Protein 2IFA (pdb70)

Nearest PDB structures (foldseek):
  2ifa-assembly3_E  TM=1.001E+00  e=4.182E-34  Streptococcus mutans UA159
  4bn9-assembly1_A-2  TM=9.477E-01  e=2.680E-21  Lactococcus lactis subsp. lactis Il1403
  4bn6-assembly1_A  TM=9.488E-01  e=6.474E-21  Lactococcus lactis subsp. lactis Il1403
  8cqv-assembly1_B  TM=9.634E-01  e=2.300E-20  Bacteroides thetaiotaomicron
  1ywq-assembly1_A-2  TM=9.432E-01  e=6.281E-19  Bacillus cereus ATCC 14579

Radius of gyration: 38.23 Å; Cα contacts (8 Å, |Δi|>4): 2071; chains: 6; bounding box: 69×68×123 Å

Foldseek 3Di:
DDPVVLVVLQDAFLQFAAPAPDDPVRLVCLLVVLLQPQDAVVSLSQKDKDKFFDPRFLCCLQPLLLVLCVVPDDPVCSVVSNVSSVSLSNFGIKMDIWGQQVSLVVCCVVCVVCNVCSVVRSVVSSVSSVVSSSSSQSVSQKHHKDDSPPSSVVVVCVVVVNDPSTHGIMGRMHHRPDDDDDDDDPVVVVDDDDDDD/DDPVVLVVLQDAFLQFAADAPDDPVRLVCLLVVLLCPQDADVNLSQKDKDKFFDPRFLCCLQPLLLVLCVVPPDPVGSVVSNVSSVSLSNFGIKMDIFGQQVSLVVCLVVCVPCNVVSVVRRVVSSVRSVVSSSSSQSVSQKHHKDDSPPSSVVVVCVVVVDDPRTGGTMGRMHHRPDGDDDDDDPVVVVDDDDDDDD/DDPVVLVVLQDAFLQFAADAPADPVRLVCLLVVLLQPQDAVVSLSQKDKDKFFDPRFLCVLQPLLLVLVVVVDDPVCNVVSNVSSNSLSNFGIKMDMWGQQVSLVVVCVVCVVCNVVSVVRSVVSRVSSVVSSSSSCSVSQKHHKDDSPPSSVVVVCVVVVNDPRTGGIMHRIHHRPDDDDDDDDPVVVPDDDDDDDD/DDPVVLVVLQDAFLQFAADADADPVGLVCLLVVLLQVQDAVVSLSQKDKDKFFDPRQLCVLQPLLLVLVVVVADPVGCVVSNVSSVSLSNFGIKMDMWGQQVSLVVCLVVPVVCNVPSVVRSVVSSVRSVVSSSSSCSVSQKHHKDDSPPRSVVVVCVVVVNDNRTHGIMGRMHHHPDDDDDDDDPCVVVDDDDDDD/DDDVVLVVLQDAFLQFAADAPDDPVRVVCLLVVLLQPQAAVVSLSQKDKDKFFDPRQLCVQQPLLLVLCVVPAPPVRNVVSNVSSVSQSRFGIKMDIWGQQVSLVVVCVVCVVCNVVSVVRSVVSSVSSVVSSSSSCSVSQKHHKDDSPPRSVVVVCVVVVNDPRTHGIMGRMHHRPDDDDDDDDPVVVVDDDDDDDD/DDPVVLVVLFDAFLQFAQDADADPVRLVCLLVVLLQPQDAVVRLSQKDKDKFFDPRFLCCLQPLLLVLVVVVDDCVCNVVSNVSSNSLSNFGIKMDMWGQQVSLVVCCVVDPPCNVPRVVRRVVSSVSSVVSNSSSCSVRQKHHKDDSPPSSVVVVCVVVVNDPRTHGTMGRIHHRPDDDDDDDDPVVVVDDDDDD

Secondary structure (DSSP, 8-state):
--HHHHHHH------EES--SS-HHHHHHHHHHHHHTS--GGG---EEEEEEEHHHHHHIIIIIIHHHHHTTS-HHHHHHHHHHHHHHHTSSEEEEEEEBHHHHHHHHHH-TTTGGGHHHHHHHHHHHHHHHHHHHHHHTTB---B--TTTTHHHHHHHTT--TTB--EEEEE-EESS---PPP--GGGTEEEE---/--HHHHHHH-----SEES---S-HHHHHHHHHHHHHHS--GGG---EEEEEEEHHHHHHIIIIIIHHHHHTTS-GGGHHHHHHHHHHHHTSSEEEEEEEBHHHHHHHHHH-TTTHHHHHHHHHHHHHHHHHHHHHHHHTTTB---B--TTTTHHHHHHHHT--TTB--EEEEE-EE-S--------HHHHEEEE----/--HHHHHHH------EES-----HHHHHHHHHHHHHTS--GGG---EEEEEEEHHHHHHIIIIIIHHHHTTSS-HHHHHHHHHHHHHHHTSSEEEEEEEBHHHHHHHHHH-TTSHHHHHHHHHHHHHHHHHHHHHHHHHTTB---B--TTTTHHHHHHHHT--TTB--EEEEE-EESS--------GGGTEEEES---/--HHHHHHH-----SEES--SS-HHHHHHHHHHHHHTS--GGG---EEEEEEEHHHHHHIIIIIIHHHHHTTS-TTTHHHHHHHHHHHHTSSEEEEEEEBHHHHHHHHHH-GGGTTTHHHHHHHHHHHHHHHHHHHHHHTTB---B--TTTSHHHHHHHTT--TTB--EEEEE-EESS--------GGGTEEEE---/--HHHHHHH-----SEES--SS-HHHHHHHHHHHHHHS--GGG---EEEEEEEHHHHHHIIIIIIHHHHHTTS-HHHHHHHHHHHHHHTTSSEEEEEEEBHHHHHHHHHH-TTTGGGHHHHHHHHHHHHHHHHHHHHHHTT----B--TTTSHHHHHHHTT--TTB--EEEEE-EESS--------GGGTEEEE----/--HHHHHHH------EES--SS-HHHHHHHHHHHHHTS--GGG---EEEEEEETHHHHHIIIIIIHHHHTTSS-GGGHHHHHHHHHHHHTSSEEEEEEEBSHHHHHSGGG-TT-HHHHHHHHHHHHHHHHHHHHHHHHHTTB---B--TTTTHHHHHHHTT--TTB--EEEEE-EESS--------GGGTEEEE--

Solvent-accessible surface area: 49094 Å² total

Sequence (1184 aa):
SNFLDLQKQRRSIYALGKTVDLSKAELVALIQNAIKQAPSAFNSQTSRALVLFGQDSQDFWNKIAYSELEKVTPAEAFAGTKAKLESFAAGVGTILLFEDQAVVRNLEENFPLYAENFQPWSEQAHGIALYAIWLALAEQNIGSVQHYNPLVDAQVAEKYDLPTNWKRAQIPFGSIEAPAGEKEFADQERFKVFGDLSNFLDLQKQRRSIYALGKTVDLSKAELVALIQNAIKQAPSAFNSQTSRALVLFGQDSQDFWNKIAYSELEKVTPAEAFAGTKAKLESFAAGVGTILLFEDQAVVRNLEENFPLYAENFQPWSEQAHGIALYAIWLALAEQNIGSVQHYNPLVDAQVAEKYDLPTNWKRAQIPFGSIEAPAGEKEFADQERFKVFGDLESNFLDLQKQRRSIYALGKTVDLSKAELVALIQNAIKQAPSAFNSQTSRALVLFGQDSQDFWNKIAYSELEKVTPAEAFAGTKAKLESFAAGVGTILLFEDQAVVRNLEENFPLYAENFQPWSEQAHGIALYAIWLALAEQNIGSVQHYNPLVDAQVAEKYDLPTNWKRAQIPFGSIEAPAGEKEFADQERFKVFGDLESNFLDLQKQRRSIYALGKTVDLSKAELVALIQNAIKQAPSAFNSQTSRALVLFGQDSQDFWNKIAYSELEKVTPAEAFAGTKAKLESFAAGVGTILLFEDQAVVRNLEENFPLYAENFQPWSEQAHGIALYAIWLALAEQNIGSVQHYNPLVDAQVAEKYDLPTNWKRAQIPFGSIEAPAGEKEFADQERFKVFGDLSNFLDLQKQRRSIYALGKTVDLSKAELVALIQNAIKQAPSAFNSQTSRALVLFGQDSQDFWNKIAYSELEKVTPAEAFAGTKAKLESFAAGVGTILLFEDQAVVRNLEENFPLYAENFQPWSEQAHGIALYAIWLALAEQNIGSVQHYNPLVDAQVAEKYDLPTNWKRAQIPFGSIEAPAGEKEFADQERFKVFGDLESNFLDLQKQRRSIYALGKTVDLSKAELVALIQNAIKQAPSAFNSQTSRALVLFGQDSQDFWNKIAYSELEKVTPAEAFAGTKAKLESFAAGVGTILLFEDQAVVRNLEENFPLYAENFQPWSEQAHGIALYAIWLALAEQNIGSVQHYNPLVDAQVAEKYDLPTNWKRAQIPFGSIEAPAGEKEFADQERFKVFGD

Organism: Streptococcus mutans serotype c (strain ATCC 700610 / UA159) (NCBI:txid210007)

CATH classification: 3.40.109.10

Structure (mmCIF, N/CA/C/O backbone):
data_2IFA
#
_entry.id   2IFA
#
_cell.length_a   109.435
_cell.length_b   60.871
_cell.length_c   109.155
_cell.angle_alpha   90.00
_cell.angle_beta   117.83
_cell.angle_gamma   90.00
#
_symmetry.space_group_name_H-M   'P 1 21 1'
#
loop_
_entity.id
_entity.type
_entity.pdbx_description
1 polymer 'Hypothetical protein SMU.260'
2 non-polymer 'FLAVIN MONONUCLEOTIDE'
3 water water
#
loop_
_atom_site.group_PDB
_atom_site.id
_atom_site.type_symbol
_atom_site.label_atom_id
_atom_site.label_alt_id
_atom_site.label_comp_id
_atom_site.label_asym_id
_atom_site.label_entity_id
_atom_site.label_seq_id
_atom_site.pdbx_PDB_ins_code
_atom_site.Cartn_x
_atom_site.Cartn_y
_atom_site.Cartn_z
_atom_site.occupancy
_atom_site.B_iso_or_equiv
_atom_site.auth_seq_id
_atom_site.auth_comp_id
_atom_site.auth_asym_id
_atom_site.auth_atom_id
_atom_site.pdbx_PDB_model_num
ATOM 1 N N . SER A 1 2 ? 19.754 12.795 55.704 1.00 27.56 2 SER A N 1
ATOM 2 C CA . SER A 1 2 ? 18.647 13.789 55.579 1.00 28.19 2 SER A CA 1
ATOM 3 C C . SER A 1 2 ? 18.562 14.339 54.151 1.00 27.56 2 SER A C 1
ATOM 4 O O . SER A 1 2 ? 19.518 14.237 53.388 1.00 28.47 2 SER A O 1
ATOM 7 N N . ASN A 1 3 ? 17.421 14.915 53.785 1.00 27.24 3 ASN A N 1
ATOM 8 C CA . ASN A 1 3 ? 17.268 15.464 52.435 1.00 25.74 3 ASN A CA 1
ATOM 9 C C . ASN A 1 3 ? 16.798 16.922 52.466 1.00 24.61 3 ASN A C 1
ATOM 10 O O . ASN A 1 3 ? 16.718 17.522 53.528 1.00 25.60 3 ASN A O 1
ATOM 15 N N . PHE A 1 4 ? 16.487 17.475 51.295 1.00 21.47 4 PHE A N 1
ATOM 16 C CA . PHE A 1 4 ? 16.048 18.862 51.173 1.00 18.64 4 PHE A CA 1
ATOM 17 C C . PHE A 1 4 ? 14.761 19.156 51.947 1.00 16.35 4 PHE A C 1
ATOM 18 O O . PHE A 1 4 ? 14.583 20.249 52.495 1.00 13.70 4 PHE A O 1
ATOM 26 N N . LEU A 1 5 ? 13.866 18.179 51.996 1.00 15.73 5 LEU A N 1
ATOM 27 C CA . LEU A 1 5 ? 12.607 18.361 52.703 1.00 16.75 5 LEU A CA 1
ATOM 28 C C . LEU A 1 5 ? 12.896 18.699 54.178 1.00 16.48 5 LEU A C 1
ATOM 29 O O . LEU A 1 5 ? 12.278 19.598 54.744 1.00 15.57 5 LEU A O 1
ATOM 34 N N . ASP A 1 6 ? 13.859 18.003 54.784 1.00 15.80 6 ASP A N 1
ATOM 35 C CA . ASP A 1 6 ? 14.225 18.243 56.189 1.00 13.77 6 ASP A CA 1
ATOM 36 C C . ASP A 1 6 ? 14.680 19.679 56.403 1.00 13.03 6 ASP A C 1
ATOM 37 O O . ASP A 1 6 ? 14.297 20.337 57.369 1.00 12.29 6 ASP A O 1
ATOM 42 N N . LEU A 1 7 ? 15.500 20.166 55.487 1.00 12.11 7 LEU A N 1
ATOM 43 C CA . LEU A 1 7 ? 15.983 21.529 55.576 1.00 14.68 7 LEU A CA 1
ATOM 44 C C . LEU A 1 7 ? 14.801 22.494 55.400 1.00 15.48 7 LEU A C 1
ATOM 45 O O . LEU A 1 7 ? 14.713 23.514 56.079 1.00 17.52 7 LEU A O 1
ATOM 50 N N . GLN A 1 8 ? 13.882 22.164 54.499 1.00 16.08 8 GLN A N 1
ATOM 51 C CA . GLN A 1 8 ? 12.726 23.027 54.282 1.00 16.04 8 GLN A CA 1
ATOM 52 C C . GLN A 1 8 ? 11.892 23.157 55.541 1.00 16.48 8 GLN A C 1
ATOM 53 O O . GLN A 1 8 ? 11.409 24.238 55.871 1.00 18.21 8 GLN A O 1
ATOM 59 N N . LYS A 1 9 ? 11.716 22.042 56.237 1.00 17.62 9 LYS A N 1
ATOM 60 C CA . LYS A 1 9 ? 10.944 22.020 57.473 1.00 18.93 9 LYS A CA 1
ATOM 61 C C . LYS A 1 9 ? 11.684 22.760 58.577 1.00 18.56 9 LYS A C 1
ATOM 62 O O . LYS A 1 9 ? 11.073 23.420 59.414 1.00 20.52 9 LYS A O 1
ATOM 68 N N . GLN A 1 10 ? 13.007 22.660 58.571 1.00 19.19 10 GLN A N 1
ATOM 69 C CA . GLN A 1 10 ? 13.811 23.329 59.585 1.00 19.64 10 GLN A CA 1
ATOM 70 C C . GLN A 1 10 ? 13.683 24.851 59.502 1.00 19.04 10 GLN A C 1
ATOM 71 O O . GLN A 1 10 ? 13.577 25.525 60.534 1.00 18.23 10 GLN A O 1
ATOM 77 N N . ARG A 1 11 ? 13.685 25.369 58.270 1.00 20.12 11 ARG A N 1
ATOM 78 C CA . ARG A 1 11 ? 13.580 26.810 57.995 1.00 19.62 11 ARG A CA 1
ATOM 79 C C . ARG A 1 11 ? 12.236 27.388 58.405 1.00 20.62 11 ARG A C 1
ATOM 80 O O . ARG A 1 11 ? 11.186 26.953 57.914 1.00 21.31 11 ARG A O 1
ATOM 88 N N . ARG A 1 12 ? 12.279 28.380 59.288 1.00 18.49 12 ARG A N 1
ATOM 89 C CA . ARG A 1 12 ? 11.073 29.030 59.773 1.00 18.57 12 ARG A CA 1
ATOM 90 C C . ARG A 1 12 ? 11.366 30.520 59.959 1.00 17.75 12 ARG A C 1
ATOM 91 O O . ARG A 1 12 ? 12.514 30.945 59.860 1.00 18.23 12 ARG A O 1
ATOM 99 N N . SER A 1 13 ? 10.334 31.318 60.207 1.00 15.89 13 SER A N 1
ATOM 100 C CA . SER A 1 13 ? 10.548 32.739 60.453 1.00 15.17 13 SER A CA 1
ATOM 101 C C . SER A 1 13 ? 10.882 32.888 61.938 1.00 14.80 13 SER A C 1
ATOM 102 O O . SER A 1 13 ? 10.089 32.475 62.785 1.00 15.50 13 SER A O 1
ATOM 105 N N . ILE A 1 14 ? 12.055 33.464 62.221 1.00 13.58 14 ILE A N 1
ATOM 106 C CA . ILE A 1 14 ? 12.540 33.676 63.595 1.00 14.83 14 ILE A CA 1
ATOM 107 C C . ILE A 1 14 ? 12.569 35.158 63.993 1.00 14.72 14 ILE A C 1
ATOM 108 O O . ILE A 1 14 ? 13.340 35.962 63.432 1.00 14.55 14 ILE A O 1
ATOM 113 N N . TYR A 1 15 ? 11.746 35.515 64.974 1.00 14.36 15 TYR A N 1
ATOM 114 C CA . TYR A 1 15 ? 11.664 36.893 65.437 1.00 14.95 15 TYR A CA 1
ATOM 115 C C . TYR A 1 15 ? 12.476 37.159 66.710 1.00 15.00 15 TYR A C 1
ATOM 116 O O . TYR A 1 15 ? 12.605 38.302 67.142 1.00 16.62 15 TYR A O 1
ATOM 125 N N . ALA A 1 16 ? 13.010 36.097 67.306 1.00 13.80 16 ALA A N 1
ATOM 126 C CA . ALA A 1 16 ? 13.816 36.218 68.516 1.00 13.27 16 ALA A CA 1
ATOM 127 C C . ALA A 1 16 ? 15.237 35.866 68.126 1.00 10.77 16 ALA A C 1
ATOM 128 O O . ALA A 1 16 ? 15.618 34.703 68.144 1.00 8.65 16 ALA A O 1
ATOM 130 N N . LEU A 1 17 ? 16.005 36.884 67.758 1.00 10.47 17 LEU A N 1
ATOM 131 C CA . LEU A 1 17 ? 17.375 36.684 67.317 1.00 14.04 17 LEU A CA 1
ATOM 132 C C . LEU A 1 17 ? 18.381 37.166 68.333 1.00 15.21 17 LEU A C 1
ATOM 133 O O . LEU A 1 17 ? 18.064 37.983 69.189 1.00 16.96 17 LEU A O 1
ATOM 138 N N . GLY A 1 18 ? 19.599 36.655 68.203 1.00 16.09 18 GLY A N 1
ATOM 139 C CA . GLY A 1 18 ? 20.673 37.017 69.103 1.00 18.25 18 GLY A CA 1
ATOM 140 C C . GLY A 1 18 ? 21.970 37.241 68.352 1.00 19.35 18 GLY A C 1
ATOM 141 O O . GLY A 1 18 ? 21.997 37.319 67.122 1.00 18.62 18 GLY A O 1
ATOM 142 N N . LYS A 1 19 ? 23.069 37.327 69.079 1.00 20.47 19 LYS A N 1
ATOM 143 C CA . LYS A 1 19 ? 24.336 37.578 68.426 1.00 22.37 19 LYS A CA 1
ATOM 144 C C . LYS A 1 19 ? 25.327 36.425 68.532 1.00 22.86 19 LYS A C 1
ATOM 145 O O . LYS A 1 19 ? 26.440 36.506 68.027 1.00 23.59 19 LYS A O 1
ATOM 151 N N . THR A 1 20 ? 24.907 35.334 69.152 1.00 26.80 20 THR A N 1
ATOM 152 C CA . THR A 1 20 ? 25.789 34.193 69.337 1.00 31.20 20 THR A CA 1
ATOM 153 C C . THR A 1 20 ? 25.900 33.250 68.135 1.00 32.86 20 THR A C 1
ATOM 154 O O . THR A 1 20 ? 25.426 32.114 68.175 1.00 33.54 20 THR A O 1
ATOM 158 N N . VAL A 1 21 ? 26.543 33.720 67.068 1.00 35.00 21 VAL A N 1
ATOM 159 C CA . VAL A 1 21 ? 26.732 32.900 65.873 1.00 36.48 21 VAL A CA 1
ATOM 160 C C . VAL A 1 21 ? 28.167 32.374 65.901 1.00 37.44 21 VAL A C 1
ATOM 161 O O . VAL A 1 21 ? 29.042 33.013 66.483 1.00 39.65 21 VAL A O 1
ATOM 165 N N . ASP A 1 22 ? 28.413 31.217 65.290 1.00 36.94 22 ASP A N 1
ATOM 166 C CA . ASP A 1 22 ? 29.761 30.647 65.285 1.00 38.34 22 ASP A CA 1
ATOM 167 C C . ASP A 1 22 ? 30.519 30.846 63.968 1.00 35.90 22 ASP A C 1
ATOM 168 O O . ASP A 1 22 ? 31.513 30.172 63.710 1.00 36.39 22 ASP A O 1
ATOM 173 N N . LEU A 1 23 ? 30.052 31.768 63.135 1.00 33.37 23 LEU A N 1
ATOM 174 C CA . LEU A 1 23 ? 30.726 32.042 61.867 1.00 29.57 23 LEU A CA 1
ATOM 175 C C . LEU A 1 23 ? 31.301 33.456 61.856 1.00 27.68 23 LEU A C 1
ATOM 176 O O . LEU A 1 23 ? 30.753 34.354 62.489 1.00 27.44 23 LEU A O 1
ATOM 181 N N . SER A 1 24 ? 32.406 33.653 61.143 1.00 25.76 24 SER A N 1
ATOM 182 C CA . SER A 1 24 ? 33.022 34.978 61.062 1.00 25.44 24 SER A CA 1
ATOM 183 C C . SER A 1 24 ? 32.343 35.821 59.980 1.00 25.45 24 SER A C 1
ATOM 184 O O . SER A 1 24 ? 31.419 35.352 59.301 1.00 24.64 24 SER A O 1
ATOM 187 N N . LYS A 1 25 ? 32.813 37.056 59.817 1.00 23.98 25 LYS A N 1
ATOM 188 C CA . LYS A 1 25 ? 32.264 37.966 58.813 1.00 25.20 25 LYS A CA 1
ATOM 189 C C . LYS A 1 25 ? 32.540 37.436 57.414 1.00 26.06 25 LYS A C 1
ATOM 190 O O . LYS A 1 25 ? 31.663 37.447 56.546 1.00 27.39 25 LYS A O 1
ATOM 196 N N . ALA A 1 26 ? 33.766 36.980 57.196 1.00 24.08 26 ALA A N 1
ATOM 197 C CA . ALA A 1 26 ? 34.144 36.447 55.900 1.00 25.02 26 ALA A CA 1
ATOM 198 C C . ALA A 1 26 ? 33.267 35.242 55.512 1.00 25.45 26 ALA A C 1
ATOM 199 O O . ALA A 1 26 ? 32.866 35.103 54.359 1.00 26.19 26 ALA A O 1
ATOM 201 N N . GLU A 1 27 ? 32.963 34.378 56.475 1.00 25.72 27 GLU A N 1
ATOM 202 C CA . GLU A 1 27 ? 32.145 33.190 56.210 1.00 24.53 27 GLU A CA 1
ATOM 203 C C . GLU A 1 27 ? 30.669 33.541 56.028 1.00 24.38 27 GLU A C 1
ATOM 204 O O . GLU A 1 27 ? 29.953 32.885 55.270 1.00 24.27 27 GLU A O 1
ATOM 210 N N . LEU A 1 28 ? 30.216 34.568 56.737 1.00 22.33 28 LEU A N 1
ATOM 211 C CA . LEU A 1 28 ? 28.835 35.012 56.630 1.00 21.56 28 LEU A CA 1
ATOM 212 C C . LEU A 1 28 ? 28.653 35.688 55.270 1.00 20.98 28 LEU A C 1
ATOM 213 O O . LEU A 1 28 ? 27.675 35.420 54.559 1.00 22.15 28 LEU A O 1
ATOM 218 N N . VAL A 1 29 ? 29.599 36.547 54.898 1.00 17.50 29 VAL A N 1
ATOM 219 C CA . VAL A 1 29 ? 29.530 37.229 53.613 1.00 17.81 29 VAL A CA 1
ATOM 220 C C . VAL A 1 29 ? 29.553 36.236 52.442 1.00 18.97 29 VAL A C 1
ATOM 221 O O . VAL A 1 29 ? 28.734 36.312 51.528 1.00 18.79 29 VAL A O 1
ATOM 225 N N . ALA A 1 30 ? 30.491 35.302 52.466 1.00 18.48 30 ALA A N 1
ATOM 226 C CA . ALA A 1 30 ? 30.570 34.340 51.376 1.00 19.24 30 ALA A CA 1
ATOM 227 C C . ALA A 1 30 ? 29.317 33.457 51.305 1.00 19.17 30 ALA A C 1
ATOM 228 O O . ALA A 1 30 ? 28.878 33.093 50.225 1.00 20.68 30 ALA A O 1
ATOM 230 N N . LEU A 1 31 ? 28.745 33.122 52.460 1.00 19.40 31 LEU A N 1
ATOM 231 C CA . LEU A 1 31 ? 27.552 32.268 52.519 1.00 17.79 31 LEU A CA 1
ATOM 232 C C . LEU A 1 31 ? 26.370 32.960 51.841 1.00 15.76 31 LEU A C 1
ATOM 233 O O . LEU A 1 31 ? 25.639 32.354 51.066 1.00 13.95 31 LEU A O 1
ATOM 238 N N . ILE A 1 32 ? 26.184 34.229 52.181 1.00 14.01 32 ILE A N 1
ATOM 239 C CA . ILE A 1 32 ? 25.102 35.035 51.647 1.00 14.38 32 ILE A CA 1
ATOM 240 C C . ILE A 1 32 ? 25.275 35.275 50.154 1.00 14.74 32 ILE A C 1
ATOM 241 O O . ILE A 1 32 ? 24.390 34.939 49.367 1.00 14.35 32 ILE A O 1
ATOM 246 N N . GLN A 1 33 ? 26.413 35.840 49.764 1.00 13.74 33 GLN A N 1
ATOM 247 C CA . GLN A 1 33 ? 26.662 36.112 48.351 1.00 13.89 33 GLN A CA 1
ATOM 248 C C . GLN A 1 33 ? 26.587 34.878 47.454 1.00 15.75 33 GLN A C 1
ATOM 249 O O . GLN A 1 33 ? 26.022 34.935 46.358 1.00 16.22 33 GLN A O 1
ATOM 255 N N . ASN A 1 34 ? 27.143 33.762 47.908 1.00 14.50 34 ASN A N 1
ATOM 256 C CA . ASN A 1 34 ? 27.115 32.553 47.096 1.00 16.11 34 ASN A CA 1
ATOM 257 C C . ASN A 1 34 ? 25.689 32.035 46.953 1.00 16.03 34 ASN A C 1
ATOM 258 O O . ASN A 1 34 ? 25.289 31.565 45.885 1.00 15.84 34 ASN A O 1
ATOM 263 N N . ALA A 1 35 ? 24.921 32.138 48.033 1.00 14.54 35 ALA A N 1
ATOM 264 C CA . ALA A 1 35 ? 23.536 31.699 48.027 1.00 13.34 35 ALA A CA 1
ATOM 265 C C . ALA A 1 35 ? 22.765 32.506 46.986 1.00 12.20 35 ALA A C 1
ATOM 266 O O . ALA A 1 35 ? 21.902 31.977 46.303 1.00 14.72 35 ALA A O 1
ATOM 268 N N . ILE A 1 36 ? 23.088 33.787 46.868 1.00 11.07 36 ILE A N 1
ATOM 269 C CA . ILE A 1 36 ? 22.399 34.654 45.921 1.00 12.05 36 ILE A CA 1
ATOM 270 C C . ILE A 1 36 ? 22.919 34.447 44.509 1.00 13.36 36 ILE A C 1
ATOM 271 O O . ILE A 1 36 ? 22.164 34.493 43.541 1.00 13.27 36 ILE A O 1
ATOM 276 N N . LYS A 1 37 ? 24.216 34.207 44.390 1.00 14.23 37 LYS A N 1
ATOM 277 C CA . LYS A 1 37 ? 24.800 34.012 43.081 1.00 15.33 37 LYS A CA 1
ATOM 278 C C . LYS A 1 37 ? 24.254 32.787 42.386 1.00 16.21 37 LYS A C 1
ATOM 279 O O . LYS A 1 37 ? 24.144 32.768 41.162 1.00 15.94 37 LYS A O 1
ATOM 285 N N . GLN A 1 38 ? 23.923 31.768 43.172 1.00 17.24 38 GLN A N 1
ATOM 286 C CA . GLN A 1 38 ? 23.456 30.501 42.634 1.00 15.11 38 GLN A CA 1
ATOM 287 C C . GLN A 1 38 ? 21.954 30.466 42.415 1.00 15.02 38 GLN A C 1
ATOM 288 O O . GLN A 1 38 ? 21.412 29.526 41.832 1.00 15.62 38 GLN A O 1
ATOM 294 N N . ALA A 1 39 ? 21.273 31.484 42.910 1.00 13.98 39 ALA A N 1
ATOM 295 C CA . ALA A 1 39 ? 19.837 31.565 42.744 1.00 13.70 39 ALA A CA 1
ATOM 296 C C . ALA A 1 39 ? 19.603 32.012 41.283 1.00 14.06 39 ALA A C 1
ATOM 297 O O . ALA A 1 39 ? 20.095 33.061 40.868 1.00 14.05 39 ALA A O 1
ATOM 299 N N . PRO A 1 40 ? 18.872 31.202 40.486 1.00 13.82 40 PRO A N 1
ATOM 300 C CA . PRO A 1 40 ? 18.558 31.456 39.072 1.00 13.94 40 PRO A CA 1
ATOM 301 C C . PRO A 1 40 ? 17.758 32.732 38.825 1.00 13.12 40 PRO A C 1
ATOM 302 O O . PRO A 1 40 ? 17.067 33.217 39.716 1.00 11.32 40 PRO A O 1
ATOM 306 N N . SER A 1 41 ? 17.867 33.259 37.606 1.00 13.75 41 SER A N 1
ATOM 307 C CA . SER A 1 41 ? 17.158 34.471 37.189 1.00 13.87 41 SER A CA 1
ATOM 308 C C . SER A 1 41 ? 16.843 34.352 35.691 1.00 13.84 41 SER A C 1
ATOM 309 O O . SER A 1 41 ? 17.621 33.763 34.939 1.00 15.98 41 SER A O 1
ATOM 312 N N . ALA A 1 42 ? 15.701 34.901 35.272 1.00 13.65 42 ALA A N 1
ATOM 313 C CA . ALA A 1 42 ? 15.283 34.874 33.870 1.00 12.53 42 ALA A CA 1
ATOM 314 C C . ALA A 1 42 ? 16.427 35.312 32.963 1.00 12.21 42 ALA A C 1
ATOM 315 O O . ALA A 1 42 ? 17.046 36.346 33.193 1.00 13.25 42 ALA A O 1
ATOM 317 N N . PHE A 1 43 ? 16.703 34.517 31.936 1.00 12.19 43 PHE A N 1
ATOM 318 C CA . PHE A 1 43 ? 17.770 34.791 30.980 1.00 13.06 43 PHE A CA 1
ATOM 319 C C . PHE A 1 43 ? 19.117 35.017 31.651 1.00 13.80 43 PHE A C 1
ATOM 320 O O . PHE A 1 43 ? 20.022 35.585 31.039 1.00 13.25 43 PHE A O 1
ATOM 328 N N . ASN A 1 44 ? 19.255 34.578 32.899 1.00 12.60 44 ASN A N 1
ATOM 329 C CA . ASN A 1 44 ? 20.494 34.782 33.633 1.00 11.03 44 ASN A CA 1
ATOM 330 C C . ASN A 1 44 ? 20.797 36.270 33.679 1.00 10.58 44 ASN A C 1
ATOM 331 O O . ASN A 1 44 ? 21.956 36.677 33.565 1.00 9.84 44 ASN A O 1
ATOM 336 N N . SER A 1 45 ? 19.741 37.067 33.842 1.00 11.75 45 SER A N 1
ATOM 337 C CA . SER A 1 45 ? 19.851 38.524 33.902 1.00 11.39 45 SER A CA 1
ATOM 338 C C . SER A 1 45 ? 20.524 38.977 35.198 1.00 12.86 45 SER A C 1
ATOM 339 O O . SER A 1 45 ? 21.099 40.050 35.262 1.00 15.20 45 SER A O 1
ATOM 342 N N . GLN A 1 46 ? 20.435 38.157 36.236 1.00 12.97 46 GLN A N 1
ATOM 343 C CA . GLN A 1 46 ? 21.094 38.465 37.500 1.00 13.06 46 GLN A CA 1
ATOM 344 C C . GLN A 1 46 ? 20.774 39.874 37.996 1.00 13.53 46 GLN A C 1
ATOM 345 O O . GLN A 1 46 ? 21.673 40.668 38.253 1.00 11.86 46 GLN A O 1
ATOM 351 N N . THR A 1 47 ? 19.491 40.171 38.152 1.00 14.19 47 THR A N 1
ATOM 352 C CA . THR A 1 47 ? 19.064 41.500 38.577 1.00 14.76 47 THR A CA 1
ATOM 353 C C . THR A 1 47 ? 19.117 41.678 40.090 1.00 15.26 47 THR A C 1
ATOM 354 O O . THR A 1 47 ? 18.789 42.733 40.619 1.00 14.86 47 THR A O 1
ATOM 358 N N . SER A 1 48 ? 19.537 40.620 40.760 1.00 13.25 48 SER A N 1
ATOM 359 C CA . SER A 1 48 ? 19.651 40.569 42.203 1.00 14.05 48 SER A CA 1
ATOM 360 C C . SER A 1 48 ? 20.843 41.388 42.766 1.00 13.78 48 SER A C 1
ATOM 361 O O . SER A 1 48 ? 21.981 41.173 42.368 1.00 10.43 48 SER A O 1
ATOM 364 N N . ARG A 1 49 ? 20.565 42.310 43.690 1.00 12.33 49 ARG A N 1
ATOM 365 C CA . ARG A 1 49 ? 21.618 43.124 44.326 1.00 12.01 49 ARG A CA 1
ATOM 366 C C . ARG A 1 49 ? 21.428 43.027 45.853 1.00 12.38 49 ARG A C 1
ATOM 367 O O . ARG A 1 49 ? 20.298 42.901 46.339 1.00 11.51 49 ARG A O 1
ATOM 375 N N . ALA A 1 50 ? 22.516 43.080 46.615 1.00 12.47 50 ALA A N 1
ATOM 376 C CA . ALA A 1 50 ? 22.361 42.965 48.057 1.00 12.70 50 ALA A CA 1
ATOM 377 C C . ALA A 1 50 ? 23.346 43.770 48.887 1.00 12.44 50 ALA A C 1
ATOM 378 O O . ALA A 1 50 ? 24.516 43.925 48.538 1.00 11.57 50 ALA A O 1
ATOM 380 N N . LEU A 1 51 ? 22.831 44.273 50.000 1.00 13.61 51 LEU A N 1
ATOM 381 C CA . LEU A 1 51 ? 23.597 45.055 50.953 1.00 13.96 51 LEU A CA 1
ATOM 382 C C . LEU A 1 51 ? 23.613 44.253 52.248 1.00 14.23 51 LEU A C 1
ATOM 383 O O . LEU A 1 51 ? 22.557 43.880 52.756 1.00 16.19 51 LEU A O 1
ATOM 388 N N . VAL A 1 52 ? 24.805 43.962 52.762 1.00 15.20 52 VAL A N 1
ATOM 389 C CA . VAL A 1 52 ? 24.947 43.204 54.006 1.00 14.43 52 VAL A CA 1
ATOM 390 C C . VAL A 1 52 ? 25.576 44.111 55.048 1.00 14.79 52 VAL A C 1
ATOM 391 O O . VAL A 1 52 ? 26.691 44.600 54.856 1.00 15.53 52 VAL A O 1
ATOM 395 N N . LEU A 1 53 ? 24.854 44.330 56.144 1.00 14.39 53 LEU A N 1
ATOM 396 C CA . LEU A 1 53 ? 25.322 45.196 57.220 1.00 13.98 53 LEU A CA 1
ATOM 397 C C . LEU A 1 53 ? 25.702 44.411 58.487 1.00 15.54 53 LEU A C 1
ATOM 398 O O . LEU A 1 53 ? 25.067 43.406 58.823 1.00 15.02 53 LEU A O 1
ATOM 403 N N . PHE A 1 54 ? 26.739 44.876 59.181 1.00 14.78 54 PHE A N 1
ATOM 404 C CA . PHE A 1 54 ? 27.185 44.244 60.422 1.00 17.13 54 PHE A CA 1
ATOM 405 C C . PHE A 1 54 ? 27.397 45.289 61.510 1.00 18.88 54 PHE A C 1
ATOM 406 O O . PHE A 1 54 ? 27.416 46.502 61.239 1.00 17.90 54 PHE A O 1
ATOM 414 N N . GLY A 1 55 ? 27.556 44.803 62.738 1.00 19.90 55 GLY A N 1
ATOM 415 C CA . GLY A 1 55 ? 27.796 45.672 63.876 1.00 19.81 55 GLY A CA 1
ATOM 416 C C . GLY A 1 55 ? 26.883 46.874 63.990 1.00 19.94 55 GLY A C 1
ATOM 417 O O . GLY A 1 55 ? 25.659 46.764 63.842 1.00 20.17 55 GLY A O 1
ATOM 418 N N . GLN A 1 56 ? 27.478 48.031 64.260 1.00 19.75 56 GLN A N 1
ATOM 419 C CA . GLN A 1 56 ? 26.721 49.260 64.408 1.00 21.33 56 GLN A CA 1
ATOM 420 C C . GLN A 1 56 ? 25.886 49.556 63.167 1.00 19.00 56 GLN A C 1
ATOM 421 O O . GLN A 1 56 ? 24.741 49.985 63.280 1.00 20.46 56 GLN A O 1
ATOM 427 N N . ASP A 1 57 ? 26.456 49.328 61.988 1.00 18.39 57 ASP A N 1
ATOM 428 C CA . ASP A 1 57 ? 25.744 49.570 60.738 1.00 17.43 57 ASP A CA 1
ATOM 429 C C . ASP A 1 57 ? 24.376 48.887 60.733 1.00 16.45 57 ASP A C 1
ATOM 430 O O . ASP A 1 57 ? 23.353 49.528 60.524 1.00 16.66 57 ASP A O 1
ATOM 435 N N . SER A 1 58 ? 24.367 47.583 60.978 1.00 16.37 58 SER A N 1
ATOM 436 C CA . SER A 1 58 ? 23.133 46.809 61.013 1.00 17.06 58 SER A CA 1
ATOM 437 C C . SER A 1 58 ? 22.125 47.386 62.003 1.00 18.09 58 SER A C 1
ATOM 438 O O . SER A 1 58 ? 20.960 47.622 61.650 1.00 17.81 58 SER A O 1
ATOM 441 N N . GLN A 1 59 ? 22.586 47.606 63.237 1.00 18.82 59 GLN A N 1
ATOM 442 C CA . GLN A 1 59 ? 21.761 48.137 64.317 1.00 17.89 59 GLN A CA 1
ATOM 443 C C . GLN A 1 59 ? 21.243 49.542 64.054 1.00 17.23 59 GLN A C 1
ATOM 444 O O . GLN A 1 59 ? 20.119 49.882 64.445 1.00 14.77 59 GLN A O 1
ATOM 450 N N . ASP A 1 60 ? 22.069 50.359 63.404 1.00 16.64 60 ASP A N 1
ATOM 451 C CA . ASP A 1 60 ? 21.681 51.725 63.078 1.00 17.99 60 ASP A CA 1
ATOM 452 C C . ASP A 1 60 ? 20.605 51.744 61.993 1.00 18.73 60 ASP A C 1
ATOM 453 O O . ASP A 1 60 ? 19.769 52.641 61.961 1.00 20.54 60 ASP A O 1
ATOM 458 N N . PHE A 1 61 ? 20.641 50.761 61.098 1.00 18.50 61 PHE A N 1
ATOM 459 C CA . PHE A 1 61 ? 19.644 50.686 60.031 1.00 17.80 61 PHE A CA 1
ATOM 460 C C . PHE A 1 61 ? 18.267 50.608 60.662 1.00 16.97 61 PHE A C 1
ATOM 461 O O . PHE A 1 61 ? 17.329 51.267 60.222 1.00 17.12 61 PHE A O 1
ATOM 469 N N . TRP A 1 62 ? 18.158 49.790 61.704 1.00 17.17 62 TRP A N 1
ATOM 470 C CA . TRP A 1 62 ? 16.890 49.616 62.395 1.00 15.91 62 TRP A CA 1
ATOM 471 C C . TRP A 1 62 ? 16.600 50.690 63.430 1.00 16.33 62 TRP A C 1
ATOM 472 O O . TRP A 1 62 ? 15.518 51.276 63.417 1.00 15.40 62 TRP A O 1
ATOM 483 N N . ASN A 1 63 ? 17.550 50.946 64.330 1.00 16.48 63 ASN A N 1
ATOM 484 C CA . ASN A 1 63 ? 17.338 51.942 65.379 1.00 18.27 63 ASN A CA 1
ATOM 485 C C . ASN A 1 63 ? 17.492 53.405 64.973 1.00 18.54 63 ASN A C 1
ATOM 486 O O . ASN A 1 63 ? 17.144 54.296 65.752 1.00 18.88 63 ASN A O 1
ATOM 491 N N . LYS A 1 64 ? 18.003 53.658 63.770 1.00 18.17 64 LYS A N 1
ATOM 492 C CA . LYS A 1 64 ? 18.159 55.030 63.294 1.00 18.16 64 LYS A CA 1
ATOM 493 C C . LYS A 1 64 ? 17.391 55.294 61.999 1.00 18.38 64 LYS A C 1
ATOM 494 O O . LYS A 1 64 ? 16.474 56.118 61.972 1.00 18.53 64 LYS A O 1
ATOM 500 N N . ILE A 1 65 ? 17.751 54.601 60.925 1.00 17.23 65 ILE A N 1
ATOM 501 C CA . ILE A 1 65 ? 17.064 54.805 59.659 1.00 19.57 65 ILE A CA 1
ATOM 502 C C . ILE A 1 65 ? 15.576 54.461 59.747 1.00 19.66 65 ILE A C 1
ATOM 503 O O . ILE A 1 65 ? 14.717 55.332 59.587 1.00 18.81 65 ILE A O 1
ATOM 508 N N . ALA A 1 66 ? 15.271 53.196 60.008 1.00 18.86 66 ALA A N 1
ATOM 509 C CA . ALA A 1 66 ? 13.888 52.758 60.102 1.00 19.35 66 ALA A CA 1
ATOM 510 C C . ALA A 1 66 ? 13.186 53.476 61.237 1.00 21.06 66 ALA A C 1
ATOM 511 O O . ALA A 1 66 ? 12.011 53.834 61.131 1.00 18.55 66 ALA A O 1
ATOM 513 N N . TYR A 1 67 ? 13.916 53.688 62.322 1.00 22.53 67 TYR A N 1
ATOM 514 C CA . TYR A 1 67 ? 13.365 54.366 63.480 1.00 23.71 67 TYR A CA 1
ATOM 515 C C . TYR A 1 67 ? 12.862 55.772 63.141 1.00 22.66 67 TYR A C 1
ATOM 516 O O . TYR A 1 67 ? 11.693 56.086 63.344 1.00 22.88 67 TYR A O 1
ATOM 525 N N . SER A 1 68 ? 13.731 56.614 62.603 1.00 22.52 68 SER A N 1
ATOM 526 C CA . SER A 1 68 ? 13.334 57.978 62.275 1.00 23.68 68 SER A CA 1
ATOM 527 C C . SER A 1 68 ? 12.161 58.054 61.297 1.00 25.61 68 SER A C 1
ATOM 528 O O . SER A 1 68 ? 11.311 58.940 61.404 1.00 27.05 68 SER A O 1
ATOM 531 N N . GLU A 1 69 ? 12.113 57.132 60.341 1.00 25.85 69 GLU A N 1
ATOM 532 C CA . GLU A 1 69 ? 11.038 57.131 59.357 1.00 26.42 69 GLU A CA 1
ATOM 533 C C . GLU A 1 69 ? 9.701 56.708 59.946 1.00 26.02 69 GLU A C 1
ATOM 534 O O . GLU A 1 69 ? 8.677 57.320 59.668 1.00 26.11 69 GLU A O 1
ATOM 540 N N . LEU A 1 70 ? 9.711 55.662 60.765 1.00 27.28 70 LEU A N 1
ATOM 541 C CA . LEU A 1 70 ? 8.483 55.167 61.377 1.00 28.04 70 LEU A CA 1
ATOM 542 C C . LEU A 1 70 ? 7.838 56.127 62.374 1.00 30.37 70 LEU A C 1
ATOM 543 O O . LEU A 1 70 ? 6.619 56.142 62.501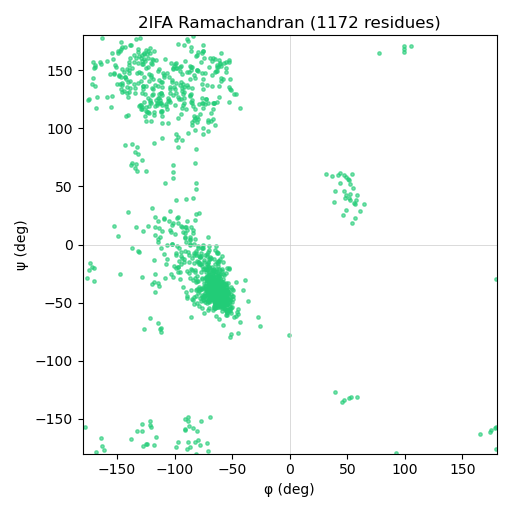 1.00 30.42 70 LEU A O 1
ATOM 548 N N . GLU A 1 71 ? 8.627 56.932 63.080 1.00 32.90 71 GLU A N 1
ATOM 549 C CA . GLU A 1 71 ? 8.023 57.851 64.041 1.00 36.79 71 GLU A CA 1
ATOM 550 C C . GLU A 1 71 ? 7.277 58.985 63.332 1.00 37.49 71 GLU A C 1
ATOM 551 O O . GLU A 1 71 ? 6.430 59.652 63.930 1.00 38.91 71 GLU A O 1
ATOM 557 N N . LYS A 1 72 ? 7.591 59.197 62.059 1.00 37.31 72 LYS A N 1
ATOM 558 C CA . LYS A 1 72 ? 6.951 60.246 61.276 1.00 38.36 72 LYS A CA 1
ATOM 559 C C . LYS A 1 72 ? 5.593 59.782 60.762 1.00 38.54 72 LYS A C 1
ATOM 560 O O . LYS A 1 72 ? 4.816 60.577 60.238 1.00 39.95 72 LYS A O 1
ATOM 566 N N . VAL A 1 73 ? 5.294 58.499 60.920 1.00 37.14 73 VAL A N 1
ATOM 567 C CA . VAL A 1 73 ? 4.014 57.997 60.442 1.00 37.28 73 VAL A CA 1
ATOM 568 C C . VAL A 1 73 ? 3.274 57.143 61.458 1.00 36.61 73 VAL A C 1
ATOM 569 O O . VAL A 1 73 ? 2.138 56.742 61.221 1.00 36.00 73 VAL A O 1
ATOM 573 N N . THR A 1 74 ? 3.922 56.872 62.585 1.00 36.70 74 THR A N 1
ATOM 574 C CA . THR A 1 74 ? 3.338 56.041 63.627 1.00 37.18 74 THR A CA 1
ATOM 575 C C . THR A 1 74 ? 2.796 56.861 64.796 1.00 38.24 74 THR A C 1
ATOM 576 O O . THR A 1 74 ? 3.402 57.848 65.211 1.00 38.50 74 THR A O 1
ATOM 580 N N . PRO A 1 75 ? 1.631 56.465 65.329 1.00 38.78 75 PRO A N 1
ATOM 581 C CA . PRO A 1 75 ? 1.009 57.163 66.458 1.00 39.40 75 PRO A CA 1
ATOM 582 C C . PRO A 1 75 ? 1.922 57.159 67.689 1.00 40.19 75 PRO A C 1
ATOM 583 O O . PRO A 1 75 ? 2.582 56.154 67.978 1.00 39.88 75 PRO A O 1
ATOM 587 N N . ALA A 1 76 ? 1.951 58.280 68.410 1.00 40.04 76 ALA A N 1
ATOM 588 C CA . ALA A 1 76 ? 2.787 58.415 69.604 1.00 40.69 76 ALA A CA 1
ATOM 589 C C . ALA A 1 76 ? 2.566 57.281 70.598 1.00 41.15 76 ALA A C 1
ATOM 590 O O . ALA A 1 76 ? 3.521 56.693 71.109 1.00 41.98 76 ALA A O 1
ATOM 592 N N . GLU A 1 77 ? 1.302 56.971 70.866 1.00 41.48 77 GLU A N 1
ATOM 593 C CA . GLU A 1 77 ? 0.965 55.913 71.807 1.00 41.40 77 GLU A CA 1
ATOM 594 C C . GLU A 1 77 ? 1.301 54.522 71.260 1.00 39.73 77 GLU A C 1
ATOM 595 O O . GLU A 1 77 ? 1.104 53.527 71.950 1.00 39.53 77 GLU A O 1
ATOM 601 N N . ALA A 1 78 ? 1.810 54.448 70.029 1.00 36.66 78 ALA A N 1
ATOM 602 C CA . ALA A 1 78 ? 2.164 53.151 69.441 1.00 34.30 78 ALA A CA 1
ATOM 603 C C . ALA A 1 78 ? 3.654 53.029 69.126 1.00 32.09 78 ALA A C 1
ATOM 604 O O . ALA A 1 78 ? 4.155 51.934 68.878 1.00 31.71 78 ALA A O 1
ATOM 606 N N . PHE A 1 79 ? 4.363 54.152 69.146 1.00 30.81 79 PHE A N 1
ATOM 607 C CA . PHE A 1 79 ? 5.791 54.138 68.855 1.00 29.49 79 PHE A CA 1
ATOM 608 C C . PHE A 1 79 ? 6.602 53.289 69.838 1.00 27.82 79 PHE A C 1
ATOM 609 O O . PHE A 1 79 ? 7.590 52.660 69.449 1.00 26.98 79 PHE A O 1
ATOM 617 N N . ALA A 1 80 ? 6.204 53.270 71.107 1.00 25.42 80 ALA A N 1
ATOM 618 C CA . ALA A 1 80 ? 6.953 52.491 72.091 1.00 24.90 80 ALA A CA 1
ATOM 619 C C . ALA A 1 80 ? 7.068 51.030 71.645 1.00 23.45 80 ALA A C 1
ATOM 620 O O . ALA A 1 80 ? 8.129 50.417 71.774 1.00 23.87 80 ALA A O 1
ATOM 622 N N . GLY A 1 81 ? 5.981 50.484 71.106 1.00 21.91 81 GLY A N 1
ATOM 623 C CA . GLY A 1 81 ? 5.996 49.109 70.646 1.00 20.17 81 GLY A CA 1
ATOM 624 C C . GLY A 1 81 ? 6.838 48.934 69.397 1.00 20.04 81 GLY A C 1
ATOM 625 O O . GLY A 1 81 ? 7.369 47.855 69.145 1.00 20.12 81 GLY A O 1
ATOM 626 N N . THR A 1 82 ? 6.962 50.001 68.613 1.00 20.93 82 THR A N 1
ATOM 627 C CA . THR A 1 82 ? 7.751 49.959 67.386 1.00 21.01 82 THR A CA 1
ATOM 628 C C . THR A 1 82 ? 9.239 50.000 67.726 1.00 22.56 82 THR A C 1
ATOM 629 O O . THR A 1 82 ? 10.039 49.250 67.158 1.00 23.01 82 THR A O 1
ATOM 633 N N . LYS A 1 83 ? 9.603 50.874 68.660 1.00 21.86 83 LYS A N 1
ATOM 634 C CA . LYS A 1 83 ? 10.998 50.988 69.073 1.00 21.25 83 LYS A CA 1
ATOM 635 C C . LYS A 1 83 ? 11.501 49.631 69.568 1.00 19.75 83 LYS A C 1
ATOM 636 O O . LYS A 1 83 ? 12.608 49.212 69.232 1.00 20.99 83 LYS A O 1
ATOM 642 N N . ALA A 1 84 ? 10.688 48.950 70.373 1.00 19.19 84 ALA A N 1
ATOM 643 C CA . ALA A 1 84 ? 11.049 47.639 70.902 1.00 19.45 84 ALA A CA 1
ATOM 644 C C . ALA A 1 84 ? 11.178 46.634 69.761 1.00 19.46 84 ALA A C 1
ATOM 645 O O . ALA A 1 84 ? 12.092 45.811 69.740 1.00 19.90 84 ALA A O 1
ATOM 647 N N . LYS A 1 85 ? 10.267 46.710 68.801 1.00 19.42 85 LYS A N 1
ATOM 648 C CA . LYS A 1 85 ? 10.320 45.793 67.680 1.00 19.39 85 LYS A CA 1
ATOM 649 C C . LYS A 1 85 ? 11.612 46.040 66.897 1.00 17.17 85 LYS A C 1
ATOM 650 O O . LYS A 1 85 ? 12.314 45.103 66.542 1.00 17.37 85 LYS A O 1
ATOM 656 N N . LEU A 1 86 ? 11.931 47.301 66.634 1.00 16.68 86 LEU A N 1
ATOM 657 C CA . LEU A 1 86 ? 13.150 47.601 65.890 1.00 17.35 86 LEU A CA 1
ATOM 658 C C . LEU A 1 86 ? 14.363 47.077 66.644 1.00 15.76 86 LEU A C 1
ATOM 659 O O . LEU A 1 86 ? 15.312 46.600 66.048 1.00 16.70 86 LEU A O 1
ATOM 664 N N . GLU A 1 87 ? 14.318 47.153 67.964 1.00 17.60 87 GLU A N 1
ATOM 665 C CA . GLU A 1 87 ? 15.429 46.663 68.772 1.00 19.76 87 GLU A CA 1
ATOM 666 C C . GLU A 1 87 ? 15.608 45.156 68.604 1.00 16.82 87 GLU A C 1
ATOM 667 O O . GLU A 1 87 ? 16.735 44.668 68.508 1.00 16.15 87 GLU A O 1
ATOM 673 N N . SER A 1 88 ? 14.497 44.426 68.546 1.00 15.01 88 SER A N 1
ATOM 674 C CA . SER A 1 88 ? 14.564 42.975 68.403 1.00 16.88 88 SER A CA 1
ATOM 675 C C . SER A 1 88 ? 15.309 42.590 67.121 1.00 16.78 88 SER A C 1
ATOM 676 O O . SER A 1 88 ? 16.076 41.628 67.121 1.00 17.56 88 SER A O 1
ATOM 679 N N . PHE A 1 89 ? 15.101 43.348 66.041 1.00 15.14 89 PHE A N 1
ATOM 680 C CA . PHE A 1 89 ? 15.786 43.070 64.768 1.00 15.76 89 PHE A CA 1
ATOM 681 C C . PHE A 1 89 ? 17.265 43.457 64.878 1.00 16.05 89 PHE A C 1
ATOM 682 O O . PHE A 1 89 ? 18.131 42.811 64.305 1.00 15.91 89 PHE A O 1
ATOM 690 N N . ALA A 1 90 ? 17.550 44.527 65.609 1.00 17.19 90 ALA A N 1
ATOM 691 C CA . ALA A 1 90 ? 18.925 44.988 65.770 1.00 17.87 90 ALA A CA 1
ATOM 692 C C . ALA A 1 90 ? 19.695 44.086 66.719 1.00 18.44 90 ALA A C 1
ATOM 693 O O . ALA A 1 90 ? 20.923 44.124 66.769 1.00 18.62 90 ALA A O 1
ATOM 695 N N . ALA A 1 91 ? 18.963 43.270 67.466 1.00 18.44 91 ALA A N 1
ATOM 696 C CA . ALA A 1 91 ? 19.592 42.349 68.398 1.00 19.03 91 ALA A CA 1
ATOM 697 C C . ALA A 1 91 ? 20.292 41.210 67.671 1.00 18.95 91 ALA A C 1
ATOM 698 O O . ALA A 1 91 ? 20.990 40.415 68.289 1.00 19.81 91 ALA A O 1
ATOM 700 N N . GLY A 1 92 ? 20.108 41.117 66.360 1.00 17.28 92 GLY A N 1
ATOM 701 C CA . GLY A 1 92 ? 20.748 40.043 65.629 1.00 14.23 92 GLY A CA 1
ATOM 702 C C . GLY A 1 92 ? 22.187 40.349 65.284 1.00 15.99 92 GLY A C 1
ATOM 703 O O . GLY A 1 92 ? 22.758 41.330 65.774 1.00 14.53 92 GLY A O 1
ATOM 704 N N . VAL A 1 93 ? 22.766 39.504 64.434 1.00 14.94 93 VAL A N 1
ATOM 705 C CA . VAL A 1 93 ? 24.141 39.658 63.987 1.00 15.27 93 VAL A CA 1
ATOM 706 C C . VAL A 1 93 ? 24.253 40.680 62.853 1.00 15.95 93 VAL A C 1
ATOM 707 O O . VAL A 1 93 ? 25.206 41.474 62.804 1.00 12.91 93 VAL A O 1
ATOM 711 N N . GLY A 1 94 ? 23.282 40.662 61.939 1.00 15.87 94 GLY A N 1
ATOM 712 C CA . GLY A 1 94 ? 23.330 41.590 60.827 1.00 13.89 94 GLY A CA 1
ATOM 713 C C . GLY A 1 94 ? 22.024 41.769 60.098 1.00 15.84 94 GLY A C 1
ATOM 714 O O . GLY A 1 94 ? 20.980 41.237 60.496 1.00 17.15 94 GLY A O 1
ATOM 715 N N . THR A 1 95 ? 22.078 42.513 59.002 1.00 16.32 95 THR A N 1
ATOM 716 C CA . THR A 1 95 ? 20.903 42.771 58.205 1.00 14.62 95 THR A CA 1
ATOM 717 C C . THR A 1 95 ? 21.222 42.695 56.708 1.00 13.33 95 THR A C 1
ATOM 718 O O . THR A 1 95 ? 22.236 43.191 56.242 1.00 10.34 95 THR A O 1
ATOM 722 N N . ILE A 1 96 ? 20.358 42.024 55.964 1.00 12.70 96 ILE A N 1
ATOM 723 C CA . ILE A 1 96 ? 20.566 41.916 54.540 1.00 13.77 96 ILE A CA 1
ATOM 724 C C . ILE A 1 96 ? 19.489 42.704 53.823 1.00 14.22 96 ILE A C 1
ATOM 725 O O . ILE A 1 96 ? 18.300 42.572 54.139 1.00 13.76 96 ILE A O 1
ATOM 730 N N . LEU A 1 97 ? 19.907 43.548 52.885 1.00 11.43 97 LEU A N 1
ATOM 731 C CA . LEU A 1 97 ? 18.946 44.311 52.116 1.00 11.83 97 LEU A CA 1
ATOM 732 C C . LEU A 1 97 ? 19.057 43.818 50.681 1.00 11.64 97 LEU A C 1
ATOM 733 O O . LEU A 1 97 ? 20.139 43.851 50.098 1.00 9.65 97 LEU A O 1
ATOM 738 N N . LEU A 1 98 ? 17.930 43.324 50.161 1.00 12.22 98 LEU A N 1
ATOM 739 C CA . LEU A 1 98 ? 17.835 42.795 48.808 1.00 12.85 98 LEU A CA 1
ATOM 740 C C . LEU A 1 98 ? 17.255 43.841 47.884 1.00 13.38 98 LEU A C 1
ATOM 741 O O . LEU A 1 98 ? 16.299 44.539 48.229 1.00 15.75 98 LEU A O 1
ATOM 746 N N . PHE A 1 99 ? 17.828 43.924 46.695 1.00 11.63 99 PHE A N 1
ATOM 747 C CA . PHE A 1 99 ? 17.406 44.893 45.702 1.00 12.02 99 PHE A CA 1
ATOM 748 C C . PHE A 1 99 ? 17.293 44.209 44.343 1.00 10.60 99 PHE A C 1
ATOM 749 O O . PHE A 1 99 ? 17.850 43.133 44.136 1.00 9.54 99 PHE A O 1
ATOM 757 N N . GLU A 1 100 ? 16.598 44.868 43.422 1.00 10.26 100 GLU A N 1
ATOM 758 C CA . GLU A 1 100 ? 16.467 44.362 42.056 1.00 11.03 100 GLU A CA 1
ATOM 759 C C . GLU A 1 100 ? 16.917 45.518 41.163 1.00 10.24 100 GLU A C 1
ATOM 760 O O . GLU A 1 100 ? 16.379 46.617 41.256 1.00 11.47 100 GLU A O 1
ATOM 766 N N . ASP A 1 101 ? 17.922 45.280 40.330 1.00 10.74 101 ASP A N 1
ATOM 767 C CA . ASP A 1 101 ? 18.456 46.317 39.460 1.00 13.46 101 ASP A CA 1
ATOM 768 C C . ASP A 1 101 ? 17.478 46.672 38.322 1.00 15.67 101 ASP A C 1
ATOM 769 O O . ASP A 1 101 ? 17.311 45.920 37.355 1.00 13.81 101 ASP A O 1
ATOM 774 N N . GLN A 1 102 ? 16.837 47.829 38.467 1.00 15.16 102 GLN A N 1
ATOM 775 C CA . GLN A 1 102 ? 15.870 48.327 37.502 1.00 18.33 102 GLN A CA 1
ATOM 776 C C . GLN A 1 102 ? 16.508 48.684 36.163 1.00 19.63 102 GLN A C 1
ATOM 777 O O . GLN A 1 102 ? 15.825 48.709 35.137 1.00 19.96 102 GLN A O 1
ATOM 783 N N . ALA A 1 103 ? 17.808 48.969 36.173 1.00 18.91 103 ALA A N 1
ATOM 784 C CA . ALA A 1 103 ? 18.467 49.308 34.925 1.00 18.19 103 ALA A CA 1
ATOM 785 C C . ALA A 1 103 ? 18.566 48.056 34.038 1.00 18.60 103 ALA A C 1
ATOM 786 O O . ALA A 1 103 ? 18.494 48.154 32.820 1.00 16.02 103 ALA A O 1
ATOM 788 N N . VAL A 1 104 ? 18.722 46.880 34.641 1.00 17.94 104 VAL A N 1
ATOM 789 C CA . VAL A 1 104 ? 18.809 45.666 33.842 1.00 16.81 104 VAL A CA 1
ATOM 790 C C . VAL A 1 104 ? 17.423 45.249 33.343 1.00 17.01 104 VAL A C 1
ATOM 791 O O . VAL A 1 104 ? 17.283 44.816 32.202 1.00 15.08 104 VAL A O 1
ATOM 795 N N . VAL A 1 105 ? 16.396 45.401 34.172 1.00 15.70 105 VAL A N 1
ATOM 796 C CA . VAL A 1 105 ? 15.066 45.016 33.735 1.00 18.80 105 VAL A CA 1
ATOM 797 C C . VAL A 1 105 ? 14.588 45.906 32.579 1.00 20.65 105 VAL A C 1
ATOM 798 O O . VAL A 1 105 ? 13.989 45.416 31.619 1.00 19.42 105 VAL A O 1
ATOM 802 N N . ARG A 1 106 ? 14.874 47.205 32.666 1.00 21.06 106 ARG A N 1
ATOM 803 C CA . ARG A 1 106 ? 14.479 48.141 31.615 1.00 21.93 106 ARG A CA 1
ATOM 804 C C . ARG A 1 106 ? 15.245 47.893 30.324 1.00 21.16 106 ARG A C 1
ATOM 805 O O . ARG A 1 106 ? 14.709 48.036 29.230 1.00 19.71 106 ARG A O 1
ATOM 813 N N . ASN A 1 107 ? 16.509 47.522 30.454 1.00 20.29 107 ASN A N 1
ATOM 814 C CA . ASN A 1 107 ? 17.326 47.259 29.281 1.00 20.08 107 ASN A CA 1
ATOM 815 C C . ASN A 1 107 ? 16.728 46.062 28.529 1.00 19.85 107 ASN A C 1
ATOM 816 O O . ASN A 1 107 ? 16.704 46.036 27.295 1.00 19.81 107 ASN A O 1
ATOM 821 N N . LEU A 1 108 ? 16.228 45.085 29.283 1.00 17.17 108 LEU A N 1
ATOM 822 C CA . LEU A 1 108 ? 15.623 43.899 28.695 1.00 17.24 108 LEU A CA 1
ATOM 823 C C . LEU A 1 108 ? 14.318 44.252 27.961 1.00 16.55 108 LEU A C 1
ATOM 824 O O . LEU A 1 108 ? 14.104 43.807 26.834 1.00 15.95 108 LEU A O 1
ATOM 829 N N . GLU A 1 109 ? 13.459 45.040 28.614 1.00 14.72 109 GLU A N 1
ATOM 830 C CA . GLU A 1 109 ? 12.181 45.472 28.046 1.00 16.01 109 GLU A CA 1
ATOM 831 C C . GLU A 1 109 ? 12.395 46.220 26.726 1.00 17.98 109 GLU A C 1
ATOM 832 O O . GLU A 1 109 ? 11.717 45.948 25.735 1.00 18.80 109 GLU A O 1
ATOM 838 N N . GLU A 1 110 ? 13.335 47.161 26.709 1.00 18.19 110 GLU A N 1
ATOM 839 C CA . GLU A 1 110 ? 13.598 47.920 25.497 1.00 20.03 110 GLU A CA 1
ATOM 840 C C . GLU A 1 110 ? 14.134 47.048 24.347 1.00 21.33 110 GLU A C 1
ATOM 841 O O . GLU A 1 110 ? 13.737 47.227 23.202 1.00 22.09 110 GLU A O 1
ATOM 847 N N . ASN A 1 111 ? 15.024 46.101 24.641 1.00 21.93 111 ASN A N 1
ATOM 848 C CA . ASN A 1 111 ? 15.610 45.249 23.602 1.00 19.90 111 ASN A CA 1
ATOM 849 C C . ASN A 1 111 ? 14.796 44.029 23.144 1.00 20.65 111 ASN A C 1
ATOM 850 O O . ASN A 1 111 ? 15.009 43.524 22.038 1.00 20.23 111 ASN A O 1
ATOM 855 N N . PHE A 1 112 ? 13.872 43.557 23.976 1.00 19.18 112 PHE A N 1
ATOM 856 C CA . PHE A 1 112 ? 13.053 42.407 23.603 1.00 19.84 112 PHE A CA 1
ATOM 857 C C . PHE A 1 112 ? 11.598 42.663 23.993 1.00 21.82 112 PHE A C 1
ATOM 858 O O . PHE A 1 112 ? 11.060 42.040 24.916 1.00 21.92 112 PHE A O 1
ATOM 866 N N . PRO A 1 113 ? 10.932 43.587 23.283 1.00 24.14 113 PRO A N 1
ATOM 867 C CA . PRO A 1 113 ? 9.534 43.916 23.578 1.00 25.61 113 PRO A CA 1
ATOM 868 C C . PRO A 1 113 ? 8.579 42.736 23.485 1.00 25.44 113 PRO A C 1
ATOM 869 O O . PRO A 1 113 ? 7.495 42.766 24.063 1.00 26.38 113 PRO A O 1
ATOM 873 N N . LEU A 1 114 ? 8.979 41.696 22.764 1.00 25.01 114 LEU A N 1
ATOM 874 C CA . LEU A 1 114 ? 8.130 40.524 22.621 1.00 26.18 114 LEU A CA 1
ATOM 875 C C . LEU A 1 114 ? 7.935 39.798 23.949 1.00 26.66 114 LEU A C 1
ATOM 876 O O . LEU A 1 114 ? 7.078 38.927 24.061 1.00 25.99 114 LEU A O 1
ATOM 881 N N . TYR A 1 115 ? 8.737 40.164 24.949 1.00 26.58 115 TYR A N 1
ATOM 882 C CA . TYR A 1 115 ? 8.656 39.573 26.282 1.00 27.51 115 TYR A CA 1
ATOM 883 C C . TYR A 1 115 ? 8.295 40.653 27.305 1.00 29.26 115 TYR A C 1
ATOM 884 O O . TYR A 1 115 ? 7.639 40.377 28.309 1.00 30.86 115 TYR A O 1
ATOM 893 N N . ALA A 1 116 ? 8.751 41.873 27.038 1.00 29.41 116 ALA A N 1
ATOM 894 C CA . ALA A 1 116 ? 8.537 43.035 27.897 1.00 31.54 116 ALA A CA 1
ATOM 895 C C . ALA A 1 116 ? 7.718 42.798 29.170 1.00 32.69 116 ALA A C 1
ATOM 896 O O . ALA A 1 116 ? 8.270 42.715 30.266 1.00 34.37 116 ALA A O 1
ATOM 898 N N . GLU A 1 117 ? 6.402 42.710 29.000 1.00 32.96 117 GLU A N 1
ATOM 899 C CA . GLU A 1 117 ? 5.455 42.505 30.094 1.00 33.29 117 GLU A CA 1
ATOM 900 C C . GLU A 1 117 ? 5.913 41.536 31.185 1.00 30.56 117 GLU A C 1
ATOM 901 O O . GLU A 1 117 ? 5.534 41.684 32.346 1.00 28.91 117 GLU A O 1
ATOM 907 N N . ASN A 1 118 ? 6.718 40.545 30.817 1.00 27.87 118 ASN A N 1
ATOM 908 C CA . ASN A 1 118 ? 7.175 39.546 31.782 1.00 26.15 118 ASN A CA 1
ATOM 909 C C . ASN A 1 118 ? 8.419 39.904 32.602 1.00 23.54 118 ASN A C 1
ATOM 910 O O . ASN A 1 118 ? 8.636 39.332 33.668 1.00 23.09 118 ASN A O 1
ATOM 915 N N . PHE A 1 119 ? 9.231 40.837 32.121 1.00 18.87 119 PHE A N 1
ATOM 916 C CA . PHE A 1 119 ? 10.452 41.176 32.846 1.00 17.92 119 PHE A CA 1
ATOM 917 C C . PHE A 1 119 ? 10.232 41.637 34.278 1.00 17.18 119 PHE A C 1
ATOM 918 O O . PHE A 1 119 ? 10.957 41.238 35.187 1.00 17.52 119 PHE A O 1
ATOM 926 N N . GLN A 1 120 ? 9.211 42.456 34.488 1.00 14.39 120 GLN A N 1
ATOM 927 C CA . GLN A 1 120 ? 8.923 42.948 35.822 1.00 16.04 120 GLN A CA 1
ATOM 928 C C . GLN A 1 120 ? 8.545 41.787 36.752 1.00 14.18 120 GLN A C 1
ATOM 929 O O . GLN A 1 120 ? 9.134 41.635 37.815 1.00 13.50 120 GLN A O 1
ATOM 935 N N . PRO A 1 121 ? 7.552 40.965 36.364 1.00 11.91 121 PRO A N 1
ATOM 936 C CA . PRO A 1 121 ? 7.138 39.825 37.193 1.00 10.36 121 PRO A CA 1
ATOM 937 C C . PRO A 1 121 ? 8.262 38.801 37.381 1.00 11.51 121 PRO A C 1
ATOM 938 O O . PRO A 1 121 ? 8.462 38.275 38.484 1.00 11.80 121 PRO A O 1
ATOM 942 N N . TRP A 1 122 ? 8.996 38.513 36.311 1.00 11.18 122 TRP A N 1
ATOM 943 C CA . TRP A 1 122 ? 10.101 37.573 36.412 1.00 11.95 122 TRP A CA 1
ATOM 944 C C . TRP A 1 122 ? 11.191 38.122 37.334 1.00 13.60 122 TRP A C 1
ATOM 945 O O . TRP A 1 122 ? 11.960 37.352 37.915 1.00 13.65 122 TRP A O 1
ATOM 956 N N . SER A 1 123 ? 11.270 39.447 37.462 1.00 10.72 123 SER A N 1
ATOM 957 C CA . SER A 1 123 ? 12.267 40.044 38.343 1.00 10.72 123 SER A CA 1
ATOM 958 C C . SER A 1 123 ? 11.836 39.826 39.790 1.00 10.79 123 SER A C 1
ATOM 959 O O . SER A 1 123 ? 12.669 39.481 40.637 1.00 11.89 123 SER A O 1
ATOM 962 N N . GLU A 1 124 ? 10.543 40.000 40.072 1.00 7.50 124 GLU A N 1
ATOM 963 C CA . GLU A 1 124 ? 10.013 39.799 41.421 1.00 9.77 124 GLU A CA 1
ATOM 964 C C . GLU A 1 124 ? 10.180 38.322 41.813 1.00 10.70 124 GLU A C 1
ATOM 965 O O . GLU A 1 124 ? 10.495 37.992 42.964 1.00 11.08 124 GLU A O 1
ATOM 971 N N . GLN A 1 125 ? 9.981 37.436 40.844 1.00 10.47 125 GLN A N 1
ATOM 972 C CA . GLN A 1 125 ? 10.122 36.009 41.075 1.00 10.56 125 GLN A CA 1
ATOM 973 C C . GLN A 1 125 ? 11.573 35.699 41.452 1.00 9.75 125 GLN A C 1
ATOM 974 O O . GLN A 1 125 ? 11.823 34.975 42.415 1.00 13.09 125 GLN A O 1
ATOM 980 N N . ALA A 1 126 ? 12.523 36.272 40.720 1.00 8.88 126 ALA A N 1
ATOM 981 C CA . ALA A 1 126 ? 13.947 36.057 40.980 1.00 9.48 126 ALA A CA 1
ATOM 982 C C . ALA A 1 126 ? 14.355 36.564 42.370 1.00 9.85 126 ALA A C 1
ATOM 983 O O . ALA A 1 126 ? 15.264 36.027 42.992 1.00 10.67 126 ALA A O 1
ATOM 985 N N . HIS A 1 127 ? 13.680 37.605 42.842 1.00 8.28 127 HIS A N 1
ATOM 986 C CA . HIS A 1 127 ? 13.988 38.166 44.158 1.00 10.01 127 HIS A CA 1
ATOM 987 C C . HIS A 1 127 ? 13.580 37.146 45.205 1.00 9.28 127 HIS A C 1
ATOM 988 O O . HIS A 1 127 ? 14.337 36.852 46.127 1.00 9.40 127 HIS A O 1
ATOM 995 N N . GLY A 1 128 ? 12.370 36.613 45.036 1.00 10.90 128 GLY A N 1
ATOM 996 C CA . GLY A 1 128 ? 11.838 35.619 45.947 1.00 10.80 128 GLY A CA 1
ATOM 997 C C . GLY A 1 128 ? 12.773 34.435 46.033 1.00 11.63 128 GLY A C 1
ATOM 998 O O . GLY A 1 128 ? 13.031 33.929 47.118 1.00 13.12 128 GLY A O 1
ATOM 999 N N . ILE A 1 129 ? 13.261 33.993 44.879 1.00 10.86 129 ILE A N 1
ATOM 1000 C CA . ILE A 1 129 ? 14.188 32.865 44.787 1.00 11.34 129 ILE A CA 1
ATOM 1001 C C . ILE A 1 129 ? 15.484 33.177 45.537 1.00 11.98 129 ILE A C 1
ATOM 1002 O O . ILE A 1 129 ? 16.060 32.303 46.190 1.00 12.70 129 ILE A O 1
ATOM 1007 N N . ALA A 1 130 ? 15.947 34.419 45.427 1.00 9.96 130 ALA A N 1
ATOM 1008 C CA . ALA A 1 130 ? 17.167 34.809 46.117 1.00 12.28 130 ALA A CA 1
ATOM 1009 C C . ALA A 1 130 ? 16.895 34.797 47.616 1.00 11.73 130 ALA A C 1
ATOM 1010 O O . ALA A 1 130 ? 17.728 34.321 48.402 1.00 14.61 130 ALA A O 1
ATOM 1012 N N . LEU A 1 131 ? 15.725 35.301 48.007 1.00 8.90 131 LEU A N 1
ATOM 1013 C CA . LEU A 1 131 ? 15.329 35.333 49.415 1.00 11.44 131 LEU A CA 1
ATOM 1014 C C . LEU A 1 131 ? 15.300 33.929 50.024 1.00 12.83 131 LEU A C 1
ATOM 1015 O O . LEU A 1 131 ? 15.827 33.698 51.103 1.00 14.02 131 LEU A O 1
ATOM 1020 N N . TYR A 1 132 ? 14.684 32.994 49.315 1.00 12.74 132 TYR A N 1
ATOM 1021 C CA . TYR A 1 132 ? 14.571 31.628 49.799 1.00 11.76 132 TYR A CA 1
ATOM 1022 C C . TYR A 1 132 ? 15.934 30.954 49.846 1.00 11.25 132 TYR A C 1
ATOM 1023 O O . TYR A 1 132 ? 16.203 30.135 50.723 1.00 13.19 132 TYR A O 1
ATOM 1032 N N . ALA A 1 133 ? 16.792 31.302 48.893 1.00 10.00 133 ALA A N 1
ATOM 1033 C CA . ALA A 1 133 ? 18.130 30.734 48.812 1.00 9.86 133 ALA A CA 1
ATOM 1034 C C . ALA A 1 133 ? 18.941 31.084 50.061 1.00 10.93 133 ALA A C 1
ATOM 1035 O O . ALA A 1 133 ? 19.658 30.244 50.595 1.00 10.93 133 ALA A O 1
ATOM 1037 N N . ILE A 1 134 ? 18.828 32.343 50.482 1.00 9.86 134 ILE A N 1
ATOM 1038 C CA . ILE A 1 134 ? 19.513 32.871 51.667 1.00 12.31 134 ILE A CA 1
ATOM 1039 C C . ILE A 1 134 ? 18.920 32.268 52.923 1.00 12.91 134 ILE A C 1
ATOM 1040 O O . ILE A 1 134 ? 19.654 31.844 53.830 1.00 13.00 134 ILE A O 1
ATOM 1045 N N . TRP A 1 135 ? 17.590 32.241 52.972 1.00 10.21 135 TRP A N 1
ATOM 1046 C CA . TRP A 1 135 ? 16.859 31.695 54.106 1.00 11.75 135 TRP A CA 1
ATOM 1047 C C . TRP A 1 135 ? 17.262 30.227 54.348 1.00 12.03 135 TRP A C 1
ATOM 1048 O O . TRP A 1 135 ? 17.439 29.783 55.482 1.00 12.95 135 TRP A O 1
ATOM 1059 N N . LEU A 1 136 ? 17.375 29.477 53.265 1.00 12.75 136 LEU A N 1
ATOM 1060 C CA . LEU A 1 136 ? 17.728 28.074 53.355 1.00 15.16 136 LEU A CA 1
ATOM 1061 C C . LEU A 1 136 ? 19.196 27.952 53.767 1.00 15.83 136 LEU A C 1
ATOM 1062 O O . LEU A 1 136 ? 19.528 27.205 54.692 1.00 16.20 136 LEU A O 1
ATOM 1067 N N . ALA A 1 137 ? 20.069 28.700 53.098 1.00 14.97 137 ALA A N 1
ATOM 1068 C CA . ALA A 1 137 ? 21.489 28.635 53.421 1.00 16.19 137 ALA A CA 1
ATOM 1069 C C . ALA A 1 137 ? 21.732 28.920 54.910 1.00 15.91 137 ALA A C 1
ATOM 1070 O O . ALA A 1 137 ? 22.497 28.214 55.559 1.00 16.91 137 ALA A O 1
ATOM 1072 N N . LEU A 1 138 ? 21.087 29.944 55.458 1.00 15.45 138 LEU A N 1
ATOM 1073 C CA . LEU A 1 138 ? 21.279 30.267 56.873 1.00 16.63 138 LEU A CA 1
ATOM 1074 C C . LEU A 1 138 ? 20.624 29.253 57.803 1.00 17.60 138 LEU A C 1
ATOM 1075 O O . LEU A 1 138 ? 21.195 28.883 58.829 1.00 19.25 138 LEU A O 1
ATOM 1080 N N . ALA A 1 139 ? 19.441 28.778 57.439 1.00 16.49 139 ALA A N 1
ATOM 1081 C CA . ALA A 1 139 ? 18.761 27.808 58.277 1.00 16.48 139 ALA A CA 1
ATOM 1082 C C . ALA A 1 139 ? 19.629 26.572 58.494 1.00 16.89 139 ALA A C 1
ATOM 1083 O O . ALA A 1 139 ? 19.691 26.030 59.594 1.00 18.16 139 ALA A O 1
ATOM 1085 N N . GLU A 1 140 ? 20.307 26.124 57.449 1.00 17.11 140 GLU A N 1
ATOM 1086 C CA . GLU A 1 140 ? 21.144 24.940 57.574 1.00 19.24 140 GLU A CA 1
ATOM 1087 C C . GLU A 1 140 ? 22.227 25.130 58.635 1.00 19.25 140 GLU A C 1
ATOM 1088 O O . GLU A 1 140 ? 22.625 24.178 59.297 1.00 18.83 140 GLU A O 1
ATOM 1094 N N . GLN A 1 141 ? 22.695 26.368 58.770 1.00 20.26 141 GLN A N 1
ATOM 1095 C CA . GLN A 1 141 ? 23.733 26.739 59.733 1.00 20.19 141 GLN A CA 1
ATOM 1096 C C . GLN A 1 141 ? 23.124 27.154 61.068 1.00 19.79 141 GLN A C 1
ATOM 1097 O O . GLN A 1 141 ? 23.796 27.762 61.892 1.00 18.69 141 GLN A O 1
ATOM 1103 N N . ASN A 1 142 ? 21.849 26.837 61.264 1.00 19.93 142 ASN A N 1
ATOM 1104 C CA . ASN A 1 142 ? 21.150 27.190 62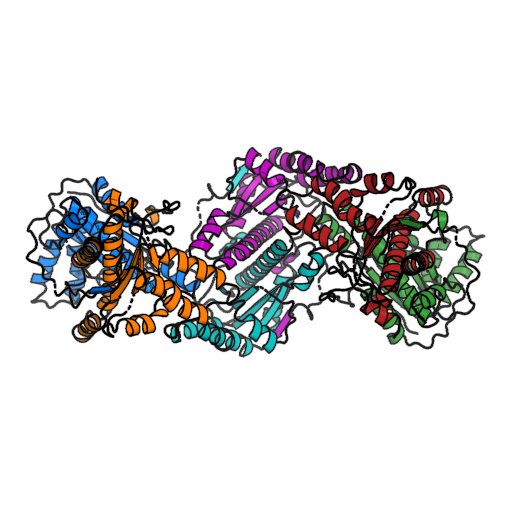.496 1.00 21.71 142 ASN A CA 1
ATOM 1105 C C . ASN A 1 142 ? 21.107 28.694 62.720 1.00 21.12 142 ASN A C 1
ATOM 1106 O O . ASN A 1 142 ? 21.073 29.155 63.862 1.00 22.90 142 ASN A O 1
ATOM 1111 N N . ILE A 1 143 ? 21.130 29.462 61.636 1.00 19.83 143 ILE A N 1
ATOM 1112 C CA . ILE A 1 143 ? 21.058 30.917 61.739 1.00 18.55 143 ILE A CA 1
ATOM 1113 C C . ILE A 1 143 ? 19.625 31.305 61.413 1.00 19.89 143 ILE A C 1
ATOM 1114 O O . ILE A 1 143 ? 19.082 30.890 60.393 1.00 21.36 143 ILE A O 1
ATOM 1119 N N . GLY A 1 144 ? 19.015 32.101 62.284 1.00 19.46 144 GLY A N 1
ATOM 1120 C CA . GLY A 1 144 ? 17.640 32.507 62.063 1.00 17.27 144 GLY A CA 1
ATOM 1121 C C . GLY A 1 144 ? 17.489 33.872 61.425 1.00 15.34 144 GLY A C 1
ATOM 1122 O O . GLY A 1 144 ? 18.420 34.674 61.413 1.00 11.55 144 GLY A O 1
ATOM 1131 N N . SER A 1 146 ? 14.181 36.789 59.562 1.00 16.09 146 SER A N 1
ATOM 1132 C CA . SER A 1 146 ? 12.812 37.103 59.176 1.00 15.47 146 SER A CA 1
ATOM 1133 C C . SER A 1 146 ? 12.913 38.037 57.967 1.00 15.59 146 SER A C 1
ATOM 1134 O O . SER A 1 146 ? 13.979 38.575 57.687 1.00 17.19 146 SER A O 1
ATOM 1137 N N . VAL A 1 147 ? 11.817 38.225 57.244 1.00 15.60 147 VAL A N 1
ATOM 1138 C CA . VAL A 1 147 ? 11.847 39.100 56.078 1.00 15.19 147 VAL A CA 1
ATOM 1139 C C . VAL A 1 147 ? 10.997 40.314 56.421 1.00 14.34 147 VAL A C 1
ATOM 1140 O O . VAL A 1 147 ? 9.875 40.181 56.903 1.00 14.39 147 VAL A O 1
ATOM 1144 N N . GLN A 1 148 ? 11.540 41.502 56.200 1.00 14.70 148 GLN A N 1
ATOM 1145 C CA . GLN A 1 148 ? 10.809 42.722 56.520 1.00 13.93 148 GLN A CA 1
ATOM 1146 C C . GLN A 1 148 ? 10.573 43.594 55.297 1.00 13.37 148 GLN A C 1
ATOM 1147 O O . GLN A 1 148 ? 11.309 43.522 54.308 1.00 13.93 148 GLN A O 1
ATOM 1153 N N . HIS A 1 149 ? 9.532 44.416 55.359 1.00 13.27 149 HIS A N 1
ATOM 1154 C CA . HIS A 1 149 ? 9.221 45.302 54.256 1.00 13.15 149 HIS A CA 1
ATOM 1155 C C . HIS A 1 149 ? 8.929 46.744 54.663 1.00 13.58 149 HIS A C 1
ATOM 1156 O O . HIS A 1 149 ? 7.810 47.238 54.548 1.00 11.38 149 HIS A O 1
ATOM 1163 N N . TYR A 1 150 ? 9.980 47.419 55.114 1.00 15.20 150 TYR A N 1
ATOM 1164 C CA . TYR A 1 150 ? 9.864 48.812 55.497 1.00 17.19 150 TYR A CA 1
ATOM 1165 C C . TYR A 1 150 ? 10.169 49.688 54.273 1.00 17.66 150 TYR A C 1
ATOM 1166 O O . TYR A 1 150 ? 10.413 50.889 54.400 1.00 19.84 150 TYR A O 1
ATOM 1175 N N . ASN A 1 151 ? 10.156 49.063 53.091 1.00 16.33 151 ASN A N 1
ATOM 1176 C CA . ASN A 1 151 ? 10.365 49.750 51.810 1.00 14.54 151 ASN A CA 1
ATOM 1177 C C . ASN A 1 151 ? 8.981 50.190 51.341 1.00 16.24 151 ASN A C 1
ATOM 1178 O O . ASN A 1 151 ? 8.000 49.508 51.629 1.00 17.03 151 ASN A O 1
ATOM 1183 N N . PRO A 1 152 ? 8.884 51.316 50.612 1.00 15.71 152 PRO A N 1
ATOM 1184 C CA . PRO A 1 152 ? 10.009 52.169 50.221 1.00 16.03 152 PRO A CA 1
ATOM 1185 C C . PRO A 1 152 ? 10.288 53.277 51.238 1.00 14.60 152 PRO A C 1
ATOM 1186 O O . PRO A 1 152 ? 11.073 54.176 50.988 1.00 13.77 152 PRO A O 1
ATOM 1190 N N . LEU A 1 153 ? 9.644 53.197 52.391 1.00 14.89 153 LEU A N 1
ATOM 1191 C CA . LEU A 1 153 ? 9.834 54.195 53.434 1.00 17.80 153 LEU A CA 1
ATOM 1192 C C . LEU A 1 153 ? 11.311 54.460 53.743 1.00 17.01 153 LEU A C 1
ATOM 1193 O O . LEU A 1 153 ? 11.734 55.609 53.779 1.00 17.64 153 LEU A O 1
ATOM 1198 N N . VAL A 1 154 ? 12.093 53.403 53.963 1.00 15.89 154 VAL A N 1
ATOM 1199 C CA . VAL A 1 154 ? 13.517 53.575 54.270 1.00 15.73 154 VAL A CA 1
ATOM 1200 C C . VAL A 1 154 ? 14.413 53.668 53.040 1.00 16.28 154 VAL A C 1
ATOM 1201 O O . VAL A 1 154 ? 15.617 53.849 53.157 1.00 16.48 154 VAL A O 1
ATOM 1205 N N . ASP A 1 155 ? 13.827 53.573 51.856 1.00 18.53 155 ASP A N 1
ATOM 1206 C CA . ASP A 1 155 ? 14.608 53.629 50.623 1.00 21.54 155 ASP A CA 1
ATOM 1207 C C . ASP A 1 155 ? 15.547 54.832 50.509 1.00 22.32 155 ASP A C 1
ATOM 1208 O O . ASP A 1 155 ? 16.750 54.676 50.289 1.00 22.72 155 ASP A O 1
ATOM 1213 N N . ALA A 1 156 ? 14.988 56.032 50.637 1.00 23.22 156 ALA A N 1
ATOM 1214 C CA . ALA A 1 156 ? 15.770 57.259 50.508 1.00 22.75 156 ALA A CA 1
ATOM 1215 C C . ALA A 1 156 ? 17.013 57.286 51.380 1.00 21.74 156 ALA A C 1
ATOM 1216 O O . ALA A 1 156 ? 18.119 57.437 50.868 1.00 22.19 156 ALA A O 1
ATOM 1218 N N . GLN A 1 157 ? 16.842 57.127 52.688 1.00 20.41 157 GLN A N 1
ATOM 1219 C CA . GLN A 1 157 ? 17.989 57.163 53.590 1.00 22.87 157 GLN A CA 1
ATOM 1220 C C . GLN A 1 157 ? 19.018 56.072 53.347 1.00 22.81 157 GLN A C 1
ATOM 1221 O O . GLN A 1 157 ? 20.213 56.329 53.472 1.00 23.83 157 GLN A O 1
ATOM 1227 N N . VAL A 1 158 ? 18.557 54.865 53.014 1.00 22.91 158 VAL A N 1
ATOM 1228 C CA . VAL A 1 158 ? 19.449 53.733 52.754 1.00 23.85 158 VAL A CA 1
ATOM 1229 C C . VAL A 1 158 ? 20.362 54.012 51.561 1.00 24.34 158 VAL A C 1
ATOM 1230 O O . VAL A 1 158 ? 21.558 53.724 51.607 1.00 24.86 158 VAL A O 1
ATOM 1234 N N . ALA A 1 159 ? 19.794 54.559 50.490 1.00 23.52 159 ALA A N 1
ATOM 1235 C CA . ALA A 1 159 ? 20.578 54.865 49.293 1.00 23.83 159 ALA A CA 1
ATOM 1236 C C . ALA A 1 159 ? 21.654 55.921 49.557 1.00 24.37 159 ALA A C 1
ATOM 1237 O O . ALA A 1 159 ? 22.809 55.741 49.185 1.00 24.99 159 ALA A O 1
ATOM 1239 N N . GLU A 1 160 ? 21.269 57.021 50.197 1.00 25.94 160 GLU A N 1
ATOM 1240 C CA . GLU A 1 160 ? 22.204 58.103 50.498 1.00 26.45 160 GLU A CA 1
ATOM 1241 C C . GLU A 1 160 ? 23.338 57.653 51.414 1.00 25.49 160 GLU A C 1
ATOM 1242 O O . GLU A 1 160 ? 24.498 57.965 51.173 1.00 24.73 160 GLU A O 1
ATOM 1248 N N . LYS A 1 161 ? 23.002 56.909 52.458 1.00 24.73 161 LYS A N 1
ATOM 1249 C CA . LYS A 1 161 ? 24.011 56.450 53.396 1.00 25.59 161 LYS A CA 1
ATOM 1250 C C . LYS A 1 161 ? 25.008 55.463 52.786 1.00 25.90 161 LYS A C 1
ATOM 1251 O O . LYS A 1 161 ? 26.202 55.518 53.083 1.00 25.14 161 LYS A O 1
ATOM 1257 N N . TYR A 1 162 ? 24.536 54.573 51.921 1.00 25.12 162 TYR A N 1
ATOM 1258 C CA . TYR A 1 162 ? 25.442 53.600 51.329 1.00 25.43 162 TYR A CA 1
ATOM 1259 C C . TYR A 1 162 ? 25.744 53.810 49.849 1.00 25.74 162 TYR A C 1
ATOM 1260 O O . TYR A 1 162 ? 26.168 52.888 49.155 1.00 27.32 162 TYR A O 1
ATOM 1269 N N . ASP A 1 163 ? 25.541 55.038 49.377 1.00 26.16 163 ASP A N 1
ATOM 1270 C CA . ASP A 1 163 ? 25.821 55.395 47.984 1.00 28.15 163 ASP A CA 1
ATOM 1271 C C . ASP A 1 163 ? 25.244 54.371 47.013 1.00 27.82 163 ASP A C 1
ATOM 1272 O O . ASP A 1 163 ? 25.915 53.929 46.076 1.00 29.48 163 ASP A O 1
ATOM 1277 N N . LEU A 1 164 ? 23.994 53.992 47.241 1.00 25.69 164 LEU A N 1
ATOM 1278 C CA . LEU A 1 164 ? 23.344 53.008 46.399 1.00 25.57 164 LEU A CA 1
ATOM 1279 C C . LEU A 1 164 ? 22.729 53.653 45.161 1.00 25.68 164 LEU A C 1
ATOM 1280 O O . LEU A 1 164 ? 22.079 54.700 45.246 1.00 28.02 164 LEU A O 1
ATOM 1285 N N . PRO A 1 165 ? 22.944 53.046 43.986 1.00 25.16 165 PRO A N 1
ATOM 1286 C CA . PRO A 1 165 ? 22.368 53.625 42.772 1.00 24.71 165 PRO A CA 1
ATOM 1287 C C . PRO A 1 165 ? 20.849 53.680 42.916 1.00 25.13 165 PRO A C 1
ATOM 1288 O O . PRO A 1 165 ? 20.260 52.899 43.663 1.00 23.08 165 PRO A O 1
ATOM 1292 N N . THR A 1 166 ? 20.219 54.615 42.221 1.00 26.48 166 THR A N 1
ATOM 1293 C CA . THR A 1 166 ? 18.771 54.739 42.294 1.00 29.83 166 THR A CA 1
ATOM 1294 C C . THR A 1 166 ? 18.110 53.546 41.615 1.00 27.69 166 THR A C 1
ATOM 1295 O O . THR A 1 166 ? 17.028 53.110 42.017 1.00 29.03 166 THR A O 1
ATOM 1299 N N . ASN A 1 167 ? 18.770 53.018 40.589 1.00 25.96 167 ASN A N 1
ATOM 1300 C CA . ASN A 1 167 ? 18.256 51.866 39.874 1.00 26.36 167 ASN A CA 1
ATOM 1301 C C . ASN A 1 167 ? 18.145 50.624 40.780 1.00 25.07 167 ASN A C 1
ATOM 1302 O O . ASN A 1 167 ? 17.457 49.669 40.430 1.00 26.48 167 ASN A O 1
ATOM 1307 N N . TRP A 1 168 ? 18.805 50.629 41.940 1.00 19.31 168 TRP A N 1
ATOM 1308 C CA . TRP A 1 168 ? 18.691 49.491 42.859 1.00 17.83 168 TRP A CA 1
ATOM 1309 C C . TRP A 1 168 ? 17.413 49.666 43.670 1.00 16.35 168 TRP A C 1
ATOM 1310 O O . TRP A 1 168 ? 17.403 50.400 44.653 1.00 16.47 168 TRP A O 1
ATOM 1321 N N . LYS A 1 169 ? 16.341 48.990 43.261 1.00 15.44 169 LYS A N 1
ATOM 1322 C CA . LYS A 1 169 ? 15.053 49.081 43.944 1.00 15.11 169 LYS A CA 1
ATOM 1323 C C . LYS A 1 169 ? 14.963 48.073 45.078 1.00 15.28 169 LYS A C 1
ATOM 1324 O O . LYS A 1 169 ? 14.964 46.868 44.854 1.00 14.12 169 LYS A O 1
ATOM 1338 N N . ARG A 1 171 ? 13.662 45.627 47.794 1.00 13.46 171 ARG A N 1
ATOM 1339 C CA . ARG A 1 171 ? 12.485 44.774 47.880 1.00 11.54 171 ARG A CA 1
ATOM 1340 C C . ARG A 1 171 ? 12.318 44.094 49.224 1.00 10.02 171 ARG A C 1
ATOM 1341 O O . ARG A 1 171 ? 11.247 43.595 49.521 1.00 10.08 171 ARG A O 1
ATOM 1349 N N . ALA A 1 172 ? 13.367 44.068 50.041 1.00 12.27 172 ALA A N 1
ATOM 1350 C CA . ALA A 1 172 ? 13.294 43.426 51.359 1.00 11.13 172 ALA A CA 1
ATOM 1351 C C . ALA A 1 172 ? 14.516 43.716 52.253 1.00 10.82 172 ALA A C 1
ATOM 1352 O O . ALA A 1 172 ? 15.624 43.978 51.762 1.00 9.63 172 ALA A O 1
ATOM 1354 N N . GLN A 1 173 ? 14.287 43.696 53.567 1.00 9.78 173 GLN A N 1
ATOM 1355 C CA . GLN A 1 173 ? 15.348 43.913 54.550 1.00 9.47 173 GLN A CA 1
ATOM 1356 C C . GLN A 1 173 ? 15.281 42.713 55.467 1.00 10.33 173 GLN A C 1
ATOM 1357 O O . GLN A 1 173 ? 14.223 42.390 55.993 1.00 13.21 173 GLN A O 1
ATOM 1363 N N . ILE A 1 174 ? 16.424 42.080 55.686 1.00 11.64 174 ILE A N 1
ATOM 1364 C CA . ILE A 1 174 ? 16.485 40.862 56.489 1.00 11.87 174 ILE A CA 1
ATOM 1365 C C . ILE A 1 174 ? 17.415 40.886 57.710 1.00 11.74 174 ILE A C 1
ATOM 1366 O O . ILE A 1 174 ? 18.633 41.005 57.582 1.00 11.54 174 ILE A O 1
ATOM 1371 N N . PRO A 1 175 ? 16.835 40.824 58.916 1.00 11.55 175 PRO A N 1
ATOM 1372 C CA . PRO A 1 175 ? 17.670 40.816 60.121 1.00 11.01 175 PRO A CA 1
ATOM 1373 C C . PRO A 1 175 ? 17.953 39.343 60.375 1.00 12.14 175 PRO A C 1
ATOM 1374 O O . PRO A 1 175 ? 17.052 38.511 60.220 1.00 10.98 175 PRO A O 1
ATOM 1378 N N . PHE A 1 176 ? 19.197 39.013 60.714 1.00 11.14 176 PHE A N 1
ATOM 1379 C CA . PHE A 1 176 ? 19.544 37.624 61.004 1.00 12.49 176 PHE A CA 1
ATOM 1380 C C . PHE A 1 176 ? 20.492 37.517 62.198 1.00 15.04 176 PHE A C 1
ATOM 1381 O O . PHE A 1 176 ? 21.213 38.476 62.537 1.00 12.70 176 PHE A O 1
ATOM 1389 N N . GLY A 1 177 ? 20.477 36.336 62.813 1.00 15.59 177 GLY A N 1
ATOM 1390 C CA . GLY A 1 177 ? 21.324 36.061 63.963 1.00 17.90 177 GLY A CA 1
ATOM 1391 C C . GLY A 1 177 ? 21.101 34.666 64.528 1.00 18.14 177 GLY A C 1
ATOM 1392 O O . GLY A 1 177 ? 20.616 33.760 63.829 1.00 19.06 177 GLY A O 1
ATOM 1393 N N . SER A 1 178 ? 21.466 34.494 65.796 1.00 17.37 178 SER A N 1
ATOM 1394 C CA . SER A 1 178 ? 21.306 33.233 66.504 1.00 17.10 178 SER A CA 1
ATOM 1395 C C . SER A 1 178 ? 19.835 33.114 66.860 1.00 16.01 178 SER A C 1
ATOM 1396 O O . SER A 1 178 ? 19.159 34.120 67.106 1.00 13.72 178 SER A O 1
ATOM 1399 N N . ILE A 1 179 ? 19.351 31.878 66.879 1.00 17.07 179 ILE A N 1
ATOM 1400 C CA . ILE A 1 179 ? 17.958 31.584 67.184 1.00 17.90 179 ILE A CA 1
ATOM 1401 C C . ILE A 1 179 ? 17.770 31.534 68.692 1.00 20.42 179 ILE A C 1
ATOM 1402 O O . ILE A 1 179 ? 18.254 30.602 69.353 1.00 20.63 179 ILE A O 1
ATOM 1407 N N . GLU A 1 180 ? 17.058 32.527 69.224 1.00 18.31 180 GLU A N 1
ATOM 1408 C CA . GLU A 1 180 ? 16.828 32.615 70.657 1.00 19.57 180 GLU A CA 1
ATOM 1409 C C . GLU A 1 180 ? 15.508 31.987 71.103 1.00 21.58 180 GLU A C 1
ATOM 1410 O O . GLU A 1 180 ? 15.300 31.715 72.287 1.00 20.33 180 GLU A O 1
ATOM 1416 N N . ALA A 1 181 ? 14.611 31.764 70.153 1.00 21.88 181 ALA A N 1
ATOM 1417 C CA . ALA A 1 181 ? 13.333 31.140 70.470 1.00 24.93 181 ALA A CA 1
ATOM 1418 C C . ALA A 1 181 ? 12.740 30.531 69.202 1.00 26.23 181 ALA A C 1
ATOM 1419 O O . ALA A 1 181 ? 12.652 31.198 68.169 1.00 25.73 181 ALA A O 1
ATOM 1421 N N . PRO A 1 182 ? 12.379 29.237 69.258 1.00 26.64 182 PRO A N 1
ATOM 1422 C CA . PRO A 1 182 ? 11.790 28.502 68.136 1.00 27.17 182 PRO A CA 1
ATOM 1423 C C . PRO A 1 182 ? 10.441 29.098 67.743 1.00 25.24 182 PRO A C 1
ATOM 1424 O O . PRO A 1 182 ? 9.771 29.715 68.558 1.00 25.27 182 PRO A O 1
ATOM 1428 N N . ALA A 1 183 ? 10.059 28.909 66.488 1.00 23.90 183 ALA A N 1
ATOM 1429 C CA . ALA A 1 183 ? 8.789 29.420 65.981 1.00 21.71 183 ALA A CA 1
ATOM 1430 C C . ALA A 1 183 ? 7.661 28.540 66.474 1.00 20.11 183 ALA A C 1
ATOM 1431 O O . ALA A 1 183 ? 7.892 27.434 66.949 1.00 19.51 183 ALA A O 1
ATOM 1433 N N . GLY A 1 184 ? 6.435 29.026 66.366 1.00 19.40 184 GLY A N 1
ATOM 1434 C CA . GLY A 1 184 ? 5.311 28.220 66.798 1.00 21.47 184 GLY A CA 1
ATOM 1435 C C . GLY A 1 184 ? 4.774 27.343 65.677 1.00 22.57 184 GLY A C 1
ATOM 1436 O O . GLY A 1 184 ? 5.337 27.305 64.578 1.00 23.00 184 GLY A O 1
ATOM 1437 N N . GLU A 1 185 ? 3.684 26.638 65.969 1.00 22.66 185 GLU A N 1
ATOM 1438 C CA . GLU A 1 185 ? 3.021 25.745 65.026 1.00 22.40 185 GLU A CA 1
ATOM 1439 C C . GLU A 1 185 ? 2.478 26.502 63.824 1.00 20.98 185 GLU A C 1
ATOM 1440 O O . GLU A 1 185 ? 1.657 27.405 63.964 1.00 18.45 185 GLU A O 1
ATOM 1446 N N . LYS A 1 186 ? 2.921 26.098 62.639 1.00 21.21 186 LYS A N 1
ATOM 1447 C CA . LYS A 1 186 ? 2.485 26.710 61.394 1.00 20.70 186 LYS A CA 1
ATOM 1448 C C . LYS A 1 186 ? 1.308 25.914 60.829 1.00 21.26 186 LYS A C 1
ATOM 1449 O O . LYS A 1 186 ? 1.242 24.696 60.993 1.00 21.46 186 LYS A O 1
ATOM 1455 N N . GLU A 1 187 ? 0.381 26.610 60.173 1.00 21.07 187 GLU A N 1
ATOM 1456 C CA . GLU A 1 187 ? -0.797 25.978 59.585 1.00 18.83 187 GLU A CA 1
ATOM 1457 C C . GLU A 1 187 ? -0.686 25.783 58.073 1.00 18.16 187 GLU A C 1
ATOM 1458 O O . GLU A 1 187 ? -0.004 26.544 57.382 1.00 18.26 187 GLU A O 1
ATOM 1464 N N . PHE A 1 188 ? -1.355 24.747 57.570 1.00 17.58 188 PHE A N 1
ATOM 1465 C CA . PHE A 1 188 ? -1.362 24.427 56.147 1.00 17.06 188 PHE A CA 1
ATOM 1466 C C . PHE A 1 188 ? -2.777 24.259 55.643 1.00 19.48 188 PHE A C 1
ATOM 1467 O O . PHE A 1 188 ? -3.656 23.835 56.392 1.00 20.00 188 PHE A O 1
ATOM 1483 N N . ALA A 1 190 ? -5.790 22.717 52.981 1.00 24.32 190 ALA A N 1
ATOM 1484 C CA . ALA A 1 190 ? -6.152 21.412 52.432 1.00 26.25 190 ALA A CA 1
ATOM 1485 C C . ALA A 1 190 ? -5.461 21.178 51.089 1.00 26.09 190 ALA A C 1
ATOM 1486 O O . ALA A 1 190 ? -5.565 21.994 50.180 1.00 24.11 190 ALA A O 1
ATOM 1488 N N . ASP A 1 191 ? -4.750 20.062 50.977 1.00 27.31 191 ASP A N 1
ATOM 1489 C CA . ASP A 1 191 ? -4.040 19.733 49.743 1.00 28.51 191 ASP A CA 1
ATOM 1490 C C . ASP A 1 191 ? -4.990 19.518 48.560 1.00 28.74 191 ASP A C 1
ATOM 1491 O O . ASP A 1 191 ? -4.641 19.796 47.416 1.00 26.31 191 ASP A O 1
ATOM 1496 N N . GLN A 1 192 ? -6.198 19.045 48.840 1.00 29.36 192 GLN A N 1
ATOM 1497 C CA . GLN A 1 192 ? -7.185 18.808 47.788 1.00 30.27 192 GLN A CA 1
ATOM 1498 C C . GLN A 1 192 ? -7.562 20.081 47.025 1.00 30.17 192 GLN A C 1
ATOM 1499 O O . GLN A 1 192 ? -7.786 20.046 45.813 1.00 31.30 192 GLN A O 1
ATOM 1505 N N . GLU A 1 193 ? -7.622 21.207 47.728 1.00 29.83 193 GLU A N 1
ATOM 1506 C CA . GLU A 1 193 ? -7.971 22.481 47.107 1.00 29.60 193 GLU A CA 1
ATOM 1507 C C . GLU A 1 193 ? -6.724 23.247 46.661 1.00 27.34 193 GLU A C 1
ATOM 1508 O O . GLU A 1 193 ? -6.802 24.416 46.285 1.00 28.24 193 GLU A O 1
ATOM 1514 N N . ARG A 1 194 ? -5.575 22.580 46.687 1.00 24.45 194 ARG A N 1
ATOM 1515 C CA . ARG A 1 194 ? -4.312 23.207 46.317 1.00 22.73 194 ARG A CA 1
ATOM 1516 C C . ARG A 1 194 ? -3.615 22.532 45.133 1.00 22.76 194 ARG A C 1
ATOM 1517 O O . ARG A 1 194 ? -2.948 23.192 44.322 1.00 21.96 194 ARG A O 1
ATOM 1525 N N . PHE A 1 195 ? -3.774 21.218 45.040 1.00 20.40 195 PHE A N 1
ATOM 1526 C CA . PHE A 1 195 ? -3.138 20.441 43.995 1.00 21.51 195 PHE A CA 1
ATOM 1527 C C . PHE A 1 195 ? -4.120 19.544 43.238 1.00 22.39 195 PHE A C 1
ATOM 1528 O O . PHE A 1 195 ? -5.220 19.276 43.698 1.00 21.52 195 PHE A O 1
ATOM 1536 N N . LYS A 1 196 ? -3.689 19.089 42.067 1.00 23.68 196 LYS A N 1
ATOM 1537 C CA . LYS A 1 196 ? -4.479 18.192 41.230 1.00 23.78 196 LYS A CA 1
ATOM 1538 C C . LYS A 1 196 ? -3.498 17.399 40.372 1.00 24.07 196 LYS A C 1
ATOM 1539 O O . LYS A 1 196 ? -2.638 17.983 39.716 1.00 25.27 196 LYS A O 1
ATOM 1545 N N . VAL A 1 197 ? -3.635 16.075 40.398 1.00 23.06 197 VAL A N 1
ATOM 1546 C CA . VAL A 1 197 ? -2.779 15.168 39.639 1.00 21.37 197 VAL A CA 1
ATOM 1547 C C . VAL A 1 197 ? -3.569 14.476 38.526 1.00 20.21 197 VAL A C 1
ATOM 1548 O O . VAL A 1 197 ? -4.708 14.081 38.708 1.00 20.38 197 VAL A O 1
ATOM 1552 N N . PHE A 1 198 ? -2.948 14.333 37.369 1.00 20.66 198 PHE A N 1
ATOM 1553 C CA . PHE A 1 198 ? -3.599 13.699 36.231 1.00 21.00 198 PHE A CA 1
ATOM 1554 C C . PHE A 1 198 ? -2.571 12.943 35.409 1.00 20.87 198 PHE A C 1
ATOM 1555 O O . PHE A 1 198 ? -1.490 13.461 35.112 1.00 17.48 198 PHE A O 1
ATOM 1563 N N . GLY A 1 199 ? -2.930 11.716 35.047 1.00 22.33 199 GLY A N 1
ATOM 1564 C CA . GLY A 1 199 ? -2.057 10.871 34.257 1.00 24.31 199 GLY A CA 1
ATOM 1565 C C . GLY A 1 199 ? -1.304 9.876 35.119 1.00 26.15 199 GLY A C 1
ATOM 1566 O O . GLY A 1 199 ? -1.263 10.014 36.337 1.00 25.89 199 GLY A O 1
ATOM 1567 N N . ASP A 1 200 ? -0.711 8.869 34.489 1.00 28.58 200 ASP A N 1
ATOM 1568 C CA . ASP A 1 200 ? 0.047 7.861 35.219 1.00 32.61 200 ASP A CA 1
ATOM 1569 C C . ASP A 1 200 ? 1.359 7.616 34.479 1.00 33.45 200 ASP A C 1
ATOM 1570 O O . ASP A 1 200 ? 1.379 7.548 33.257 1.00 32.98 200 ASP A O 1
ATOM 1575 N N . LEU A 1 201 ? 2.456 7.485 35.212 1.00 36.84 201 LEU A N 1
ATOM 1576 C CA . LEU A 1 201 ? 3.757 7.244 34.583 1.00 39.92 201 LEU A CA 1
ATOM 1577 C C . LEU A 1 201 ? 4.848 7.206 35.645 1.00 41.85 201 LEU A C 1
ATOM 1578 O O . LEU A 1 201 ? 5.767 8.056 35.585 1.00 42.75 201 LEU A O 1
ATOM 1583 N N . SER B 1 2 ? 27.909 18.201 53.129 1.00 38.52 2 SER B N 1
ATOM 1584 C CA . SER B 1 2 ? 27.298 18.614 51.842 1.00 38.01 2 SER B CA 1
ATOM 1585 C C . SER B 1 2 ? 26.212 19.623 52.179 1.00 36.82 2 SER B C 1
ATOM 1586 O O . SER B 1 2 ? 25.059 19.276 52.415 1.00 36.78 2 SER B O 1
ATOM 1589 N N . ASN B 1 3 ? 26.598 20.888 52.192 1.00 34.66 3 ASN B N 1
ATOM 1590 C CA . ASN B 1 3 ? 25.680 21.953 52.522 1.00 32.45 3 ASN B CA 1
ATOM 1591 C C . ASN B 1 3 ? 24.654 22.225 51.429 1.00 31.15 3 ASN B C 1
ATOM 1592 O O . ASN B 1 3 ? 24.517 21.480 50.445 1.00 29.81 3 ASN B O 1
ATOM 1597 N N . PHE B 1 4 ? 23.931 23.314 51.632 1.00 26.66 4 PHE B N 1
ATOM 1598 C CA . PHE B 1 4 ? 22.905 23.753 50.717 1.00 23.02 4 PHE B CA 1
ATOM 1599 C C . PHE B 1 4 ? 23.532 24.238 49.415 1.00 20.21 4 PHE B C 1
ATOM 1600 O O . PHE B 1 4 ? 22.980 24.046 48.335 1.00 19.55 4 PHE B O 1
ATOM 1608 N N . LEU B 1 5 ? 24.695 24.862 49.519 1.00 18.31 5 LEU B N 1
ATOM 1609 C CA . LEU B 1 5 ? 25.379 25.365 48.340 1.00 17.90 5 LEU B CA 1
ATOM 1610 C C . LEU B 1 5 ? 25.672 24.288 47.305 1.00 15.82 5 LEU B C 1
ATOM 1611 O O . LEU B 1 5 ? 25.689 24.586 46.111 1.00 17.13 5 LEU B O 1
ATOM 1616 N N . ASP B 1 6 ? 25.915 23.050 47.744 1.00 15.20 6 ASP B N 1
ATOM 1617 C CA . ASP B 1 6 ? 26.212 21.964 46.805 1.00 14.04 6 ASP B CA 1
ATOM 1618 C C . ASP B 1 6 ? 24.976 21.741 45.936 1.00 13.89 6 ASP B C 1
ATOM 1619 O O . ASP B 1 6 ? 25.053 21.724 44.706 1.00 14.32 6 ASP B O 1
ATOM 1624 N N . LEU B 1 7 ? 23.842 21.571 46.601 1.00 12.26 7 LEU B N 1
ATOM 1625 C CA . LEU B 1 7 ? 22.590 21.355 45.919 1.00 14.28 7 LEU B CA 1
ATOM 1626 C C . LEU B 1 7 ? 22.281 22.531 44.995 1.00 15.52 7 LEU B C 1
ATOM 1627 O O . LEU B 1 7 ? 21.815 22.324 43.876 1.00 16.09 7 LEU B O 1
ATOM 1632 N N . GLN B 1 8 ? 22.535 23.758 45.455 1.00 16.44 8 GLN B N 1
ATOM 1633 C CA . GLN B 1 8 ? 22.264 24.925 44.612 1.00 18.41 8 GLN B CA 1
ATOM 1634 C C . GLN B 1 8 ? 23.034 24.847 43.309 1.00 18.20 8 GLN B C 1
ATOM 1635 O O . GLN B 1 8 ? 22.482 25.112 42.246 1.00 20.14 8 GLN B O 1
ATOM 1641 N N . LYS B 1 9 ? 24.308 24.472 43.397 1.00 18.30 9 LYS B N 1
ATOM 1642 C CA . LYS B 1 9 ? 25.173 24.370 42.225 1.00 17.66 9 LYS B CA 1
ATOM 1643 C C . LYS B 1 9 ? 24.844 23.186 41.334 1.00 18.00 9 LYS B C 1
ATOM 1644 O O . LYS B 1 9 ? 25.186 23.185 40.148 1.00 17.79 9 LYS B O 1
ATOM 1650 N N . GLN B 1 10 ? 24.188 22.180 41.903 1.00 17.30 10 GLN B N 1
ATOM 1651 C CA . GLN B 1 10 ? 23.818 20.991 41.154 1.00 18.88 10 GLN B CA 1
ATOM 1652 C C . GLN B 1 10 ? 22.544 21.286 40.358 1.00 19.77 10 GLN B C 1
ATOM 1653 O O . GLN B 1 10 ? 22.300 20.687 39.307 1.00 21.94 10 GLN B O 1
ATOM 1659 N N . ARG B 1 11 ? 21.740 22.217 40.862 1.00 17.03 11 ARG B N 1
ATOM 1660 C CA . ARG B 1 11 ? 20.510 22.596 40.184 1.00 15.86 11 ARG B CA 1
ATOM 1661 C C . ARG B 1 11 ? 20.810 23.468 38.969 1.00 15.93 11 ARG B C 1
ATOM 1662 O O . ARG B 1 11 ? 21.362 24.557 39.105 1.00 14.77 11 ARG B O 1
ATOM 1670 N N . ARG B 1 12 ? 20.458 22.972 37.787 1.00 16.53 12 ARG B N 1
ATOM 1671 C CA . ARG B 1 12 ? 20.661 23.708 36.545 1.00 17.32 12 ARG B CA 1
ATOM 1672 C C . ARG B 1 12 ? 19.409 23.522 35.678 1.00 18.47 12 ARG B C 1
ATOM 1673 O O . ARG B 1 12 ? 18.520 22.741 36.030 1.00 19.39 12 ARG B O 1
ATOM 1681 N N . SER B 1 13 ? 19.325 24.255 34.569 1.00 18.22 13 SER B N 1
ATOM 1682 C CA . SER B 1 13 ? 18.184 24.123 33.663 1.00 18.74 13 SER B CA 1
ATOM 1683 C C . SER B 1 13 ? 18.506 22.955 32.723 1.00 18.56 13 SER B C 1
ATOM 1684 O O . SER B 1 13 ? 19.332 23.086 31.815 1.00 17.63 13 SER B O 1
ATOM 1687 N N . ILE B 1 14 ? 17.862 21.814 32.946 1.00 18.59 14 ILE B N 1
ATOM 1688 C CA . ILE B 1 14 ? 18.121 20.638 32.118 1.00 19.55 14 ILE B CA 1
ATOM 1689 C C . ILE B 1 14 ? 17.190 20.609 30.906 1.00 20.08 14 ILE B C 1
ATOM 1690 O O . ILE B 1 14 ? 15.970 20.513 31.056 1.00 19.26 14 ILE B O 1
ATOM 1695 N N . TYR B 1 15 ? 17.755 20.693 29.704 1.00 21.76 15 TYR B N 1
ATOM 1696 C CA . TYR B 1 15 ? 16.935 20.682 28.492 1.00 24.38 15 TYR B CA 1
ATOM 1697 C C . TYR B 1 15 ? 16.850 19.301 27.853 1.00 25.24 15 TYR B C 1
ATOM 1698 O O . TYR B 1 15 ? 15.946 19.015 27.063 1.00 28.03 15 TYR B O 1
ATOM 1707 N N . ALA B 1 16 ? 17.798 18.443 28.200 1.00 25.27 16 ALA B N 1
ATOM 1708 C CA . ALA B 1 16 ? 17.825 17.093 27.669 1.00 25.94 16 ALA B CA 1
ATOM 1709 C C . ALA B 1 16 ? 17.172 16.173 28.691 1.00 25.90 16 ALA B C 1
ATOM 1710 O O . ALA B 1 16 ? 17.844 15.670 29.596 1.00 27.31 16 ALA B O 1
ATOM 1712 N N . LEU B 1 17 ? 15.867 15.951 28.554 1.00 24.47 17 LEU B N 1
ATOM 1713 C CA . LEU B 1 17 ? 15.157 15.095 29.497 1.00 26.16 17 LEU B CA 1
ATOM 1714 C C . LEU B 1 17 ? 14.854 13.710 28.946 1.00 27.40 17 LEU B C 1
ATOM 1715 O O . LEU B 1 17 ? 14.768 13.512 27.737 1.00 28.21 17 LEU B O 1
ATOM 1720 N N . GLY B 1 18 ? 14.677 12.765 29.866 1.00 28.84 18 GLY B N 1
ATOM 1721 C CA . GLY B 1 18 ? 14.370 11.392 29.509 1.00 29.94 18 GLY B CA 1
ATOM 1722 C C . GLY B 1 18 ? 13.228 10.870 30.362 1.00 31.57 18 GLY B C 1
ATOM 1723 O O . GLY B 1 18 ? 12.734 11.564 31.250 1.00 31.07 18 GLY B O 1
ATOM 1724 N N . LYS B 1 19 ? 12.804 9.642 30.100 1.00 33.98 19 LYS B N 1
ATOM 1725 C CA . LYS B 1 19 ? 11.700 9.051 30.844 1.00 36.59 19 LYS B CA 1
ATOM 1726 C C . LYS B 1 19 ? 12.160 7.950 31.770 1.00 37.55 19 LYS B C 1
ATOM 1727 O O . LYS B 1 19 ? 11.375 7.096 32.157 1.00 38.96 19 LYS B O 1
ATOM 1733 N N . THR B 1 20 ? 13.434 7.976 32.138 1.00 39.78 20 THR B N 1
ATOM 1734 C CA . THR 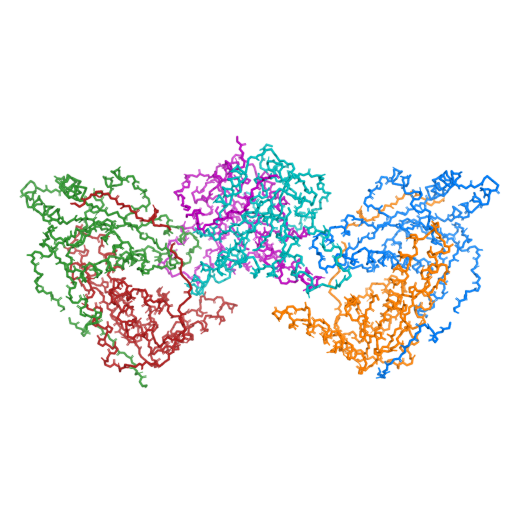B 1 20 ? 13.975 6.950 33.011 1.00 40.96 20 THR B CA 1
ATOM 1735 C C . THR B 1 20 ? 14.130 7.384 34.468 1.00 41.43 20 THR B C 1
ATOM 1736 O O . THR B 1 20 ? 15.243 7.523 34.978 1.00 41.15 20 THR B O 1
ATOM 1740 N N . VAL B 1 21 ? 12.998 7.592 35.134 1.00 42.19 21 VAL B N 1
ATOM 1741 C CA . VAL B 1 21 ? 12.978 7.984 36.540 1.00 42.92 21 VAL B CA 1
ATOM 1742 C C . VAL B 1 21 ? 12.595 6.762 37.370 1.00 43.43 21 VAL B C 1
ATOM 1743 O O . VAL B 1 21 ? 11.650 6.050 37.032 1.00 43.80 21 VAL B O 1
ATOM 1747 N N . ASP B 1 22 ? 13.333 6.530 38.454 1.00 44.06 22 ASP B N 1
ATOM 1748 C CA . ASP B 1 22 ? 13.096 5.382 39.327 1.00 43.90 22 ASP B CA 1
ATOM 1749 C C . ASP B 1 22 ? 12.281 5.712 40.579 1.00 42.63 22 ASP B C 1
ATOM 1750 O O . ASP B 1 22 ? 12.539 5.180 41.663 1.00 42.63 22 ASP B O 1
ATOM 1755 N N . LEU B 1 23 ? 11.294 6.589 40.424 1.00 39.90 23 LEU B N 1
ATOM 1756 C CA . LEU B 1 23 ? 10.421 6.976 41.527 1.00 36.43 23 LEU B CA 1
ATOM 1757 C C . LEU B 1 23 ? 8.981 6.778 41.085 1.00 34.56 23 LEU B C 1
ATOM 1758 O O . LEU B 1 23 ? 8.611 7.161 39.981 1.00 34.24 23 LEU B O 1
ATOM 1763 N N . SER B 1 24 ? 8.170 6.170 41.940 1.00 33.13 24 SER B N 1
ATOM 1764 C CA . SER B 1 24 ? 6.772 5.931 41.604 1.00 30.85 24 SER B CA 1
ATOM 1765 C C . SER B 1 24 ? 6.029 7.256 41.498 1.00 30.69 24 SER B C 1
ATOM 1766 O O . SER B 1 24 ? 6.473 8.276 42.036 1.00 30.50 24 SER B O 1
ATOM 1769 N N . LYS B 1 25 ? 4.884 7.233 40.826 1.00 29.12 25 LYS B N 1
ATOM 1770 C CA . LYS B 1 25 ? 4.089 8.435 40.696 1.00 27.91 25 LYS B CA 1
ATOM 1771 C C . LYS B 1 25 ? 3.801 9.005 42.090 1.00 28.30 25 LYS B C 1
ATOM 1772 O O . LYS B 1 25 ? 3.994 10.198 42.328 1.00 28.11 25 LYS B O 1
ATOM 1778 N N . ALA B 1 26 ? 3.347 8.143 43.001 1.00 26.77 26 ALA B N 1
ATOM 1779 C CA . ALA B 1 26 ? 3.017 8.543 44.371 1.00 26.80 26 ALA B CA 1
ATOM 1780 C C . ALA B 1 26 ? 4.160 9.285 45.057 1.00 27.47 26 ALA B C 1
ATOM 1781 O O . ALA B 1 26 ? 3.935 10.262 45.782 1.00 26.91 26 ALA B O 1
ATOM 1783 N N . GLU B 1 27 ? 5.382 8.809 44.834 1.00 27.62 27 GLU B N 1
ATOM 1784 C CA . GLU B 1 27 ? 6.563 9.426 45.417 1.00 26.19 27 GLU B CA 1
ATOM 1785 C C . GLU B 1 27 ? 6.853 10.749 44.701 1.00 24.36 27 GLU B C 1
ATOM 1786 O O . GLU B 1 27 ? 7.255 11.725 45.328 1.00 25.58 27 GLU B O 1
ATOM 1792 N N . LEU B 1 28 ? 6.650 10.797 43.390 1.00 22.05 28 LEU B N 1
ATOM 1793 C CA . LEU B 1 28 ? 6.905 12.036 42.657 1.00 19.33 28 LEU B CA 1
ATOM 1794 C C . LEU B 1 28 ? 5.915 13.099 43.120 1.00 19.75 28 LEU B C 1
ATOM 1795 O O . LEU B 1 28 ? 6.291 14.246 43.383 1.00 20.47 28 LEU B O 1
ATOM 1800 N N . VAL B 1 29 ? 4.651 12.704 43.242 1.00 17.61 29 VAL B N 1
ATOM 1801 C CA . VAL B 1 29 ? 3.605 13.618 43.681 1.00 17.19 29 VAL B CA 1
ATOM 1802 C C . VAL B 1 29 ? 3.914 14.180 45.056 1.00 16.91 29 VAL B C 1
ATOM 1803 O O . VAL B 1 29 ? 3.730 15.372 45.295 1.00 16.40 29 VAL B O 1
ATOM 1807 N N . ALA B 1 30 ? 4.379 13.316 45.955 1.00 17.19 30 ALA B N 1
ATOM 1808 C CA . ALA B 1 30 ? 4.722 13.709 47.322 1.00 17.01 30 ALA B CA 1
ATOM 1809 C C . ALA B 1 30 ? 5.917 14.655 47.318 1.00 16.90 30 ALA B C 1
ATOM 1810 O O . ALA B 1 30 ? 5.937 15.665 48.024 1.00 16.07 30 ALA B O 1
ATOM 1812 N N . LEU B 1 31 ? 6.912 14.319 46.509 1.00 16.31 31 LEU B N 1
ATOM 1813 C CA . LEU B 1 31 ? 8.109 15.133 46.413 1.00 16.15 31 LEU B CA 1
ATOM 1814 C C . LEU B 1 31 ? 7.722 16.569 46.065 1.00 16.67 31 LEU B C 1
ATOM 1815 O O . LEU B 1 31 ? 8.065 17.517 46.789 1.00 13.79 31 LEU B O 1
ATOM 1820 N N . ILE B 1 32 ? 6.998 16.704 44.952 1.00 16.05 32 ILE B N 1
ATOM 1821 C CA . ILE B 1 32 ? 6.555 17.997 44.441 1.00 16.83 32 ILE B CA 1
ATOM 1822 C C . ILE B 1 32 ? 5.638 18.761 45.397 1.00 17.97 32 ILE B C 1
ATOM 1823 O O . ILE B 1 32 ? 5.883 19.939 45.673 1.00 18.97 32 ILE B O 1
ATOM 1828 N N . GLN B 1 33 ? 4.589 18.108 45.896 1.00 18.28 33 GLN B N 1
ATOM 1829 C CA . GLN B 1 33 ? 3.653 18.772 46.809 1.00 17.26 33 GLN B CA 1
ATOM 1830 C C . GLN B 1 33 ? 4.255 19.175 48.154 1.00 18.41 33 GLN B C 1
ATOM 1831 O O . GLN B 1 33 ? 4.011 20.281 48.649 1.00 17.77 33 GLN B O 1
ATOM 1837 N N . ASN B 1 34 ? 5.043 18.298 48.764 1.00 17.41 34 ASN B N 1
ATOM 1838 C CA . ASN B 1 34 ? 5.644 18.654 50.038 1.00 16.54 34 ASN B CA 1
ATOM 1839 C C . ASN B 1 34 ? 6.631 19.800 49.853 1.00 16.17 34 ASN B C 1
ATOM 1840 O O . ASN B 1 34 ? 6.742 20.673 50.709 1.00 18.69 34 ASN B O 1
ATOM 1845 N N . ALA B 1 35 ? 7.345 19.819 48.738 1.00 13.41 35 ALA B N 1
ATOM 1846 C CA . ALA B 1 35 ? 8.297 20.893 48.517 1.00 14.59 35 ALA B CA 1
ATOM 1847 C C . ALA B 1 35 ? 7.583 22.258 48.421 1.00 15.42 35 ALA B C 1
ATOM 1848 O O . ALA B 1 35 ? 8.101 23.270 48.906 1.00 12.56 35 ALA B O 1
ATOM 1850 N N . ILE B 1 36 ? 6.400 22.267 47.802 1.00 15.04 36 ILE B N 1
ATOM 1851 C CA . ILE B 1 36 ? 5.608 23.488 47.657 1.00 16.06 36 ILE B CA 1
ATOM 1852 C C . ILE B 1 36 ? 5.040 23.928 49.015 1.00 16.10 36 ILE B C 1
ATOM 1853 O O . ILE B 1 36 ? 5.077 25.111 49.354 1.00 17.21 36 ILE B O 1
ATOM 1858 N N . LYS B 1 37 ? 4.526 22.976 49.792 1.00 14.88 37 LYS B N 1
ATOM 1859 C CA . LYS B 1 37 ? 3.927 23.280 51.091 1.00 15.98 37 LYS B CA 1
ATOM 1860 C C . LYS B 1 37 ? 4.877 23.976 52.058 1.00 15.18 37 LYS B C 1
ATOM 1861 O O . LYS B 1 37 ? 4.468 24.864 52.815 1.00 14.98 37 LYS B O 1
ATOM 1867 N N . GLN B 1 38 ? 6.135 23.551 52.038 1.00 13.89 38 GLN B N 1
ATOM 1868 C CA . GLN B 1 38 ? 7.154 24.111 52.906 1.00 12.18 38 GLN B CA 1
ATOM 1869 C C . GLN B 1 38 ? 7.675 25.446 52.400 1.00 12.67 38 GLN B C 1
ATOM 1870 O O . GLN B 1 38 ? 8.307 26.190 53.149 1.00 11.02 38 GLN B O 1
ATOM 1876 N N . ALA B 1 39 ? 7.416 25.754 51.134 1.00 10.73 39 ALA B N 1
ATOM 1877 C CA . ALA B 1 39 ? 7.876 27.020 50.586 1.00 12.84 39 ALA B CA 1
ATOM 1878 C C . ALA B 1 39 ? 7.005 28.124 51.191 1.00 13.23 39 ALA B C 1
ATOM 1879 O O . ALA B 1 39 ? 5.776 28.075 51.114 1.00 13.19 39 ALA B O 1
ATOM 1881 N N . PRO B 1 40 ? 7.638 29.131 51.810 1.00 11.43 40 PRO B N 1
ATOM 1882 C CA . PRO B 1 40 ? 6.934 30.247 52.445 1.00 10.91 40 PRO B CA 1
ATOM 1883 C C . PRO B 1 40 ? 6.232 31.227 51.525 1.00 10.52 40 PRO B C 1
ATOM 1884 O O . PRO B 1 40 ? 6.545 31.336 50.346 1.00 10.52 40 PRO B O 1
ATOM 1888 N N . SER B 1 41 ? 5.295 31.969 52.100 1.00 11.58 41 SER B N 1
ATOM 1889 C CA . SER B 1 41 ? 4.543 32.979 51.365 1.00 11.30 41 SER B CA 1
ATOM 1890 C C . SER B 1 41 ? 4.125 34.071 52.340 1.00 14.12 41 SER B C 1
ATOM 1891 O O . SER B 1 41 ? 3.986 33.827 53.547 1.00 14.18 41 SER B O 1
ATOM 1894 N N . ALA B 1 42 ? 3.916 35.269 51.800 1.00 15.96 42 ALA B N 1
ATOM 1895 C CA . ALA B 1 42 ? 3.495 36.432 52.578 1.00 16.35 42 ALA B CA 1
ATOM 1896 C C . ALA B 1 42 ? 2.399 36.057 53.566 1.00 17.21 42 ALA B C 1
ATOM 1897 O O . ALA B 1 42 ? 1.292 35.673 53.171 1.00 15.12 42 ALA B O 1
ATOM 1899 N N . PHE B 1 43 ? 2.721 36.216 54.850 1.00 18.69 43 PHE B N 1
ATOM 1900 C CA . PHE B 1 43 ? 1.852 35.890 55.979 1.00 17.79 43 PHE B CA 1
ATOM 1901 C C . PHE B 1 43 ? 1.064 34.624 55.768 1.00 15.97 43 PHE B C 1
ATOM 1902 O O . PHE B 1 43 ? -0.145 34.559 56.012 1.00 15.61 43 PHE B O 1
ATOM 1910 N N . ASN B 1 44 ? 1.786 33.609 55.306 1.00 14.69 44 ASN B N 1
ATOM 1911 C CA . ASN B 1 44 ? 1.230 32.300 55.051 1.00 13.86 44 ASN B CA 1
ATOM 1912 C C . ASN B 1 44 ? -0.058 32.394 54.221 1.00 11.05 44 ASN B C 1
ATOM 1913 O O . ASN B 1 44 ? -1.025 31.705 54.492 1.00 10.90 44 ASN B O 1
ATOM 1918 N N . SER B 1 45 ? -0.059 33.253 53.208 1.00 9.79 45 SER B N 1
ATOM 1919 C CA . SER B 1 45 ? -1.222 33.428 52.322 1.00 10.94 45 SER B CA 1
ATOM 1920 C C . SER B 1 45 ? -1.459 32.174 51.491 1.00 10.72 45 SER B C 1
ATOM 1921 O O . SER B 1 45 ? -2.589 31.865 51.130 1.00 10.79 45 SER B O 1
ATOM 1924 N N . GLN B 1 46 ? -0.381 31.468 51.165 1.00 10.79 46 GLN B N 1
ATOM 1925 C CA . GLN B 1 46 ? -0.489 30.215 50.417 1.00 11.90 46 GLN B CA 1
ATOM 1926 C C . GLN B 1 46 ? -1.266 30.343 49.104 1.00 12.02 46 GLN B C 1
ATOM 1927 O O . GLN B 1 46 ? -2.285 29.680 48.905 1.00 12.73 46 GLN B O 1
ATOM 1933 N N . THR B 1 47 ? -0.759 31.192 48.212 1.00 11.51 47 THR B N 1
ATOM 1934 C CA . THR B 1 47 ? -1.381 31.446 46.928 1.00 11.26 47 THR B CA 1
ATOM 1935 C C . THR B 1 47 ? -0.861 30.501 45.831 1.00 12.69 47 THR B C 1
ATOM 1936 O O . THR B 1 47 ? -1.367 30.517 44.711 1.00 10.02 47 THR B O 1
ATOM 1940 N N . SER B 1 48 ? 0.139 29.678 46.146 1.00 11.53 48 SER B N 1
ATOM 1941 C CA . SER B 1 48 ? 0.678 28.765 45.151 1.00 12.36 48 SER B CA 1
ATOM 1942 C C . SER B 1 48 ? -0.261 27.588 44.921 1.00 13.13 48 SER B C 1
ATOM 1943 O O . SER B 1 48 ? -0.745 26.974 45.866 1.00 13.08 48 SER B O 1
ATOM 1946 N N . ARG B 1 49 ? -0.495 27.276 43.650 1.00 13.30 49 ARG B N 1
ATOM 1947 C CA . ARG B 1 49 ? -1.341 26.152 43.261 1.00 14.10 49 ARG B CA 1
ATOM 1948 C C . ARG B 1 49 ? -0.547 25.393 42.204 1.00 15.47 49 ARG B C 1
ATOM 1949 O O . ARG B 1 49 ? 0.332 25.986 41.565 1.00 15.45 49 ARG B O 1
ATOM 1957 N N . ALA B 1 50 ? -0.841 24.099 42.034 1.00 15.69 50 ALA B N 1
ATOM 1958 C CA . ALA B 1 50 ? -0.126 23.265 41.071 1.00 16.88 50 ALA B CA 1
ATOM 1959 C C . ALA B 1 50 ? -0.915 22.078 40.508 1.00 19.24 50 ALA B C 1
ATOM 1960 O O . ALA B 1 50 ? -1.740 21.461 41.180 1.00 17.13 50 ALA B O 1
ATOM 1962 N N . LEU B 1 51 ? -0.608 21.755 39.258 1.00 22.34 51 LEU B N 1
ATOM 1963 C CA . LEU B 1 51 ? -1.248 20.658 38.551 1.00 24.69 51 LEU B CA 1
ATOM 1964 C C . LEU B 1 51 ? -0.115 19.801 38.001 1.00 25.27 51 LEU B C 1
ATOM 1965 O O . LEU B 1 51 ? 0.702 20.287 37.213 1.00 27.60 51 LEU B O 1
ATOM 1970 N N . VAL B 1 52 ? -0.044 18.545 38.431 1.00 25.11 52 VAL B N 1
ATOM 1971 C CA . VAL B 1 52 ? 1.004 17.637 37.977 1.00 24.45 52 VAL B CA 1
ATOM 1972 C C . VAL B 1 52 ? 0.421 16.661 36.961 1.00 25.03 52 VAL B C 1
ATOM 1973 O O . VAL B 1 52 ? -0.535 15.935 37.255 1.00 24.42 52 VAL B O 1
ATOM 1977 N N . LEU B 1 53 ? 1.002 16.651 35.766 1.00 24.24 53 LEU B N 1
ATOM 1978 C CA . LEU B 1 53 ? 0.532 15.791 34.692 1.00 23.61 53 LEU B CA 1
ATOM 1979 C C . LEU B 1 53 ? 1.558 14.740 34.312 1.00 25.35 53 LEU B C 1
ATOM 1980 O O . LEU B 1 53 ? 2.745 15.039 34.181 1.00 25.86 53 LEU B O 1
ATOM 1985 N N . PHE B 1 54 ? 1.084 13.514 34.115 1.00 25.42 54 PHE B N 1
ATOM 1986 C CA . PHE B 1 54 ? 1.938 12.396 33.727 1.00 26.37 54 PHE B CA 1
ATOM 1987 C C . PHE B 1 54 ? 1.431 11.767 32.429 1.00 26.80 54 PHE B C 1
ATOM 1988 O O . PHE B 1 54 ? 0.267 11.949 32.056 1.00 27.38 54 PHE B O 1
ATOM 1996 N N . GLY B 1 55 ? 2.315 11.031 31.755 1.00 27.07 55 GLY B N 1
ATOM 1997 C CA . GLY B 1 55 ? 1.955 10.358 30.517 1.00 27.12 55 GLY B CA 1
ATOM 1998 C C . GLY B 1 55 ? 1.291 11.201 29.445 1.00 26.10 55 GLY B C 1
ATOM 1999 O O . GLY B 1 55 ? 1.762 12.286 29.110 1.00 26.32 55 GLY B O 1
ATOM 2000 N N . GLN B 1 56 ? 0.197 10.678 28.900 1.00 26.97 56 GLN B N 1
ATOM 2001 C CA . GLN B 1 56 ? -0.573 11.344 27.851 1.00 26.94 56 GLN B CA 1
ATOM 2002 C C . GLN B 1 56 ? -0.902 12.798 28.186 1.00 25.81 56 GLN B C 1
ATOM 2003 O O . GLN B 1 56 ? -0.752 13.689 27.342 1.00 25.56 56 GLN B O 1
ATOM 2009 N N . ASP B 1 57 ? -1.369 13.039 29.407 1.00 23.88 57 ASP B N 1
ATOM 2010 C CA . ASP B 1 57 ? -1.708 14.396 29.822 1.00 22.49 57 ASP B CA 1
ATOM 2011 C C . ASP B 1 57 ? -0.490 15.312 29.693 1.00 21.92 57 ASP B C 1
ATOM 2012 O O . ASP B 1 57 ? -0.567 16.401 29.138 1.00 20.27 57 ASP B O 1
ATOM 2017 N N . SER B 1 58 ? 0.649 14.848 30.181 1.00 23.64 58 SER B N 1
ATOM 2018 C CA . SER B 1 58 ? 1.872 15.633 30.124 1.00 24.05 58 SER B CA 1
ATOM 2019 C C . SER B 1 58 ? 2.319 15.827 28.682 1.00 25.23 58 SER B C 1
ATOM 2020 O O . SER B 1 58 ? 2.705 16.929 28.276 1.00 23.80 58 SER B O 1
ATOM 2023 N N . GLN B 1 59 ? 2.274 14.747 27.914 1.00 24.96 59 GLN B N 1
ATOM 2024 C CA . GLN B 1 59 ? 2.680 14.806 26.525 1.00 25.79 59 GLN B CA 1
ATOM 2025 C C . GLN B 1 59 ? 1.760 15.680 25.698 1.00 24.39 59 GLN B C 1
ATOM 2026 O O . GLN B 1 59 ? 2.217 16.442 24.847 1.00 24.21 59 GLN B O 1
ATOM 2032 N N . ASP B 1 60 ? 0.461 15.579 25.956 1.00 23.53 60 ASP B N 1
ATOM 2033 C CA . ASP B 1 60 ? -0.516 16.361 25.217 1.00 23.73 60 ASP B CA 1
ATOM 2034 C C . ASP B 1 60 ? -0.433 17.867 25.460 1.00 23.47 60 ASP B C 1
ATOM 2035 O O . ASP B 1 60 ? -0.703 18.656 24.551 1.00 23.71 60 ASP B O 1
ATOM 2040 N N . PHE B 1 61 ? -0.066 18.269 26.675 1.00 22.00 61 PHE B N 1
ATOM 2041 C CA . PHE B 1 61 ? 0.026 19.691 26.985 1.00 19.93 61 PHE B CA 1
ATOM 2042 C C . PHE B 1 61 ? 0.958 20.406 26.007 1.00 19.30 61 PHE B C 1
ATOM 2043 O O . PHE B 1 61 ? 0.654 21.500 25.531 1.00 14.33 61 PHE B O 1
ATOM 2051 N N . TRP B 1 62 ? 2.090 19.771 25.714 1.00 20.57 62 TRP B N 1
ATOM 2052 C CA . TRP B 1 62 ? 3.082 20.328 24.808 1.00 22.41 62 TRP B CA 1
ATOM 2053 C C . TRP B 1 62 ? 2.736 20.111 23.328 1.00 25.50 62 TRP B C 1
ATOM 2054 O O . TRP B 1 62 ? 2.764 21.056 22.537 1.00 25.34 62 TRP B O 1
ATOM 2065 N N . ASN B 1 63 ? 2.415 18.870 22.960 1.00 26.88 63 ASN B N 1
ATOM 2066 C CA . ASN B 1 63 ? 2.109 18.550 21.569 1.00 29.66 63 ASN B CA 1
ATOM 2067 C C . ASN B 1 63 ? 0.740 18.998 21.062 1.00 30.22 63 ASN B C 1
ATOM 2068 O O . ASN B 1 63 ? 0.549 19.123 19.860 1.00 29.65 63 ASN B O 1
ATOM 2073 N N . LYS B 1 64 ? -0.204 19.234 21.969 1.00 30.56 64 LYS B N 1
ATOM 2074 C CA . LYS B 1 64 ? -1.546 19.676 21.581 1.00 30.01 64 LYS B CA 1
ATOM 2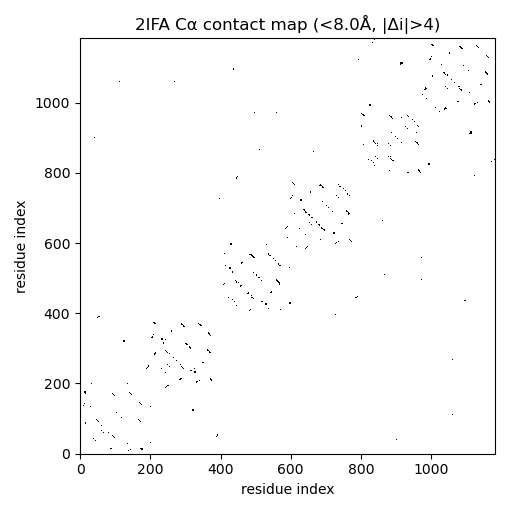075 C C . LYS B 1 64 ? -1.861 21.120 21.994 1.00 28.97 64 LYS B C 1
ATOM 2076 O O . LYS B 1 64 ? -1.943 22.008 21.149 1.00 27.05 64 LYS B O 1
ATOM 2082 N N . ILE B 1 65 ? -2.055 21.335 23.295 1.00 27.85 65 ILE B N 1
ATOM 2083 C CA . ILE B 1 65 ? -2.378 22.654 23.842 1.00 27.45 65 ILE B CA 1
ATOM 2084 C C . ILE B 1 65 ? -1.335 23.708 23.448 1.00 28.36 65 ILE B C 1
ATOM 2085 O O . ILE B 1 65 ? -1.655 24.694 22.780 1.00 27.42 65 ILE B O 1
ATOM 2090 N N . ALA B 1 66 ? -0.088 23.491 23.861 1.00 29.15 66 ALA B N 1
ATOM 2091 C CA . ALA B 1 66 ? 1.013 24.405 23.551 1.00 28.39 66 ALA B CA 1
ATOM 2092 C C . ALA B 1 66 ? 1.179 24.540 22.047 1.00 28.28 66 ALA B C 1
ATOM 2093 O O . ALA B 1 66 ? 1.231 25.643 21.503 1.00 27.99 66 ALA B O 1
ATOM 2095 N N . TYR B 1 67 ? 1.277 23.400 21.380 1.00 29.57 67 TYR B N 1
ATOM 2096 C CA . TYR B 1 67 ? 1.436 23.373 19.935 1.00 30.99 67 TYR B CA 1
ATOM 2097 C C . TYR B 1 67 ? 0.355 24.173 19.214 1.00 31.68 67 TYR B C 1
ATOM 2098 O O . TYR B 1 67 ? 0.659 25.089 18.453 1.00 30.32 67 TYR B O 1
ATOM 2107 N N . SER B 1 68 ? -0.905 23.830 19.466 1.00 32.65 68 SER B N 1
ATOM 2108 C CA . SER B 1 68 ? -2.031 24.499 18.816 1.00 35.00 68 SER B CA 1
ATOM 2109 C C . SER B 1 68 ? -2.023 26.010 19.021 1.00 35.45 68 SER B C 1
ATOM 2110 O O . SER B 1 68 ? -2.276 26.772 18.084 1.00 34.91 68 SER B O 1
ATOM 2113 N N . GLU B 1 69 ? -1.731 26.439 20.244 1.00 36.04 69 GLU B N 1
ATOM 2114 C CA . GLU B 1 69 ? -1.693 27.863 20.546 1.00 37.10 69 GLU B CA 1
ATOM 2115 C C . GLU B 1 69 ? -0.492 28.569 19.914 1.00 36.59 69 GLU B C 1
ATOM 2116 O O . GLU B 1 69 ? -0.603 29.710 19.467 1.00 37.57 69 GLU B O 1
ATOM 2122 N N . LEU B 1 70 ? 0.656 27.903 19.878 1.00 36.63 70 LEU B N 1
ATOM 2123 C CA . LEU B 1 70 ? 1.841 28.510 19.283 1.00 38.09 70 LEU B CA 1
ATOM 2124 C C . LEU B 1 70 ? 1.712 28.595 17.762 1.00 39.85 70 LEU B C 1
ATOM 2125 O O . LEU B 1 70 ? 2.123 29.578 17.144 1.00 38.44 70 LEU B O 1
ATOM 2130 N N . GLU B 1 71 ? 1.125 27.565 17.163 1.00 42.50 71 GLU B N 1
ATOM 2131 C CA . GLU B 1 71 ? 0.946 27.512 15.717 1.00 45.78 71 GLU B CA 1
ATOM 2132 C C . GLU B 1 71 ? 0.132 28.675 15.157 1.00 47.50 71 GLU B C 1
ATOM 2133 O O . GLU B 1 71 ? 0.440 29.199 14.087 1.00 48.99 71 GLU B O 1
ATOM 2139 N N . LYS B 1 72 ? -0.898 29.085 15.884 1.00 48.76 72 LYS B N 1
ATOM 2140 C CA . LYS B 1 72 ? -1.756 30.168 15.431 1.00 50.23 72 LYS B CA 1
ATOM 2141 C C . LYS B 1 72 ? -1.124 31.554 15.576 1.00 50.14 72 LYS B C 1
ATOM 2142 O O . LYS B 1 72 ? -1.717 32.555 15.168 1.00 50.68 72 LYS B O 1
ATOM 2148 N N . VAL B 1 73 ? 0.078 31.623 16.142 1.00 49.65 73 VAL B N 1
ATOM 2149 C CA . VAL B 1 73 ? 0.728 32.918 16.338 1.00 49.89 73 VAL B CA 1
ATOM 2150 C C . VAL B 1 73 ? 2.213 32.940 15.996 1.00 49.01 73 VAL B C 1
ATOM 2151 O O . VAL B 1 73 ? 2.853 33.989 16.058 1.00 48.88 73 VAL B O 1
ATOM 2155 N N . THR B 1 74 ? 2.751 31.781 15.632 1.00 49.20 74 THR B N 1
ATOM 2156 C CA . THR B 1 74 ? 4.165 31.652 15.290 1.00 47.98 74 THR B CA 1
ATOM 2157 C C . THR B 1 74 ? 4.369 31.624 13.780 1.00 48.17 74 THR B C 1
ATOM 2158 O O . THR B 1 74 ? 3.643 30.941 13.061 1.00 49.06 74 THR B O 1
ATOM 2162 N N . PRO B 1 75 ? 5.362 32.378 13.282 1.00 48.32 75 PRO B N 1
ATOM 2163 C CA . PRO B 1 75 ? 5.691 32.461 11.855 1.00 47.74 75 PRO B CA 1
ATOM 2164 C C . PRO B 1 75 ? 5.892 31.082 11.230 1.00 47.56 75 PRO B C 1
ATOM 2165 O O . PRO B 1 75 ? 6.555 30.221 11.813 1.00 48.20 75 PRO B O 1
ATOM 2169 N N . ALA B 1 76 ? 5.326 30.879 10.044 1.00 46.85 76 ALA B N 1
ATOM 2170 C CA . ALA B 1 76 ? 5.444 29.605 9.340 1.00 47.10 76 ALA B CA 1
ATOM 2171 C C . ALA B 1 76 ? 6.906 29.193 9.156 1.00 47.19 76 ALA B C 1
ATOM 2172 O O . ALA B 1 76 ? 7.294 28.066 9.463 1.00 45.01 76 ALA B O 1
ATOM 2174 N N . GLU B 1 77 ? 7.711 30.119 8.648 1.00 49.44 77 GLU B N 1
ATOM 2175 C CA . GLU B 1 77 ? 9.127 29.866 8.416 1.00 50.79 77 GLU B CA 1
ATOM 2176 C C . GLU B 1 77 ? 9.909 30.030 9.713 1.00 50.78 77 GLU B C 1
ATOM 2177 O O . GLU B 1 77 ? 10.945 30.704 9.747 1.00 51.48 77 GLU B O 1
ATOM 2183 N N . ALA B 1 78 ? 9.402 29.414 10.778 1.00 49.70 78 ALA B N 1
ATOM 2184 C CA . ALA B 1 78 ? 10.039 29.476 12.087 1.00 48.58 78 ALA B CA 1
ATOM 2185 C C . ALA B 1 78 ? 9.375 28.491 13.041 1.00 47.61 78 ALA B C 1
ATOM 2186 O O . ALA B 1 78 ? 9.959 28.101 14.050 1.00 46.14 78 ALA B O 1
ATOM 2188 N N . PHE B 1 79 ? 8.150 28.090 12.710 1.00 47.74 79 PHE B N 1
ATOM 2189 C CA . PHE B 1 79 ? 7.390 27.155 13.537 1.00 47.56 79 PHE B CA 1
ATOM 2190 C C . PHE B 1 79 ? 8.083 25.803 13.657 1.00 47.93 79 PHE B C 1
ATOM 2191 O O . PHE B 1 79 ? 7.823 25.038 14.591 1.00 48.00 79 PHE B O 1
ATOM 2199 N N . ALA B 1 80 ? 8.966 25.515 12.708 1.00 47.77 80 ALA B N 1
ATOM 2200 C CA . ALA B 1 80 ? 9.703 24.260 12.698 1.00 47.22 80 ALA B CA 1
ATOM 2201 C C . ALA B 1 80 ? 10.492 24.094 13.991 1.00 47.15 80 ALA B C 1
ATOM 2202 O O . ALA B 1 80 ? 10.454 23.037 14.617 1.00 48.27 80 ALA B O 1
ATOM 2204 N N . GLY B 1 81 ? 11.207 25.141 14.389 1.00 47.34 81 GLY B N 1
ATOM 2205 C CA . GLY B 1 81 ? 11.992 25.082 15.607 1.00 46.80 81 GLY B CA 1
ATOM 2206 C C . GLY B 1 81 ? 11.128 24.937 16.847 1.00 46.46 81 GLY B C 1
ATOM 2207 O O . GLY B 1 81 ? 11.484 24.227 17.786 1.00 47.34 81 GLY B O 1
ATOM 2208 N N . THR B 1 82 ? 9.985 25.610 16.849 1.00 45.49 82 THR B N 1
ATOM 2209 C CA . THR B 1 82 ? 9.067 25.553 17.979 1.00 44.37 82 THR B CA 1
ATOM 2210 C C . THR B 1 82 ? 8.629 24.120 18.275 1.00 43.96 82 THR B C 1
ATOM 2211 O O . THR B 1 82 ? 8.651 23.681 19.421 1.00 43.81 82 THR B O 1
ATOM 2215 N N . LYS B 1 83 ? 8.233 23.397 17.235 1.00 43.58 83 LYS B N 1
ATOM 2216 C CA . LYS B 1 83 ? 7.781 22.017 17.381 1.00 43.44 83 LYS B CA 1
ATOM 2217 C C . LYS B 1 83 ? 8.894 21.148 17.981 1.00 42.84 83 LYS B C 1
ATOM 2218 O O . LYS B 1 83 ? 8.655 20.323 18.863 1.00 42.31 83 LYS B O 1
ATOM 2224 N N . ALA B 1 84 ? 10.115 21.345 17.503 1.00 41.73 84 ALA B N 1
ATOM 2225 C CA . ALA B 1 84 ? 11.253 20.575 17.987 1.00 40.03 84 ALA B CA 1
ATOM 2226 C C . ALA B 1 84 ? 11.443 20.762 19.484 1.00 38.77 84 ALA B C 1
ATOM 2227 O O . ALA B 1 84 ? 11.728 19.811 20.210 1.00 38.02 84 ALA B O 1
ATOM 2229 N N . LYS B 1 85 ? 11.277 21.996 19.941 1.00 37.50 85 LYS B N 1
ATOM 2230 C CA . LYS B 1 85 ? 11.437 22.309 21.352 1.00 36.85 85 LYS B CA 1
ATOM 2231 C C . LYS B 1 85 ? 10.308 21.671 22.171 1.00 34.94 85 LYS B C 1
ATOM 2232 O O . LYS B 1 85 ? 10.551 21.043 23.204 1.00 32.74 85 LYS B O 1
ATOM 2238 N N . LEU B 1 86 ? 9.073 21.821 21.702 1.00 33.42 86 LEU B N 1
ATOM 2239 C CA . LEU B 1 86 ? 7.926 21.255 22.401 1.00 32.30 86 LEU B CA 1
ATOM 2240 C C . LEU B 1 86 ? 8.101 19.759 22.655 1.00 31.98 86 LEU B C 1
ATOM 2241 O O . LEU B 1 86 ? 7.728 19.243 23.711 1.00 31.97 86 LEU B O 1
ATOM 2246 N N . GLU B 1 87 ? 8.681 19.064 21.686 1.00 31.74 87 GLU B N 1
ATOM 2247 C CA . GLU B 1 87 ? 8.876 17.633 21.819 1.00 31.83 87 GLU B CA 1
ATOM 2248 C C . GLU B 1 87 ? 9.976 17.314 22.834 1.00 30.17 87 GLU B C 1
ATOM 2249 O O . GLU B 1 87 ? 9.951 16.271 23.474 1.00 30.71 87 GLU B O 1
ATOM 2255 N N . SER B 1 88 ? 10.938 18.215 22.996 1.00 29.08 88 SER B N 1
ATOM 2256 C CA . SER B 1 88 ? 12.010 17.980 23.959 1.00 28.80 88 SER B CA 1
ATOM 2257 C C . SER B 1 88 ? 11.450 18.073 25.381 1.00 27.63 88 SER B C 1
ATOM 2258 O O . SER B 1 88 ? 11.987 17.469 26.307 1.00 28.08 88 SER B O 1
ATOM 2261 N N . PHE B 1 89 ? 10.365 18.826 25.546 1.00 25.24 89 PHE B N 1
ATOM 2262 C CA . PHE B 1 89 ? 9.762 18.981 26.864 1.00 24.07 89 PHE B CA 1
ATOM 2263 C C . PHE B 1 89 ? 8.884 17.790 27.187 1.00 24.87 89 PHE B C 1
ATOM 2264 O O . PHE B 1 89 ? 8.756 17.402 28.347 1.00 24.84 89 PHE B O 1
ATOM 2272 N N . ALA B 1 90 ? 8.275 17.231 26.145 1.00 25.71 90 ALA B N 1
ATOM 2273 C CA . ALA B 1 90 ? 7.390 16.081 26.284 1.00 26.69 90 ALA B CA 1
ATOM 2274 C C . ALA B 1 90 ? 8.170 14.770 26.372 1.00 25.84 90 ALA B C 1
ATOM 2275 O O . ALA B 1 90 ? 7.590 13.712 26.596 1.00 25.94 90 ALA B O 1
ATOM 2277 N N . ALA B 1 91 ? 9.486 14.846 26.198 1.00 26.97 91 ALA B N 1
ATOM 2278 C CA . ALA B 1 91 ? 10.355 13.666 26.258 1.00 26.75 91 ALA B CA 1
ATOM 2279 C C . ALA B 1 91 ? 10.702 13.314 27.699 1.00 27.10 91 ALA B C 1
ATOM 2280 O O . ALA B 1 91 ? 11.504 12.413 27.965 1.00 26.48 91 ALA B O 1
ATOM 2282 N N . GLY B 1 92 ? 10.098 14.041 28.629 1.00 26.23 92 GLY B N 1
ATOM 2283 C CA . GLY B 1 92 ? 10.353 13.802 30.032 1.00 26.38 92 GLY B CA 1
ATOM 2284 C C . GLY B 1 92 ? 9.293 12.924 30.665 1.00 26.65 92 GLY B C 1
ATOM 2285 O O . GLY B 1 92 ? 8.445 12.353 29.973 1.00 25.50 92 GLY B O 1
ATOM 2286 N N . VAL B 1 93 ? 9.342 12.830 31.990 1.00 25.46 93 VAL B N 1
ATOM 2287 C CA . VAL B 1 93 ? 8.408 12.015 32.750 1.00 24.94 93 VAL B CA 1
ATOM 2288 C C . VAL B 1 93 ? 7.063 12.706 32.926 1.00 24.39 93 VAL B C 1
ATOM 2289 O O . VAL B 1 93 ? 6.012 12.064 32.844 1.00 26.45 93 VAL B O 1
ATOM 2293 N N . GLY B 1 94 ? 7.094 14.013 33.169 1.00 22.94 94 GLY B N 1
ATOM 2294 C CA . GLY B 1 94 ? 5.854 14.741 33.367 1.00 21.03 94 GLY B CA 1
ATOM 2295 C C . GLY B 1 94 ? 5.964 16.245 33.262 1.00 18.72 94 GLY B C 1
ATOM 2296 O O . GLY B 1 94 ? 6.969 16.778 32.794 1.00 18.85 94 GLY B O 1
ATOM 2297 N N . THR B 1 95 ? 4.925 16.935 33.715 1.00 17.54 95 THR B N 1
ATOM 2298 C CA . THR B 1 95 ? 4.887 18.385 33.657 1.00 17.58 95 THR B CA 1
ATOM 2299 C C . THR B 1 95 ? 4.212 18.987 34.887 1.00 18.09 95 THR B C 1
ATOM 2300 O O . THR B 1 95 ? 3.248 18.446 35.423 1.00 16.24 95 THR B O 1
ATOM 2304 N N . ILE B 1 96 ? 4.724 20.127 35.322 1.00 18.55 96 ILE B N 1
ATOM 2305 C CA . ILE B 1 96 ? 4.168 20.791 36.485 1.00 19.87 96 ILE B CA 1
ATOM 2306 C C . ILE B 1 96 ? 3.693 22.176 36.095 1.00 20.37 96 ILE B C 1
ATOM 2307 O O . ILE B 1 96 ? 4.466 22.982 35.578 1.00 22.69 96 ILE B O 1
ATOM 2312 N N . LEU B 1 97 ? 2.419 22.453 36.310 1.00 19.08 97 LEU B N 1
ATOM 2313 C CA . LEU B 1 97 ? 1.915 23.776 35.998 1.00 18.38 97 LEU B CA 1
ATOM 2314 C C . LEU B 1 97 ? 1.732 24.507 37.342 1.00 17.34 97 LEU B C 1
ATOM 2315 O O . LEU B 1 97 ? 1.058 24.005 38.244 1.00 16.02 97 LEU B O 1
ATOM 2320 N N . LEU B 1 98 ? 2.372 25.672 37.469 1.00 16.59 98 LEU B N 1
ATOM 2321 C CA . LEU B 1 98 ? 2.288 26.476 38.689 1.00 15.57 98 LEU B CA 1
ATOM 2322 C C . LEU B 1 98 ? 1.372 27.663 38.483 1.00 14.33 98 LEU B C 1
ATOM 2323 O O . LEU B 1 98 ? 1.528 28.414 37.524 1.00 15.98 98 LEU B O 1
ATOM 2328 N N . PHE B 1 99 ? 0.440 27.842 39.410 1.00 14.71 99 PHE B N 1
ATOM 2329 C CA . PHE B 1 99 ? -0.535 28.927 39.366 1.00 14.59 99 PHE B CA 1
ATOM 2330 C C . PHE B 1 99 ? -0.528 29.730 40.671 1.00 15.97 99 PHE B C 1
ATOM 2331 O O . PHE B 1 99 ? -0.095 29.246 41.718 1.00 16.45 99 PHE B O 1
ATOM 2339 N N . GLU B 1 100 ? -1.031 30.954 40.606 1.00 15.15 100 GLU B N 1
ATOM 2340 C CA . GLU B 1 100 ? -1.132 31.794 41.789 1.00 14.22 100 GLU B CA 1
ATOM 2341 C C . GLU B 1 100 ? -2.602 32.152 41.950 1.00 12.27 100 GLU B C 1
ATOM 2342 O O . GLU B 1 100 ? -3.213 32.686 41.037 1.00 11.81 100 GLU B O 1
ATOM 2348 N N . ASP B 1 101 ? -3.170 31.853 43.110 1.00 14.23 101 ASP B N 1
ATOM 2349 C CA . ASP B 1 101 ? -4.574 32.132 43.358 1.00 17.97 101 ASP B CA 1
ATOM 2350 C C . ASP B 1 101 ? -4.857 33.629 43.446 1.00 20.03 101 ASP B C 1
ATOM 2351 O O . ASP B 1 101 ? -4.530 34.276 44.444 1.00 19.65 101 ASP B O 1
ATOM 2356 N N . GLN B 1 102 ? -5.478 34.167 42.396 1.00 19.70 102 GLN B N 1
ATOM 2357 C CA . GLN B 1 102 ? -5.800 35.586 42.344 1.00 19.27 102 GLN B CA 1
ATOM 2358 C C . GLN B 1 102 ? -6.875 36.018 43.338 1.00 19.92 102 GLN B C 1
ATOM 2359 O O . GLN B 1 102 ? -6.874 37.148 43.810 1.00 20.11 102 GLN B O 1
ATOM 2365 N N . ALA B 1 103 ? -7.798 35.119 43.648 1.00 21.22 103 ALA B N 1
ATOM 2366 C CA . ALA B 1 103 ? -8.868 35.432 44.588 1.00 20.59 103 ALA B CA 1
ATOM 2367 C C . ALA B 1 103 ? -8.297 35.779 45.959 1.00 20.25 103 ALA B C 1
ATOM 2368 O O . ALA B 1 103 ? -8.812 36.655 46.650 1.00 21.49 103 ALA B O 1
ATOM 2370 N N . VAL B 1 104 ? -7.230 35.092 46.352 1.00 19.73 104 VAL B N 1
ATOM 2371 C CA . VAL B 1 104 ? -6.587 35.351 47.644 1.00 18.11 104 VAL B CA 1
ATOM 2372 C C . VAL B 1 104 ? -5.883 36.699 47.633 1.00 16.89 104 VAL B C 1
ATOM 2373 O O . VAL B 1 104 ? -5.954 37.459 48.599 1.00 16.46 104 VAL B O 1
ATOM 2377 N N . VAL B 1 105 ? -5.213 36.993 46.526 1.00 16.70 105 VAL B N 1
ATOM 2378 C CA . VAL B 1 105 ? -4.478 38.243 46.363 1.00 18.17 105 VAL B CA 1
ATOM 2379 C C . VAL B 1 105 ? -5.417 39.447 4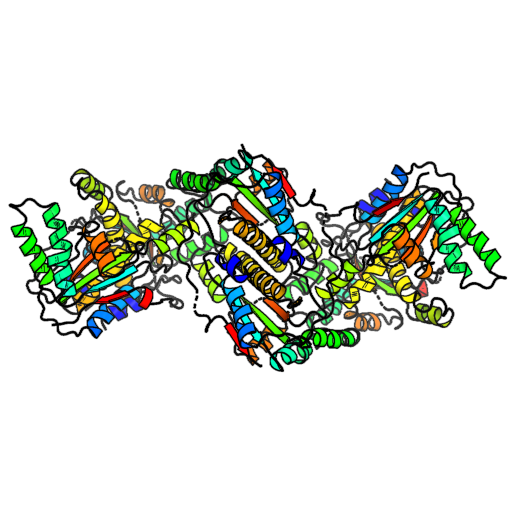6.332 1.00 19.77 105 VAL B C 1
ATOM 2380 O O . VAL B 1 105 ? -5.107 40.501 46.893 1.00 19.40 105 VAL B O 1
ATOM 2384 N N . ARG B 1 106 ? -6.564 39.289 45.680 1.00 20.44 106 ARG B N 1
ATOM 2385 C CA . ARG B 1 106 ? -7.519 40.380 45.598 1.00 22.17 106 ARG B CA 1
ATOM 2386 C C . ARG B 1 106 ? -8.117 40.672 46.966 1.00 21.97 106 ARG B C 1
ATOM 2387 O O . ARG B 1 106 ? -8.230 41.834 47.361 1.00 22.20 106 ARG B O 1
ATOM 2395 N N . ASN B 1 107 ? -8.494 39.624 47.695 1.00 20.25 107 ASN B N 1
ATOM 2396 C CA . ASN B 1 107 ? -9.059 39.824 49.015 1.00 18.53 107 ASN B CA 1
ATOM 2397 C C . ASN B 1 107 ? -8.104 40.644 49.882 1.00 17.78 107 ASN B C 1
ATOM 2398 O O . ASN B 1 107 ? -8.550 41.439 50.710 1.00 19.96 107 ASN B O 1
ATOM 2403 N N . LEU B 1 108 ? -6.801 40.451 49.697 1.00 14.10 108 LEU B N 1
ATOM 2404 C CA . LEU B 1 108 ? -5.816 41.197 50.465 1.00 14.64 108 LEU B CA 1
ATOM 2405 C C . LEU B 1 108 ? -5.722 42.657 50.020 1.00 15.82 108 LEU B C 1
ATOM 2406 O O . LEU B 1 108 ? -5.710 43.557 50.857 1.00 15.90 108 LEU B O 1
ATOM 2411 N N . GLU B 1 109 ? -5.652 42.894 48.708 1.00 16.29 109 GLU B N 1
ATOM 2412 C CA . GLU B 1 109 ? -5.548 44.262 48.187 1.00 17.52 109 GLU B CA 1
ATOM 2413 C C . GLU B 1 109 ? -6.783 45.088 48.559 1.00 18.94 109 GLU B C 1
ATOM 2414 O O . GLU B 1 109 ? -6.699 46.295 48.771 1.00 22.76 109 GLU B O 1
ATOM 2420 N N . GLU B 1 110 ? -7.930 44.432 48.656 1.00 20.11 110 GLU B N 1
ATOM 2421 C CA . GLU B 1 110 ? -9.171 45.116 48.993 1.00 22.13 110 GLU B CA 1
ATOM 2422 C C . GLU B 1 110 ? -9.303 45.431 50.487 1.00 21.74 110 GLU B C 1
ATOM 2423 O O . GLU B 1 110 ? -9.794 46.503 50.851 1.00 21.73 110 GLU B O 1
ATOM 2429 N N . ASN B 1 111 ? -8.865 44.517 51.350 1.00 18.81 111 ASN B N 1
ATOM 2430 C CA . ASN B 1 111 ? -8.955 44.755 52.790 1.00 20.36 111 ASN B CA 1
ATOM 2431 C C . ASN B 1 111 ? -7.755 45.500 53.369 1.00 20.84 111 ASN B C 1
ATOM 2432 O O . ASN B 1 111 ? -7.813 46.001 54.494 1.00 20.65 111 ASN B O 1
ATOM 2437 N N . PHE B 1 112 ? -6.673 45.565 52.600 1.00 19.52 112 PHE B N 1
ATOM 2438 C CA . PHE B 1 112 ? -5.453 46.229 53.044 1.00 20.76 112 PHE B CA 1
ATOM 2439 C C . PHE B 1 112 ? -5.037 47.301 52.053 1.00 21.09 112 PHE B C 1
ATOM 2440 O O . PHE B 1 112 ? -3.972 47.209 51.455 1.00 24.03 112 PHE B O 1
ATOM 2448 N N . PRO B 1 113 ? -5.869 48.331 51.864 1.00 21.67 113 PRO B N 1
ATOM 2449 C CA . PRO B 1 113 ? -5.550 49.410 50.924 1.00 22.68 113 PRO B CA 1
ATOM 2450 C C . PRO B 1 113 ? -4.239 50.153 51.224 1.00 25.15 113 PRO B C 1
ATOM 2451 O O . PRO B 1 113 ? -3.763 50.944 50.414 1.00 25.41 113 PRO B O 1
ATOM 2455 N N . LEU B 1 114 ? -3.653 49.887 52.386 1.00 27.31 114 LEU B N 1
ATOM 2456 C CA . LEU B 1 114 ? -2.393 50.515 52.774 1.00 28.76 114 LEU B CA 1
ATOM 2457 C C . LEU B 1 114 ? -1.179 49.747 52.258 1.00 28.07 114 LEU B C 1
ATOM 2458 O O . LEU B 1 114 ? -0.125 50.331 52.012 1.00 27.35 114 LEU B O 1
ATOM 2463 N N . TYR B 1 115 ? -1.338 48.437 52.102 1.00 27.17 115 TYR B N 1
ATOM 2464 C CA . TYR B 1 115 ? -0.264 47.572 51.630 1.00 26.43 115 TYR B CA 1
ATOM 2465 C C . TYR B 1 115 ? -0.621 46.976 50.267 1.00 26.10 115 TYR B C 1
ATOM 2466 O O . TYR B 1 115 ? 0.129 46.161 49.734 1.00 27.92 115 TYR B O 1
ATOM 2475 N N . ALA B 1 116 ? -1.756 47.395 49.708 1.00 24.69 116 ALA B N 1
ATOM 2476 C CA . ALA B 1 116 ? -2.258 46.855 48.437 1.00 24.70 116 ALA B CA 1
ATOM 2477 C C . ALA B 1 116 ? -1.234 46.603 47.342 1.00 22.67 116 ALA B C 1
ATOM 2478 O O . ALA B 1 116 ? -1.314 45.606 46.620 1.00 22.53 116 ALA B O 1
ATOM 2480 N N . GLU B 1 117 ? -0.269 47.498 47.224 1.00 20.69 117 GLU B N 1
ATOM 2481 C CA . GLU B 1 117 ? 0.740 47.379 46.195 1.00 20.40 117 GLU B CA 1
ATOM 2482 C C . GLU B 1 117 ? 1.755 46.261 46.412 1.00 19.11 117 GLU B C 1
ATOM 2483 O O . GLU B 1 117 ? 2.427 45.852 45.467 1.00 17.02 117 GLU B O 1
ATOM 2489 N N . ASN B 1 118 ? 1.847 45.750 47.640 1.00 16.97 118 ASN B N 1
ATOM 2490 C CA . ASN B 1 118 ? 2.806 44.686 47.940 1.00 16.97 118 ASN B CA 1
ATOM 2491 C C . ASN B 1 118 ? 2.335 43.271 47.574 1.00 13.43 118 ASN B C 1
ATOM 2492 O O . ASN B 1 118 ? 3.146 42.401 47.290 1.00 10.95 118 ASN B O 1
ATOM 2497 N N . PHE B 1 119 ? 1.026 43.042 47.597 1.00 12.58 119 PHE B N 1
ATOM 2498 C CA . PHE B 1 119 ? 0.497 41.697 47.358 1.00 13.20 119 PHE B CA 1
ATOM 2499 C C . PHE B 1 119 ? 0.829 41.080 46.016 1.00 11.85 119 PHE B C 1
ATOM 2500 O O . PHE B 1 119 ? 1.212 39.914 45.943 1.00 10.78 119 PHE B O 1
ATOM 2508 N N . GLN B 1 120 ? 0.719 41.861 44.957 1.00 10.08 120 GLN B N 1
ATOM 2509 C CA . GLN B 1 120 ? 1.039 41.327 43.653 1.00 11.36 120 GLN B CA 1
ATOM 2510 C C . GLN B 1 120 ? 2.536 40.907 43.616 1.00 10.69 120 GLN B C 1
ATOM 2511 O O . GLN B 1 120 ? 2.852 39.753 43.306 1.00 10.67 120 GLN B O 1
ATOM 2517 N N . PRO B 1 121 ? 3.466 41.822 43.960 1.00 8.17 121 PRO B N 1
ATOM 2518 C CA . PRO B 1 121 ? 4.880 41.429 43.938 1.00 6.29 121 PRO B CA 1
ATOM 2519 C C . PRO B 1 121 ? 5.151 40.258 44.905 1.00 6.16 121 PRO B C 1
ATOM 2520 O O . PRO B 1 121 ? 5.943 39.374 44.596 1.00 9.22 121 PRO B O 1
ATOM 2524 N N . TRP B 1 122 ? 4.501 40.244 46.069 1.00 5.33 122 TRP B N 1
ATOM 2525 C CA . TRP B 1 122 ? 4.671 39.153 47.045 1.00 8.32 122 TRP B CA 1
ATOM 2526 C C . TRP B 1 122 ? 4.170 37.816 46.496 1.00 9.04 122 TRP B C 1
ATOM 2527 O O . TRP B 1 122 ? 4.701 36.747 46.862 1.00 8.01 122 TRP B O 1
ATOM 2538 N N . SER B 1 123 ? 3.141 37.881 45.650 1.00 8.58 123 SER B N 1
ATOM 2539 C CA . SER B 1 123 ? 2.600 36.684 45.021 1.00 10.89 123 SER B CA 1
ATOM 2540 C C . SER B 1 123 ? 3.613 36.158 44.001 1.00 10.43 123 SER B C 1
ATOM 2541 O O . SER B 1 123 ? 3.939 34.972 43.999 1.00 13.08 123 SER B O 1
ATOM 2544 N N . GLU B 1 124 ? 4.110 37.037 43.132 1.00 9.42 124 GLU B N 1
ATOM 2545 C CA . GLU B 1 124 ? 5.122 36.644 42.142 1.00 11.67 124 GLU B CA 1
ATOM 2546 C C . GLU B 1 124 ? 6.326 36.049 42.915 1.00 11.65 124 GLU B C 1
ATOM 2547 O O . GLU B 1 124 ? 6.865 35.006 42.540 1.00 10.38 124 GLU B O 1
ATOM 2553 N N . GLN B 1 125 ? 6.754 36.720 43.981 1.00 9.30 125 GLN B N 1
ATOM 2554 C CA . GLN B 1 125 ? 7.891 36.218 44.762 1.00 10.54 125 GLN B CA 1
ATOM 2555 C C . GLN B 1 125 ? 7.579 34.834 45.349 1.00 8.82 125 GLN B C 1
ATOM 2556 O O . GLN B 1 125 ? 8.441 33.953 45.341 1.00 8.21 125 GLN B O 1
ATOM 2562 N N . ALA B 1 126 ? 6.343 34.637 45.811 1.00 7.01 126 ALA B N 1
ATOM 2563 C CA . ALA B 1 126 ? 5.943 33.342 46.375 1.00 9.40 126 ALA B CA 1
ATOM 2564 C C . ALA B 1 126 ? 6.005 32.274 45.294 1.00 10.37 126 ALA B C 1
ATOM 2565 O O . ALA B 1 126 ? 6.414 31.140 45.565 1.00 13.17 126 ALA B O 1
ATOM 2567 N N . HIS B 1 127 ? 5.629 32.640 44.068 1.00 10.95 127 HIS B N 1
ATOM 2568 C CA . HIS B 1 127 ? 5.675 31.708 42.945 1.00 10.17 127 HIS B CA 1
ATOM 2569 C C . HIS B 1 127 ? 7.104 31.279 42.654 1.00 9.91 127 HIS B C 1
ATOM 2570 O O . HIS B 1 127 ? 7.377 30.102 42.395 1.00 10.21 127 HIS B O 1
ATOM 2577 N N . GLY B 1 128 ? 8.016 32.249 42.680 1.00 10.77 128 GLY B N 1
ATOM 2578 C CA . GLY B 1 128 ? 9.421 31.960 42.435 1.00 6.65 128 GLY B CA 1
ATOM 2579 C C . GLY B 1 128 ? 9.957 31.002 43.479 1.00 7.80 128 GLY B C 1
ATOM 2580 O O . GLY B 1 128 ? 10.722 30.083 43.177 1.00 8.44 128 GLY B O 1
ATOM 2581 N N . ILE B 1 129 ? 9.543 31.216 44.720 1.00 9.57 129 ILE B N 1
ATOM 2582 C CA . ILE B 1 129 ? 9.944 30.386 45.850 1.00 10.31 129 ILE B CA 1
ATOM 2583 C C . ILE B 1 129 ? 9.466 28.943 45.712 1.00 12.39 129 ILE B C 1
ATOM 2584 O O . ILE B 1 129 ? 10.183 28.001 46.072 1.00 13.53 129 ILE B O 1
ATOM 2589 N N . ALA B 1 130 ? 8.246 28.768 45.210 1.00 12.72 130 ALA B N 1
ATOM 2590 C CA . ALA B 1 130 ? 7.685 27.441 45.028 1.00 13.53 130 ALA B CA 1
ATOM 2591 C C . ALA B 1 130 ? 8.456 26.782 43.886 1.00 13.81 130 ALA B C 1
ATOM 2592 O O . ALA B 1 130 ? 8.787 25.601 43.946 1.00 13.92 130 ALA B O 1
ATOM 2594 N N . LEU B 1 131 ? 8.763 27.569 42.861 1.00 13.29 131 LEU B N 1
ATOM 2595 C CA . LEU B 1 131 ? 9.519 27.072 41.715 1.00 13.56 131 LEU B CA 1
ATOM 2596 C C . LEU B 1 131 ? 10.900 26.575 42.153 1.00 13.45 131 LEU B C 1
ATOM 2597 O O . LEU B 1 131 ? 11.282 25.443 41.863 1.00 13.53 131 LEU B O 1
ATOM 2602 N N . TYR B 1 132 ? 11.647 27.426 42.853 1.00 13.19 132 TYR B N 1
ATOM 2603 C CA . TYR B 1 132 ? 12.985 27.064 43.318 1.00 11.39 132 TYR B CA 1
ATOM 2604 C C . TYR B 1 132 ? 12.909 25.858 44.273 1.00 10.76 132 TYR B C 1
ATOM 2605 O O . TYR B 1 132 ? 13.753 24.965 44.221 1.00 9.74 132 TYR B O 1
ATOM 2614 N N . ALA B 1 133 ? 11.894 25.831 45.135 1.00 10.17 133 ALA B N 1
ATOM 2615 C CA . ALA B 1 133 ? 11.707 24.717 46.077 1.00 12.88 133 ALA B CA 1
ATOM 2616 C C . ALA B 1 133 ? 11.608 23.381 45.322 1.00 14.99 133 ALA B C 1
ATOM 2617 O O . ALA B 1 133 ? 12.239 22.390 45.697 1.00 16.04 133 ALA B O 1
ATOM 2619 N N . ILE B 1 134 ? 10.823 23.372 44.250 1.00 14.06 134 ILE B N 1
ATOM 2620 C CA . ILE B 1 134 ? 10.658 22.171 43.434 1.00 14.64 134 ILE B CA 1
ATOM 2621 C C . ILE B 1 134 ? 11.946 21.828 42.703 1.00 13.79 134 ILE B C 1
ATOM 2622 O O . ILE B 1 134 ? 12.377 20.677 42.699 1.00 15.41 134 ILE B O 1
ATOM 2627 N N . TRP B 1 135 ? 12.550 22.836 42.081 1.00 12.61 135 TRP B N 1
ATOM 2628 C CA . TRP B 1 135 ? 13.796 22.679 41.332 1.00 11.96 135 TRP B CA 1
ATOM 2629 C C . TRP B 1 135 ? 14.900 22.069 42.199 1.00 12.12 135 TRP B C 1
ATOM 2630 O O . TRP B 1 135 ? 15.730 21.295 41.712 1.00 10.96 135 TRP B O 1
ATOM 2641 N N . LEU B 1 136 ? 14.926 22.446 43.474 1.00 11.00 136 LEU B N 1
ATOM 2642 C CA . LEU B 1 136 ? 15.934 21.927 44.392 1.00 12.42 136 LEU B CA 1
ATOM 2643 C C . LEU B 1 136 ? 15.615 20.496 44.827 1.00 12.77 136 LEU B C 1
ATOM 2644 O O . LEU B 1 136 ? 16.493 19.631 44.856 1.00 13.61 136 LEU B O 1
ATOM 2649 N N . ALA B 1 137 ? 14.352 20.266 45.173 1.00 14.05 137 ALA B N 1
ATOM 2650 C CA . ALA B 1 137 ? 13.893 18.958 45.633 1.00 16.08 137 ALA B CA 1
ATOM 2651 C C . ALA B 1 137 ? 14.129 17.906 44.559 1.00 17.07 137 ALA B C 1
ATOM 2652 O O . ALA B 1 137 ? 14.511 16.770 44.863 1.00 16.22 137 ALA B O 1
ATOM 2654 N N . LEU B 1 138 ? 13.906 18.296 43.306 1.00 16.36 138 LEU B N 1
ATOM 2655 C CA . LEU B 1 138 ? 14.114 17.390 42.187 1.00 15.10 138 LEU B CA 1
ATOM 2656 C C . LEU B 1 138 ? 15.579 17.201 41.834 1.00 16.36 138 LEU B C 1
ATOM 2657 O O . LEU B 1 138 ? 15.988 16.088 41.498 1.00 18.11 138 LEU B O 1
ATOM 2662 N N . ALA B 1 139 ? 16.369 18.274 41.906 1.00 14.87 139 ALA B N 1
ATOM 2663 C CA . ALA B 1 139 ? 17.795 18.184 41.590 1.00 16.41 139 ALA B CA 1
ATOM 2664 C C . ALA B 1 139 ? 18.476 17.194 42.531 1.00 17.32 139 ALA B C 1
ATOM 2665 O O . ALA B 1 139 ? 19.330 16.408 42.111 1.00 19.71 139 ALA B O 1
ATOM 2667 N N . GLU B 1 140 ? 18.099 17.237 43.805 1.00 18.63 140 GLU B N 1
ATOM 2668 C CA . GLU B 1 140 ? 18.663 16.324 44.788 1.00 19.26 140 GLU B CA 1
ATOM 2669 C C . GLU B 1 140 ? 18.327 14.874 44.435 1.00 20.13 140 GLU B C 1
ATOM 2670 O O . GLU B 1 140 ? 19.041 13.957 44.835 1.00 22.02 140 GLU B O 1
ATOM 2676 N N . GLN B 1 141 ? 17.249 14.666 43.682 1.00 18.80 141 GLN B N 1
ATOM 2677 C CA . GLN B 1 141 ? 16.847 13.319 43.278 1.00 20.53 141 GLN B CA 1
ATOM 2678 C C . GLN B 1 141 ? 17.363 13.011 41.874 1.00 21.83 141 GLN B C 1
ATOM 2679 O O . GLN B 1 141 ? 16.888 12.091 41.210 1.00 23.39 141 GLN B O 1
ATOM 2685 N N . ASN B 1 142 ? 18.348 13.788 41.439 1.00 23.13 142 ASN B N 1
ATOM 2686 C CA . ASN B 1 142 ? 18.934 13.627 40.116 1.00 24.94 142 ASN B CA 1
ATOM 2687 C C . ASN B 1 142 ? 17.842 13.627 39.055 1.00 24.52 142 ASN B C 1
ATOM 2688 O O . ASN B 1 142 ? 17.898 12.865 38.082 1.00 23.81 142 ASN B O 1
ATOM 2693 N N . ILE B 1 143 ? 16.848 14.483 39.265 1.00 22.77 143 ILE B N 1
ATOM 2694 C CA . ILE B 1 143 ? 15.739 14.635 38.331 1.00 20.28 143 ILE B CA 1
ATOM 2695 C C . ILE B 1 143 ? 15.864 16.026 37.722 1.00 21.05 143 ILE B C 1
ATOM 2696 O O . ILE B 1 143 ? 15.914 17.021 38.441 1.00 21.84 143 ILE B O 1
ATOM 2701 N N . GLY B 1 144 ? 15.928 16.094 36.397 1.00 21.83 144 GLY B N 1
ATOM 2702 C CA . GLY B 1 144 ? 16.074 17.375 35.725 1.00 20.38 144 GLY B CA 1
ATOM 2703 C C . GLY B 1 144 ? 14.762 18.016 35.340 1.00 20.48 144 GLY B C 1
ATOM 2704 O O . GLY B 1 144 ? 13.720 17.359 35.310 1.00 20.62 144 GLY B O 1
ATOM 2713 N N . SER B 1 146 ? 12.990 22.099 33.623 1.00 20.63 146 SER B N 1
ATOM 2714 C CA . SER B 1 146 ? 13.215 23.432 33.114 1.00 20.91 146 SER B CA 1
ATOM 2715 C C . SER B 1 146 ? 11.947 24.225 33.393 1.00 19.52 146 SER B C 1
ATOM 2716 O O . SER B 1 146 ? 10.920 23.640 33.710 1.00 21.04 146 SER B O 1
ATOM 2719 N N . VAL B 1 147 ? 12.014 25.548 33.292 1.00 18.16 147 VAL B N 1
ATOM 2720 C CA . VAL B 1 147 ? 10.832 26.377 33.516 1.00 16.90 147 VAL B CA 1
ATOM 2721 C C . VAL B 1 147 ? 10.492 27.027 32.186 1.00 16.43 147 VAL B C 1
ATOM 2722 O O . VAL B 1 147 ? 11.344 27.660 31.576 1.00 16.15 147 VAL B O 1
ATOM 2726 N N . GLN B 1 148 ? 9.251 26.862 31.737 1.00 16.49 148 GLN B N 1
ATOM 2727 C CA . GLN B 1 148 ? 8.817 27.443 30.469 1.00 13.85 148 GLN B CA 1
ATOM 2728 C C . GLN B 1 148 ? 7.678 28.432 30.707 1.00 13.55 148 GLN B C 1
ATOM 2729 O O . GLN B 1 148 ? 7.008 28.377 31.726 1.00 10.62 148 GLN B O 1
ATOM 2735 N N . HIS B 1 149 ? 7.461 29.343 29.762 1.00 15.58 149 HIS B N 1
ATOM 2736 C CA . HIS B 1 149 ? 6.401 30.327 29.923 1.00 14.81 149 HIS B CA 1
ATOM 2737 C C . HIS B 1 149 ? 5.622 30.534 28.648 1.00 16.31 149 HIS B C 1
ATOM 2738 O O . HIS B 1 149 ? 5.926 31.430 27.861 1.00 15.68 149 HIS B O 1
ATOM 2745 N N . TYR B 1 150 ? 4.618 29.688 28.454 1.00 15.54 150 TYR B N 1
ATOM 2746 C CA . TYR B 1 150 ? 3.757 29.780 27.283 1.00 16.54 150 TYR B CA 1
ATOM 2747 C C . TYR B 1 150 ? 2.441 30.396 27.716 1.00 16.71 150 TYR B C 1
ATOM 2748 O O . TYR B 1 150 ? 1.447 30.366 26.989 1.00 17.42 150 TYR B O 1
ATOM 2757 N N . ASN B 1 151 ? 2.443 30.939 28.930 1.00 15.88 151 ASN B N 1
ATOM 2758 C CA . ASN B 1 151 ? 1.278 31.609 29.477 1.00 14.26 151 ASN B CA 1
ATOM 2759 C C . ASN B 1 151 ? 1.417 33.025 28.925 1.00 15.57 151 ASN B C 1
ATOM 2760 O O . ASN B 1 151 ? 2.537 33.465 28.661 1.00 14.27 151 ASN B O 1
ATOM 2765 N N . PRO B 1 152 ? 0.297 33.753 28.745 1.00 17.08 152 PRO B N 1
ATOM 2766 C CA . PRO B 1 152 ? -1.050 33.266 29.049 1.00 18.45 152 PRO B CA 1
ATOM 2767 C C . PRO B 1 152 ? -1.716 32.647 27.821 1.00 20.42 152 PRO B C 1
ATOM 2768 O O . PRO B 1 152 ? -2.930 32.426 27.795 1.00 19.46 152 PRO B O 1
ATOM 2772 N N . LEU B 1 153 ? -0.898 32.363 26.818 1.00 20.70 153 LEU B N 1
ATOM 2773 C CA . LEU B 1 153 ? -1.365 31.796 25.566 1.00 23.07 153 LEU B CA 1
ATOM 2774 C C . LEU B 1 153 ? -2.144 30.492 25.749 1.00 24.11 153 LEU B C 1
ATOM 2775 O O . LEU B 1 153 ? -3.147 30.269 25.078 1.00 24.63 153 LEU B O 1
ATOM 2780 N N . VAL B 1 154 ? -1.688 29.632 26.655 1.00 23.53 154 VAL B N 1
ATOM 2781 C CA . VAL B 1 154 ? -2.360 28.350 26.872 1.00 22.70 154 VAL B CA 1
ATOM 2782 C C . VAL B 1 154 ? -3.287 28.366 28.083 1.00 23.15 154 VAL B C 1
ATOM 2783 O O . VAL B 1 154 ? -3.800 27.325 28.489 1.00 25.45 154 VAL B O 1
ATOM 2787 N N . ASP B 1 155 ? -3.512 29.546 28.652 1.00 22.13 155 ASP B N 1
ATOM 2788 C CA . ASP B 1 155 ? -4.364 29.687 29.830 1.00 21.58 155 ASP B CA 1
ATOM 2789 C C . ASP B 1 155 ? -5.762 29.097 29.651 1.00 21.28 155 ASP B C 1
ATOM 2790 O O . ASP B 1 155 ? -6.171 28.213 30.400 1.00 20.97 155 ASP B O 1
ATOM 2795 N N . ALA B 1 156 ? -6.494 29.591 28.659 1.00 21.13 156 ALA B N 1
ATOM 2796 C CA . ALA B 1 156 ? -7.849 29.124 28.411 1.00 22.41 156 ALA B CA 1
ATOM 2797 C C . ALA B 1 156 ? -7.983 27.604 28.232 1.00 21.65 156 ALA B C 1
ATOM 2798 O O . ALA B 1 156 ? -8.851 26.984 28.842 1.00 20.74 156 ALA B O 1
ATOM 2800 N N . GLN B 1 157 ? -7.124 27.001 27.415 1.00 21.73 157 GLN B N 1
ATOM 2801 C CA . GLN B 1 157 ? -7.225 25.558 27.184 1.00 21.54 157 GLN B CA 1
ATOM 2802 C C . GLN B 1 157 ? -6.896 24.711 28.404 1.00 20.65 157 GLN B C 1
ATOM 2803 O O . GLN B 1 157 ? -7.581 23.722 28.676 1.00 19.96 157 GLN B O 1
ATOM 2809 N N . VAL B 1 158 ? -5.856 25.089 29.139 1.00 19.04 158 VAL B N 1
ATOM 2810 C CA . VAL B 1 158 ? -5.493 24.325 30.318 1.00 16.85 158 VAL B CA 1
ATOM 2811 C C . VAL B 1 158 ? -6.609 24.415 31.354 1.00 17.05 158 VAL B C 1
ATOM 2812 O O . VAL B 1 158 ? -6.997 23.411 31.936 1.00 16.14 158 VAL B O 1
ATOM 2816 N N . ALA B 1 159 ? -7.137 25.616 31.568 1.00 16.68 159 ALA B N 1
ATOM 2817 C CA . ALA B 1 159 ? -8.204 25.814 32.545 1.00 17.23 159 ALA B CA 1
ATOM 2818 C C . ALA B 1 159 ? -9.469 25.047 32.170 1.00 18.74 159 ALA B C 1
ATOM 2819 O O . ALA B 1 159 ? -10.176 24.535 33.036 1.00 17.93 159 ALA B O 1
ATOM 2821 N N . GLU B 1 160 ? -9.756 24.984 30.874 1.00 20.46 160 GLU B N 1
ATOM 2822 C CA . GLU B 1 160 ? -10.942 24.286 30.396 1.00 20.68 160 GLU B CA 1
ATOM 2823 C C . GLU B 1 160 ? -10.787 22.768 30.489 1.00 19.63 160 GLU B C 1
ATOM 2824 O O . GLU B 1 160 ? -11.645 22.078 31.019 1.00 18.20 160 GLU B O 1
ATOM 2830 N N . LYS B 1 161 ? -9.674 22.258 29.978 1.00 20.24 161 LYS B N 1
ATOM 2831 C CA . LYS B 1 161 ? -9.426 20.824 29.986 1.00 19.76 161 LYS B CA 1
ATOM 2832 C C . LYS B 1 161 ? -9.519 20.199 31.374 1.00 20.97 161 LYS B C 1
ATOM 2833 O O . LYS B 1 161 ? -10.055 19.102 31.518 1.00 19.57 161 LYS B O 1
ATOM 2839 N N . TYR B 1 162 ? -9.018 20.894 32.394 1.00 19.11 162 TYR B N 1
ATOM 2840 C CA . TYR B 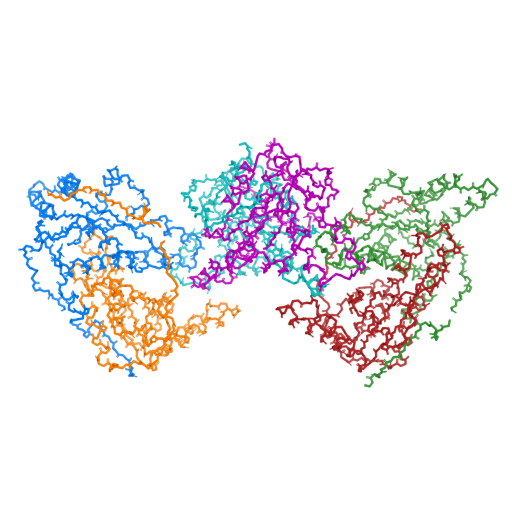1 162 ? -9.067 20.345 33.747 1.00 19.89 162 TYR B CA 1
ATOM 2841 C C . TYR B 1 162 ? -10.092 21.015 34.647 1.00 19.11 162 TYR B C 1
ATOM 2842 O O . TYR B 1 162 ? -10.253 20.635 35.801 1.00 19.17 162 TYR B O 1
ATOM 2851 N N . ASP B 1 163 ? -10.798 22.004 34.113 1.00 19.99 163 ASP B N 1
ATOM 2852 C CA . ASP B 1 163 ? -11.815 22.701 34.883 1.00 20.59 163 ASP B CA 1
ATOM 2853 C C . ASP B 1 163 ? -11.262 23.188 36.234 1.00 19.74 163 ASP B C 1
ATOM 2854 O O . ASP B 1 163 ? -11.799 22.878 37.302 1.00 18.01 163 ASP B O 1
ATOM 2859 N N . LEU B 1 164 ? -10.180 23.957 36.163 1.00 17.58 164 LEU B N 1
ATOM 2860 C CA . LEU B 1 164 ? -9.547 24.489 37.360 1.00 19.92 164 LEU B CA 1
ATOM 2861 C C . LEU B 1 164 ? -10.294 25.729 37.838 1.00 20.29 164 LEU B C 1
ATOM 2862 O O . LEU B 1 164 ? -11.068 26.328 37.089 1.00 20.57 164 LEU B O 1
ATOM 2867 N N . PRO B 1 165 ? -10.087 26.124 39.101 1.00 19.32 165 PRO B N 1
ATOM 2868 C CA . PRO B 1 165 ? -10.777 27.316 39.592 1.00 19.21 165 PRO B CA 1
ATOM 2869 C C . PRO B 1 165 ? -10.309 28.478 38.729 1.00 21.66 165 PRO B C 1
ATOM 2870 O O . PRO B 1 165 ? -9.111 28.590 38.411 1.00 19.86 165 PRO B O 1
ATOM 2874 N N . THR B 1 166 ? -11.248 29.327 38.327 1.00 22.29 166 THR B N 1
ATOM 2875 C CA . THR B 1 166 ? -10.924 30.449 37.466 1.00 24.65 166 THR B CA 1
ATOM 2876 C C . THR B 1 166 ? -9.930 31.431 38.080 1.00 23.62 166 THR B C 1
ATOM 2877 O O . THR B 1 166 ? -9.397 32.289 37.392 1.00 24.42 166 THR B O 1
ATOM 2881 N N . ASN B 1 167 ? -9.688 31.306 39.378 1.00 24.16 167 ASN B N 1
ATOM 2882 C CA . ASN B 1 167 ? -8.762 32.202 40.055 1.00 23.25 167 ASN B CA 1
ATOM 2883 C C . ASN B 1 167 ? -7.307 31.777 39.897 1.00 21.75 167 ASN B C 1
ATOM 2884 O O . ASN B 1 167 ? -6.403 32.569 40.147 1.00 22.49 167 ASN B O 1
ATOM 2889 N N . TRP B 1 168 ? -7.083 30.532 39.480 1.00 20.14 168 TRP B N 1
ATOM 2890 C CA . TRP B 1 168 ? -5.732 30.002 39.281 1.00 18.45 168 TRP B CA 1
ATOM 2891 C C . TRP B 1 168 ? -5.081 30.625 38.061 1.00 19.81 168 TRP B C 1
ATOM 2892 O O . TRP B 1 168 ? -5.300 30.183 36.934 1.00 19.82 168 TRP B O 1
ATOM 2903 N N . LYS B 1 169 ? -4.266 31.646 38.283 1.00 19.68 169 LYS B N 1
ATOM 2904 C CA . LYS B 1 169 ? -3.596 32.313 37.184 1.00 20.14 169 LYS B CA 1
ATOM 2905 C C . LYS B 1 169 ? -2.250 31.658 36.923 1.00 21.12 169 LYS B C 1
ATOM 2906 O O . LYS B 1 169 ? -1.334 31.740 37.744 1.00 22.24 169 LYS B O 1
ATOM 2920 N N . ARG B 1 171 ? 1.432 30.669 35.871 1.00 15.76 171 ARG B N 1
ATOM 2921 C CA . ARG B 1 171 ? 2.674 31.425 35.907 1.00 13.18 171 ARG B CA 1
ATOM 2922 C C . ARG B 1 171 ? 3.842 30.689 35.275 1.00 13.23 171 ARG B C 1
ATOM 2923 O O . ARG B 1 171 ? 4.821 31.308 34.857 1.00 13.57 171 ARG B O 1
ATOM 2931 N N . ALA B 1 172 ? 3.748 29.367 35.197 1.00 11.88 172 ALA B N 1
ATOM 2932 C CA . ALA B 1 172 ? 4.832 28.591 34.621 1.00 11.45 172 ALA B CA 1
ATOM 2933 C C . ALA B 1 172 ? 4.485 27.133 34.359 1.00 10.85 172 ALA B C 1
ATOM 2934 O O . ALA B 1 172 ? 3.635 26.550 35.012 1.00 11.12 172 ALA B O 1
ATOM 2936 N N . GLN B 1 173 ? 5.160 26.556 33.378 1.00 11.45 173 GLN B N 1
ATOM 2937 C CA . GLN B 1 173 ? 4.956 25.157 33.054 1.00 12.05 173 GLN B CA 1
ATOM 2938 C C . GLN B 1 173 ? 6.333 24.520 33.174 1.00 13.87 173 GLN B C 1
ATOM 2939 O O . GLN B 1 173 ? 7.296 24.986 32.548 1.00 14.79 173 GLN B O 1
ATOM 2945 N N . ILE B 1 174 ? 6.428 23.460 33.972 1.00 14.66 174 ILE B N 1
ATOM 2946 C CA . ILE B 1 174 ? 7.709 22.786 34.211 1.00 14.31 174 ILE B CA 1
ATOM 2947 C C . ILE B 1 174 ? 7.755 21.333 33.745 1.00 14.53 174 ILE B C 1
ATOM 2948 O O . ILE B 1 174 ? 7.038 20.474 34.266 1.00 16.47 174 ILE B O 1
ATOM 2953 N N . PRO B 1 175 ? 8.589 21.041 32.737 1.00 14.05 175 PRO B N 1
ATOM 2954 C CA . PRO B 1 175 ? 8.696 19.662 32.248 1.00 15.29 175 PRO B CA 1
ATOM 2955 C C . PRO B 1 175 ? 9.838 19.001 33.013 1.00 15.49 175 PRO B C 1
ATOM 2956 O O . PRO B 1 175 ? 10.929 19.557 33.092 1.00 15.02 175 PRO B O 1
ATOM 2960 N N . PHE B 1 176 ? 9.594 17.831 33.589 1.00 16.14 176 PHE B N 1
ATOM 2961 C CA . PHE B 1 176 ? 10.652 17.165 34.334 1.00 17.32 176 PHE B CA 1
ATOM 2962 C C . PHE B 1 176 ? 10.835 15.738 33.866 1.00 18.67 176 PHE B C 1
ATOM 2963 O O . PHE B 1 176 ? 9.923 15.124 33.323 1.00 19.69 176 PHE B O 1
ATOM 2971 N N . GLY B 1 177 ? 12.032 15.214 34.082 1.00 20.52 177 GLY B N 1
ATOM 2972 C CA . GLY B 1 177 ? 12.324 13.856 33.686 1.00 21.84 177 GLY B CA 1
ATOM 2973 C C . GLY B 1 177 ? 13.730 13.509 34.093 1.00 24.08 177 GLY B C 1
ATOM 2974 O O . GLY B 1 177 ? 14.295 14.127 35.000 1.00 23.95 177 GLY B O 1
ATOM 2975 N N . SER B 1 178 ? 14.307 12.522 33.421 1.00 26.31 178 SER B N 1
ATOM 2976 C CA . SER B 1 178 ? 15.659 12.111 33.736 1.00 27.83 178 SER B CA 1
ATOM 2977 C C . SER B 1 178 ? 16.679 13.008 33.044 1.00 28.34 178 SER B C 1
ATOM 2978 O O . SER B 1 178 ? 16.451 13.484 31.930 1.00 29.38 178 SER B O 1
ATOM 2981 N N . ILE B 1 179 ? 17.801 13.234 33.720 1.00 27.04 179 ILE B N 1
ATOM 2982 C CA . ILE B 1 179 ? 18.874 14.062 33.188 1.00 28.33 179 ILE B CA 1
ATOM 2983 C C . ILE B 1 179 ? 19.710 13.251 32.208 1.00 30.03 179 ILE B C 1
ATOM 2984 O O . ILE B 1 179 ? 20.453 12.359 32.606 1.00 31.11 179 ILE B O 1
ATOM 2989 N N . GLU B 1 180 ? 19.594 13.582 30.929 1.00 32.88 180 GLU B N 1
ATOM 2990 C CA . GLU B 1 180 ? 20.328 12.887 29.875 1.00 35.60 180 GLU B CA 1
ATOM 2991 C C . GLU B 1 180 ? 21.643 13.580 29.509 1.00 37.47 180 GLU B C 1
ATOM 2992 O O . GLU B 1 180 ? 22.466 13.025 28.777 1.00 38.77 180 GLU B O 1
ATOM 2998 N N . ALA B 1 181 ? 21.844 14.790 30.018 1.00 38.88 181 ALA B N 1
ATOM 2999 C CA . ALA B 1 181 ? 23.061 15.536 29.726 1.00 40.69 181 ALA B CA 1
ATOM 3000 C C . ALA B 1 181 ? 23.190 16.757 30.627 1.00 42.44 181 ALA B C 1
ATOM 3001 O O . ALA B 1 181 ? 22.218 17.477 30.853 1.00 41.60 181 ALA B O 1
ATOM 3003 N N . PRO B 1 182 ? 24.398 16.996 31.160 1.00 43.98 182 PRO B N 1
ATOM 3004 C CA . PRO B 1 182 ? 24.666 18.136 32.039 1.00 44.70 182 PRO B CA 1
ATOM 3005 C C . PRO B 1 182 ? 24.382 19.461 31.332 1.00 44.71 182 PRO B C 1
ATOM 3006 O O . PRO B 1 182 ? 24.242 19.504 30.104 1.00 44.68 182 PRO B O 1
ATOM 3010 N N . ALA B 1 183 ? 24.295 20.533 32.118 1.00 43.60 183 ALA B N 1
ATOM 3011 C CA . ALA B 1 183 ? 24.044 21.866 31.588 1.00 41.67 183 ALA B CA 1
ATOM 3012 C C . ALA B 1 183 ? 25.343 22.426 31.040 1.00 40.92 183 ALA B C 1
ATOM 3013 O O . ALA B 1 183 ? 26.423 21.907 31.329 1.00 39.56 183 ALA B O 1
ATOM 3015 N N . GLY B 1 184 ? 25.233 23.494 30.257 1.00 41.09 184 GLY B N 1
ATOM 3016 C CA . GLY B 1 184 ? 26.410 24.113 29.680 1.00 42.00 184 GLY B CA 1
ATOM 3017 C C . GLY B 1 184 ? 27.260 24.806 30.729 1.00 43.21 184 GLY B C 1
ATOM 3018 O O . GLY B 1 184 ? 27.318 24.371 31.887 1.00 43.01 184 GLY B O 1
ATOM 3019 N N . GLU B 1 185 ? 27.930 25.882 30.325 1.00 43.18 185 GLU B N 1
ATOM 3020 C CA . GLU B 1 185 ? 28.769 26.642 31.242 1.00 42.65 185 GLU B CA 1
ATOM 3021 C C . GLU B 1 185 ? 27.933 27.737 31.884 1.00 40.84 185 GLU B C 1
ATOM 3022 O O . GLU B 1 185 ? 26.899 28.123 31.342 1.00 41.29 185 GLU B O 1
ATOM 3028 N N . LYS B 1 186 ? 28.369 28.223 33.042 1.00 38.28 186 LYS B N 1
ATOM 3029 C CA . LYS B 1 186 ? 27.640 29.275 33.738 1.00 35.39 186 LYS B CA 1
ATOM 3030 C C . LYS B 1 186 ? 28.344 30.617 33.642 1.00 33.29 186 LYS B C 1
ATOM 3031 O O . LYS B 1 186 ? 29.565 30.685 33.600 1.00 33.37 186 LYS B O 1
ATOM 3037 N N . GLU B 1 187 ? 27.563 31.689 33.608 1.00 31.75 187 GLU B N 1
ATOM 3038 C CA . GLU B 1 187 ? 28.112 33.037 33.537 1.00 29.81 187 GLU B CA 1
ATOM 3039 C C . GLU B 1 187 ? 27.685 33.820 34.783 1.00 26.39 187 GLU B C 1
ATOM 3040 O O . GLU B 1 187 ? 26.529 33.760 35.194 1.00 24.06 187 GLU B O 1
ATOM 3046 N N . PHE B 1 188 ? 28.629 34.525 35.396 1.00 22.00 188 PHE B N 1
ATOM 3047 C CA . PHE B 1 188 ? 28.334 35.332 36.578 1.00 21.37 188 PHE B CA 1
ATOM 3048 C C . PHE B 1 188 ? 28.845 36.745 36.369 1.00 20.13 188 PHE B C 1
ATOM 3049 O O . PHE B 1 188 ? 29.925 36.939 35.828 1.00 19.16 188 PHE B O 1
ATOM 3065 N N . ALA B 1 190 ? 30.124 40.631 37.626 1.00 20.46 190 ALA B N 1
ATOM 3066 C CA . ALA B 1 190 ? 31.152 41.049 38.580 1.00 21.07 190 ALA B CA 1
ATOM 3067 C C . ALA B 1 190 ? 30.543 41.269 39.967 1.00 19.99 190 ALA B C 1
ATOM 3068 O O . ALA B 1 190 ? 29.686 42.135 40.150 1.00 22.48 190 ALA B O 1
ATOM 3070 N N . ASP B 1 191 ? 30.982 40.483 40.943 1.00 20.83 191 ASP B N 1
ATOM 3071 C CA . ASP B 1 191 ? 30.496 40.609 42.320 1.00 18.52 191 ASP B CA 1
ATOM 3072 C C . ASP B 1 191 ? 30.651 42.002 42.928 1.00 17.43 191 ASP B C 1
ATOM 3073 O O . ASP B 1 191 ? 29.824 42.423 43.740 1.00 15.28 191 ASP B O 1
ATOM 3078 N N . GLN B 1 192 ? 31.708 42.718 42.558 1.00 18.65 192 GLN B N 1
ATOM 3079 C CA . GLN B 1 192 ? 31.907 44.054 43.112 1.00 20.39 192 GLN B CA 1
ATOM 3080 C C . GLN B 1 192 ? 30.854 45.005 42.571 1.00 20.92 192 GLN B C 1
ATOM 3081 O O . GLN B 1 192 ? 30.716 46.128 43.040 1.00 19.68 192 GLN B O 1
ATOM 3087 N N . GLU B 1 193 ? 30.107 44.554 41.574 1.00 21.06 193 GLU B N 1
ATOM 3088 C CA . GLU B 1 193 ? 29.052 45.381 41.016 1.00 20.92 193 GLU B CA 1
ATOM 3089 C C . GLU B 1 193 ? 27.713 44.955 41.621 1.00 18.52 193 GLU B C 1
ATOM 3090 O O . GLU B 1 193 ? 26.756 45.726 41.636 1.00 19.28 193 GLU B O 1
ATOM 3096 N N . ARG B 1 194 ? 27.669 43.734 42.154 1.00 16.10 194 ARG B N 1
ATOM 3097 C CA . ARG B 1 194 ? 26.450 43.153 42.723 1.00 13.38 194 ARG B CA 1
ATOM 3098 C C . ARG B 1 194 ? 26.228 43.273 44.224 1.00 12.86 194 ARG B C 1
ATOM 3099 O O . ARG B 1 194 ? 25.085 43.320 44.674 1.00 15.16 194 ARG B O 1
ATOM 3107 N N . PHE B 1 195 ? 27.304 43.312 45.001 1.00 12.98 195 PHE B N 1
ATOM 3108 C CA . PHE B 1 195 ? 27.188 43.363 46.452 1.00 12.84 195 PHE B CA 1
ATOM 3109 C C . PHE B 1 195 ? 27.962 44.512 47.105 1.00 14.23 195 PHE B C 1
ATOM 3110 O O . PHE B 1 195 ? 28.821 45.124 46.479 1.00 12.59 195 PHE B O 1
ATOM 3118 N N . LYS B 1 196 ? 27.634 44.778 48.374 1.00 13.89 196 LYS B N 1
ATOM 3119 C CA . LYS B 1 196 ? 28.320 45.779 49.202 1.00 14.76 196 LYS B CA 1
ATOM 3120 C C . LYS B 1 196 ? 28.226 45.313 50.667 1.00 16.90 196 LYS B C 1
ATOM 3121 O O . LYS B 1 196 ? 27.168 44.831 51.107 1.00 16.77 196 LYS B O 1
ATOM 3127 N N . VAL B 1 197 ? 29.326 45.454 51.410 1.00 15.33 197 VAL B N 1
ATOM 3128 C CA . VAL B 1 197 ? 29.370 45.040 52.809 1.00 13.63 197 VAL B CA 1
ATOM 3129 C C . VAL B 1 197 ? 29.881 46.166 53.719 1.00 14.05 197 VAL B C 1
ATOM 3130 O O . VAL B 1 197 ? 30.916 46.759 53.461 1.00 11.44 197 VAL B O 1
ATOM 3134 N N . PHE B 1 198 ? 29.152 46.442 54.796 1.00 15.20 198 PHE B N 1
ATOM 3135 C CA . PHE B 1 198 ? 29.518 47.506 55.733 1.00 15.03 198 PHE B CA 1
ATOM 3136 C C . PHE B 1 198 ? 29.396 47.035 57.185 1.00 15.00 198 PHE B C 1
ATOM 3137 O O . PHE B 1 198 ? 28.406 46.425 57.558 1.00 13.87 198 PHE B O 1
ATOM 3145 N N . GLY B 1 199 ? 30.403 47.341 57.998 1.00 15.04 199 GLY B N 1
ATOM 3146 C CA . GLY B 1 199 ? 30.371 46.954 59.394 1.00 18.02 199 GLY B CA 1
ATOM 3147 C C . GLY B 1 199 ? 31.183 45.702 59.685 1.00 18.06 199 GLY B C 1
ATOM 3148 O O . GLY B 1 199 ? 31.636 45.030 58.773 1.00 18.15 199 GLY B O 1
ATOM 3149 N N . ASP B 1 200 ? 31.357 45.404 60.970 1.00 21.25 200 ASP B N 1
ATOM 3150 C CA . ASP B 1 200 ? 32.120 44.237 61.421 1.00 23.53 200 ASP B CA 1
ATOM 3151 C C . ASP B 1 200 ? 31.394 43.593 62.599 1.00 23.88 200 ASP B C 1
ATOM 3152 O O . ASP B 1 200 ? 30.558 44.226 63.240 1.00 23.49 200 ASP B O 1
ATOM 3157 N N . LEU B 1 201 ? 31.714 42.334 62.878 1.00 25.92 201 LEU B N 1
ATOM 3158 C CA . LEU B 1 201 ? 31.115 41.621 63.999 1.00 28.33 201 LEU B CA 1
ATOM 3159 C C . LEU B 1 201 ? 31.649 42.205 65.310 1.00 32.00 201 LEU B C 1
ATOM 3160 O O . LEU B 1 201 ? 32.763 42.741 65.357 1.00 31.72 201 LEU B O 1
ATOM 3165 N N . GLU B 1 202 ? 30.848 42.104 66.367 1.00 35.09 202 GLU B N 1
ATOM 3166 C CA . GLU B 1 202 ? 31.232 42.609 67.680 1.00 39.05 202 GLU B CA 1
ATOM 3167 C C . GLU B 1 202 ? 32.320 41.727 68.307 1.00 40.01 202 GLU B C 1
ATOM 3168 O O . GLU B 1 202 ? 33.255 42.287 68.915 1.00 40.98 202 GLU B O 1
ATOM 3174 N N . SER C 1 2 ? 12.607 35.721 -40.982 1.00 34.70 2 SER C N 1
ATOM 3175 C CA . SER C 1 2 ? 13.971 36.291 -40.744 1.00 33.39 2 SER C CA 1
ATOM 3176 C C . SER C 1 2 ? 14.358 36.144 -39.268 1.00 32.93 2 SER C C 1
ATOM 3177 O O . SER C 1 2 ? 13.611 36.568 -38.382 1.00 32.30 2 SER C O 1
ATOM 3180 N N . ASN C 1 3 ? 15.524 35.545 -39.021 1.00 31.49 3 ASN C N 1
ATOM 3181 C CA . ASN C 1 3 ? 16.023 35.333 -37.662 1.00 30.47 3 ASN C CA 1
ATOM 3182 C C . ASN C 1 3 ? 17.339 36.077 -37.414 1.00 29.18 3 ASN C C 1
ATOM 3183 O O . ASN C 1 3 ? 17.794 36.853 -38.255 1.00 29.25 3 ASN C O 1
ATOM 3188 N N . PHE C 1 4 ? 17.952 35.822 -36.262 1.00 27.87 4 PHE C N 1
ATOM 3189 C CA . PHE C 1 4 ? 19.209 36.473 -35.896 1.00 26.59 4 PHE C CA 1
ATOM 3190 C C . PHE C 1 4 ? 20.290 36.332 -36.970 1.00 24.44 4 PHE C C 1
ATOM 3191 O O . PHE C 1 4 ? 20.926 37.314 -37.365 1.00 21.65 4 PHE C O 1
ATOM 3199 N N . LEU C 1 5 ? 20.492 35.107 -37.442 1.00 23.09 5 LEU C N 1
ATOM 3200 C CA . LEU C 1 5 ? 21.492 34.847 -38.466 1.00 22.51 5 LEU C CA 1
ATOM 3201 C C . LEU C 1 5 ? 21.353 35.830 -39.631 1.00 21.62 5 LEU C C 1
ATOM 3202 O O . LEU C 1 5 ? 22.352 36.359 -40.119 1.00 19.74 5 LEU C O 1
ATOM 3207 N N . ASP C 1 6 ? 20.120 36.078 -40.074 1.00 20.96 6 ASP C N 1
ATOM 3208 C CA . ASP C 1 6 ? 19.903 37.017 -41.177 1.00 20.54 6 ASP C CA 1
ATOM 3209 C C . ASP C 1 6 ? 20.414 38.403 -40.788 1.00 18.31 6 ASP C C 1
ATOM 3210 O O . ASP C 1 6 ? 21.091 39.063 -41.566 1.00 17.83 6 ASP C O 1
ATOM 3215 N N . LEU C 1 7 ? 20.091 38.834 -39.575 1.00 17.12 7 LEU C N 1
ATOM 3216 C CA . LEU C 1 7 ? 20.550 40.141 -39.102 1.00 18.41 7 LEU C CA 1
ATOM 3217 C C . LEU C 1 7 ? 22.063 40.133 -39.011 1.00 17.90 7 LEU C C 1
ATOM 3218 O O . LEU C 1 7 ? 22.702 41.145 -39.258 1.00 19.73 7 LEU C O 1
ATOM 3223 N N . GLN C 1 8 ? 22.646 38.996 -38.651 1.00 17.74 8 GLN C N 1
ATOM 3224 C CA . GLN C 1 8 ? 24.097 38.952 -38.539 1.00 20.08 8 GLN C CA 1
ATOM 3225 C C . GLN C 1 8 ? 24.785 39.158 -39.872 1.00 20.10 8 GLN C C 1
ATOM 3226 O O . GLN C 1 8 ? 25.766 39.896 -39.948 1.00 21.28 8 GLN C O 1
ATOM 3232 N N . LYS C 1 9 ? 24.284 38.493 -40.911 1.00 20.43 9 LYS C N 1
ATOM 3233 C CA . LYS C 1 9 ? 24.876 38.597 -42.245 1.00 23.58 9 LYS C CA 1
ATOM 3234 C C . LYS C 1 9 ? 24.714 39.987 -42.827 1.00 23.61 9 LYS C C 1
ATOM 3235 O O . LYS C 1 9 ? 25.528 40.433 -43.631 1.00 24.44 9 LYS C O 1
ATOM 3241 N N . GLN C 1 10 ? 23.652 40.669 -42.416 1.00 25.54 10 GLN C N 1
ATOM 3242 C CA . GLN C 1 10 ? 23.379 42.013 -42.899 1.00 26.80 10 GLN C CA 1
ATOM 3243 C C . GLN C 1 10 ? 24.414 42.979 -42.319 1.00 26.37 10 GLN C C 1
ATOM 3244 O O . GLN C 1 10 ? 24.907 43.859 -43.018 1.00 28.15 10 GLN C O 1
ATOM 3250 N N . ARG C 1 11 ? 24.766 42.797 -41.048 1.00 25.03 11 ARG C N 1
ATOM 3251 C CA . ARG C 1 11 ? 25.743 43.666 -40.396 1.00 22.61 11 ARG C CA 1
ATOM 3252 C C . ARG C 1 11 ? 27.144 43.548 -40.991 1.00 21.70 11 ARG C C 1
ATOM 3253 O O . ARG C 1 11 ? 27.748 42.471 -41.015 1.00 20.13 11 ARG C O 1
ATOM 3261 N N . ARG C 1 12 ? 27.671 44.664 -41.466 1.00 17.99 12 ARG C N 1
ATOM 3262 C CA . ARG C 1 12 ? 28.991 44.666 -42.055 1.00 16.75 12 ARG C CA 1
ATOM 3263 C C . ARG C 1 12 ? 29.615 46.026 -41.813 1.00 17.01 12 ARG C C 1
ATOM 3264 O O . ARG C 1 12 ? 28.926 46.979 -41.438 1.00 14.55 12 ARG C O 1
ATOM 3272 N N . SER C 1 13 ? 30.921 46.115 -42.035 1.00 16.60 13 SER C N 1
ATOM 3273 C CA . SER C 1 13 ? 31.629 47.377 -41.885 1.00 15.99 13 SER C CA 1
ATOM 3274 C C . SER C 1 13 ? 31.341 48.188 -43.142 1.00 17.70 13 SER C C 1
ATOM 3275 O O . SER C 1 13 ? 31.640 47.749 -44.251 1.00 18.67 13 SER C O 1
ATOM 3278 N N . ILE C 1 14 ? 30.759 49.368 -42.957 1.00 17.40 14 ILE C N 1
ATOM 3279 C CA . ILE C 1 14 ? 30.427 50.251 -44.067 1.00 14.50 14 ILE C CA 1
ATOM 3280 C C . ILE C 1 14 ? 31.329 51.473 -44.020 1.00 15.04 14 ILE C C 1
ATOM 3281 O O . ILE C 1 14 ? 31.334 52.235 -43.044 1.00 15.99 14 ILE C O 1
ATOM 3286 N N . TYR C 1 15 ? 32.097 51.653 -45.086 1.00 15.08 15 TYR C N 1
ATOM 3287 C CA . TYR C 1 15 ? 33.024 52.760 -45.212 1.00 15.95 15 TYR C CA 1
ATOM 3288 C C . TYR C 1 15 ? 32.493 53.875 -46.122 1.00 18.10 15 TYR C C 1
ATOM 3289 O O . TYR C 1 15 ? 33.166 54.876 -46.340 1.00 17.91 15 TYR C O 1
ATOM 3298 N N . ALA C 1 16 ? 31.285 53.689 -46.655 1.00 18.74 16 ALA C N 1
ATOM 3299 C CA . ALA C 1 16 ? 30.661 54.709 -47.510 1.00 19.34 16 ALA C CA 1
ATOM 3300 C C . ALA C 1 16 ? 29.387 55.138 -46.790 1.00 18.93 16 ALA C C 1
ATOM 3301 O O . ALA C 1 16 ? 28.306 54.590 -47.017 1.00 19.82 16 ALA C O 1
ATOM 3303 N N . LEU C 1 17 ? 29.528 56.121 -45.909 1.00 20.80 17 LEU C N 1
ATOM 3304 C CA . LEU C 1 17 ? 28.410 56.608 -45.113 1.00 21.56 17 LEU C CA 1
ATOM 3305 C C . LEU C 1 17 ? 27.787 57.868 -45.694 1.00 22.58 17 LEU C C 1
ATOM 3306 O O . LEU C 1 17 ? 28.460 58.658 -46.359 1.00 23.16 17 LEU C O 1
ATOM 3311 N N . GLY C 1 18 ? 26.500 58.053 -45.419 1.00 23.23 18 GLY C N 1
ATOM 3312 C CA . GLY C 1 18 ? 25.797 59.227 -45.906 1.00 26.39 18 GLY C CA 1
ATOM 3313 C C . GLY C 1 18 ? 25.161 59.990 -44.759 1.00 27.33 18 GLY C C 1
ATOM 3314 O O . GLY C 1 18 ? 25.392 59.679 -43.593 1.00 27.76 18 GLY C O 1
ATOM 3315 N N . LYS C 1 19 ? 24.343 60.980 -45.084 1.00 28.18 19 LYS C N 1
ATOM 3316 C CA . LYS C 1 19 ? 23.694 61.781 -44.055 1.00 29.73 19 LYS C CA 1
ATOM 3317 C C . LYS C 1 19 ? 22.196 61.469 -44.003 1.00 30.05 19 LYS C C 1
ATOM 3318 O O . LYS C 1 19 ? 21.491 61.898 -43.088 1.00 29.69 19 LYS C O 1
ATOM 3324 N N . THR C 1 20 ? 21.723 60.688 -44.970 1.00 30.75 20 THR C N 1
ATOM 3325 C CA . THR C 1 20 ? 20.305 60.368 -45.064 1.00 31.03 20 THR C CA 1
ATOM 3326 C C . THR C 1 20 ? 19.768 59.257 -44.170 1.00 30.95 20 THR C C 1
ATOM 3327 O O . THR C 1 20 ? 19.594 58.108 -44.585 1.00 31.50 20 THR C O 1
ATOM 3331 N N . VAL C 1 21 ? 19.482 59.613 -42.928 1.00 31.89 21 VAL C N 1
ATOM 3332 C CA . VAL C 1 21 ? 18.934 58.660 -41.985 1.00 32.06 21 VAL C CA 1
ATOM 3333 C C . VAL C 1 21 ? 17.603 59.236 -41.525 1.00 32.72 21 VAL C C 1
ATOM 3334 O O . VAL C 1 21 ? 17.564 60.357 -41.024 1.00 33.23 21 VAL C O 1
ATOM 3338 N N . ASP C 1 22 ? 16.523 58.471 -41.711 1.00 33.88 22 ASP C N 1
ATOM 3339 C CA . ASP C 1 22 ? 15.177 58.914 -41.333 1.00 34.12 22 ASP C CA 1
ATOM 3340 C C . ASP C 1 22 ? 14.828 58.689 -39.868 1.00 31.60 22 ASP C C 1
ATOM 3341 O O . ASP C 1 22 ? 13.714 58.295 -39.534 1.00 33.26 22 ASP C O 1
ATOM 3346 N N . LEU C 1 23 ? 15.786 58.936 -38.992 1.00 28.46 23 LEU C N 1
ATOM 3347 C CA . LEU C 1 23 ? 15.569 58.772 -37.565 1.00 23.92 23 LEU C CA 1
ATOM 3348 C C . LEU C 1 23 ? 16.009 60.037 -36.864 1.00 22.64 23 LEU C C 1
ATOM 3349 O O . LEU C 1 23 ? 17.011 60.644 -37.238 1.00 22.74 23 LEU C O 1
ATOM 3354 N N . SER C 1 24 ? 15.254 60.438 -35.850 1.00 22.25 24 SER C N 1
ATOM 3355 C CA . SER C 1 24 ? 15.564 61.645 -35.103 1.00 23.66 24 SER C CA 1
ATOM 3356 C C . SER C 1 24 ? 16.654 61.417 -34.062 1.00 24.23 24 SER C C 1
ATOM 3357 O O . SER C 1 24 ? 16.958 60.282 -33.693 1.00 22.83 24 SER C O 1
ATOM 3360 N N . LYS C 1 25 ? 17.237 62.508 -33.585 1.00 23.75 25 LYS C N 1
ATOM 3361 C CA . LYS C 1 25 ? 18.271 62.410 -32.574 1.00 24.16 25 LYS C CA 1
ATOM 3362 C C . LYS C 1 25 ? 17.716 61.600 -31.410 1.00 23.81 25 LYS C C 1
ATOM 3363 O O . LYS C 1 25 ? 18.368 60.685 -30.917 1.00 25.85 25 LYS C O 1
ATOM 3369 N N . ALA C 1 26 ? 16.502 61.920 -30.981 1.00 22.49 26 ALA C N 1
ATOM 3370 C CA . ALA C 1 26 ? 15.918 61.207 -29.855 1.00 21.57 26 ALA C CA 1
ATOM 3371 C C . ALA C 1 26 ? 15.831 59.708 -30.121 1.00 21.26 26 ALA C C 1
ATOM 3372 O O . ALA C 1 26 ? 16.069 58.900 -29.233 1.00 23.18 26 ALA C O 1
ATOM 3374 N N . GLU C 1 27 ? 15.502 59.339 -31.352 1.00 21.49 27 GLU C N 1
ATOM 3375 C CA . GLU C 1 27 ? 15.386 57.936 -31.737 1.00 20.95 27 GLU C CA 1
ATOM 3376 C C . GLU C 1 27 ? 16.746 57.246 -31.798 1.00 20.10 27 GLU C C 1
ATOM 3377 O O . GLU C 1 27 ? 16.881 56.092 -31.398 1.00 21.47 27 GLU C O 1
ATOM 3383 N N . LEU C 1 28 ? 17.750 57.950 -32.308 1.00 17.55 28 LEU C N 1
ATOM 3384 C CA . LEU C 1 28 ? 19.086 57.386 -32.420 1.00 18.04 28 LEU C CA 1
ATOM 3385 C C . LEU C 1 28 ? 19.713 57.191 -31.046 1.00 19.57 28 LEU C C 1
ATOM 3386 O O . LEU C 1 28 ? 20.318 56.160 -30.773 1.00 21.79 28 LEU C O 1
ATOM 3391 N N . VAL C 1 29 ? 19.560 58.187 -30.182 1.00 19.82 29 VAL C N 1
ATOM 3392 C CA . VAL C 1 29 ? 20.101 58.124 -28.832 1.00 19.25 29 VAL C CA 1
ATOM 3393 C C . VAL C 1 29 ? 19.517 56.934 -28.084 1.00 19.77 29 VAL C C 1
ATOM 3394 O O . VAL C 1 29 ? 20.247 56.149 -27.490 1.00 20.35 29 VAL C O 1
ATOM 3398 N N . ALA C 1 30 ? 18.197 56.805 -28.122 1.00 20.45 30 ALA C N 1
ATOM 3399 C CA . ALA C 1 30 ? 17.528 55.696 -27.457 1.00 19.76 30 ALA C CA 1
ATOM 3400 C C . ALA C 1 30 ? 17.973 54.374 -28.062 1.00 19.20 30 ALA C C 1
ATOM 3401 O O . ALA C 1 30 ? 18.203 53.407 -27.351 1.00 20.49 30 ALA C O 1
ATOM 3403 N N . LEU C 1 31 ? 18.109 54.333 -29.381 1.00 19.31 31 LEU C N 1
ATOM 3404 C CA . LEU C 1 31 ? 18.508 53.099 -30.056 1.00 20.61 31 LEU C CA 1
ATOM 3405 C C . LEU C 1 31 ? 19.892 52.667 -29.570 1.00 20.54 31 LEU C C 1
ATOM 3406 O O . LEU C 1 31 ? 20.100 51.514 -29.193 1.00 21.27 31 LEU C O 1
ATOM 3411 N N . ILE C 1 32 ? 20.830 53.606 -29.574 1.00 18.73 32 ILE C N 1
ATOM 3412 C CA . ILE C 1 32 ? 22.190 53.346 -29.143 1.00 17.17 32 ILE C CA 1
ATOM 3413 C C . ILE C 1 32 ? 22.278 52.987 -27.652 1.00 18.53 32 ILE C C 1
ATOM 3414 O O . ILE C 1 32 ? 22.806 51.931 -27.307 1.00 17.34 32 ILE C O 1
ATOM 3419 N N . GLN C 1 33 ? 21.746 53.844 -26.778 1.00 19.69 33 GLN C N 1
ATOM 3420 C CA . GLN C 1 33 ? 21.792 53.615 -25.324 1.00 19.48 33 GLN C CA 1
ATOM 3421 C C . GLN C 1 33 ? 21.120 52.316 -24.876 1.00 21.19 33 GLN C C 1
ATOM 3422 O O . GLN C 1 33 ? 21.697 51.531 -24.120 1.00 24.43 33 GLN C O 1
ATOM 3428 N N . ASN C 1 34 ? 19.905 52.078 -25.341 1.00 20.66 34 ASN C N 1
ATOM 3429 C CA . ASN C 1 34 ? 19.196 50.862 -24.984 1.00 19.09 34 ASN C CA 1
ATOM 3430 C C . ASN C 1 34 ? 19.944 49.596 -25.387 1.00 19.44 34 ASN C C 1
ATOM 3431 O O . ASN C 1 34 ? 19.920 48.601 -24.659 1.00 17.92 34 ASN C O 1
ATOM 3436 N N . ALA C 1 35 ? 20.602 49.631 -26.546 1.00 18.55 35 ALA C N 1
ATOM 3437 C CA . ALA C 1 35 ? 21.368 48.488 -27.030 1.00 17.08 35 ALA C CA 1
ATOM 3438 C C . ALA C 1 35 ? 22.563 48.251 -26.107 1.00 16.22 35 ALA C C 1
ATOM 3439 O O . ALA C 1 35 ? 22.989 47.105 -25.903 1.00 14.36 35 ALA C O 1
ATOM 3441 N N . ILE C 1 36 ? 23.101 49.339 -25.559 1.00 13.58 36 ILE C N 1
ATOM 3442 C CA . ILE C 1 36 ? 24.237 49.250 -24.657 1.00 13.39 36 ILE C CA 1
ATOM 3443 C C . ILE C 1 36 ? 23.817 48.721 -23.287 1.00 14.67 36 ILE C C 1
ATOM 3444 O O . ILE C 1 36 ? 24.505 47.891 -22.714 1.00 14.59 36 ILE C O 1
ATOM 3449 N N . LYS C 1 37 ? 22.694 49.212 -22.772 1.00 16.31 37 LYS C N 1
ATOM 3450 C CA . LYS C 1 37 ? 22.179 48.789 -21.467 1.00 18.61 37 LYS C CA 1
ATOM 3451 C C . LYS C 1 37 ? 21.818 47.294 -21.457 1.00 19.66 37 LYS C C 1
ATOM 3452 O O . LYS C 1 37 ? 21.993 46.609 -20.447 1.00 19.27 37 LYS C O 1
ATOM 3458 N N . GLN C 1 38 ? 21.299 46.811 -22.583 1.00 19.18 38 GLN C N 1
ATOM 3459 C CA . GLN C 1 38 ? 20.891 45.420 -22.735 1.00 19.70 38 GLN C CA 1
ATOM 3460 C C . GLN C 1 38 ? 22.094 44.507 -22.956 1.00 19.20 38 GLN C C 1
ATOM 3461 O O . GLN C 1 38 ? 21.999 43.289 -22.812 1.00 20.16 38 GLN C O 1
ATOM 3467 N N . ALA C 1 39 ? 23.225 45.096 -23.318 1.00 15.81 39 ALA C N 1
ATOM 3468 C CA . ALA C 1 39 ? 24.432 44.319 -23.553 1.00 16.26 39 ALA C CA 1
ATOM 3469 C C . ALA C 1 39 ? 24.965 43.866 -22.180 1.00 17.39 39 ALA C C 1
ATOM 3470 O O . ALA C 1 39 ? 25.272 44.695 -21.321 1.00 17.93 39 ALA C O 1
ATOM 3472 N N . PRO C 1 40 ? 25.081 42.544 -21.959 1.00 16.51 40 PRO C N 1
ATOM 3473 C CA . PRO C 1 40 ? 25.561 41.954 -20.698 1.00 17.54 40 PRO C CA 1
ATOM 3474 C C . PRO C 1 40 ? 27.021 42.242 -20.329 1.00 17.34 40 PRO C C 1
ATOM 3475 O O . PRO C 1 40 ? 27.864 42.394 -21.199 1.00 17.24 40 PRO C O 1
ATOM 3479 N N . SER C 1 41 ? 27.306 42.311 -19.029 1.00 18.17 41 SER C N 1
ATOM 3480 C CA . SER C 1 41 ? 28.671 42.556 -18.538 1.00 17.65 41 SER C CA 1
ATOM 3481 C C . SER C 1 41 ? 28.957 41.692 -17.315 1.00 18.12 41 SER C C 1
ATOM 3482 O O . SER C 1 41 ? 28.043 41.286 -16.595 1.00 16.51 41 SER C O 1
ATOM 3485 N N . ALA C 1 42 ? 30.233 41.410 -17.085 1.00 19.39 42 ALA C N 1
ATOM 3486 C CA . ALA C 1 42 ? 30.624 40.585 -15.950 1.00 20.38 42 ALA C CA 1
ATOM 3487 C C . ALA C 1 42 ? 30.042 41.117 -14.650 1.00 22.62 42 ALA C C 1
ATOM 3488 O O . ALA C 1 42 ? 30.262 42.276 -14.278 1.00 23.18 42 ALA C O 1
ATOM 3490 N N . PHE C 1 43 ? 29.286 40.263 -13.969 1.00 25.17 43 PHE C N 1
ATOM 3491 C CA . PHE C 1 43 ? 28.669 40.616 -12.695 1.00 29.08 43 PHE C CA 1
ATOM 3492 C C . PHE C 1 43 ? 27.789 41.858 -12.807 1.00 28.44 43 PHE C C 1
ATOM 3493 O O . PHE C 1 43 ? 27.526 42.531 -11.804 1.00 27.70 43 PHE C O 1
ATOM 3501 N N . ASN C 1 44 ? 27.333 42.149 -14.026 1.00 26.22 44 ASN C N 1
ATOM 3502 C CA . ASN C 1 44 ? 26.488 43.309 -14.272 1.00 23.63 44 ASN C CA 1
ATOM 3503 C C . ASN C 1 44 ? 27.229 44.545 -13.785 1.00 22.57 44 ASN C C 1
ATOM 3504 O O . ASN C 1 44 ? 26.626 45.486 -13.280 1.00 23.96 44 ASN C O 1
ATOM 3509 N N . SER C 1 45 ? 28.551 44.527 -13.945 1.00 21.40 45 SER C N 1
ATOM 3510 C CA . SER C 1 45 ? 29.408 45.639 -13.540 1.00 19.18 45 SER C CA 1
ATOM 3511 C C . SER C 1 45 ? 29.107 46.866 -14.393 1.00 17.62 45 SER C C 1
ATOM 3512 O O . SER C 1 45 ? 29.414 47.990 -14.007 1.00 17.73 45 SER C O 1
ATOM 3515 N N . GLN C 1 46 ? 28.514 46.630 -15.559 1.00 16.32 46 GLN C N 1
ATOM 3516 C CA . GLN C 1 46 ? 28.125 47.686 -16.491 1.00 16.15 46 GLN C CA 1
ATOM 3517 C C . GLN C 1 46 ? 29.198 48.742 -16.653 1.00 15.34 46 GLN C C 1
ATOM 3518 O O . GLN C 1 46 ? 28.923 49.936 -16.516 1.00 14.87 46 GLN C O 1
ATOM 3524 N N . THR C 1 47 ? 30.409 48.302 -16.969 1.00 14.81 47 THR C N 1
ATOM 3525 C CA . THR C 1 47 ? 31.546 49.200 -17.113 1.00 16.19 47 THR C CA 1
ATOM 3526 C C . THR C 1 47 ? 31.607 50.023 -18.396 1.00 16.11 47 THR C C 1
ATOM 3527 O O . THR C 1 47 ? 32.510 50.842 -18.565 1.00 15.96 47 THR C O 1
ATOM 3531 N N . SER C 1 48 ? 30.659 49.810 -19.298 1.00 15.61 48 SER C N 1
ATOM 3532 C CA . SER C 1 48 ? 30.645 50.550 -20.555 1.00 16.07 48 SER C CA 1
ATOM 3533 C C . SER C 1 48 ? 30.135 51.993 -20.400 1.00 15.64 48 SER C C 1
ATOM 3534 O O . SER C 1 48 ? 29.171 52.234 -19.674 1.00 15.34 48 SER C O 1
ATOM 3537 N N . ARG C 1 49 ? 30.794 52.938 -21.074 1.00 15.12 49 ARG C N 1
ATOM 3538 C CA . ARG C 1 49 ? 30.390 54.354 -21.071 1.00 13.69 49 ARG C CA 1
ATOM 3539 C C . ARG C 1 49 ? 30.410 54.786 -22.538 1.00 13.57 49 ARG C C 1
ATOM 3540 O O . ARG C 1 49 ? 31.226 54.294 -23.306 1.00 13.51 49 ARG C O 1
ATOM 3548 N N . ALA C 1 50 ? 29.523 55.701 -22.922 1.00 13.87 50 ALA C N 1
ATOM 3549 C CA . ALA C 1 50 ? 29.465 56.155 -24.311 1.00 15.38 50 ALA C CA 1
ATOM 3550 C C . ALA C 1 50 ? 29.179 57.634 -24.472 1.00 16.04 50 ALA C C 1
ATOM 3551 O O . ALA C 1 50 ? 28.396 58.207 -23.731 1.00 16.38 50 ALA C O 1
ATOM 3553 N N . LEU C 1 51 ? 29.823 58.233 -25.464 1.00 18.80 51 LEU C N 1
ATOM 3554 C CA . LEU C 1 51 ? 29.650 59.638 -25.798 1.00 19.08 51 LEU C CA 1
ATOM 3555 C C . LEU C 1 51 ? 29.089 59.673 -27.213 1.00 20.61 51 LEU C C 1
ATOM 3556 O O . LEU C 1 51 ? 29.794 59.318 -28.149 1.00 23.07 51 LEU C O 1
ATOM 3561 N N . VAL C 1 52 ? 27.836 60.079 -27.387 1.00 20.41 52 VAL C N 1
ATOM 3562 C CA . VAL C 1 52 ? 27.265 60.145 -28.732 1.00 19.57 52 VAL C CA 1
ATOM 3563 C C . VAL C 1 52 ? 27.378 61.559 -29.293 1.00 18.31 52 VAL C C 1
ATOM 3564 O O . VAL C 1 52 ? 26.907 62.503 -28.670 1.00 17.66 52 VAL C O 1
ATOM 3568 N N . LEU C 1 53 ? 27.978 61.697 -30.476 1.00 18.65 53 LEU C N 1
ATOM 3569 C CA . LEU C 1 53 ? 28.154 63.002 -31.133 1.00 18.96 53 LEU C CA 1
ATOM 3570 C C . LEU C 1 53 ? 27.289 63.163 -32.397 1.00 20.26 53 LEU C C 1
ATOM 3571 O O . LEU C 1 53 ? 27.165 62.226 -33.189 1.00 20.77 53 LEU C O 1
ATOM 3576 N N . PHE C 1 54 ? 26.719 64.355 -32.586 1.00 20.80 54 PHE C N 1
ATOM 3577 C CA . PHE C 1 54 ? 25.876 64.652 -33.755 1.00 22.75 54 PHE C CA 1
ATOM 3578 C C . PHE C 1 54 ? 26.265 65.989 -34.381 1.00 24.32 54 PHE C C 1
ATOM 3579 O O . PHE C 1 54 ? 26.900 66.817 -33.733 1.00 26.19 54 PHE C O 1
ATOM 3587 N N . GLY C 1 55 ? 25.881 66.200 -35.636 1.00 25.26 55 GLY C N 1
ATOM 3588 C CA . GLY C 1 55 ? 26.181 67.463 -36.290 1.00 25.99 55 GLY C CA 1
ATOM 3589 C C . GLY C 1 55 ? 27.654 67.815 -36.359 1.00 27.25 55 GLY C C 1
ATOM 3590 O O . GLY C 1 55 ? 28.471 66.981 -36.757 1.00 27.71 55 GLY C O 1
ATOM 3591 N N . GLN C 1 56 ? 28.001 69.042 -35.972 1.00 25.65 56 GLN C N 1
ATOM 3592 C CA . GLN C 1 56 ? 29.392 69.480 -36.035 1.00 26.18 56 GLN C CA 1
ATOM 3593 C C . GLN C 1 56 ? 30.287 68.748 -35.050 1.00 23.27 56 GLN C C 1
ATOM 3594 O O . GLN C 1 56 ? 31.449 68.492 -35.338 1.00 25.41 56 GLN C O 1
ATOM 3600 N N . ASP C 1 57 ? 29.750 68.424 -33.882 1.00 23.28 57 ASP C N 1
ATOM 3601 C CA . ASP C 1 57 ? 30.526 67.725 -32.866 1.00 22.09 57 ASP C CA 1
ATOM 3602 C C . ASP C 1 57 ? 31.114 66.436 -33.428 1.00 21.57 57 ASP C C 1
ATOM 3603 O O . ASP C 1 57 ? 32.264 66.090 -33.152 1.00 20.85 57 ASP C O 1
ATOM 3608 N N . SER C 1 58 ? 30.316 65.755 -34.242 1.00 21.73 58 SER C N 1
ATOM 3609 C CA . SER C 1 58 ? 30.706 64.504 -34.868 1.00 21.22 58 SER C CA 1
ATOM 3610 C C . SER C 1 58 ? 31.774 64.727 -35.923 1.00 22.07 58 SER C C 1
ATOM 3611 O O . SER C 1 58 ? 32.831 64.104 -35.897 1.00 22.07 58 SER C O 1
ATOM 3614 N N . GLN C 1 59 ? 31.488 65.614 -36.865 1.00 23.26 59 GLN C N 1
ATOM 3615 C CA . GLN C 1 59 ? 32.438 65.884 -37.931 1.00 23.76 59 GLN C CA 1
ATOM 3616 C C . GLN C 1 59 ? 33.741 66.512 -37.431 1.00 21.55 59 GLN C C 1
ATOM 3617 O O . GLN C 1 59 ? 34.799 66.267 -38.007 1.00 20.10 59 GLN C O 1
ATOM 3623 N N . ASP C 1 60 ? 33.678 67.301 -36.359 1.00 21.72 60 ASP C N 1
ATOM 3624 C CA . ASP C 1 60 ? 34.888 67.928 -35.807 1.00 21.36 60 ASP C CA 1
ATOM 3625 C C . ASP C 1 60 ? 35.761 66.904 -35.087 1.00 20.40 60 ASP C C 1
ATOM 3626 O O . ASP C 1 60 ? 36.981 67.055 -35.016 1.00 18.63 60 ASP C O 1
ATOM 3631 N N . PHE C 1 61 ? 35.149 65.854 -34.555 1.00 19.73 61 PHE C N 1
ATOM 3632 C CA . PHE C 1 61 ? 35.958 64.844 -33.887 1.00 20.66 61 PHE C CA 1
ATOM 3633 C C . PHE C 1 61 ? 36.960 64.275 -34.881 1.00 19.01 61 PHE C C 1
ATOM 3634 O O . PHE C 1 61 ? 38.121 64.045 -34.543 1.00 17.45 61 PHE C O 1
ATOM 3642 N N . TRP C 1 62 ? 36.513 64.061 -36.115 1.00 17.54 62 TRP C N 1
ATOM 3643 C CA . TRP C 1 62 ? 37.408 63.510 -37.122 1.00 17.85 62 TRP C CA 1
ATOM 3644 C C . TRP C 1 62 ? 38.269 64.560 -37.826 1.00 18.78 62 TRP C C 1
ATOM 3645 O O . TRP C 1 62 ? 39.475 64.381 -37.977 1.00 20.24 62 TRP C O 1
ATOM 3656 N N . ASN C 1 63 ? 37.657 65.658 -38.255 1.00 20.38 63 ASN C N 1
ATOM 3657 C CA . ASN C 1 63 ? 38.393 66.698 -38.970 1.00 21.55 63 ASN C CA 1
ATOM 3658 C C . ASN C 1 63 ? 39.193 67.662 -38.100 1.00 21.60 63 ASN C C 1
ATOM 3659 O O . ASN C 1 63 ? 40.028 68.392 -38.606 1.00 22.52 63 ASN C O 1
ATOM 3664 N N . LYS C 1 64 ? 38.940 67.663 -36.797 1.00 23.78 64 LYS C N 1
ATOM 3665 C CA . LYS C 1 64 ? 39.646 68.554 -35.878 1.00 26.03 64 LYS C CA 1
ATOM 3666 C C . LYS C 1 64 ? 40.576 67.786 -34.929 1.00 25.77 64 LYS C C 1
ATOM 3667 O O . LYS C 1 64 ? 41.799 67.799 -35.092 1.00 26.42 64 LYS C O 1
ATOM 3673 N N . ILE C 1 65 ? 39.982 67.131 -33.935 1.00 25.54 65 ILE C N 1
ATOM 3674 C CA . ILE C 1 65 ? 40.724 66.358 -32.935 1.00 25.54 65 ILE C CA 1
ATOM 3675 C C . ILE C 1 65 ? 41.588 65.260 -33.562 1.00 26.15 65 ILE C C 1
ATOM 3676 O O . ILE C 1 65 ? 42.816 65.333 -33.550 1.00 24.84 65 ILE C O 1
ATOM 3681 N N . ALA C 1 66 ? 40.943 64.241 -34.112 1.00 26.82 66 ALA C N 1
ATOM 3682 C CA . ALA C 1 66 ? 41.682 63.151 -34.735 1.00 28.14 66 ALA C CA 1
ATOM 3683 C C . ALA C 1 66 ? 42.620 63.677 -35.806 1.00 28.85 66 ALA C C 1
ATOM 3684 O O . ALA C 1 66 ? 43.743 63.192 -35.950 1.00 31.00 66 ALA C O 1
ATOM 3686 N N . TYR C 1 67 ? 42.147 64.670 -36.554 1.00 29.82 67 TYR C N 1
ATOM 3687 C CA . TYR C 1 67 ? 42.932 65.264 -37.633 1.00 29.51 67 TYR C CA 1
ATOM 3688 C C . TYR C 1 67 ? 44.246 65.861 -37.146 1.00 27.94 67 TYR C C 1
ATOM 3689 O O . TYR C 1 67 ? 45.303 65.555 -37.690 1.00 28.32 67 TYR C O 1
ATOM 3698 N N . SER C 1 68 ? 44.182 66.699 -36.116 1.00 27.55 68 SER C N 1
ATOM 3699 C CA . SER C 1 68 ? 45.390 67.339 -35.592 1.00 27.94 68 SER C CA 1
ATOM 3700 C C . SER C 1 68 ? 46.361 66.355 -34.950 1.00 29.31 68 SER C C 1
ATOM 3701 O O . SER C 1 68 ? 47.581 66.468 -35.119 1.00 28.82 68 SER C O 1
ATOM 3704 N N . GLU C 1 69 ? 45.822 65.386 -34.216 1.00 28.98 69 GLU C N 1
ATOM 3705 C CA . GLU C 1 69 ? 46.652 64.393 -33.549 1.00 30.57 69 GLU C CA 1
ATOM 3706 C C . GLU C 1 69 ? 47.383 63.511 -34.552 1.00 30.49 69 GLU C C 1
ATOM 3707 O O . GLU C 1 69 ? 48.536 63.152 -34.346 1.00 31.26 69 GLU C O 1
ATOM 3713 N N . LEU C 1 70 ? 46.719 63.175 -35.650 1.00 31.55 70 LEU C N 1
ATOM 3714 C CA . LEU C 1 70 ? 47.331 62.331 -36.672 1.00 32.12 70 LEU C CA 1
ATOM 3715 C C . LEU C 1 70 ? 48.360 63.055 -37.541 1.00 34.02 70 LEU C C 1
ATOM 3716 O O . LEU C 1 70 ? 49.378 62.471 -37.921 1.00 33.73 70 LEU C O 1
ATOM 3721 N N . GLU C 1 71 ? 48.105 64.322 -37.850 1.00 36.09 71 GLU C N 1
ATOM 3722 C CA . GLU C 1 71 ? 49.026 65.083 -38.688 1.00 38.57 71 GLU C CA 1
ATOM 3723 C C . GLU C 1 71 ? 50.396 65.216 -38.036 1.00 38.72 71 GLU C C 1
ATOM 3724 O O . GLU C 1 71 ? 51.338 65.711 -38.647 1.00 39.75 71 GLU C O 1
ATOM 3730 N N . LYS C 1 72 ? 50.503 64.777 -36.790 1.00 39.43 72 LYS C N 1
ATOM 3731 C CA . LYS C 1 72 ? 51.758 64.863 -36.063 1.00 39.60 72 LYS C CA 1
ATOM 3732 C C . LYS C 1 72 ? 52.566 63.576 -36.158 1.00 40.50 72 LYS C C 1
ATOM 3733 O O . LYS C 1 72 ? 53.785 63.594 -36.001 1.00 42.39 72 LYS C O 1
ATOM 3739 N N . VAL C 1 73 ? 51.892 62.461 -36.423 1.00 40.05 73 VAL C N 1
ATOM 3740 C CA . VAL C 1 73 ? 52.574 61.181 -36.540 1.00 40.09 73 VAL C CA 1
ATOM 3741 C C . VAL C 1 73 ? 52.371 60.587 -37.926 1.00 40.63 73 VAL C C 1
ATOM 3742 O O . VAL C 1 73 ? 52.336 59.365 -38.090 1.00 41.27 73 VAL C O 1
ATOM 3746 N N . THR C 1 74 ? 52.243 61.452 -38.926 1.00 40.83 74 THR C N 1
ATOM 3747 C CA . THR C 1 74 ? 52.040 60.996 -40.293 1.00 41.63 74 THR C CA 1
ATOM 3748 C C . THR C 1 74 ? 52.853 61.835 -41.279 1.00 42.86 74 THR C C 1
ATOM 3749 O O . THR C 1 74 ? 52.835 63.067 -41.225 1.00 42.01 74 THR C O 1
ATOM 3753 N N . PRO C 1 75 ? 53.593 61.175 -42.187 1.00 44.81 75 PRO C N 1
ATOM 3754 C CA . PRO C 1 75 ? 54.409 61.885 -43.181 1.00 46.65 75 PRO C CA 1
ATOM 3755 C C . PRO C 1 75 ? 53.556 62.823 -44.035 1.00 47.89 75 PRO C C 1
ATOM 3756 O O . PRO C 1 75 ? 52.424 62.491 -44.389 1.00 48.77 75 PRO C O 1
ATOM 3760 N N . ALA C 1 76 ? 54.101 63.989 -44.364 1.00 49.18 76 ALA C N 1
ATOM 3761 C CA . ALA C 1 76 ? 53.381 64.971 -45.169 1.00 50.09 76 ALA C CA 1
ATOM 3762 C C . ALA C 1 76 ? 52.762 64.363 -46.426 1.00 51.11 76 ALA C C 1
ATOM 3763 O O . ALA C 1 76 ? 51.646 64.713 -46.806 1.00 51.45 76 ALA C O 1
ATOM 3765 N N . GLU C 1 77 ? 53.487 63.450 -47.066 1.00 52.60 77 GLU C N 1
ATOM 3766 C CA . GLU C 1 77 ? 53.012 62.811 -48.290 1.00 54.23 77 GLU C CA 1
ATOM 3767 C C . GLU C 1 77 ? 51.786 61.935 -48.072 1.00 54.03 77 GLU C C 1
ATOM 3768 O O . GLU C 1 77 ? 50.976 61.753 -48.982 1.00 54.23 77 GLU C O 1
ATOM 3774 N N . ALA C 1 78 ? 51.651 61.393 -46.867 1.00 53.82 78 ALA C N 1
ATOM 3775 C CA . ALA C 1 78 ? 50.520 60.533 -46.543 1.00 52.87 78 ALA C CA 1
ATOM 3776 C C . ALA C 1 78 ? 49.427 61.337 -45.851 1.00 52.21 78 ALA C C 1
ATOM 3777 O O . ALA C 1 78 ? 48.291 60.885 -45.727 1.00 51.83 78 ALA C O 1
ATOM 3779 N N . PHE C 1 79 ? 49.783 62.536 -45.406 1.00 52.07 79 PHE C N 1
ATOM 3780 C CA . PHE C 1 79 ? 48.849 63.424 -44.722 1.00 52.36 79 PHE C CA 1
ATOM 3781 C C . PHE C 1 79 ? 47.563 63.607 -45.532 1.00 51.57 79 PHE C C 1
ATOM 3782 O O . PHE C 1 79 ? 46.461 63.533 -44.986 1.00 51.42 79 PHE C O 1
ATOM 3790 N N . ALA C 1 80 ? 47.718 63.843 -46.833 1.00 50.19 80 ALA C N 1
ATOM 3791 C CA . ALA C 1 80 ? 46.587 64.051 -47.739 1.00 47.99 80 ALA C CA 1
ATOM 3792 C C . ALA C 1 80 ? 45.606 62.892 -47.704 1.00 45.72 80 ALA C C 1
ATOM 3793 O O . ALA C 1 80 ? 44.397 63.094 -47.599 1.00 45.15 80 ALA C O 1
ATOM 3795 N N . GLY C 1 81 ? 46.132 61.678 -47.802 1.00 44.34 81 GLY C N 1
ATOM 3796 C CA . GLY C 1 81 ? 45.286 60.501 -47.781 1.00 42.67 81 GLY C CA 1
ATOM 3797 C C . GLY C 1 81 ? 44.533 60.362 -46.469 1.00 41.81 81 GLY C C 1
ATOM 3798 O O . GLY C 1 81 ? 43.425 59.824 -46.434 1.00 41.28 81 GLY C O 1
ATOM 3799 N N . THR C 1 82 ? 45.133 60.847 -45.388 1.00 39.77 82 THR C N 1
ATOM 3800 C CA . THR C 1 82 ? 44.506 60.767 -44.077 1.00 38.87 82 THR C CA 1
ATOM 3801 C C . THR C 1 82 ? 43.325 61.725 -43.992 1.00 37.75 82 THR C C 1
ATOM 3802 O O . THR C 1 82 ? 42.271 61.384 -43.458 1.00 36.86 82 THR C O 1
ATOM 3806 N N . LYS C 1 83 ? 43.517 62.927 -44.523 1.00 37.39 83 LYS C N 1
ATOM 3807 C CA . LYS C 1 83 ? 42.474 63.945 -44.507 1.00 37.95 83 LYS C CA 1
ATOM 3808 C C . LYS C 1 83 ? 41.180 63.441 -45.146 1.00 36.38 83 LYS C C 1
ATOM 3809 O O . LYS C 1 83 ? 40.095 63.649 -44.605 1.00 37.34 83 LYS C O 1
ATOM 3815 N N . ALA C 1 84 ? 41.302 62.769 -46.289 1.00 33.61 84 ALA C N 1
ATOM 3816 C CA . ALA C 1 84 ? 40.141 62.233 -46.998 1.00 31.43 84 ALA C CA 1
ATOM 3817 C C . ALA C 1 84 ? 39.472 61.126 -46.189 1.00 29.92 84 ALA C C 1
ATOM 3818 O O . ALA C 1 84 ? 38.245 61.025 -46.148 1.00 28.86 84 ALA C O 1
ATOM 3820 N N . LYS C 1 85 ? 40.294 60.291 -45.564 1.00 28.03 85 LYS C N 1
ATOM 3821 C CA . LYS C 1 85 ? 39.806 59.187 -44.752 1.00 27.95 85 LYS C CA 1
ATOM 3822 C C . LYS C 1 85 ? 38.981 59.740 -43.598 1.00 25.51 85 LYS C C 1
ATOM 3823 O O . LYS C 1 85 ? 37.886 59.257 -43.318 1.00 24.32 85 LYS C O 1
ATOM 3829 N N . LEU C 1 86 ? 39.503 60.767 -42.939 1.00 24.71 86 LEU C N 1
ATOM 3830 C CA . LEU C 1 86 ? 38.807 61.382 -41.812 1.00 25.33 86 LEU C CA 1
ATOM 3831 C C . LEU C 1 86 ? 37.543 62.084 -42.288 1.00 27.48 86 LEU C C 1
ATOM 3832 O O . LEU C 1 86 ? 36.618 62.345 -41.516 1.00 29.74 86 LEU C O 1
ATOM 3837 N N . GLU C 1 87 ? 37.500 62.373 -43.576 1.00 27.86 87 GLU C N 1
ATOM 3838 C CA . GLU C 1 87 ? 36.348 63.034 -44.144 1.00 29.08 87 GLU C CA 1
ATOM 3839 C C . GLU C 1 87 ? 35.208 62.030 -44.314 1.00 27.46 87 GLU C C 1
ATOM 3840 O O . GLU C 1 87 ? 34.073 62.291 -43.908 1.00 25.92 87 GLU C O 1
ATOM 3846 N N . SER C 1 88 ? 35.526 60.877 -44.902 1.00 27.01 88 SER C N 1
ATOM 3847 C CA . SER C 1 88 ? 34.544 59.821 -45.124 1.00 26.63 88 SER C CA 1
ATOM 3848 C C . SER C 1 88 ? 33.895 59.369 -43.814 1.00 26.38 88 SER C C 1
ATOM 3849 O O . SER C 1 88 ? 32.774 58.857 -43.824 1.00 28.42 88 SER C O 1
ATOM 3852 N N . PHE C 1 89 ? 34.587 59.542 -42.687 1.00 24.41 89 PHE C N 1
ATOM 3853 C CA . PHE C 1 89 ? 34.010 59.149 -41.399 1.00 22.11 89 PHE C CA 1
ATOM 3854 C C . PHE C 1 89 ? 33.046 60.248 -40.939 1.00 22.34 89 PHE C C 1
ATOM 3855 O O . PHE C 1 89 ? 31.954 59.965 -40.438 1.00 22.41 89 PHE C O 1
ATOM 3863 N N . ALA C 1 90 ? 33.450 61.501 -41.126 1.00 21.17 90 ALA C N 1
ATOM 3864 C CA . ALA C 1 90 ? 32.626 62.640 -40.733 1.00 22.35 90 ALA C CA 1
ATOM 3865 C C . ALA C 1 90 ? 31.450 62.838 -41.685 1.00 22.46 90 ALA C C 1
ATOM 3866 O O . ALA C 1 90 ? 30.562 63.642 -41.425 1.00 22.09 90 ALA C O 1
ATOM 3868 N N . ALA C 1 91 ? 31.444 62.102 -42.790 1.00 23.69 91 ALA C N 1
ATOM 3869 C CA . ALA C 1 91 ? 30.360 62.224 -43.756 1.00 23.28 91 ALA C CA 1
ATOM 3870 C C . ALA C 1 91 ? 29.093 61.531 -43.259 1.00 21.91 91 ALA C C 1
ATOM 3871 O O . ALA C 1 91 ? 28.067 61.548 -43.930 1.00 23.46 91 ALA C O 1
ATOM 3873 N N . GLY C 1 92 ? 29.165 60.936 -42.072 1.00 22.05 92 GLY C N 1
ATOM 3874 C CA . GLY C 1 92 ? 28.005 60.253 -41.521 1.00 19.36 92 GLY C CA 1
ATOM 3875 C C . GLY C 1 92 ? 27.107 61.171 -40.708 1.00 20.89 92 GLY C C 1
ATOM 3876 O O . GLY C 1 92 ? 27.291 62.390 -40.701 1.00 18.36 92 GLY C O 1
ATOM 3877 N N . VAL C 1 93 ? 26.138 60.591 -40.008 1.00 20.14 93 VAL C N 1
ATOM 3878 C CA . VAL C 1 93 ? 25.220 61.389 -39.208 1.00 23.23 93 VAL C CA 1
ATOM 3879 C C . VAL C 1 93 ? 25.729 61.655 -37.790 1.00 23.47 93 VAL C C 1
ATOM 3880 O O . VAL C 1 93 ? 25.348 62.646 -37.161 1.00 22.63 93 VAL C O 1
ATOM 3884 N N . GLY C 1 94 ? 26.598 60.774 -37.303 1.00 22.12 94 GLY C N 1
ATOM 3885 C CA . GLY C 1 94 ? 27.132 60.938 -35.965 1.00 21.32 94 GLY C CA 1
ATOM 3886 C C . GLY C 1 94 ? 28.304 60.034 -35.622 1.00 21.21 94 GLY C C 1
ATOM 3887 O O . GLY C 1 94 ? 28.782 59.235 -36.433 1.00 20.82 94 GLY C O 1
ATOM 3888 N N . THR C 1 95 ? 28.783 60.160 -34.398 1.00 20.11 95 THR C N 1
ATOM 3889 C CA . THR C 1 95 ? 29.897 59.343 -33.971 1.00 19.97 95 THR C CA 1
ATOM 3890 C C . THR C 1 95 ? 29.666 58.868 -32.547 1.00 20.13 95 THR C C 1
ATOM 3891 O O . THR C 1 95 ? 29.151 59.618 -31.714 1.00 20.93 95 THR C O 1
ATOM 3895 N N . ILE C 1 96 ? 30.029 57.618 -32.276 1.00 17.90 96 ILE C N 1
ATOM 3896 C CA . ILE C 1 96 ? 29.862 57.043 -30.953 1.00 15.62 96 ILE C CA 1
ATOM 3897 C C . ILE C 1 96 ? 31.235 56.766 -30.351 1.00 16.28 96 ILE C C 1
ATOM 3898 O O . ILE C 1 96 ? 32.078 56.138 -30.987 1.00 15.76 96 ILE C O 1
ATOM 3903 N N . LEU C 1 97 ? 31.451 57.234 -29.126 1.00 16.89 97 LEU C N 1
ATOM 3904 C CA . LEU C 1 97 ? 32.715 57.015 -28.437 1.00 16.91 97 LEU C CA 1
ATOM 3905 C C . LEU C 1 97 ? 32.462 56.074 -27.268 1.00 16.12 97 LEU C C 1
ATOM 3906 O O . LEU C 1 97 ? 31.731 56.405 -26.342 1.00 17.99 97 LEU C O 1
ATOM 3911 N N . LEU C 1 98 ? 33.056 54.888 -27.338 1.00 14.85 98 LEU C N 1
ATOM 3912 C CA . LEU C 1 98 ? 32.893 53.863 -26.319 1.00 16.43 98 LEU C CA 1
ATOM 3913 C C . LEU C 1 98 ? 34.072 53.844 -25.346 1.00 15.78 98 LEU C C 1
ATOM 3914 O O . LEU C 1 98 ? 35.221 53.798 -25.761 1.00 16.86 98 LEU C O 1
ATOM 3919 N N . PHE C 1 99 ? 33.771 53.859 -24.050 1.00 14.22 99 PHE C N 1
ATOM 3920 C CA . PHE C 1 99 ? 34.794 53.879 -23.003 1.00 14.28 99 PHE C CA 1
ATOM 3921 C C . PHE C 1 99 ? 34.574 52.729 -22.002 1.00 14.30 99 PHE C C 1
ATOM 3922 O O . PHE C 1 99 ? 33.506 52.130 -21.968 1.00 10.84 99 PHE C O 1
ATOM 3930 N N . GLU C 1 100 ? 35.596 52.433 -21.201 1.00 13.96 100 GLU C N 1
ATOM 3931 C CA . GLU C 1 100 ? 35.453 51.426 -20.145 1.00 14.00 100 GLU C CA 1
ATOM 3932 C C . GLU C 1 100 ? 35.843 52.107 -18.842 1.00 12.44 100 GLU C C 1
ATOM 3933 O O . GLU C 1 100 ? 36.967 52.571 -18.678 1.00 12.22 100 GLU C O 1
ATOM 3939 N N . ASP C 1 101 ? 34.886 52.167 -17.930 1.00 13.27 101 ASP C N 1
ATOM 3940 C CA . ASP C 1 101 ? 35.084 52.791 -16.640 1.00 15.08 101 ASP C CA 1
ATOM 3941 C C . ASP C 1 101 ? 36.125 52.000 -15.833 1.00 15.27 101 ASP C C 1
ATOM 3942 O O . ASP C 1 101 ? 35.839 50.940 -15.289 1.00 15.50 101 ASP C O 1
ATOM 3947 N N . GLN C 1 102 ? 37.338 52.544 -15.788 1.00 17.06 102 GLN C N 1
ATOM 3948 C CA . GLN C 1 102 ? 38.467 51.940 -15.069 1.00 19.99 102 GLN C CA 1
ATOM 3949 C C . GLN C 1 102 ? 38.289 51.931 -13.543 1.00 21.47 102 GLN C C 1
ATOM 3950 O O . GLN C 1 102 ? 38.828 51.053 -12.864 1.00 21.10 102 GLN C O 1
ATOM 3956 N N . ALA C 1 103 ? 37.540 52.895 -13.001 1.00 22.05 103 ALA C N 1
ATOM 3957 C CA . ALA C 1 103 ? 37.316 52.926 -11.550 1.00 22.38 103 ALA C CA 1
ATOM 3958 C C . ALA C 1 103 ? 36.565 51.670 -11.100 1.00 22.88 103 ALA C C 1
ATOM 3959 O O . ALA C 1 103 ? 36.876 51.089 -10.052 1.00 22.66 103 ALA C O 1
ATOM 3961 N N . VAL C 1 104 ? 35.585 51.241 -11.893 1.00 22.53 104 VAL C N 1
ATOM 3962 C CA . VAL C 1 104 ? 34.805 50.057 -11.549 1.00 21.84 104 VAL C CA 1
ATOM 3963 C C . VAL C 1 104 ? 35.655 48.785 -11.643 1.00 21.39 104 VAL C C 1
ATOM 3964 O O . VAL C 1 104 ? 35.560 47.910 -10.786 1.00 23.01 104 VAL C O 1
ATOM 3968 N N . VAL C 1 105 ? 36.499 48.699 -12.666 1.00 20.08 105 VAL C N 1
ATOM 3969 C CA . VAL C 1 105 ? 37.365 47.536 -12.857 1.00 19.55 105 VAL C CA 1
ATOM 3970 C C . VAL C 1 105 ? 38.369 47.350 -11.707 1.00 20.38 105 VAL C C 1
ATOM 3971 O O . VAL C 1 105 ? 38.546 46.246 -11.202 1.00 17.86 105 VAL C O 1
ATOM 3975 N N . ARG C 1 106 ? 39.022 48.433 -11.301 1.00 21.97 106 ARG C N 1
ATOM 3976 C CA . ARG C 1 106 ? 39.992 48.380 -10.202 1.00 24.87 106 ARG C CA 1
ATOM 3977 C C . ARG C 1 106 ? 39.303 48.002 -8.897 1.00 24.80 106 ARG C C 1
ATOM 3978 O O . ARG C 1 106 ? 39.799 47.178 -8.136 1.00 25.75 106 ARG C O 1
ATOM 3986 N N . ASN C 1 107 ? 38.145 48.591 -8.653 1.00 23.73 107 ASN C N 1
ATOM 3987 C CA . ASN C 1 107 ? 37.420 48.286 -7.439 1.00 25.13 107 ASN C CA 1
ATOM 3988 C C . ASN C 1 107 ? 37.075 46.786 -7.388 1.00 25.37 107 ASN C C 1
ATOM 3989 O O . ASN C 1 107 ? 37.132 46.167 -6.316 1.00 24.55 107 ASN C O 1
ATOM 3994 N N . LEU C 1 108 ? 36.736 46.190 -8.532 1.00 22.86 108 LEU C N 1
ATOM 3995 C CA . LEU C 1 108 ? 36.423 44.766 -8.535 1.00 20.82 108 LEU C CA 1
ATOM 3996 C C . LEU C 1 108 ? 37.703 43.953 -8.339 1.00 21.45 108 LEU C C 1
ATOM 3997 O O . LEU C 1 108 ? 37.670 42.852 -7.784 1.00 20.66 108 LEU C O 1
ATOM 4002 N N . GLU C 1 109 ? 38.830 44.506 -8.785 1.00 20.94 109 GLU C N 1
ATOM 4003 C CA . GLU C 1 109 ? 40.116 43.838 -8.620 1.00 22.32 109 GLU C CA 1
ATOM 4004 C C . GLU C 1 109 ? 40.477 43.819 -7.121 1.00 21.59 109 GLU C C 1
ATOM 4005 O O . GLU C 1 109 ? 40.956 42.807 -6.607 1.00 23.08 109 GLU C O 1
ATOM 4011 N N . GLU C 1 110 ? 40.209 44.920 -6.415 1.00 21.20 110 GLU C N 1
ATOM 4012 C CA . GLU C 1 110 ? 40.508 45.001 -4.979 1.00 20.95 110 GLU C CA 1
ATOM 4013 C C . GLU C 1 110 ? 39.591 44.105 -4.152 1.00 21.57 110 GLU C C 1
ATOM 4014 O O . GLU C 1 110 ? 40.050 43.350 -3.288 1.00 24.48 110 GLU C O 1
ATOM 4020 N N . ASN C 1 111 ? 38.290 44.181 -4.406 1.00 20.80 111 ASN C N 1
ATOM 4021 C CA . ASN C 1 111 ? 37.350 43.375 -3.645 1.00 19.99 111 ASN C CA 1
ATOM 4022 C C . ASN C 1 111 ? 37.367 41.880 -3.929 1.00 21.92 111 ASN C C 1
ATOM 4023 O O . ASN C 1 111 ? 36.830 41.101 -3.149 1.00 23.54 111 ASN C O 1
ATOM 4028 N N . PHE C 1 112 ? 37.982 41.478 -5.032 1.00 21.84 112 PHE C N 1
ATOM 4029 C CA . PHE C 1 112 ? 38.045 40.066 -5.392 1.00 23.58 112 PHE C CA 1
ATOM 4030 C C . PHE C 1 112 ? 39.449 39.770 -5.893 1.00 24.89 112 PHE C C 1
ATOM 4031 O O . PHE C 1 112 ? 39.646 39.515 -7.079 1.00 25.57 112 PHE C O 1
ATOM 4039 N N . PRO C 1 113 ? 40.449 39.814 -4.993 1.00 26.51 113 PRO C N 1
ATOM 4040 C CA . PRO C 1 113 ? 41.854 39.562 -5.342 1.00 26.67 113 PRO C CA 1
ATOM 4041 C C . PRO C 1 113 ? 42.129 38.152 -5.860 1.00 27.93 113 PRO C C 1
ATOM 4042 O O . PRO C 1 113 ? 43.181 37.890 -6.437 1.00 26.81 113 PRO C O 1
ATOM 4046 N N . LEU C 1 114 ? 41.181 37.244 -5.643 1.00 29.31 114 LEU C N 1
ATOM 4047 C CA . LEU C 1 114 ? 41.314 35.875 -6.119 1.00 31.40 114 LEU C CA 1
ATOM 4048 C C . LEU C 1 114 ? 41.156 35.796 -7.640 1.00 32.51 114 LEU C C 1
ATOM 4049 O O . LEU C 1 114 ? 41.706 34.890 -8.269 1.00 32.32 114 LEU C O 1
ATOM 4054 N N . TYR C 1 115 ? 40.413 36.743 -8.220 1.00 32.70 115 TYR C N 1
ATOM 4055 C CA . TYR C 1 115 ? 40.167 36.764 -9.667 1.00 34.23 115 TYR C CA 1
ATOM 4056 C C . TYR C 1 115 ? 40.622 38.085 -10.295 1.00 33.21 115 TYR C C 1
ATOM 4057 O O . TYR C 1 115 ? 40.255 38.412 -11.425 1.00 32.53 115 TYR C O 1
ATOM 4066 N N . ALA C 1 116 ? 41.427 38.835 -9.554 1.00 33.24 116 ALA C N 1
ATOM 4067 C CA . ALA C 1 116 ? 41.919 40.132 -10.000 1.00 32.15 116 ALA C CA 1
ATOM 4068 C C . ALA C 1 116 ? 42.237 40.251 -11.494 1.00 33.72 116 ALA C C 1
ATOM 4069 O O . ALA C 1 116 ? 41.786 41.196 -12.150 1.00 33.04 116 ALA C O 1
ATOM 4071 N N . GLU C 1 117 ? 42.990 39.295 -12.037 1.00 33.79 117 GLU C N 1
ATOM 4072 C CA . GLU C 1 117 ? 43.378 39.340 -13.448 1.00 33.28 117 GLU C CA 1
ATOM 4073 C C . GLU C 1 117 ? 42.269 39.075 -14.466 1.00 31.06 117 GLU C C 1
ATOM 4074 O O . GLU C 1 117 ? 42.489 39.209 -15.669 1.00 30.83 117 GLU C O 1
ATOM 4080 N N . ASN C 1 118 ? 41.086 38.691 -14.001 1.00 28.64 118 ASN C N 1
ATOM 4081 C CA . ASN C 1 118 ? 39.984 38.414 -14.918 1.00 26.49 118 ASN C CA 1
ATOM 4082 C C . ASN C 1 118 ? 39.216 39.671 -15.335 1.00 23.75 118 ASN C C 1
ATOM 4083 O O . ASN C 1 118 ? 38.685 39.749 -16.444 1.00 20.77 118 ASN C O 1
ATOM 4088 N N . PHE C 1 119 ? 39.173 40.659 -14.450 1.00 20.75 119 PHE C N 1
ATOM 4089 C CA . PHE C 1 119 ? 38.420 41.876 -14.720 1.00 20.27 119 PHE C CA 1
ATOM 4090 C C . PHE C 1 119 ? 38.809 42.670 -15.962 1.00 18.00 119 PHE C C 1
ATOM 4091 O O . PHE C 1 119 ? 37.940 43.002 -16.756 1.00 18.89 119 PHE C O 1
ATOM 4099 N N . GLN C 1 120 ? 40.087 42.985 -16.142 1.00 14.99 120 GLN C N 1
ATOM 4100 C CA . GLN C 1 120 ? 40.491 43.718 -17.343 1.00 16.08 120 GLN C CA 1
ATOM 4101 C C . GLN C 1 120 ? 40.033 43.003 -18.618 1.00 15.24 120 GLN C C 1
ATOM 4102 O O . GLN C 1 120 ? 39.537 43.637 -19.541 1.00 12.57 120 GLN C O 1
ATOM 4108 N N . PRO C 1 121 ? 40.256 41.676 -18.697 1.00 15.92 121 PRO C N 1
ATOM 4109 C CA . PRO C 1 121 ? 39.845 40.900 -19.869 1.00 14.10 121 PRO C CA 1
ATOM 4110 C C . PRO C 1 121 ? 38.333 40.931 -20.035 1.00 14.54 121 PRO C C 1
ATOM 4111 O O . PRO C 1 121 ? 37.821 41.058 -21.139 1.00 14.56 121 PRO C O 1
ATOM 4115 N N . TRP C 1 122 ? 37.614 40.827 -18.923 1.00 15.16 122 TRP C N 1
ATOM 4116 C CA . TRP C 1 122 ? 36.159 40.855 -18.949 1.00 13.35 122 TRP C CA 1
ATOM 4117 C C . TRP C 1 122 ? 35.639 42.214 -19.358 1.00 12.65 122 TRP C C 1
ATOM 4118 O O . TRP C 1 122 ? 34.552 42.315 -19.916 1.00 12.81 122 TRP C O 1
ATOM 4129 N N . SER C 1 123 ? 36.414 43.252 -19.071 1.00 10.08 123 SER C N 1
ATOM 4130 C CA . SER C 1 123 ? 36.043 44.614 -19.403 1.00 12.11 123 SER C CA 1
ATOM 4131 C C . SER C 1 123 ? 36.159 44.777 -20.925 1.00 12.74 123 SER C C 1
ATOM 4132 O O . SER C 1 123 ? 35.291 45.374 -21.566 1.00 11.25 123 SER C O 1
ATOM 4135 N N . GLU C 1 124 ? 37.239 44.243 -21.488 1.00 12.09 124 GLU C N 1
ATOM 4136 C CA . GLU C 1 124 ? 37.438 44.292 -22.929 1.00 14.82 124 GLU C CA 1
ATOM 4137 C C . GLU C 1 124 ? 36.298 43.490 -23.581 1.00 13.84 124 GLU C C 1
ATOM 4138 O O . GLU C 1 124 ? 35.693 43.941 -24.546 1.00 14.42 124 GLU C O 1
ATOM 4144 N N . GLN C 1 125 ? 36.003 42.311 -23.042 1.00 12.42 125 GLN C N 1
ATOM 4145 C CA . GLN C 1 125 ? 34.929 41.488 -23.602 1.00 14.66 125 GLN C CA 1
ATOM 4146 C C . GLN C 1 125 ? 33.584 42.222 -23.513 1.00 16.25 125 GLN C C 1
ATOM 4147 O O . GLN C 1 125 ? 32.760 42.157 -24.441 1.00 17.24 125 GLN C O 1
ATOM 4153 N N . ALA C 1 126 ? 33.378 42.941 -22.410 1.00 14.43 126 ALA C N 1
ATOM 4154 C CA . ALA C 1 126 ? 32.151 43.712 -22.224 1.00 12.13 126 ALA C CA 1
ATOM 4155 C C . ALA C 1 126 ? 32.050 44.800 -23.297 1.00 10.39 126 ALA C C 1
ATOM 4156 O O . ALA C 1 126 ? 30.964 45.103 -23.773 1.00 12.39 126 ALA C O 1
ATOM 4158 N N . HIS C 1 127 ? 33.178 45.389 -23.681 1.00 9.77 127 HIS C N 1
ATOM 4159 C CA . HIS C 1 127 ? 33.202 46.440 -24.706 1.00 11.61 127 HIS C CA 1
ATOM 4160 C C . HIS C 1 127 ? 32.849 45.879 -26.088 1.00 14.63 127 HIS C C 1
ATOM 4161 O O . HIS C 1 127 ? 32.040 46.470 -26.822 1.00 12.81 127 HIS C O 1
ATOM 4168 N N . GLY C 1 128 ? 33.451 44.740 -26.434 1.00 14.66 128 GLY C N 1
ATOM 4169 C CA . GLY C 1 128 ? 33.167 44.124 -27.718 1.00 15.01 128 GLY C CA 1
ATOM 4170 C C . GLY C 1 128 ? 31.685 43.842 -27.831 1.00 15.12 128 GLY C C 1
ATOM 4171 O O . GLY C 1 128 ? 31.078 44.040 -28.888 1.00 17.30 128 GLY C O 1
ATOM 4172 N N . ILE C 1 129 ? 31.110 43.380 -26.727 1.00 13.62 129 ILE C N 1
ATOM 4173 C CA . ILE C 1 129 ? 29.693 43.053 -26.654 1.00 14.65 129 ILE C CA 1
ATOM 4174 C C . ILE C 1 129 ? 28.813 44.289 -26.834 1.00 14.89 129 ILE C C 1
ATOM 4175 O O . ILE C 1 129 ? 27.753 44.224 -27.463 1.00 16.34 129 ILE C O 1
ATOM 4180 N N . ALA C 1 130 ? 29.246 45.408 -26.265 1.00 13.37 130 ALA C N 1
ATOM 4181 C CA . ALA C 1 130 ? 28.504 46.652 -26.388 1.00 13.93 130 ALA C CA 1
ATOM 4182 C C . ALA C 1 130 ? 28.608 47.081 -27.852 1.00 13.31 130 ALA C C 1
ATOM 4183 O O . ALA C 1 130 ? 27.615 47.440 -28.481 1.00 15.25 130 ALA C O 1
ATOM 4185 N N . LEU C 1 131 ? 29.820 47.029 -28.397 1.00 12.78 131 LEU C N 1
ATOM 4186 C CA . LEU C 1 131 ? 30.071 47.385 -29.793 1.00 13.55 131 LEU C CA 1
ATOM 4187 C C . LEU C 1 131 ? 29.180 46.558 -30.732 1.00 14.78 131 LEU C C 1
ATOM 4188 O O . LEU C 1 131 ? 28.450 47.103 -31.565 1.00 14.42 131 LEU C O 1
ATOM 4193 N N . TYR C 1 132 ? 29.229 45.240 -30.576 1.00 14.04 132 TYR C N 1
ATOM 4194 C CA . TYR C 1 132 ? 28.432 44.351 -31.415 1.00 14.79 132 TYR C CA 1
ATOM 4195 C C . TYR C 1 132 ? 26.923 44.581 -31.241 1.00 13.94 132 TYR C C 1
ATOM 4196 O O . TYR C 1 132 ? 26.169 44.463 -32.207 1.00 13.94 132 TYR C O 1
ATOM 4205 N N . ALA C 1 133 ? 26.492 44.923 -30.025 1.00 13.45 133 ALA C N 1
ATOM 4206 C CA . ALA C 1 133 ? 25.075 45.183 -29.761 1.00 13.96 133 ALA C CA 1
ATOM 4207 C C . ALA C 1 133 ? 24.587 46.391 -30.581 1.00 13.94 133 ALA C C 1
ATOM 4208 O O . ALA C 1 133 ? 23.525 46.355 -31.203 1.00 12.80 133 ALA C O 1
ATOM 4210 N N . ILE C 1 134 ? 25.385 47.452 -30.569 1.00 11.39 134 ILE C N 1
ATOM 4211 C CA . ILE C 1 134 ? 25.080 48.676 -31.302 1.00 12.53 134 ILE C CA 1
ATOM 4212 C C . ILE C 1 134 ? 25.117 48.408 -32.810 1.00 12.11 134 ILE C C 1
ATOM 4213 O O . ILE C 1 134 ? 24.219 48.791 -33.549 1.00 13.62 134 ILE C O 1
ATOM 4218 N N . TRP C 1 135 ? 26.176 47.740 -33.240 1.00 10.63 135 TRP C N 1
ATOM 4219 C CA . TRP C 1 135 ? 26.387 47.412 -34.643 1.00 11.08 135 TRP C CA 1
ATOM 4220 C C . TRP C 1 135 ? 25.161 46.672 -35.203 1.00 13.45 135 TRP C C 1
ATOM 4221 O O . TRP C 1 135 ? 24.735 46.914 -36.340 1.00 11.79 135 TRP C O 1
ATOM 4232 N N . LEU C 1 136 ? 24.622 45.762 -34.393 1.00 12.99 136 LEU C N 1
ATOM 4233 C CA . LEU C 1 136 ? 23.452 44.966 -34.759 1.00 15.18 136 LEU C CA 1
ATOM 4234 C C . LEU C 1 136 ? 22.175 45.817 -34.788 1.00 14.94 136 LEU C C 1
ATOM 4235 O O . LEU C 1 136 ? 21.412 45.768 -35.757 1.00 15.86 136 LEU C O 1
ATOM 4240 N N . ALA C 1 137 ? 21.943 46.602 -33.737 1.00 14.86 137 ALA C N 1
ATOM 4241 C CA . ALA C 1 137 ? 20.755 47.454 -33.665 1.00 15.45 137 ALA C CA 1
ATOM 4242 C C . ALA C 1 137 ? 20.702 48.410 -34.851 1.00 14.84 137 ALA C C 1
ATOM 4243 O O . ALA C 1 137 ? 19.679 48.531 -35.511 1.00 16.98 137 ALA C O 1
ATOM 4245 N N . LEU C 1 138 ? 21.806 49.084 -35.129 1.00 13.92 138 LEU C N 1
ATOM 4246 C CA . LEU C 1 138 ? 21.839 50.016 -36.248 1.00 15.97 138 LEU C CA 1
ATOM 4247 C C . LEU C 1 138 ? 21.699 49.324 -37.593 1.00 17.86 138 LEU C C 1
ATOM 4248 O O . LEU C 1 138 ? 21.013 49.833 -38.478 1.00 21.10 138 LEU C O 1
ATOM 4253 N N . ALA C 1 139 ? 22.335 48.164 -37.745 1.00 17.80 139 ALA C N 1
ATOM 4254 C CA . ALA C 1 139 ? 22.270 47.415 -38.994 1.00 17.92 139 ALA C CA 1
ATOM 4255 C C . ALA C 1 139 ? 20.838 47.024 -39.350 1.00 19.41 139 ALA C C 1
ATOM 4256 O O . ALA C 1 139 ? 20.482 46.957 -40.531 1.00 20.62 139 ALA C O 1
ATOM 4258 N N . GLU C 1 140 ? 20.023 46.761 -38.334 1.00 19.02 140 GLU C N 1
ATOM 4259 C CA . GLU C 1 140 ? 18.638 46.376 -38.560 1.00 20.52 140 GLU C CA 1
ATOM 4260 C C . GLU C 1 140 ? 17.822 47.571 -39.075 1.00 22.69 140 GLU C C 1
ATOM 4261 O O . GLU C 1 140 ? 16.739 47.393 -39.653 1.00 21.68 140 GLU C O 1
ATOM 4267 N N . GLN C 1 141 ? 18.338 48.781 -38.860 1.00 21.83 141 GLN C N 1
ATOM 4268 C CA . GLN C 1 141 ? 17.655 49.982 -39.328 1.00 23.04 141 GLN C CA 1
ATOM 4269 C C . GLN C 1 141 ? 18.370 50.522 -40.555 1.00 23.47 141 GLN C C 1
ATOM 4270 O O . GLN C 1 141 ? 18.239 51.693 -40.897 1.00 26.18 141 GLN C O 1
ATOM 4276 N N . ASN C 1 142 ? 19.148 49.664 -41.204 1.00 24.57 142 ASN C N 1
ATOM 4277 C CA . ASN C 1 142 ? 19.899 50.030 -42.404 1.00 24.47 142 ASN C CA 1
ATOM 4278 C C . ASN C 1 142 ? 20.827 51.231 -42.205 1.00 24.55 142 ASN C C 1
ATOM 4279 O O . ASN C 1 142 ? 21.019 52.046 -43.116 1.00 24.01 142 ASN C O 1
ATOM 4284 N N . ILE C 1 143 ? 21.408 51.331 -41.016 1.00 22.38 143 ILE C N 1
ATOM 4285 C CA . ILE C 1 143 ? 22.334 52.409 -40.710 1.00 21.10 143 ILE C CA 1
ATOM 4286 C C . ILE C 1 143 ? 23.728 51.794 -40.705 1.00 23.00 143 ILE C C 1
ATOM 4287 O O . ILE C 1 143 ? 23.990 50.837 -39.974 1.00 26.04 143 ILE C O 1
ATOM 4292 N N . GLY C 1 144 ? 24.625 52.328 -41.520 1.00 21.35 144 GLY C N 1
ATOM 4293 C CA . GLY C 1 144 ? 25.967 51.789 -41.573 1.00 19.35 144 GLY C CA 1
ATOM 4294 C C . GLY C 1 144 ? 26.897 52.414 -40.553 1.00 19.58 144 GLY C C 1
ATOM 4295 O O . GLY C 1 144 ? 26.628 53.488 -40.027 1.00 18.19 144 GLY C O 1
ATOM 4304 N N . SER C 1 146 ? 31.381 51.894 -39.003 1.00 17.37 146 SER C N 1
ATOM 4305 C CA . SER C 1 146 ? 32.623 51.137 -38.942 1.00 17.60 146 SER C CA 1
ATOM 4306 C C . SER C 1 146 ? 33.171 51.388 -37.536 1.00 17.65 146 SER C C 1
ATOM 4307 O O . SER C 1 146 ? 32.634 52.238 -36.809 1.00 15.94 146 SER C O 1
ATOM 4310 N N . VAL C 1 147 ? 34.203 50.635 -37.152 1.00 16.08 147 VAL C N 1
ATOM 4311 C CA . VAL C 1 147 ? 34.830 50.796 -35.835 1.00 16.06 147 VAL C CA 1
ATOM 4312 C C . VAL C 1 147 ? 36.255 51.289 -36.061 1.00 13.93 147 VAL C C 1
ATOM 4313 O O . VAL C 1 147 ? 37.013 50.679 -36.799 1.00 13.94 147 VAL C O 1
ATOM 4317 N N . GLN C 1 148 ? 36.615 52.395 -35.427 1.00 12.73 148 GLN C N 1
ATOM 4318 C CA . GLN C 1 148 ? 37.960 52.937 -35.592 1.00 13.09 148 GLN C CA 1
ATOM 4319 C C . GLN C 1 148 ? 38.707 52.945 -34.272 1.00 12.36 148 GLN C C 1
ATOM 4320 O O . GLN C 1 148 ? 38.117 52.783 -33.215 1.00 10.52 148 GLN C O 1
ATOM 4326 N N . HIS C 1 149 ? 40.014 53.148 -34.352 1.00 13.69 149 HIS C N 1
ATOM 4327 C CA . HIS C 1 149 ? 40.827 53.204 -33.151 1.00 14.89 149 HIS C CA 1
ATOM 4328 C C . HIS C 1 149 ? 41.926 54.232 -33.260 1.00 14.66 149 HIS C C 1
ATOM 4329 O O . HIS C 1 149 ? 43.043 53.914 -33.643 1.00 13.55 149 HIS C O 1
ATOM 4336 N N . TYR C 1 150 ? 41.585 55.474 -32.928 1.00 16.58 150 TYR C N 1
ATOM 4337 C CA . TYR C 1 150 ? 42.552 56.563 -32.953 1.00 18.16 150 TYR C CA 1
ATOM 4338 C C . TYR C 1 150 ? 42.975 56.861 -31.514 1.00 17.13 150 TYR C C 1
ATOM 4339 O O . TYR C 1 150 ? 43.640 57.852 -31.228 1.00 18.41 150 TYR C O 1
ATOM 4348 N N . ASN C 1 151 ? 42.577 55.971 -30.612 1.00 17.42 151 ASN C N 1
ATOM 4349 C CA . ASN C 1 151 ? 42.950 56.047 -29.205 1.00 18.48 151 ASN C CA 1
ATOM 4350 C C . ASN C 1 151 ? 44.309 55.345 -29.156 1.00 19.35 151 ASN C C 1
ATOM 4351 O O . ASN C 1 151 ? 44.553 54.432 -29.943 1.00 18.74 151 ASN C O 1
ATOM 4356 N N . PRO C 1 152 ? 45.191 55.736 -28.219 1.00 20.58 152 PRO C N 1
ATOM 4357 C CA . PRO C 1 152 ? 44.947 56.786 -27.229 1.00 22.08 152 PRO C CA 1
ATOM 4358 C C . PRO C 1 152 ? 45.278 58.212 -27.686 1.00 23.33 152 PRO C C 1
ATOM 4359 O O . PRO C 1 152 ? 45.169 59.156 -26.893 1.00 26.48 152 PRO C O 1
ATOM 4363 N N . LEU C 1 153 ? 45.670 58.368 -28.948 1.00 22.95 153 LEU C N 1
ATOM 4364 C CA . LEU C 1 153 ? 46.016 59.685 -29.488 1.00 23.63 153 LEU C CA 1
ATOM 4365 C C . LEU C 1 153 ? 44.994 60.797 -29.274 1.00 22.15 153 LEU C C 1
ATOM 4366 O O . LEU C 1 153 ? 45.372 61.941 -29.076 1.00 23.21 153 LEU C O 1
ATOM 4371 N N . VAL C 1 154 ? 43.706 60.468 -29.343 1.00 20.40 154 VAL C N 1
ATOM 4372 C CA . VAL C 1 154 ? 42.640 61.464 -29.164 1.00 18.57 154 VAL C CA 1
ATOM 4373 C C . VAL C 1 154 ? 42.090 61.497 -27.740 1.00 20.63 154 VAL C C 1
ATOM 4374 O O . VAL C 1 154 ? 41.236 62.316 -27.410 1.00 22.06 154 VAL C O 1
ATOM 4378 N N . ASP C 1 155 ? 42.582 60.602 -26.896 1.00 22.14 155 ASP C N 1
ATOM 4379 C CA . ASP C 1 155 ? 42.136 60.527 -25.512 1.00 23.45 155 ASP C CA 1
ATOM 4380 C C . ASP C 1 155 ? 42.048 61.866 -24.793 1.00 22.39 155 ASP C C 1
ATOM 4381 O O . ASP C 1 155 ? 40.986 62.241 -24.298 1.00 21.31 155 ASP C O 1
ATOM 4386 N N . ALA C 1 156 ? 43.171 62.575 -24.726 1.00 21.00 156 ALA C N 1
ATOM 4387 C CA . ALA C 1 156 ? 43.224 63.855 -24.032 1.00 21.42 156 ALA C CA 1
ATOM 4388 C C . ALA C 1 156 ? 42.236 64.885 -24.572 1.00 20.04 156 ALA C C 1
ATOM 4389 O O . ALA C 1 156 ? 41.438 65.443 -23.819 1.00 20.46 156 ALA C O 1
ATOM 4391 N N . GLN C 1 157 ? 42.270 65.139 -25.873 1.00 19.46 157 GLN C N 1
ATOM 4392 C CA . GLN C 1 157 ? 41.355 66.122 -26.442 1.00 19.95 157 GLN C CA 1
ATOM 4393 C C . GLN C 1 157 ? 39.878 65.809 -26.229 1.00 20.74 157 GLN C C 1
ATOM 4394 O O . GLN C 1 157 ? 39.073 66.716 -26.015 1.00 21.54 157 GLN C O 1
ATOM 4400 N N . VAL C 1 158 ? 39.525 64.533 -26.290 1.00 20.59 158 VAL C N 1
ATOM 4401 C CA . VAL C 1 158 ? 38.140 64.127 -26.110 1.00 20.94 158 VAL C CA 1
ATOM 4402 C C . VAL C 1 158 ? 37.667 64.350 -24.685 1.00 22.41 158 VAL C C 1
ATOM 4403 O O . VAL C 1 158 ? 36.576 64.887 -24.455 1.00 22.11 158 VAL C O 1
ATOM 4407 N N . ALA C 1 159 ? 38.488 63.937 -23.727 1.00 23.78 159 ALA C N 1
ATOM 4408 C CA . ALA C 1 159 ? 38.129 64.092 -22.328 1.00 26.10 159 ALA C CA 1
ATOM 4409 C C . ALA C 1 159 ? 38.084 65.578 -21.965 1.00 27.52 159 ALA C C 1
ATOM 4410 O O . ALA C 1 159 ? 37.204 66.026 -21.233 1.00 26.72 159 ALA C O 1
ATOM 4412 N N . GLU C 1 160 ? 39.029 66.344 -22.493 1.00 29.06 160 GLU C N 1
ATOM 4413 C CA . GLU C 1 160 ? 39.081 67.773 -22.200 1.00 30.20 160 GLU C CA 1
ATOM 4414 C C . GLU C 1 160 ? 37.893 68.525 -22.773 1.00 30.39 160 GLU C C 1
ATOM 4415 O O . GLU C 1 160 ? 37.292 69.362 -22.101 1.00 31.49 160 GLU C O 1
ATOM 4421 N N . LYS C 1 161 ? 37.546 68.207 -24.013 1.00 30.23 161 LYS C N 1
ATOM 4422 C CA . LYS C 1 161 ? 36.444 68.868 -24.699 1.00 29.55 161 LYS C CA 1
ATOM 4423 C C . LYS C 1 161 ? 35.068 68.581 -24.119 1.00 29.22 161 LYS C C 1
ATOM 4424 O O . LYS C 1 161 ? 34.184 69.437 -24.151 1.00 30.06 161 LYS C O 1
ATOM 4430 N N . TYR C 1 162 ? 34.881 67.393 -23.567 1.00 27.86 162 TYR C N 1
ATOM 4431 C CA . TYR C 1 162 ? 33.573 67.031 -23.050 1.00 26.00 162 TYR C CA 1
ATOM 4432 C C . TYR C 1 162 ? 33.507 66.769 -21.555 1.00 25.95 162 TYR C C 1
ATOM 4433 O O . TYR C 1 162 ? 32.532 66.213 -21.063 1.00 25.53 162 TYR C O 1
ATOM 4442 N N . ASP C 1 163 ? 34.536 67.192 -20.831 1.00 27.27 163 ASP C N 1
ATOM 4443 C CA . ASP C 1 163 ? 34.613 66.991 -19.388 1.00 28.10 163 ASP C CA 1
ATOM 4444 C C . ASP C 1 163 ? 34.387 65.539 -19.009 1.00 27.51 163 ASP C C 1
ATOM 4445 O O . ASP C 1 163 ? 33.544 65.226 -18.161 1.00 25.85 163 ASP C O 1
ATOM 4450 N N . LEU C 1 164 ? 35.141 64.649 -19.643 1.00 26.92 164 LEU C N 1
ATOM 4451 C CA . LEU C 1 164 ? 35.023 63.233 -19.352 1.00 26.45 164 LEU C CA 1
ATOM 4452 C C . LEU C 1 164 ? 35.955 62.832 -18.211 1.00 26.07 164 LEU C C 1
ATOM 4453 O O . LEU C 1 164 ? 37.118 63.235 -18.175 1.00 24.81 164 LEU C O 1
ATOM 4458 N N . PRO C 1 165 ? 35.450 62.031 -17.258 1.00 25.89 165 PRO C N 1
ATOM 4459 C CA . PRO C 1 165 ? 36.272 61.589 -16.128 1.00 25.57 165 PRO C CA 1
ATOM 4460 C C . PRO C 1 165 ? 37.539 60.890 -16.631 1.00 26.02 165 PRO C C 1
ATOM 4461 O O . PRO C 1 165 ? 37.546 60.312 -17.724 1.00 22.31 165 PRO C O 1
ATOM 4465 N N . THR C 1 166 ? 38.600 60.948 -15.831 1.00 26.82 166 THR C N 1
ATOM 4466 C CA . THR C 1 166 ? 39.862 60.309 -16.178 1.00 29.30 166 THR C CA 1
ATOM 4467 C C . THR C 1 166 ? 39.762 58.774 -16.180 1.00 27.97 166 THR C C 1
ATOM 4468 O O . THR C 1 166 ? 40.564 58.100 -16.820 1.00 28.89 166 THR C O 1
ATOM 4472 N N . ASN C 1 167 ? 38.780 58.221 -15.472 1.00 27.81 167 ASN C N 1
ATOM 4473 C CA . ASN C 1 167 ? 38.626 56.767 -15.414 1.00 27.39 167 ASN C CA 1
ATOM 4474 C C . ASN C 1 167 ? 37.927 56.170 -16.646 1.00 26.90 167 ASN C C 1
ATOM 4475 O O . ASN C 1 167 ? 37.762 54.953 -16.751 1.00 26.23 167 ASN C O 1
ATOM 4480 N N . TRP C 1 168 ? 37.530 57.042 -17.571 1.00 24.90 168 TRP C N 1
ATOM 4481 C CA . TRP C 1 168 ? 36.878 56.640 -18.821 1.00 24.16 168 TRP C CA 1
ATOM 4482 C C . TRP C 1 168 ? 37.958 56.380 -19.871 1.00 22.21 168 TRP C C 1
ATOM 4483 O O . TRP C 1 168 ? 38.437 57.309 -20.527 1.00 22.54 168 TRP C O 1
ATOM 4494 N N . LYS C 1 169 ? 38.353 55.124 -20.026 1.00 20.27 169 LYS C N 1
ATOM 4495 C CA . LYS C 1 169 ? 39.379 54.825 -21.003 1.00 21.17 169 LYS C CA 1
ATOM 4496 C C . LYS C 1 169 ? 38.782 54.554 -22.377 1.00 21.46 169 LYS C C 1
ATOM 4497 O O . LYS C 1 169 ? 38.000 53.627 -22.564 1.00 20.52 169 LYS C O 1
ATOM 4511 N N . ARG C 1 171 ? 38.092 53.249 -25.893 1.00 17.75 171 ARG C N 1
ATOM 4512 C CA . ARG C 1 171 ? 38.286 51.933 -26.507 1.00 15.27 171 ARG C CA 1
ATOM 4513 C C . ARG C 1 171 ? 37.941 51.941 -28.007 1.00 15.29 171 ARG C C 1
ATOM 4514 O O . ARG C 1 171 ? 38.496 51.153 -28.774 1.00 13.87 171 ARG C O 1
ATOM 4522 N N . ALA C 1 172 ? 37.017 52.809 -28.426 1.00 13.34 172 ALA C N 1
ATOM 4523 C CA . ALA C 1 172 ? 36.674 52.865 -29.846 1.00 14.74 172 ALA C CA 1
ATOM 4524 C C . ALA C 1 172 ? 35.890 54.111 -30.253 1.00 15.46 172 ALA C C 1
ATOM 4525 O O . ALA C 1 172 ? 35.233 54.747 -29.431 1.00 16.41 172 ALA C O 1
ATOM 4527 N N . GLN C 1 173 ? 35.959 54.445 -31.538 1.00 14.03 173 GLN C N 1
ATOM 4528 C CA . GLN C 1 173 ? 35.233 55.592 -32.082 1.00 14.48 173 GLN C CA 1
ATOM 4529 C C . GLN C 1 173 ? 34.473 55.090 -33.315 1.00 13.77 173 GLN C C 1
ATOM 4530 O O . GLN C 1 173 ? 35.074 54.684 -34.295 1.00 13.29 173 GLN C O 1
ATOM 4536 N N . ILE C 1 174 ? 33.149 55.147 -33.260 1.00 15.16 174 ILE C N 1
ATOM 4537 C CA . ILE C 1 174 ? 32.299 54.632 -34.329 1.00 13.61 174 ILE C CA 1
ATOM 4538 C C . ILE C 1 174 ? 31.518 55.676 -35.123 1.00 13.83 174 ILE C C 1
ATOM 4539 O O . ILE C 1 174 ? 30.638 56.335 -34.585 1.00 14.88 174 ILE C O 1
ATOM 4544 N N . PRO C 1 175 ? 31.838 55.839 -36.413 1.00 12.63 175 PRO C N 1
ATOM 4545 C CA . PRO C 1 175 ? 31.122 56.809 -37.244 1.00 11.09 175 PRO C CA 1
ATOM 4546 C C . PRO C 1 175 ? 29.966 56.041 -37.889 1.00 12.27 175 PRO C C 1
ATOM 4547 O O . PRO C 1 175 ? 30.170 54.940 -38.402 1.00 11.06 175 PRO C O 1
ATOM 4551 N N . PHE C 1 176 ? 28.754 56.581 -37.832 1.00 12.36 176 PHE C N 1
ATOM 4552 C CA . PHE C 1 176 ? 27.615 55.897 -38.446 1.00 13.73 176 PHE C CA 1
ATOM 4553 C C . PHE C 1 176 ? 26.814 56.836 -39.330 1.00 15.28 176 PHE C C 1
ATOM 4554 O O . PHE C 1 176 ? 26.924 58.059 -39.218 1.00 15.72 176 PHE C O 1
ATOM 4562 N N . GLY C 1 177 ? 26.002 56.244 -40.201 1.00 18.15 177 GLY C N 1
ATOM 4563 C CA . GLY C 1 177 ? 25.184 57.017 -41.118 1.00 20.05 177 GLY C CA 1
ATOM 4564 C C . GLY C 1 177 ? 24.437 56.120 -42.086 1.00 21.82 177 GLY C C 1
ATOM 4565 O O . GLY C 1 177 ? 24.253 54.930 -41.815 1.00 20.83 177 GLY C O 1
ATOM 4566 N N . SER C 1 178 ? 24.005 56.679 -43.215 1.00 22.65 178 SER C N 1
ATOM 4567 C CA . SER C 1 178 ? 23.275 55.898 -44.206 1.00 23.56 178 SER C CA 1
ATOM 4568 C C . SER C 1 178 ? 24.260 55.103 -45.043 1.00 23.89 178 SER C C 1
ATOM 4569 O O . SER C 1 178 ? 25.393 55.536 -45.244 1.00 25.96 178 SER C O 1
ATOM 4572 N N . ILE C 1 179 ? 23.829 53.944 -45.532 1.00 24.74 179 ILE C N 1
ATOM 4573 C CA . ILE C 1 179 ? 24.687 53.095 -46.350 1.00 25.56 179 ILE C CA 1
ATOM 4574 C C . ILE C 1 179 ? 24.706 53.607 -47.796 1.00 27.81 179 ILE C C 1
ATOM 4575 O O . ILE C 1 179 ? 23.740 53.439 -48.539 1.00 27.26 179 ILE C O 1
ATOM 4580 N N . GLU C 1 180 ? 25.810 54.240 -48.182 1.00 29.98 180 GLU C N 1
ATOM 4581 C CA . GLU C 1 180 ? 25.961 54.785 -49.528 1.00 30.95 180 GLU C CA 1
ATOM 4582 C C . GLU C 1 180 ? 26.524 53.775 -50.507 1.00 33.01 180 GLU C C 1
ATOM 4583 O O . GLU C 1 180 ? 26.604 54.049 -51.702 1.00 33.92 180 GLU C O 1
ATOM 4589 N N . ALA C 1 181 ? 26.921 52.613 -49.993 1.00 36.02 181 ALA C N 1
ATOM 4590 C CA . ALA C 1 181 ? 27.491 51.537 -50.803 1.00 36.92 181 ALA C CA 1
ATOM 4591 C C . ALA C 1 181 ? 27.735 50.288 -49.956 1.00 38.15 181 ALA C C 1
ATOM 4592 O O . ALA C 1 181 ? 28.413 50.350 -48.930 1.00 38.22 181 ALA C O 1
ATOM 4594 N N . PRO C 1 182 ? 27.173 49.138 -50.368 1.00 38.88 182 PRO C N 1
ATOM 4595 C CA . PRO C 1 182 ? 27.326 47.859 -49.659 1.00 38.63 182 PRO C CA 1
ATOM 4596 C C . PRO C 1 182 ? 28.791 47.435 -49.586 1.00 37.30 182 PRO C C 1
ATOM 4597 O O . PRO C 1 182 ? 29.603 47.837 -50.415 1.00 36.34 182 PRO C O 1
ATOM 4601 N N . ALA C 1 183 ? 29.121 46.618 -48.594 1.00 36.20 183 ALA C N 1
ATOM 4602 C CA . ALA C 1 183 ? 30.497 46.162 -48.431 1.00 35.70 183 ALA C CA 1
ATOM 4603 C C . ALA C 1 183 ? 30.843 45.094 -49.464 1.00 35.38 183 ALA C C 1
ATOM 4604 O O . ALA C 1 183 ? 29.963 44.552 -50.125 1.00 35.10 183 ALA C O 1
ATOM 4606 N N . GLY C 1 184 ? 32.130 44.798 -49.603 1.00 35.95 184 GLY C N 1
ATOM 4607 C CA . GLY C 1 184 ? 32.555 43.789 -50.558 1.00 35.61 184 GLY C CA 1
ATOM 4608 C C . GLY C 1 184 ? 32.469 42.390 -49.981 1.00 35.71 184 GLY C C 1
ATOM 4609 O O . GLY C 1 184 ? 31.721 42.146 -49.037 1.00 36.86 184 GLY C O 1
ATOM 4610 N N . GLU C 1 185 ? 33.230 41.461 -50.547 1.00 36.23 185 GLU C N 1
ATOM 4611 C CA . GLU C 1 185 ? 33.229 40.086 -50.058 1.00 36.09 185 GLU C CA 1
ATOM 4612 C C . GLU C 1 185 ? 34.115 39.946 -48.820 1.00 33.73 185 GLU C C 1
ATOM 4613 O O . GLU C 1 185 ? 35.091 40.681 -48.652 1.00 32.39 185 GLU C O 1
ATOM 4619 N N . LYS C 1 186 ? 33.753 39.002 -47.957 1.00 30.47 186 LYS C N 1
ATOM 4620 C CA . LYS C 1 186 ? 34.494 38.747 -46.737 1.00 28.17 186 LYS C CA 1
ATOM 4621 C C . LYS C 1 186 ? 35.005 37.315 -46.771 1.00 27.34 186 LYS C C 1
ATOM 4622 O O . LYS C 1 186 ? 34.266 36.395 -47.103 1.00 25.19 186 LYS C O 1
ATOM 4628 N N . GLU C 1 187 ? 36.267 37.127 -46.409 1.00 27.45 187 GLU C N 1
ATOM 4629 C CA . GLU C 1 187 ? 36.857 35.795 -46.403 1.00 27.20 187 GLU C CA 1
ATOM 4630 C C . GLU C 1 187 ? 36.615 35.062 -45.085 1.00 26.72 187 GLU C C 1
ATOM 4631 O O . GLU C 1 187 ? 36.624 35.676 -44.007 1.00 26.13 187 GLU C O 1
ATOM 4637 N N . PHE C 1 188 ? 36.382 33.754 -45.169 1.00 24.91 188 PHE C N 1
ATOM 4638 C CA . PHE C 1 188 ? 36.159 32.950 -43.976 1.00 25.21 188 PHE C CA 1
ATOM 4639 C C . PHE C 1 188 ? 37.185 31.830 -43.870 1.00 27.09 188 PHE C C 1
ATOM 4640 O O . PHE C 1 188 ? 37.562 31.221 -44.871 1.00 27.61 188 PHE C O 1
ATOM 4656 N N . ALA C 1 190 ? 38.790 28.101 -42.701 1.00 24.41 190 ALA C N 1
ATOM 4657 C CA . ALA C 1 190 ? 38.304 26.722 -42.715 1.00 24.93 190 ALA C CA 1
ATOM 4658 C C . ALA C 1 190 ? 37.680 26.341 -41.382 1.00 24.21 190 ALA C C 1
ATOM 4659 O O . ALA C 1 190 ? 38.320 26.460 -40.341 1.00 24.10 190 ALA C O 1
ATOM 4661 N N . ASP C 1 191 ? 36.434 25.874 -41.420 1.00 25.11 191 ASP C N 1
ATOM 4662 C CA . ASP C 1 191 ? 35.722 25.469 -40.208 1.00 27.51 191 ASP C CA 1
ATOM 4663 C C . ASP C 1 191 ? 36.367 24.271 -39.499 1.00 26.60 191 ASP C C 1
ATOM 4664 O O . ASP C 1 191 ? 36.236 24.112 -38.287 1.00 24.48 191 ASP C O 1
ATOM 4669 N N . GLN C 1 192 ? 37.048 23.426 -40.263 1.00 26.95 192 GLN C N 1
ATOM 4670 C CA . GLN C 1 192 ? 37.700 22.248 -39.703 1.00 29.47 192 GLN C CA 1
ATOM 4671 C C . GLN C 1 192 ? 38.803 22.639 -38.718 1.00 29.96 192 GLN C C 1
ATOM 4672 O O . GLN C 1 192 ? 39.009 21.960 -37.708 1.00 28.80 192 GLN C O 1
ATOM 4678 N N . GLU C 1 193 ? 39.512 23.726 -39.019 1.00 28.66 193 GLU C N 1
ATOM 4679 C CA . GLU C 1 193 ? 40.580 24.190 -38.140 1.00 29.53 193 GLU C CA 1
ATOM 4680 C C . GLU C 1 193 ? 40.057 25.190 -37.104 1.00 27.39 193 GLU C C 1
ATOM 4681 O O . GLU C 1 193 ? 40.830 25.761 -36.345 1.00 27.70 193 GLU C O 1
ATOM 4687 N N . ARG C 1 194 ? 38.743 25.388 -37.061 1.00 24.98 194 ARG C N 1
ATOM 4688 C CA . ARG C 1 194 ? 38.154 26.342 -36.125 1.00 22.83 194 ARG C CA 1
ATOM 4689 C C . ARG C 1 194 ? 37.218 25.726 -35.086 1.00 23.12 194 ARG C C 1
ATOM 4690 O O . ARG C 1 194 ? 37.239 26.102 -33.914 1.00 24.72 194 ARG C O 1
ATOM 4698 N N . PHE C 1 195 ? 36.399 24.775 -35.509 1.00 22.87 195 PHE C N 1
ATOM 4699 C CA . PHE C 1 195 ? 35.449 24.159 -34.599 1.00 22.71 195 PHE C CA 1
ATOM 4700 C C . PHE C 1 195 ? 35.718 22.674 -34.389 1.00 22.86 195 PHE C C 1
ATOM 4701 O O . PHE C 1 195 ? 36.371 22.024 -35.210 1.00 22.05 195 PHE C O 1
ATOM 4709 N N . LYS C 1 196 ? 35.209 22.152 -33.278 1.00 22.75 196 LYS C N 1
ATOM 4710 C CA . LYS C 1 196 ? 35.328 20.735 -32.945 1.00 23.82 196 LYS C CA 1
ATOM 4711 C C . LYS C 1 196 ? 34.086 20.306 -32.168 1.00 23.83 196 LYS C C 1
ATOM 4712 O O . LYS C 1 196 ? 33.595 21.049 -31.312 1.00 24.98 196 LYS C O 1
ATOM 4718 N N . VAL C 1 197 ? 33.562 19.122 -32.477 1.00 23.51 197 VAL C N 1
ATOM 4719 C CA . VAL C 1 197 ? 32.371 18.620 -31.796 1.00 24.87 197 VAL C CA 1
ATOM 4720 C C . VAL C 1 197 ? 32.601 17.222 -31.234 1.00 24.90 197 VAL C C 1
ATOM 4721 O O . VAL C 1 197 ? 33.161 16.352 -31.905 1.00 25.21 197 VAL C O 1
ATOM 4725 N N . PHE C 1 198 ? 32.150 17.014 -30.001 1.00 23.78 198 PHE C N 1
ATOM 4726 C CA . PHE C 1 198 ? 32.311 15.735 -29.318 1.00 22.33 198 PHE C CA 1
ATOM 4727 C C . PHE C 1 198 ? 31.089 15.428 -28.473 1.00 22.60 198 PHE C C 1
ATOM 4728 O O . PHE C 1 198 ? 30.495 16.334 -27.880 1.00 22.74 198 PHE C O 1
ATOM 4736 N N . GLY C 1 199 ? 30.724 14.151 -28.406 1.00 22.03 199 GLY C N 1
ATOM 4737 C CA . GLY C 1 199 ? 29.573 13.763 -27.610 1.00 23.76 199 GLY C CA 1
ATOM 4738 C C . GLY C 1 199 ? 28.331 13.571 -28.461 1.00 25.12 199 GLY C C 1
ATOM 4739 O O . GLY C 1 199 ? 28.313 13.947 -29.643 1.00 23.21 199 GLY C O 1
ATOM 4740 N N . ASP C 1 200 ? 27.293 12.988 -27.867 1.00 25.78 200 ASP C N 1
ATOM 4741 C CA . ASP C 1 200 ? 26.048 12.745 -28.589 1.00 30.28 200 ASP C CA 1
ATOM 4742 C C . ASP C 1 200 ? 24.873 13.442 -27.923 1.00 32.02 200 ASP C C 1
ATOM 4743 O O . ASP C 1 200 ? 24.825 13.551 -26.700 1.00 32.48 200 ASP C O 1
ATOM 4748 N N . LEU C 1 201 ? 23.921 13.898 -28.730 1.00 35.68 201 LEU C N 1
ATOM 4749 C CA . LEU C 1 201 ? 22.735 14.583 -28.212 1.00 39.51 201 LEU C CA 1
ATOM 4750 C C . LEU C 1 201 ? 21.761 13.603 -27.564 1.00 42.23 201 LEU C C 1
ATOM 4751 O O . LEU C 1 201 ? 21.433 13.724 -26.376 1.00 41.37 201 LEU C O 1
ATOM 4756 N N . GLU C 1 202 ? 21.308 12.635 -28.358 1.00 45.48 202 GLU C N 1
ATOM 4757 C CA . GLU C 1 202 ? 20.373 11.595 -27.918 1.00 48.98 202 GLU C CA 1
ATOM 4758 C C . GLU C 1 202 ? 19.270 12.094 -26.977 1.00 48.69 202 GLU C C 1
ATOM 4759 O O . GLU C 1 202 ? 18.109 12.179 -27.438 1.00 48.30 202 GLU C O 1
ATOM 4765 N N . SER D 1 2 ? 9.007 43.147 -33.314 1.00 39.51 2 SER D N 1
ATOM 4766 C CA . SER D 1 2 ? 9.994 42.097 -32.913 1.00 39.25 2 SER D CA 1
ATOM 4767 C C . SER D 1 2 ? 11.402 42.388 -33.445 1.00 37.76 2 SER D C 1
ATOM 4768 O O . SER D 1 2 ? 11.995 41.567 -34.149 1.00 39.79 2 SER D O 1
ATOM 4771 N N . ASN D 1 3 ? 11.936 43.553 -33.094 1.00 34.23 3 ASN D N 1
ATOM 4772 C CA . ASN D 1 3 ? 13.267 43.944 -33.544 1.00 32.14 3 ASN D CA 1
ATOM 4773 C C . ASN D 1 3 ? 14.394 43.441 -32.625 1.00 30.98 3 ASN D C 1
ATOM 4774 O O . ASN D 1 3 ? 14.156 42.686 -31.677 1.00 30.25 3 ASN D O 1
ATOM 4779 N N . PHE D 1 4 ? 15.620 43.869 -32.915 1.00 29.48 4 PHE D N 1
ATOM 4780 C CA . PHE D 1 4 ? 16.793 43.458 -32.149 1.00 26.28 4 PHE D CA 1
ATOM 4781 C C . PHE D 1 4 ? 16.619 43.713 -30.659 1.00 25.26 4 PHE D C 1
ATOM 4782 O O . PHE D 1 4 ? 16.952 42.874 -29.826 1.00 24.46 4 PHE D O 1
ATOM 4790 N N . LEU D 1 5 ? 16.080 44.878 -30.326 1.00 25.02 5 LEU D N 1
ATOM 4791 C CA . LEU D 1 5 ? 15.844 45.243 -28.939 1.00 24.40 5 LEU D CA 1
ATOM 4792 C C . LEU D 1 5 ? 15.037 44.172 -28.211 1.00 25.03 5 LEU D C 1
ATOM 4793 O O . LEU D 1 5 ? 15.345 43.844 -27.073 1.00 24.33 5 LEU D O 1
ATOM 4798 N N . ASP D 1 6 ? 14.008 43.628 -28.858 1.00 26.02 6 ASP D N 1
ATOM 4799 C CA . ASP D 1 6 ? 13.188 42.601 -28.216 1.00 25.95 6 ASP D CA 1
ATOM 4800 C C . ASP D 1 6 ? 14.022 41.363 -27.929 1.00 25.68 6 ASP D C 1
ATOM 4801 O O . ASP D 1 6 ? 13.934 40.779 -26.846 1.00 27.07 6 ASP D O 1
ATOM 4806 N N . LEU D 1 7 ? 14.835 40.966 -28.900 1.00 23.21 7 LEU D N 1
ATOM 4807 C CA . LEU D 1 7 ? 15.689 39.806 -28.730 1.00 22.47 7 LEU D CA 1
ATOM 4808 C C . LEU D 1 7 ? 16.683 40.043 -27.588 1.00 22.82 7 LEU D C 1
ATOM 4809 O O . LEU D 1 7 ? 16.941 39.135 -26.799 1.00 21.66 7 LEU D O 1
ATOM 4814 N N . GLN D 1 8 ? 17.235 41.258 -27.501 1.00 22.33 8 GLN D N 1
ATOM 4815 C CA . GLN D 1 8 ? 18.186 41.591 -26.434 1.00 21.14 8 GLN D CA 1
ATOM 4816 C C . GLN D 1 8 ? 17.537 41.405 -25.072 1.00 22.18 8 GLN D C 1
ATOM 4817 O O . GLN D 1 8 ? 18.182 40.941 -24.123 1.00 22.55 8 GLN D O 1
ATOM 4823 N N . LYS D 1 9 ? 16.259 41.765 -24.969 1.00 22.42 9 LYS D N 1
ATOM 4824 C CA . LYS D 1 9 ? 15.544 41.645 -23.707 1.00 23.47 9 LYS D CA 1
ATOM 4825 C C . LYS D 1 9 ? 15.220 40.210 -23.340 1.00 25.38 9 LYS D C 1
ATOM 4826 O O . LYS D 1 9 ? 15.144 39.863 -22.163 1.00 27.47 9 LYS D O 1
ATOM 4832 N N . GLN D 1 10 ? 15.038 39.375 -24.349 1.00 25.21 10 GLN D N 1
ATOM 4833 C CA . GLN D 1 10 ? 14.731 37.980 -24.128 1.00 27.05 10 GLN D CA 1
ATOM 4834 C C . GLN D 1 10 ? 15.982 37.248 -23.637 1.00 26.77 10 GLN D C 1
ATOM 4835 O O . GLN D 1 10 ? 15.891 36.335 -22.811 1.00 28.30 10 GLN D O 1
ATOM 4841 N N . ARG D 1 11 ? 17.143 37.653 -24.148 1.00 25.08 11 ARG D N 1
ATOM 4842 C CA . ARG D 1 11 ? 18.403 37.031 -23.762 1.00 24.73 11 ARG D CA 1
ATOM 4843 C C . ARG D 1 11 ? 18.735 37.314 -22.306 1.00 25.19 11 ARG D C 1
ATOM 4844 O O . ARG D 1 11 ? 18.858 38.470 -21.900 1.00 23.93 11 ARG D O 1
ATOM 4852 N N . ARG D 1 12 ? 18.895 36.252 -21.524 1.00 25.35 12 ARG D N 1
ATOM 4853 C CA . ARG D 1 12 ? 19.214 36.390 -20.109 1.00 24.57 12 ARG D CA 1
ATOM 4854 C C . ARG D 1 12 ? 20.015 35.189 -19.597 1.00 25.52 12 ARG D C 1
ATOM 4855 O O . ARG D 1 12 ? 19.908 34.077 -20.130 1.00 25.11 12 ARG D O 1
ATOM 4863 N N . SER D 1 13 ? 20.824 35.417 -18.566 1.00 24.58 13 SER D N 1
ATOM 4864 C CA . SER D 1 13 ? 21.605 34.346 -17.973 1.00 24.25 13 SER D CA 1
ATOM 4865 C C . SER D 1 13 ? 20.644 33.351 -17.318 1.00 24.48 13 SER D C 1
ATOM 4866 O O . SER D 1 13 ? 19.926 33.700 -16.379 1.00 23.89 13 SER D O 1
ATOM 4869 N N . ILE D 1 14 ? 20.628 32.121 -17.823 1.00 24.63 14 ILE D N 1
ATOM 4870 C CA . ILE D 1 14 ? 19.752 31.085 -17.280 1.00 25.19 14 ILE D CA 1
ATOM 4871 C C . ILE D 1 14 ? 20.563 30.068 -16.490 1.00 25.78 14 ILE D C 1
ATOM 4872 O O . ILE D 1 14 ? 21.414 29.370 -17.048 1.00 25.13 14 ILE D O 1
ATOM 4877 N N . TYR D 1 15 ? 20.292 29.985 -15.191 1.00 26.33 15 TYR D N 1
ATOM 4878 C CA . TYR D 1 15 ? 21.005 29.055 -14.330 1.00 28.29 15 TYR D CA 1
ATOM 4879 C C . TYR D 1 15 ? 20.232 27.759 -14.112 1.00 28.54 15 TYR D C 1
ATOM 4880 O O . TYR D 1 15 ? 20.806 26.748 -13.707 1.00 29.79 15 TYR D O 1
ATOM 4889 N N . ALA D 1 16 ? 18.929 27.792 -14.365 1.00 28.29 16 ALA D N 1
ATOM 4890 C CA . ALA D 1 16 ? 18.107 26.599 -14.205 1.00 28.34 16 ALA D CA 1
ATOM 4891 C C . ALA D 1 16 ? 17.926 25.987 -15.590 1.00 27.03 16 ALA D C 1
ATOM 4892 O O . ALA D 1 16 ? 16.994 26.329 -16.315 1.00 24.62 16 ALA D O 1
ATOM 4894 N N . LEU D 1 17 ? 18.843 25.098 -15.957 1.00 28.43 17 LEU D N 1
ATOM 4895 C CA . LEU D 1 17 ? 18.806 24.457 -17.264 1.00 29.33 17 LEU D CA 1
ATOM 4896 C C . LEU D 1 17 ? 18.100 23.114 -17.252 1.00 31.13 17 LEU D C 1
ATOM 4897 O O . LEU D 1 17 ? 18.051 22.432 -16.224 1.00 30.52 17 LEU D O 1
ATOM 4902 N N . GLY D 1 18 ? 17.563 22.749 -18.414 1.00 31.97 18 GLY D N 1
ATOM 4903 C CA . GLY D 1 18 ? 16.859 21.491 -18.582 1.00 34.37 18 GLY D CA 1
ATOM 4904 C C . GLY D 1 18 ? 17.394 20.778 -19.812 1.00 36.71 18 GLY D C 1
ATOM 4905 O O . GLY D 1 18 ? 18.247 21.317 -20.518 1.00 36.74 18 GLY D O 1
ATOM 4906 N N . LYS D 1 19 ? 16.892 19.581 -20.092 1.00 37.54 19 LYS D N 1
ATOM 4907 C CA . LYS D 1 19 ? 17.390 18.822 -21.231 1.00 40.60 19 LYS D CA 1
ATOM 4908 C C . LYS D 1 19 ? 16.372 18.704 -22.366 1.00 40.44 19 LYS D C 1
ATOM 4909 O O . LYS D 1 19 ? 16.559 17.938 -23.312 1.00 39.85 19 LYS D O 1
ATOM 4915 N N . THR D 1 20 ? 15.301 19.484 -22.266 1.00 41.64 20 THR D N 1
ATOM 4916 C CA . THR D 1 20 ? 14.244 19.482 -23.270 1.00 42.86 20 THR D CA 1
ATOM 4917 C C . THR D 1 20 ? 14.459 20.558 -24.324 1.00 44.05 20 THR D C 1
ATOM 4918 O O . THR D 1 20 ? 14.000 21.689 -24.178 1.00 44.90 20 THR D O 1
ATOM 4922 N N . VAL D 1 21 ? 15.163 20.200 -25.391 1.00 45.24 21 VAL D N 1
ATOM 4923 C CA . VAL D 1 21 ? 15.425 21.144 -26.466 1.00 47.63 21 VAL D CA 1
ATOM 4924 C C . VAL D 1 21 ? 14.822 20.640 -27.771 1.00 48.68 21 VAL D C 1
ATOM 4925 O O . VAL D 1 21 ? 14.845 19.442 -28.058 1.00 49.78 21 VAL D O 1
ATOM 4929 N N . ASP D 1 22 ? 14.286 21.564 -28.561 1.00 49.93 22 ASP D N 1
ATOM 4930 C CA . ASP D 1 22 ? 13.668 21.218 -29.834 1.00 50.52 22 ASP D CA 1
ATOM 4931 C C . ASP D 1 22 ? 14.563 21.495 -31.035 1.00 50.20 22 ASP D C 1
ATOM 4932 O O . ASP D 1 22 ? 14.191 22.245 -31.937 1.00 51.49 22 ASP D O 1
ATOM 4937 N N . LEU D 1 23 ? 15.743 20.889 -31.043 1.00 49.09 23 LEU D N 1
ATOM 4938 C CA . LEU D 1 23 ? 16.687 21.049 -32.141 1.00 47.34 23 LEU D CA 1
ATOM 4939 C C . LEU D 1 23 ? 17.620 19.853 -32.178 1.00 46.07 23 LEU D C 1
ATOM 4940 O O . LEU D 1 23 ? 17.961 19.297 -31.134 1.00 45.70 23 LEU D O 1
ATOM 4945 N N . SER D 1 24 ? 18.041 19.459 -33.374 1.00 44.95 24 SER D N 1
ATOM 4946 C CA . SER D 1 24 ? 18.941 18.320 -33.502 1.00 44.97 24 SER D CA 1
ATOM 4947 C C . SER D 1 24 ? 20.401 18.727 -33.351 1.00 44.28 24 SER D C 1
ATOM 4948 O O . SER D 1 24 ? 20.741 19.914 -33.336 1.00 43.76 24 SER D O 1
ATOM 4951 N N . LYS D 1 25 ? 21.259 17.718 -33.254 1.00 43.34 25 LYS D N 1
ATOM 4952 C CA . LYS D 1 25 ? 22.690 17.921 -33.112 1.00 41.68 25 LYS D CA 1
ATOM 4953 C C . LYS D 1 25 ? 23.223 18.770 -34.261 1.00 40.01 25 LYS D C 1
ATOM 4954 O O . LYS D 1 25 ? 23.839 19.808 -34.035 1.00 39.29 25 LYS D O 1
ATOM 4960 N N . ALA D 1 26 ? 22.977 18.329 -35.492 1.00 38.63 26 ALA D N 1
ATOM 4961 C CA . ALA D 1 26 ? 23.439 19.046 -36.677 1.00 37.52 26 ALA D CA 1
ATOM 4962 C C . ALA D 1 26 ? 22.887 20.469 -36.736 1.00 37.47 26 ALA D C 1
ATOM 4963 O O . ALA D 1 26 ? 23.459 21.335 -37.394 1.00 37.34 26 ALA D O 1
ATOM 4965 N N . GLU D 1 27 ? 21.777 20.704 -36.047 1.00 37.37 27 GLU D N 1
ATOM 4966 C CA . GLU D 1 27 ? 21.163 22.027 -36.036 1.00 37.88 27 GLU D CA 1
ATOM 4967 C C . GLU D 1 27 ? 21.803 22.949 -35.007 1.00 36.29 27 GLU D C 1
ATOM 4968 O O . GLU D 1 27 ? 22.097 24.109 -35.297 1.00 34.86 27 GLU D O 1
ATOM 4974 N N . LEU D 1 28 ? 22.013 22.425 -33.804 1.00 34.53 28 LEU D N 1
ATOM 4975 C CA . LEU D 1 28 ? 22.638 23.191 -32.733 1.00 33.38 28 LEU D CA 1
ATOM 4976 C C . LEU D 1 28 ? 24.082 23.545 -33.105 1.00 32.54 28 LEU D C 1
ATOM 4977 O O . LEU D 1 28 ? 24.561 24.634 -32.768 1.00 33.62 28 LEU D O 1
ATOM 4982 N N . VAL D 1 29 ? 24.764 22.632 -33.799 1.00 29.95 29 VAL D N 1
ATOM 4983 C CA . VAL D 1 29 ? 26.146 22.852 -34.229 1.00 28.30 29 VAL D CA 1
ATOM 4984 C C . VAL D 1 29 ? 26.206 23.948 -35.303 1.00 28.73 29 VAL D C 1
ATOM 4985 O O . VAL D 1 29 ? 27.047 24.845 -35.248 1.00 28.47 29 VAL D O 1
ATOM 4989 N N . ALA D 1 30 ? 25.312 23.876 -36.282 1.00 27.86 30 ALA D N 1
ATOM 4990 C CA . ALA D 1 30 ? 25.289 24.878 -37.343 1.00 27.72 30 ALA D CA 1
ATOM 4991 C C . ALA D 1 30 ? 24.867 26.238 -36.780 1.00 27.93 30 ALA D C 1
ATOM 4992 O O . ALA D 1 30 ? 25.338 27.284 -37.225 1.00 27.90 30 ALA D O 1
ATOM 4994 N N . LEU D 1 31 ? 23.984 26.213 -35.787 1.00 27.51 31 LEU D N 1
ATOM 4995 C CA . LEU D 1 31 ? 23.482 27.442 -35.182 1.00 28.09 31 LEU D CA 1
ATOM 4996 C C . LEU D 1 31 ? 24.593 28.141 -34.392 1.00 27.54 31 LEU D C 1
ATOM 4997 O O . LEU D 1 31 ? 24.798 29.356 -34.528 1.00 26.30 31 LEU D O 1
ATOM 5002 N N . ILE D 1 32 ? 25.313 27.358 -33.589 1.00 25.57 32 ILE D N 1
ATOM 5003 C CA . ILE D 1 32 ? 26.421 27.859 -32.778 1.00 23.12 32 ILE D CA 1
ATOM 5004 C C . ILE D 1 32 ? 27.571 28.337 -33.665 1.00 21.27 32 ILE D C 1
ATOM 5005 O O . ILE D 1 32 ? 28.014 29.478 -33.563 1.00 20.15 32 ILE D O 1
ATOM 5010 N N . GLN D 1 33 ? 28.045 27.468 -34.547 1.00 20.64 33 GLN D N 1
ATOM 5011 C CA . GLN D 1 33 ? 29.149 27.817 -35.432 1.00 19.27 33 GLN D CA 1
ATOM 5012 C C . GLN D 1 33 ? 28.861 28.981 -36.371 1.00 20.26 33 GLN D C 1
ATOM 5013 O O . GLN D 1 33 ? 29.746 29.805 -36.619 1.00 19.16 33 GLN D O 1
ATOM 5019 N N . ASN D 1 34 ? 27.642 29.048 -36.905 1.00 19.79 34 ASN D N 1
ATOM 5020 C CA . ASN D 1 34 ? 27.305 30.136 -37.817 1.00 19.74 34 ASN D CA 1
ATOM 5021 C C . ASN D 1 34 ? 27.260 31.472 -37.089 1.00 17.20 34 ASN D C 1
ATOM 5022 O O . ASN D 1 34 ? 27.637 32.502 -37.638 1.00 15.94 34 ASN D O 1
ATOM 5027 N N . ALA D 1 35 ? 26.788 31.452 -35.851 1.00 15.88 35 ALA D N 1
ATOM 5028 C CA . ALA D 1 35 ? 26.720 32.679 -35.074 1.00 17.96 35 ALA D CA 1
ATOM 5029 C C . ALA D 1 35 ? 28.134 33.157 -34.776 1.00 18.28 35 ALA D C 1
ATOM 5030 O O . ALA D 1 35 ? 28.399 34.359 -34.765 1.00 19.90 35 ALA D O 1
ATOM 5032 N N . ILE D 1 36 ? 29.045 32.207 -34.565 1.00 19.19 36 ILE D N 1
ATOM 5033 C CA . ILE D 1 36 ? 30.445 32.512 -34.279 1.00 18.50 36 ILE D CA 1
ATOM 5034 C C . ILE D 1 36 ? 31.193 33.033 -35.506 1.00 18.40 36 ILE D C 1
ATOM 5035 O O . ILE D 1 36 ? 31.850 34.080 -35.456 1.00 17.09 36 ILE D O 1
ATOM 5040 N N . LYS D 1 37 ? 31.099 32.325 -36.623 1.00 17.37 37 LYS D N 1
ATOM 5041 C CA . LYS D 1 37 ? 31.851 32.773 -37.781 1.00 20.45 37 LYS D CA 1
ATOM 5042 C C . LYS D 1 37 ? 31.308 34.067 -38.383 1.00 20.53 37 LYS D C 1
ATOM 5043 O O . LYS D 1 37 ? 31.969 34.713 -39.193 1.00 22.30 37 LYS D O 1
ATOM 5049 N N . GLN D 1 38 ? 30.119 34.475 -37.960 1.00 19.68 38 GLN D N 1
ATOM 5050 C CA . GLN D 1 38 ? 29.530 35.695 -38.488 1.00 18.72 38 GLN D CA 1
ATOM 5051 C C . GLN D 1 38 ? 29.897 36.880 -37.568 1.00 18.15 38 GLN D C 1
ATOM 5052 O O . GLN D 1 38 ? 29.717 38.039 -37.938 1.00 17.28 38 GLN D O 1
ATOM 5058 N N . ALA D 1 39 ? 30.438 36.583 -36.385 1.00 16.62 39 ALA D N 1
ATOM 5059 C CA . ALA D 1 39 ? 30.831 37.630 -35.436 1.00 14.40 39 ALA D CA 1
ATOM 5060 C C . ALA D 1 39 ? 32.141 38.265 -35.914 1.00 13.68 39 ALA D C 1
ATOM 5061 O O . ALA D 1 39 ? 33.133 37.571 -36.163 1.00 13.36 39 ALA D O 1
ATOM 5063 N N . PRO D 1 40 ? 32.154 39.600 -36.058 1.00 12.07 40 PRO D N 1
ATOM 5064 C CA . PRO D 1 40 ? 33.329 40.344 -36.522 1.00 9.56 40 PRO D CA 1
ATOM 5065 C C . PRO D 1 40 ? 34.549 40.271 -35.625 1.00 11.46 40 PRO D C 1
ATOM 5066 O O . PRO D 1 40 ? 34.444 40.141 -34.396 1.00 8.86 40 PRO D O 1
ATOM 5070 N N . SER D 1 41 ? 35.714 40.361 -36.257 1.00 12.37 41 SER D N 1
ATOM 5071 C CA . SER D 1 41 ? 36.969 40.313 -35.534 1.00 14.98 41 SER D CA 1
ATOM 5072 C C . SER D 1 41 ? 37.924 41.334 -36.151 1.00 16.21 41 SER D C 1
ATOM 5073 O O . SER D 1 41 ? 37.830 41.644 -37.340 1.00 17.12 41 SER D O 1
ATOM 5076 N N . ALA D 1 42 ? 38.822 41.880 -35.336 1.00 16.98 42 ALA D N 1
ATOM 5077 C CA . ALA D 1 42 ? 39.779 42.875 -35.811 1.00 14.62 42 ALA D CA 1
ATOM 5078 C C . ALA D 1 42 ? 40.507 42.361 -37.046 1.00 14.15 42 ALA D C 1
ATOM 5079 O O . ALA D 1 42 ? 40.957 41.223 -37.080 1.00 14.33 42 ALA D O 1
ATOM 5081 N N . PHE D 1 43 ? 40.617 43.210 -38.059 1.00 15.17 43 PHE D N 1
ATOM 5082 C CA . PHE D 1 43 ? 41.271 42.852 -39.314 1.00 16.94 43 PHE D CA 1
ATOM 5083 C C . PHE D 1 43 ? 40.810 41.483 -39.817 1.00 16.65 43 PHE D C 1
ATOM 5084 O O . PHE D 1 43 ? 41.528 40.805 -40.554 1.00 15.46 43 PHE D O 1
ATOM 5092 N N . ASN D 1 44 ? 39.609 41.085 -39.410 1.00 15.00 44 ASN D N 1
ATOM 5093 C CA . ASN D 1 44 ? 39.059 39.798 -39.810 1.00 14.44 44 ASN D CA 1
ATOM 5094 C C . ASN D 1 44 ? 40.096 38.703 -39.511 1.00 15.07 44 ASN D C 1
ATOM 5095 O O . ASN D 1 44 ? 40.290 37.775 -40.311 1.00 13.39 44 ASN D O 1
ATOM 5100 N N . SER D 1 45 ? 40.755 38.839 -38.357 1.00 13.34 45 SER D N 1
ATOM 5101 C CA . SER D 1 45 ? 41.779 37.892 -37.915 1.00 14.20 45 SER D CA 1
ATOM 5102 C C . SER D 1 45 ? 41.155 36.535 -37.531 1.00 14.76 45 SER D C 1
ATOM 5103 O O . SER D 1 45 ? 41.824 35.507 -37.544 1.00 17.65 45 SER D O 1
ATOM 5106 N N . GLN D 1 46 ? 39.874 36.539 -37.177 1.00 13.98 46 GLN D N 1
ATOM 5107 C CA . GLN D 1 46 ? 39.171 35.304 -36.831 1.00 16.08 46 GLN D CA 1
ATOM 5108 C C . GLN D 1 46 ? 39.956 34.453 -35.837 1.00 16.03 46 GLN D C 1
ATOM 5109 O O . GLN D 1 46 ? 40.274 33.301 -36.116 1.00 16.13 46 GLN D O 1
ATOM 5115 N N . THR D 1 47 ? 40.259 35.018 -34.676 1.00 15.97 47 THR D N 1
ATOM 5116 C CA . THR D 1 47 ? 41.030 34.311 -33.669 1.00 13.86 47 THR D CA 1
ATOM 5117 C C . THR D 1 47 ? 40.155 33.397 -32.814 1.00 13.69 47 THR D C 1
ATOM 5118 O O . THR D 1 47 ? 40.648 32.595 -32.014 1.00 11.25 47 THR D O 1
ATOM 5122 N N . SER D 1 48 ? 38.851 33.528 -32.995 1.00 12.16 48 SER D N 1
ATOM 5123 C CA . SER D 1 48 ? 37.886 32.735 -32.257 1.00 13.49 48 SER D CA 1
ATOM 5124 C C . SER D 1 48 ? 37.927 31.238 -32.620 1.00 12.77 48 SER D C 1
ATOM 5125 O O . SER D 1 48 ? 38.028 30.886 -33.796 1.00 11.77 48 SER D O 1
ATOM 5128 N N . ARG D 1 49 ? 37.869 30.365 -31.614 1.00 10.43 49 ARG D N 1
ATOM 5129 C CA . ARG D 1 49 ? 37.831 28.903 -31.835 1.00 12.54 49 ARG D CA 1
ATOM 5130 C C . ARG D 1 49 ? 36.832 28.372 -30.808 1.00 14.48 49 ARG D C 1
ATOM 5131 O O . ARG D 1 49 ? 36.741 28.913 -29.695 1.00 15.34 49 ARG D O 1
ATOM 5139 N N . ALA D 1 50 ? 36.108 27.311 -31.154 1.00 13.25 50 ALA D N 1
ATOM 5140 C CA . ALA D 1 50 ? 35.118 26.768 -30.236 1.00 15.41 50 ALA D CA 1
ATOM 5141 C C . ALA D 1 50 ? 35.027 25.248 -30.213 1.00 17.15 50 ALA D C 1
ATOM 5142 O O . ALA D 1 50 ? 35.288 24.573 -31.195 1.00 18.09 50 ALA D O 1
ATOM 5144 N N . LEU D 1 51 ? 34.629 24.717 -29.070 1.00 20.41 51 LEU D N 1
ATOM 5145 C CA . LEU D 1 51 ? 34.472 23.282 -28.910 1.00 22.08 51 LEU D CA 1
ATOM 5146 C C . LEU D 1 51 ? 33.079 23.012 -28.346 1.00 22.94 51 LEU D C 1
ATOM 5147 O O . LEU D 1 51 ? 32.742 23.457 -27.244 1.00 22.69 51 LEU D O 1
ATOM 5152 N N . VAL D 1 52 ? 32.255 22.317 -29.123 1.00 23.82 52 VAL D N 1
ATOM 5153 C CA . VAL D 1 52 ? 30.906 21.997 -28.687 1.00 25.26 52 VAL D CA 1
ATOM 5154 C C . VAL D 1 52 ? 30.869 20.569 -28.159 1.00 26.31 52 VAL D C 1
ATOM 5155 O O . VAL D 1 52 ? 31.168 19.626 -28.893 1.00 27.22 52 VAL D O 1
ATOM 5159 N N . LEU D 1 53 ? 30.497 20.415 -26.889 1.00 26.31 53 LEU D N 1
ATOM 5160 C CA . LEU D 1 53 ? 30.417 19.103 -26.258 1.00 25.80 53 LEU D CA 1
ATOM 5161 C C . LEU D 1 53 ? 28.971 18.722 -25.960 1.00 26.57 53 LEU D C 1
ATOM 5162 O O . LEU D 1 53 ? 28.190 19.533 -25.459 1.00 27.51 53 LEU D O 1
ATOM 5167 N N . PHE D 1 54 ? 28.616 17.479 -26.261 1.00 26.94 54 PHE D N 1
ATOM 5168 C CA . PHE D 1 54 ? 27.264 16.984 -26.026 1.00 27.24 54 PHE D CA 1
ATOM 5169 C C . PHE D 1 54 ? 27.268 15.770 -25.101 1.00 28.18 54 PHE D C 1
ATOM 5170 O O . PHE D 1 54 ? 28.326 15.209 -24.802 1.00 28.28 54 PHE D O 1
ATOM 5178 N N . GLY D 1 55 ? 26.079 15.375 -24.650 1.00 27.47 55 GLY D N 1
ATOM 5179 C CA . GLY D 1 55 ? 25.943 14.220 -23.779 1.00 26.22 55 GLY D CA 1
ATOM 5180 C C . GLY D 1 55 ? 26.992 14.008 -22.705 1.00 26.54 55 GLY D C 1
ATOM 5181 O O . GLY D 1 55 ? 27.265 14.898 -21.903 1.00 25.57 55 GLY D O 1
ATOM 5182 N N . GLN D 1 56 ? 27.577 12.814 -22.689 1.00 27.17 56 GLN D N 1
ATOM 5183 C CA . GLN D 1 56 ? 28.582 12.442 -21.696 1.00 27.34 56 GLN D CA 1
ATOM 5184 C C . GLN D 1 56 ? 29.764 13.396 -21.606 1.00 26.33 56 GLN D C 1
ATOM 5185 O O . GLN D 1 56 ? 30.289 13.645 -20.528 1.00 26.55 56 GLN D O 1
ATOM 5191 N N . ASP D 1 57 ? 30.185 13.930 -22.741 1.00 26.24 57 ASP D N 1
ATOM 5192 C CA . ASP D 1 57 ? 31.299 14.874 -22.767 1.00 26.20 57 ASP D CA 1
ATOM 5193 C C . ASP D 1 57 ? 30.970 16.128 -21.959 1.00 24.82 57 ASP D C 1
ATOM 5194 O O . ASP D 1 57 ? 31.771 16.580 -21.141 1.00 26.00 57 ASP D O 1
ATOM 5199 N N . SER D 1 58 ? 29.782 16.677 -22.180 1.00 23.78 58 SER D N 1
ATOM 5200 C CA . SER D 1 58 ? 29.327 17.871 -21.473 1.00 22.99 58 SER D CA 1
ATOM 5201 C C . SER D 1 58 ? 29.215 17.596 -19.980 1.00 24.37 58 SER D C 1
ATOM 5202 O O . SER D 1 58 ? 29.645 18.402 -19.148 1.00 22.54 58 SER D O 1
ATOM 5205 N N . GLN D 1 59 ? 28.635 16.446 -19.653 1.00 25.39 59 GLN D N 1
ATOM 5206 C CA . GLN D 1 59 ? 28.440 16.026 -18.274 1.00 27.14 59 GLN D CA 1
ATOM 5207 C C . GLN D 1 59 ? 29.778 15.861 -17.567 1.00 27.11 59 GLN D C 1
ATOM 5208 O O . GLN D 1 59 ? 29.956 16.323 -16.433 1.00 26.34 59 GLN D O 1
ATOM 5214 N N . ASP D 1 60 ? 30.718 15.201 -18.240 1.00 26.94 60 ASP D N 1
ATOM 5215 C CA . ASP D 1 60 ? 32.039 14.954 -17.675 1.00 26.12 60 ASP D CA 1
ATOM 5216 C C . ASP D 1 60 ? 32.870 16.219 -17.528 1.00 26.22 60 ASP D C 1
ATOM 5217 O O . ASP D 1 60 ? 33.745 16.297 -16.660 1.00 26.58 60 ASP D O 1
ATOM 5222 N N . PHE D 1 61 ? 32.626 17.204 -18.383 1.00 23.86 61 PHE D N 1
ATOM 5223 C CA . PHE D 1 61 ? 33.397 18.432 -18.291 1.00 22.41 61 PHE D CA 1
ATOM 5224 C C . PHE D 1 61 ? 33.201 19.090 -16.943 1.00 20.98 61 PHE D C 1
ATOM 5225 O O . PHE D 1 61 ? 34.140 19.627 -16.358 1.00 20.40 61 PHE D O 1
ATOM 5233 N N . TRP D 1 62 ? 31.972 19.056 -16.450 1.00 21.92 62 TRP D N 1
ATOM 5234 C CA . TRP D 1 62 ? 31.673 19.681 -15.176 1.00 23.78 62 TRP D CA 1
ATOM 5235 C C . TRP D 1 62 ? 31.868 18.755 -13.987 1.00 25.49 62 TRP D C 1
ATOM 5236 O O . TRP D 1 62 ? 32.471 19.143 -12.990 1.00 26.86 62 TRP D O 1
ATOM 5247 N N . ASN D 1 63 ? 31.357 17.534 -14.092 1.00 27.96 63 ASN D N 1
ATOM 5248 C CA . ASN D 1 63 ? 31.447 16.579 -12.995 1.00 31.63 63 ASN D CA 1
ATOM 5249 C C . ASN D 1 63 ? 32.787 15.860 -12.854 1.00 32.11 63 ASN D C 1
ATOM 5250 O O . ASN D 1 63 ? 33.071 15.267 -11.817 1.00 32.37 63 ASN D O 1
ATOM 5255 N N . LYS D 1 64 ? 33.610 15.925 -13.891 1.00 32.69 64 LYS D N 1
ATOM 5256 C CA . LYS D 1 64 ? 34.905 15.258 -13.862 1.00 32.08 64 LYS D CA 1
ATOM 5257 C C . LYS D 1 64 ? 36.053 16.269 -13.894 1.00 30.32 64 LYS D C 1
ATOM 5258 O O . LYS D 1 64 ? 36.770 16.434 -12.902 1.00 29.94 64 LYS D O 1
ATOM 5264 N N . ILE D 1 65 ? 36.209 16.965 -15.019 1.00 28.46 65 ILE D N 1
ATOM 5265 C CA . ILE D 1 65 ? 37.279 17.951 -15.172 1.00 25.98 65 ILE D CA 1
ATOM 5266 C C . ILE D 1 65 ? 37.155 19.138 -14.209 1.00 25.66 65 ILE D C 1
ATOM 5267 O O . ILE D 1 65 ? 38.037 19.377 -13.381 1.00 23.31 65 ILE D O 1
ATOM 5272 N N . ALA D 1 66 ? 36.062 19.885 -14.310 1.00 24.27 66 ALA D N 1
ATOM 5273 C CA . ALA D 1 66 ? 35.883 21.039 -13.443 1.00 24.91 66 ALA D CA 1
ATOM 5274 C C . ALA D 1 66 ? 35.862 20.596 -11.994 1.00 25.49 66 ALA D C 1
ATOM 5275 O O . ALA D 1 66 ? 36.510 21.199 -11.133 1.00 22.81 66 ALA D O 1
ATOM 5277 N N . TYR D 1 67 ? 35.118 19.529 -11.737 1.00 26.74 67 TYR D N 1
ATOM 5278 C CA . TYR D 1 67 ? 34.994 18.976 -10.404 1.00 29.49 67 TYR D CA 1
ATOM 5279 C C . TYR D 1 67 ? 36.350 18.639 -9.805 1.00 29.89 67 TYR D C 1
ATOM 5280 O O . TYR D 1 67 ? 36.704 19.135 -8.741 1.00 29.38 67 TYR D O 1
ATOM 5289 N N . SER D 1 68 ? 37.111 17.795 -10.491 1.00 31.76 68 SER D N 1
ATOM 5290 C CA . SER D 1 68 ? 38.415 17.397 -9.984 1.00 32.78 68 SER D CA 1
ATOM 5291 C C . SER D 1 68 ? 39.298 18.594 -9.684 1.00 34.59 68 SER D C 1
ATOM 5292 O O . SER D 1 68 ? 39.842 18.707 -8.588 1.00 35.95 68 SER D O 1
ATOM 5295 N N . GLU D 1 69 ? 39.427 19.494 -10.654 1.00 36.23 69 GLU D N 1
ATOM 5296 C CA . GLU D 1 69 ? 40.254 20.682 -10.489 1.00 37.15 69 GLU D CA 1
ATOM 5297 C C . GLU D 1 69 ? 39.832 21.535 -9.298 1.00 38.06 69 GLU D C 1
ATOM 5298 O O . GLU D 1 69 ? 40.662 21.906 -8.475 1.00 37.22 69 GLU D O 1
ATOM 5304 N N . LEU D 1 70 ? 38.543 21.843 -9.208 1.00 40.90 70 LEU D N 1
ATOM 5305 C CA . LEU D 1 70 ? 38.031 22.661 -8.108 1.00 44.10 70 LEU D CA 1
ATOM 5306 C C . LEU D 1 70 ? 38.133 21.979 -6.750 1.00 46.69 70 LEU D C 1
ATOM 5307 O O . LEU D 1 70 ? 38.173 22.643 -5.714 1.00 47.55 70 LEU D O 1
ATOM 5312 N N . GLU D 1 71 ? 38.175 20.653 -6.756 1.00 49.79 71 GLU D N 1
ATOM 5313 C CA . GLU D 1 71 ? 38.260 19.890 -5.520 1.00 52.25 71 GLU D CA 1
ATOM 5314 C C . GLU D 1 71 ? 39.526 20.201 -4.735 1.00 53.13 71 GLU D C 1
ATOM 5315 O O . GLU D 1 71 ? 39.543 20.098 -3.507 1.00 52.85 71 GLU D O 1
ATOM 5321 N N . LYS D 1 72 ? 40.582 20.591 -5.438 1.00 54.00 72 LYS D N 1
ATOM 5322 C CA . LYS D 1 72 ? 41.842 20.901 -4.779 1.00 55.74 72 LYS D CA 1
ATOM 5323 C C . LYS D 1 72 ? 42.136 22.396 -4.658 1.00 56.21 72 LYS D C 1
ATOM 5324 O O . LYS D 1 72 ? 43.298 22.809 -4.627 1.00 56.69 72 LYS D O 1
ATOM 5330 N N . VAL D 1 73 ? 41.079 23.199 -4.579 1.00 55.83 73 VAL D N 1
ATOM 5331 C CA . VAL D 1 73 ? 41.218 24.644 -4.449 1.00 55.67 73 VAL D CA 1
ATOM 5332 C C . VAL D 1 73 ? 40.085 25.225 -3.614 1.00 55.79 73 VAL D C 1
ATOM 5333 O O . VAL D 1 73 ? 40.230 26.289 -3.013 1.00 55.49 73 VAL D O 1
ATOM 5337 N N . THR D 1 74 ? 38.958 24.520 -3.588 1.00 56.20 74 THR D N 1
ATOM 5338 C CA . THR D 1 74 ? 37.794 24.962 -2.831 1.00 57.51 74 THR D CA 1
ATOM 5339 C C . THR D 1 74 ? 37.816 24.353 -1.426 1.00 58.48 74 THR D C 1
ATOM 5340 O O . THR D 1 74 ? 38.144 23.178 -1.254 1.00 58.46 74 THR D O 1
ATOM 5344 N N . PRO D 1 75 ? 37.480 25.152 -0.399 1.00 59.80 75 PRO D N 1
ATOM 5345 C CA . PRO D 1 75 ? 37.464 24.673 0.987 1.00 60.45 75 PRO D CA 1
ATOM 5346 C C . PRO D 1 75 ? 36.628 23.405 1.150 1.00 61.16 75 PRO D C 1
ATOM 5347 O O . PRO D 1 75 ? 35.764 23.109 0.325 1.00 61.44 75 PRO D O 1
ATOM 5351 N N . ALA D 1 76 ? 36.887 22.663 2.220 1.00 61.96 76 ALA D N 1
ATOM 5352 C CA . ALA D 1 76 ? 36.158 21.429 2.484 1.00 62.33 76 ALA D CA 1
ATOM 5353 C C . ALA D 1 76 ? 34.707 21.715 2.876 1.00 62.47 76 ALA D C 1
ATOM 5354 O O . ALA D 1 76 ? 33.800 20.953 2.533 1.00 62.69 76 ALA D O 1
ATOM 5356 N N . GLU D 1 77 ? 34.495 22.820 3.585 1.00 62.93 77 GLU D N 1
ATOM 5357 C CA . GLU D 1 77 ? 33.158 23.209 4.035 1.00 62.88 77 GLU D CA 1
ATOM 5358 C C . GLU D 1 77 ? 32.454 24.094 3.008 1.00 61.73 77 GLU D C 1
ATOM 5359 O O . GLU D 1 77 ? 31.331 24.557 3.230 1.00 61.28 77 GLU D O 1
ATOM 5365 N N . ALA D 1 78 ? 33.118 24.325 1.883 1.00 60.46 78 ALA D N 1
ATOM 5366 C CA . ALA D 1 78 ? 32.558 25.162 0.833 1.00 59.76 78 ALA D CA 1
ATOM 5367 C C . ALA D 1 78 ? 32.340 24.374 -0.455 1.00 58.74 78 ALA D C 1
ATOM 5368 O O . ALA D 1 78 ? 31.488 24.725 -1.271 1.00 57.79 78 ALA D O 1
ATOM 5370 N N . PHE D 1 79 ? 33.111 23.305 -0.626 1.00 58.55 79 PHE D N 1
ATOM 5371 C CA . PHE D 1 79 ? 33.012 22.465 -1.816 1.00 58.61 79 PHE D CA 1
ATOM 5372 C C . PHE D 1 79 ? 31.630 21.820 -1.940 1.00 58.04 79 PHE D C 1
ATOM 5373 O O . PHE D 1 79 ? 31.244 21.358 -3.013 1.00 57.40 79 PHE D O 1
ATOM 5381 N N . ALA D 1 80 ? 30.894 21.794 -0.835 1.00 57.77 80 ALA D N 1
ATOM 5382 C CA . ALA D 1 80 ? 29.558 21.206 -0.811 1.00 57.46 80 ALA D CA 1
ATOM 5383 C C . ALA D 1 80 ? 28.694 21.750 -1.945 1.00 56.38 80 ALA D C 1
ATOM 5384 O O . ALA D 1 80 ? 28.134 20.992 -2.738 1.00 55.82 80 ALA D O 1
ATOM 5386 N N . GLY D 1 81 ? 28.597 23.073 -2.015 1.00 55.93 81 GLY D N 1
ATOM 5387 C CA . GLY D 1 81 ? 27.798 23.710 -3.045 1.00 54.80 81 GLY D CA 1
ATOM 5388 C C . GLY D 1 81 ? 28.445 23.678 -4.413 1.00 53.62 81 GLY D C 1
ATOM 5389 O O . GLY D 1 81 ? 27.772 23.821 -5.428 1.00 54.01 81 GLY D O 1
ATOM 5390 N N . THR D 1 82 ? 29.757 23.490 -4.446 1.00 53.23 82 THR D N 1
ATOM 5391 C CA . THR D 1 82 ? 30.478 23.441 -5.710 1.00 52.09 82 THR D CA 1
ATOM 5392 C C . THR D 1 82 ? 29.967 22.293 -6.576 1.00 50.62 82 THR D C 1
ATOM 5393 O O . THR D 1 82 ? 29.644 22.492 -7.747 1.00 49.90 82 THR D O 1
ATOM 5397 N N . LYS D 1 83 ? 29.875 21.100 -5.991 1.00 49.57 83 LYS D N 1
ATOM 5398 C CA . LYS D 1 83 ? 29.405 19.927 -6.723 1.00 48.46 83 LYS D CA 1
ATOM 5399 C C . LYS D 1 83 ? 27.988 20.125 -7.242 1.00 47.06 83 LYS D C 1
ATOM 5400 O O . LYS D 1 83 ? 27.656 19.695 -8.348 1.00 46.12 83 LYS D O 1
ATOM 5406 N N . ALA D 1 84 ? 27.155 20.772 -6.435 1.00 45.79 84 ALA D N 1
ATOM 5407 C CA . ALA D 1 84 ? 25.773 21.025 -6.813 1.00 44.54 84 ALA D CA 1
ATOM 5408 C C . ALA D 1 84 ? 25.730 22.058 -7.930 1.00 43.71 84 ALA D C 1
ATOM 5409 O O . ALA D 1 84 ? 24.924 21.951 -8.852 1.00 44.04 84 ALA D O 1
ATOM 5411 N N . LYS D 1 85 ? 26.599 23.060 -7.838 1.00 42.84 85 LYS D N 1
ATOM 5412 C CA . LYS D 1 85 ? 26.678 24.106 -8.849 1.00 42.17 85 LYS D CA 1
ATOM 5413 C C . LYS D 1 85 ? 27.031 23.470 -10.194 1.00 41.52 85 LYS D C 1
ATOM 5414 O O . LYS D 1 85 ? 26.443 23.809 -11.221 1.00 41.42 85 LYS D O 1
ATOM 5420 N N . LEU D 1 86 ? 27.993 22.545 -10.178 1.00 40.27 86 LEU D N 1
ATOM 5421 C CA . LEU D 1 86 ? 28.437 21.862 -11.396 1.00 38.76 86 LEU D CA 1
ATOM 5422 C C . LEU D 1 86 ? 27.321 20.984 -11.932 1.00 37.85 86 LEU D C 1
ATOM 5423 O O . LEU D 1 86 ? 27.196 20.764 -13.136 1.00 38.61 86 LEU D O 1
ATOM 5428 N N . GLU D 1 87 ? 26.508 20.486 -11.013 1.00 37.44 87 GLU D N 1
ATOM 5429 C CA . GLU D 1 87 ? 25.383 19.635 -11.338 1.00 36.10 87 GLU D CA 1
ATOM 5430 C C . GLU D 1 87 ? 24.391 20.395 -12.212 1.00 34.10 87 GLU D C 1
ATOM 5431 O O . GLU D 1 87 ? 23.986 19.925 -13.274 1.00 32.07 87 GLU D O 1
ATOM 5437 N N . SER D 1 88 ? 23.995 21.574 -11.750 1.00 32.45 88 SER D N 1
ATOM 5438 C CA . SER D 1 88 ? 23.038 22.383 -12.488 1.00 33.30 88 SER D CA 1
ATOM 5439 C C . SER D 1 88 ? 23.508 22.644 -13.917 1.00 33.66 88 SER D C 1
ATOM 5440 O O . SER D 1 88 ? 22.721 22.544 -14.861 1.00 34.67 88 SER D O 1
ATOM 5443 N N . PHE D 1 89 ? 24.789 22.958 -14.080 1.00 32.15 89 PHE D N 1
ATOM 5444 C CA . PHE D 1 89 ? 25.320 23.214 -15.413 1.00 31.81 89 PHE D CA 1
ATOM 5445 C C . PHE D 1 89 ? 25.206 21.975 -16.297 1.00 31.36 89 PHE D C 1
ATOM 5446 O O . PHE D 1 89 ? 24.772 22.054 -17.448 1.00 30.66 89 PHE D O 1
ATOM 5454 N N . ALA D 1 90 ? 25.591 20.827 -15.755 1.00 31.48 90 ALA D N 1
ATOM 5455 C CA . ALA D 1 90 ? 25.530 19.586 -16.513 1.00 31.58 90 ALA D CA 1
ATOM 5456 C C . ALA D 1 90 ? 24.091 19.222 -16.859 1.00 32.34 90 ALA D C 1
ATOM 5457 O O . ALA D 1 90 ? 23.834 18.470 -17.799 1.00 31.73 90 ALA D O 1
ATOM 5459 N N . ALA D 1 91 ? 23.152 19.771 -16.099 1.00 33.13 91 ALA D N 1
ATOM 5460 C CA . ALA D 1 91 ? 21.739 19.495 -16.318 1.00 33.98 91 ALA D CA 1
ATOM 5461 C C . ALA D 1 91 ? 21.264 19.980 -17.687 1.00 33.99 91 ALA D C 1
ATOM 5462 O O . ALA D 1 91 ? 20.126 19.715 -18.088 1.00 33.91 91 ALA D O 1
ATOM 5464 N N . GLY D 1 92 ? 22.138 20.687 -18.397 1.00 33.56 92 GLY D N 1
ATOM 5465 C CA . GLY D 1 92 ? 21.788 21.194 -19.712 1.00 34.44 92 GLY D CA 1
ATOM 5466 C C . GLY D 1 92 ? 21.898 20.121 -20.779 1.00 34.73 92 GLY D C 1
ATOM 5467 O O . GLY D 1 92 ? 22.051 18.941 -20.461 1.00 35.70 92 GLY D O 1
ATOM 5468 N N . VAL D 1 93 ? 21.837 20.525 -22.044 1.00 34.14 93 VAL D N 1
ATOM 5469 C CA . VAL D 1 93 ? 21.924 19.581 -23.153 1.00 33.10 93 VAL D CA 1
ATOM 5470 C C . VAL D 1 93 ? 23.332 19.542 -23.743 1.00 33.45 93 VAL D C 1
ATOM 5471 O O . VAL D 1 93 ? 23.638 18.683 -24.582 1.00 33.49 93 VAL D O 1
ATOM 5475 N N . GLY D 1 94 ? 24.179 20.475 -23.306 1.00 32.46 94 GLY D N 1
ATOM 5476 C CA . GLY D 1 94 ? 25.543 20.539 -23.807 1.00 29.84 94 GLY D CA 1
ATOM 5477 C C . GLY D 1 94 ? 26.374 21.665 -23.224 1.00 27.27 94 GLY D C 1
ATOM 5478 O O . GLY D 1 94 ? 25.918 22.396 -22.346 1.00 28.14 94 GLY D O 1
ATOM 5479 N N . THR D 1 95 ? 27.601 21.811 -23.710 1.00 25.43 95 THR D N 1
ATOM 5480 C CA . THR D 1 95 ? 28.499 22.848 -23.221 1.00 24.00 95 THR D CA 1
ATOM 5481 C C . THR D 1 95 ? 29.374 23.382 -24.339 1.00 22.97 95 THR D C 1
ATOM 5482 O O . THR D 1 95 ? 29.855 22.621 -25.177 1.00 22.64 95 THR D O 1
ATOM 5486 N N . ILE D 1 96 ? 29.575 24.695 -24.352 1.00 20.31 96 ILE D N 1
ATOM 5487 C CA . ILE D 1 96 ? 30.421 25.316 -25.356 1.00 18.57 96 ILE D CA 1
ATOM 5488 C C . ILE D 1 96 ? 31.696 25.844 -24.733 1.00 18.37 96 ILE D C 1
ATOM 5489 O O . ILE D 1 96 ? 31.662 26.577 -23.755 1.00 19.52 96 ILE D O 1
ATOM 5494 N N . LEU D 1 97 ? 32.823 25.465 -25.315 1.00 19.28 97 LEU D N 1
ATOM 5495 C CA . LEU D 1 97 ? 34.116 25.915 -24.839 1.00 17.60 97 LEU D CA 1
ATOM 5496 C C . LEU D 1 97 ? 34.642 26.914 -25.859 1.00 17.04 97 LEU D C 1
ATOM 5497 O O . LEU D 1 97 ? 34.851 26.559 -27.022 1.00 15.56 97 LEU D O 1
ATOM 5502 N N . LEU D 1 98 ? 34.860 28.148 -25.406 1.00 14.33 98 LEU D N 1
ATOM 5503 C CA . LEU D 1 98 ? 35.358 29.237 -26.247 1.00 13.81 98 LEU D CA 1
ATOM 5504 C C . LEU D 1 98 ? 36.817 29.543 -25.957 1.00 13.53 98 LEU D C 1
ATOM 5505 O O . LEU D 1 98 ? 37.185 29.805 -24.806 1.00 11.16 98 LEU D O 1
ATOM 5510 N N . PHE D 1 99 ? 37.621 29.528 -27.021 1.00 13.17 99 PHE D N 1
ATOM 5511 C CA . PHE D 1 99 ? 39.061 29.785 -26.968 1.00 14.22 99 PHE D CA 1
ATOM 5512 C C . PHE D 1 99 ? 39.461 30.927 -27.920 1.00 15.94 99 PHE D C 1
ATOM 5513 O O . PHE D 1 99 ? 38.680 31.349 -28.783 1.00 13.17 99 PHE D O 1
ATOM 5521 N N . GLU D 1 100 ? 40.696 31.403 -27.758 1.00 15.44 100 GLU D N 1
ATOM 5522 C CA . GLU D 1 100 ? 41.254 32.417 -28.640 1.00 14.95 100 GLU D CA 1
ATOM 5523 C C . GLU D 1 100 ? 42.620 31.866 -29.045 1.00 14.34 100 GLU D C 1
ATOM 5524 O O . GLU D 1 100 ? 43.464 31.615 -28.192 1.00 16.88 100 GLU D O 1
ATOM 5530 N N . ASP D 1 101 ? 42.813 31.649 -30.346 1.00 14.78 101 ASP D N 1
ATOM 5531 C CA . ASP D 1 101 ? 44.051 31.116 -30.902 1.00 13.35 101 ASP D CA 1
ATOM 5532 C C . ASP D 1 101 ? 45.202 32.117 -30.718 1.00 14.62 101 ASP D C 1
ATOM 5533 O O . ASP D 1 101 ? 45.262 33.146 -31.397 1.00 13.39 101 ASP D O 1
ATOM 5538 N N . GLN D 1 102 ? 46.121 31.791 -29.813 1.00 13.07 102 GLN D N 1
ATOM 5539 C CA . GLN D 1 102 ? 47.279 32.631 -29.494 1.00 12.35 102 GLN D CA 1
ATOM 5540 C C . GLN D 1 102 ? 48.345 32.658 -30.566 1.00 13.89 102 GLN D C 1
ATOM 5541 O O . GLN D 1 102 ? 49.191 33.563 -30.586 1.00 12.03 102 GLN D O 1
ATOM 5547 N N . ALA D 1 103 ? 48.330 31.663 -31.447 1.00 13.62 103 ALA D N 1
ATOM 5548 C CA . ALA D 1 103 ? 49.316 31.617 -32.512 1.00 14.80 103 ALA D CA 1
ATOM 5549 C C . ALA D 1 103 ? 49.025 32.762 -33.493 1.00 14.63 103 ALA D C 1
ATOM 5550 O O . ALA D 1 103 ? 49.941 33.352 -34.072 1.00 14.72 103 ALA D O 1
ATOM 5552 N N . VAL D 1 104 ? 47.749 33.085 -33.671 1.00 15.45 104 VAL D N 1
ATOM 5553 C CA . VAL D 1 104 ? 47.377 34.158 -34.579 1.00 15.23 104 VAL D CA 1
ATOM 5554 C C . VAL D 1 104 ? 47.664 35.514 -33.953 1.00 16.25 104 VAL D C 1
ATOM 5555 O O . VAL D 1 104 ? 48.242 36.390 -34.604 1.00 18.20 104 VAL D O 1
ATOM 5559 N N . VAL D 1 105 ? 47.286 35.687 -32.688 1.00 15.82 105 VAL D N 1
ATOM 5560 C CA . VAL D 1 105 ? 47.502 36.966 -32.037 1.00 16.29 105 VAL D CA 1
ATOM 5561 C C . VAL D 1 105 ? 48.981 37.328 -31.970 1.00 16.81 105 VAL D C 1
ATOM 5562 O O . VAL D 1 105 ? 49.341 38.496 -32.138 1.00 16.02 105 VAL D O 1
ATOM 5566 N N . ARG D 1 106 ? 49.835 36.332 -31.728 1.00 15.87 106 ARG D N 1
ATOM 5567 C CA . ARG D 1 106 ? 51.273 36.565 -31.673 1.00 16.72 106 ARG D CA 1
ATOM 5568 C C . ARG D 1 106 ? 51.776 36.942 -33.061 1.00 14.02 106 ARG D C 1
ATOM 5569 O O . ARG D 1 106 ? 52.568 37.861 -33.202 1.00 12.30 106 ARG D O 1
ATOM 5577 N N . ASN D 1 107 ? 51.311 36.240 -34.092 1.00 13.24 107 ASN D N 1
ATOM 5578 C CA . ASN D 1 107 ? 51.724 36.573 -35.460 1.00 12.28 107 ASN D CA 1
ATOM 5579 C C . ASN D 1 107 ? 51.334 38.007 -35.831 1.00 11.46 107 ASN D C 1
ATOM 5580 O O . ASN D 1 107 ? 52.088 38.713 -36.497 1.00 12.80 107 ASN D O 1
ATOM 5585 N N . LEU D 1 108 ? 50.170 38.448 -35.382 1.00 10.24 108 LEU D N 1
ATOM 5586 C CA . LEU D 1 108 ? 49.746 39.808 -35.668 1.00 12.16 108 LEU D CA 1
ATOM 5587 C C . LEU D 1 108 ? 50.687 40.818 -34.982 1.00 13.79 108 LEU D C 1
ATOM 5588 O O . LEU D 1 108 ? 51.198 41.722 -35.639 1.00 13.84 108 LEU D O 1
ATOM 5593 N N . GLU D 1 109 ? 50.911 40.648 -33.677 1.00 12.84 109 GLU D N 1
ATOM 5594 C CA . GLU D 1 109 ? 51.786 41.530 -32.896 1.00 16.06 109 GLU D CA 1
ATOM 5595 C C . GLU D 1 109 ? 53.177 41.654 -33.506 1.00 15.86 109 GLU D C 1
ATOM 5596 O O . GLU D 1 109 ? 53.754 42.743 -33.547 1.00 17.98 109 GLU D O 1
ATOM 5602 N N . GLU D 1 110 ? 53.706 40.539 -33.992 1.00 15.00 110 GLU D N 1
ATOM 5603 C CA . GLU D 1 110 ? 55.031 40.537 -34.584 1.00 16.84 110 GLU D CA 1
ATOM 5604 C C . GLU D 1 110 ? 55.075 41.177 -35.964 1.00 18.16 110 GLU D C 1
ATOM 5605 O O . GLU D 1 110 ? 55.957 41.992 -36.240 1.00 19.63 110 GLU D O 1
ATOM 5611 N N . ASN D 1 111 ? 54.138 40.802 -36.833 1.00 18.19 111 ASN D N 1
ATOM 5612 C CA . ASN D 1 111 ? 54.116 41.347 -38.185 1.00 19.12 111 ASN D CA 1
ATOM 5613 C C . ASN D 1 111 ? 53.534 42.748 -38.312 1.00 17.64 111 ASN D C 1
ATOM 5614 O O . ASN D 1 111 ? 53.715 43.396 -39.334 1.00 15.86 111 ASN D O 1
ATOM 5619 N N . PHE D 1 112 ? 52.830 43.217 -37.288 1.00 17.26 112 PHE D N 1
ATOM 5620 C CA . PHE D 1 112 ? 52.264 44.564 -37.335 1.00 18.29 112 PHE D CA 1
ATOM 5621 C C . PHE D 1 112 ? 52.535 45.265 -36.009 1.00 20.12 112 PHE D C 1
ATOM 5622 O O . PHE D 1 112 ? 51.606 45.595 -35.270 1.00 20.91 112 PHE D O 1
ATOM 5630 N N . PRO D 1 113 ? 53.821 45.529 -35.708 1.00 21.59 113 PRO D N 1
ATOM 5631 C CA . PRO D 1 113 ? 54.266 46.185 -34.469 1.00 23.58 113 PRO D CA 1
ATOM 5632 C C . PRO D 1 113 ? 53.601 47.506 -34.126 1.00 23.76 113 PRO D C 1
ATOM 5633 O O . PRO D 1 113 ? 53.593 47.926 -32.967 1.00 24.21 113 PRO D O 1
ATOM 5637 N N . LEU D 1 114 ? 53.030 48.155 -35.126 1.00 24.05 114 LEU D N 1
ATOM 5638 C CA . LEU D 1 114 ? 52.380 49.425 -34.895 1.00 23.96 114 LEU D CA 1
ATOM 5639 C C . LEU D 1 114 ? 51.141 49.227 -34.015 1.00 25.29 114 LEU D C 1
ATOM 5640 O O . LEU D 1 114 ? 50.679 50.163 -33.352 1.00 25.72 114 LEU D O 1
ATOM 5645 N N . TYR D 1 115 ? 50.617 48.003 -34.000 1.00 24.49 115 TYR D N 1
ATOM 5646 C CA . TYR D 1 115 ? 49.442 47.685 -33.192 1.00 23.61 115 TYR D CA 1
ATOM 5647 C C . TYR D 1 115 ? 49.801 46.644 -32.131 1.00 21.13 115 TYR D C 1
ATOM 5648 O O . TYR D 1 115 ? 48.932 46.120 -31.446 1.00 20.79 115 TYR D O 1
ATOM 5657 N N . ALA D 1 116 ? 51.091 46.360 -32.010 1.00 20.05 116 ALA D N 1
ATOM 5658 C CA . ALA D 1 116 ? 51.612 45.361 -31.070 1.00 22.69 116 ALA D CA 1
ATOM 5659 C C . ALA D 1 116 ? 50.794 45.091 -29.798 1.00 22.10 116 ALA D C 1
ATOM 5660 O O . ALA D 1 116 ? 50.321 43.978 -29.586 1.00 22.04 116 ALA D O 1
ATOM 5662 N N . GLU D 1 117 ? 50.629 46.101 -28.953 1.00 22.28 117 GLU D N 1
ATOM 5663 C CA . GLU D 1 117 ? 49.892 45.920 -27.703 1.00 24.15 117 GLU D CA 1
ATOM 5664 C C . GLU D 1 117 ? 48.371 46.050 -27.802 1.00 23.29 117 GLU D C 1
ATOM 5665 O O . GLU D 1 117 ? 47.689 46.088 -26.780 1.00 22.13 117 GLU D O 1
ATOM 5671 N N . ASN D 1 118 ? 47.830 46.112 -29.013 1.00 22.10 118 ASN D N 1
ATOM 5672 C CA . ASN D 1 118 ? 46.385 46.239 -29.151 1.00 22.04 118 ASN D CA 1
ATOM 5673 C C . ASN D 1 118 ? 45.687 44.923 -29.494 1.00 20.90 118 ASN D C 1
ATOM 5674 O O . ASN D 1 118 ? 44.521 44.720 -29.125 1.00 20.19 118 ASN D O 1
ATOM 5679 N N . PHE D 1 119 ? 46.410 44.030 -30.172 1.00 19.67 119 PHE D N 1
ATOM 5680 C CA . PHE D 1 119 ? 45.867 42.736 -30.584 1.00 15.89 119 PHE D CA 1
ATOM 5681 C C . PHE D 1 119 ? 45.296 41.900 -29.429 1.00 15.14 119 PHE D C 1
ATOM 5682 O O . PHE D 1 119 ? 44.224 41.316 -29.546 1.00 13.00 119 PHE D O 1
ATOM 5690 N N . GLN D 1 120 ? 45.988 41.859 -28.300 1.00 14.52 120 GLN D N 1
ATOM 5691 C CA . GLN D 1 120 ? 45.475 41.081 -27.182 1.00 14.94 120 GLN D CA 1
ATOM 5692 C C . GLN D 1 120 ? 44.109 41.624 -26.702 1.00 12.49 120 GLN D C 1
ATOM 5693 O O . GLN D 1 120 ? 43.166 40.861 -26.523 1.00 14.73 120 GLN D O 1
ATOM 5699 N N . PRO D 1 121 ? 43.996 42.944 -26.477 1.00 10.87 121 PRO D N 1
ATOM 5700 C CA . PRO D 1 121 ? 42.717 43.525 -26.037 1.00 9.69 121 PRO D CA 1
ATOM 5701 C C . PRO D 1 121 ? 41.630 43.310 -27.117 1.00 11.55 121 PRO D C 1
ATOM 5702 O O . PRO D 1 121 ? 40.468 43.039 -26.799 1.00 10.92 121 PRO D O 1
ATOM 5706 N N . TRP D 1 122 ? 42.018 43.435 -28.385 1.00 10.36 122 TRP D N 1
ATOM 5707 C CA . TRP D 1 122 ? 41.083 43.230 -29.492 1.00 12.72 122 TRP D CA 1
ATOM 5708 C C . TRP D 1 122 ? 40.671 41.764 -29.564 1.00 12.67 122 TRP D C 1
ATOM 5709 O O . TRP D 1 122 ? 39.571 41.429 -30.015 1.00 11.98 122 TRP D O 1
ATOM 5720 N N . SER D 1 123 ? 41.560 40.891 -29.108 1.00 13.26 123 SER D N 1
ATOM 5721 C CA . SER D 1 123 ? 41.274 39.469 -29.093 1.00 13.67 123 SER D CA 1
ATOM 5722 C C . SER D 1 123 ? 40.127 39.225 -28.109 1.00 11.85 123 SER D C 1
ATOM 5723 O O . SER D 1 123 ? 39.110 38.620 -28.473 1.00 12.16 123 SER D O 1
ATOM 5726 N N . GLU D 1 124 ? 40.285 39.709 -26.872 1.00 9.59 124 GLU D N 1
ATOM 5727 C CA . GLU D 1 124 ? 39.260 39.585 -25.828 1.00 8.20 124 GLU D CA 1
ATOM 5728 C C . GLU D 1 124 ? 37.946 40.228 -26.323 1.00 8.80 124 GLU D C 1
ATOM 5729 O O . GLU D 1 124 ? 36.865 39.705 -26.077 1.00 8.58 124 GLU D O 1
ATOM 5735 N N . GLN D 1 125 ? 38.029 41.363 -27.016 1.00 7.33 125 GLN D N 1
ATOM 5736 C CA . GLN D 1 125 ? 36.798 42.001 -27.495 1.00 9.36 125 GLN D CA 1
ATOM 5737 C C . GLN D 1 125 ? 36.110 41.064 -28.499 1.00 6.41 125 GLN D C 1
ATOM 5738 O O . GLN D 1 125 ? 34.903 40.872 -28.429 1.00 4.44 125 GLN D O 1
ATOM 5744 N N . ALA D 1 126 ? 36.895 40.454 -29.387 1.00 5.58 126 ALA D N 1
ATOM 5745 C CA . ALA D 1 126 ? 36.348 39.524 -30.387 1.00 9.14 126 ALA D CA 1
ATOM 5746 C C . ALA D 1 126 ? 35.731 38.311 -29.699 1.00 10.04 126 ALA D C 1
ATOM 5747 O O . ALA D 1 126 ? 34.711 37.798 -30.149 1.00 11.90 126 ALA D O 1
ATOM 5749 N N . HIS D 1 127 ? 36.347 37.874 -28.600 1.00 9.83 127 HIS D N 1
ATOM 5750 C CA . HIS D 1 127 ? 35.811 36.750 -27.837 1.00 7.95 127 HIS D CA 1
ATOM 5751 C C . HIS D 1 127 ? 34.458 37.114 -27.262 1.00 7.68 127 HIS D C 1
ATOM 5752 O O . HIS D 1 127 ? 33.535 36.287 -27.235 1.00 8.69 127 HIS D O 1
ATOM 5759 N N . GLY D 1 128 ? 34.353 38.349 -26.775 1.00 7.11 128 GLY D N 1
ATOM 5760 C CA . GLY D 1 128 ? 33.095 38.798 -26.207 1.00 8.20 128 GLY D CA 1
ATOM 5761 C C . GLY D 1 128 ? 32.025 38.875 -27.280 1.00 9.19 128 GLY D C 1
ATOM 5762 O O . GLY D 1 128 ? 30.861 38.564 -27.045 1.00 10.76 128 GLY D O 1
ATOM 5763 N N . ILE D 1 129 ? 32.431 39.296 -28.469 1.00 9.95 129 ILE D N 1
ATOM 5764 C CA . ILE D 1 129 ? 31.519 39.414 -29.607 1.00 12.14 129 ILE D CA 1
ATOM 5765 C C . ILE D 1 129 ? 30.899 38.055 -29.965 1.00 12.38 129 ILE D C 1
ATOM 5766 O O . ILE D 1 129 ? 29.683 37.954 -30.170 1.00 13.50 129 ILE D O 1
ATOM 5771 N N . ALA D 1 130 ? 31.731 37.016 -30.011 1.00 12.00 130 ALA D N 1
ATOM 5772 C CA . ALA D 1 130 ? 31.264 35.670 -30.337 1.00 12.23 130 ALA D CA 1
ATOM 5773 C C . ALA D 1 130 ? 30.388 35.135 -29.219 1.00 13.18 130 ALA D C 1
ATOM 5774 O O . ALA D 1 130 ? 29.380 34.467 -29.460 1.00 14.19 130 ALA D O 1
ATOM 5776 N N . LEU D 1 131 ? 30.780 35.433 -27.987 1.00 12.94 131 LEU D N 1
ATOM 5777 C CA . LEU D 1 131 ? 30.025 34.976 -26.838 1.00 13.67 131 LEU D CA 1
ATOM 5778 C C . LEU D 1 131 ? 28.598 35.478 -26.907 1.00 13.73 131 LEU D C 1
ATOM 5779 O O . LEU D 1 131 ? 27.655 34.712 -26.683 1.00 12.35 131 LEU D O 1
ATOM 5784 N N . TYR D 1 132 ? 28.454 36.768 -27.211 1.00 14.50 132 TYR D N 1
ATOM 5785 C CA . TYR D 1 132 ? 27.150 37.415 -27.289 1.00 12.58 132 TYR D CA 1
ATOM 5786 C C . TYR D 1 132 ? 26.335 36.947 -28.483 1.00 12.89 132 TYR D C 1
ATOM 5787 O O . TYR D 1 132 ? 25.118 36.815 -28.390 1.00 11.08 132 TYR D O 1
ATOM 5796 N N . ALA D 1 133 ? 27.009 36.705 -29.607 1.00 14.03 133 ALA D N 1
ATOM 5797 C CA . ALA D 1 133 ? 26.336 36.240 -30.823 1.00 16.27 133 ALA D CA 1
ATOM 5798 C C . ALA D 1 133 ? 25.659 34.894 -30.525 1.00 17.23 133 ALA D C 1
ATOM 5799 O O . ALA D 1 133 ? 24.479 34.704 -30.805 1.00 17.41 133 ALA D O 1
ATOM 5801 N N . ILE D 1 134 ? 26.408 33.973 -29.928 1.00 19.82 134 ILE D N 1
ATOM 5802 C CA . ILE D 1 134 ? 25.865 32.667 -29.558 1.00 19.75 134 ILE D CA 1
ATOM 5803 C C . ILE D 1 134 ? 24.715 32.833 -28.556 1.00 20.34 134 ILE D C 1
ATOM 5804 O O . ILE D 1 134 ? 23.696 32.136 -28.626 1.00 22.35 134 ILE D O 1
ATOM 5809 N N . TRP D 1 135 ? 24.905 33.745 -27.609 1.00 17.90 135 TRP D N 1
ATOM 5810 C CA . TRP D 1 135 ? 23.912 34.016 -26.576 1.00 16.01 135 TRP D CA 1
ATOM 5811 C C . TRP D 1 135 ? 22.613 34.506 -27.219 1.00 15.89 135 TRP D C 1
ATOM 5812 O O . TRP D 1 135 ? 21.521 34.148 -26.800 1.00 16.38 135 TRP D O 1
ATOM 5823 N N . LEU D 1 136 ? 22.748 35.331 -28.246 1.00 16.53 136 LEU D N 1
ATOM 5824 C CA . LEU D 1 136 ? 21.595 35.880 -28.951 1.00 17.84 136 LEU D CA 1
ATOM 5825 C C . LEU D 1 136 ? 20.920 34.827 -29.851 1.00 19.29 136 LEU D C 1
ATOM 5826 O O . LEU D 1 136 ? 19.694 34.696 -29.868 1.00 19.65 136 LEU D O 1
ATOM 5831 N N . ALA D 1 137 ? 21.734 34.076 -30.584 1.00 19.42 137 ALA D N 1
ATOM 5832 C CA . ALA D 1 137 ? 21.256 33.027 -31.474 1.00 18.64 137 ALA D CA 1
ATOM 5833 C C . ALA D 1 137 ? 20.458 31.987 -30.692 1.00 20.15 137 ALA D C 1
ATOM 5834 O O . ALA D 1 137 ? 19.330 31.653 -31.062 1.00 19.86 137 ALA D O 1
ATOM 5836 N N . LEU D 1 138 ? 21.043 31.473 -29.613 1.00 20.44 138 LEU D N 1
ATOM 5837 C CA . LEU D 1 138 ? 20.356 30.483 -28.800 1.00 21.43 138 LEU D CA 1
ATOM 5838 C C . LEU D 1 138 ? 19.142 31.078 -28.118 1.00 22.46 138 LEU D C 1
ATOM 5839 O O . LEU D 1 138 ? 18.122 30.411 -27.968 1.00 23.84 138 LEU D O 1
ATOM 5844 N N . ALA D 1 139 ? 19.241 32.335 -27.700 1.00 23.42 139 ALA D N 1
ATOM 5845 C CA . ALA D 1 139 ? 18.116 32.965 -27.025 1.00 22.63 139 ALA D CA 1
ATOM 5846 C C . ALA D 1 139 ? 16.863 33.007 -27.905 1.00 22.68 139 ALA D C 1
ATOM 5847 O O . ALA D 1 139 ? 15.760 32.755 -27.430 1.00 23.34 139 ALA D O 1
ATOM 5849 N N . GLU D 1 140 ? 17.034 33.316 -29.186 1.00 25.16 140 GLU D N 1
ATOM 5850 C CA . GLU D 1 140 ? 15.908 33.379 -30.123 1.00 27.04 140 GLU D CA 1
ATOM 5851 C C . GLU D 1 140 ? 15.262 32.012 -30.344 1.00 28.14 140 GLU D C 1
ATOM 5852 O O . GLU D 1 140 ? 14.096 31.919 -30.731 1.00 31.23 140 GLU D O 1
ATOM 5858 N N . GLN D 1 141 ? 16.023 30.953 -30.096 1.00 29.15 141 GLN D N 1
ATOM 5859 C CA . GLN D 1 141 ? 15.524 29.593 -30.264 1.00 30.34 141 GLN D CA 1
ATOM 5860 C C . GLN D 1 141 ? 14.993 29.048 -28.944 1.00 29.65 141 GLN D C 1
ATOM 5861 O O . GLN D 1 141 ? 14.804 27.852 -28.797 1.00 31.09 141 GLN D O 1
ATOM 5867 N N . ASN D 1 142 ? 14.760 29.932 -27.986 1.00 29.60 142 ASN D N 1
ATOM 5868 C CA . ASN D 1 142 ? 14.274 29.539 -26.668 1.00 30.70 142 ASN D CA 1
ATOM 5869 C C . ASN D 1 142 ? 15.216 28.545 -25.977 1.00 30.25 142 ASN D C 1
ATOM 5870 O O . ASN D 1 142 ? 14.787 27.559 -25.364 1.00 28.37 142 ASN D O 1
ATOM 5875 N N . ILE D 1 143 ? 16.509 28.826 -26.088 1.00 28.84 143 ILE D N 1
ATOM 5876 C CA . ILE D 1 143 ? 17.533 28.003 -25.468 1.00 27.65 143 ILE D CA 1
ATOM 5877 C C . ILE D 1 143 ? 18.335 28.890 -24.537 1.00 25.69 143 ILE D C 1
ATOM 5878 O O . ILE D 1 143 ? 18.948 29.861 -24.975 1.00 27.02 143 ILE D O 1
ATOM 5883 N N . GLY D 1 144 ? 18.321 28.563 -23.252 1.00 24.94 144 GLY D N 1
ATOM 5884 C CA . GLY D 1 144 ? 19.050 29.349 -22.280 1.00 21.80 144 GLY D CA 1
ATOM 5885 C C . GLY D 1 144 ? 20.474 28.885 -22.083 1.00 21.76 144 GLY D C 1
ATOM 5886 O O . GLY D 1 144 ? 20.863 27.797 -22.522 1.00 21.35 144 GLY D O 1
ATOM 5895 N N . SER D 1 146 ? 24.402 30.103 -19.624 1.00 17.62 146 SER D N 1
ATOM 5896 C CA . SER D 1 146 ? 25.132 30.974 -18.721 1.00 17.70 146 SER D CA 1
ATOM 5897 C C . SER D 1 146 ? 26.574 30.927 -19.194 1.00 18.61 146 SER D C 1
ATOM 5898 O O . SER D 1 146 ? 26.932 30.100 -20.027 1.00 19.19 146 SER D O 1
ATOM 5901 N N . VAL D 1 147 ? 27.398 31.824 -18.680 1.00 18.59 147 VAL D N 1
ATOM 5902 C CA . VAL D 1 147 ? 28.795 31.840 -19.074 1.00 18.86 147 VAL D CA 1
ATOM 5903 C C . VAL D 1 147 ? 29.609 31.600 -17.810 1.00 18.16 147 VAL D C 1
ATOM 5904 O O . VAL D 1 147 ? 29.393 32.274 -16.817 1.00 16.68 147 VAL D O 1
ATOM 5908 N N . GLN D 1 148 ? 30.525 30.635 -17.852 1.00 18.05 148 GLN D N 1
ATOM 5909 C CA . GLN D 1 148 ? 31.361 30.330 -16.688 1.00 19.37 148 GLN D CA 1
ATOM 5910 C C . GLN D 1 148 ? 32.854 30.490 -16.982 1.00 18.61 148 GLN D C 1
ATOM 5911 O O . GLN D 1 148 ? 33.293 30.391 -18.122 1.00 19.77 148 GLN D O 1
ATOM 5917 N N . HIS D 1 149 ? 33.632 30.715 -15.936 1.00 17.38 149 HIS D N 1
ATOM 5918 C CA . HIS D 1 149 ? 35.066 30.889 -16.086 1.00 18.45 149 HIS D CA 1
ATOM 5919 C C . HIS D 1 149 ? 35.880 30.055 -15.079 1.00 19.19 149 HIS D C 1
ATOM 5920 O O . HIS D 1 149 ? 36.269 30.547 -14.019 1.00 18.15 149 HIS D O 1
ATOM 5927 N N . TYR D 1 150 ? 36.109 28.789 -15.424 1.00 20.50 150 TYR D N 1
ATOM 5928 C CA . TYR D 1 150 ? 36.894 27.880 -14.585 1.00 22.71 150 TYR D CA 1
ATOM 5929 C C . TYR D 1 150 ? 38.289 27.780 -15.185 1.00 22.16 150 TYR D C 1
ATOM 5930 O O . TYR D 1 150 ? 39.042 26.839 -14.915 1.00 22.32 150 TYR D O 1
ATOM 5939 N N . ASN D 1 151 ? 38.610 28.759 -16.027 1.00 21.05 151 ASN D N 1
ATOM 5940 C CA . ASN D 1 151 ? 39.916 28.851 -16.659 1.00 19.03 151 ASN D CA 1
ATOM 5941 C C . ASN D 1 151 ? 40.748 29.796 -15.790 1.00 19.78 151 ASN D C 1
ATOM 5942 O O . ASN D 1 151 ? 40.203 30.703 -15.174 1.00 19.46 151 ASN D O 1
ATOM 5947 N N . PRO D 1 152 ? 42.074 29.600 -15.742 1.00 20.73 152 PRO D N 1
ATOM 5948 C CA . PRO D 1 152 ? 42.800 28.549 -16.464 1.00 22.90 152 PRO D CA 1
ATOM 5949 C C . PRO D 1 152 ? 42.955 27.220 -15.720 1.00 23.62 152 PRO D C 1
ATOM 5950 O O . PRO D 1 152 ? 43.836 26.422 -16.060 1.00 24.71 152 PRO D O 1
ATOM 5954 N N . LEU D 1 153 ? 42.108 26.980 -14.719 1.00 24.89 153 LEU D N 1
ATOM 5955 C CA . LEU D 1 153 ? 42.186 25.745 -13.936 1.00 25.05 153 LEU D CA 1
ATOM 5956 C C . LEU D 1 153 ? 41.976 24.477 -14.755 1.00 25.17 153 LEU D C 1
ATOM 5957 O O . LEU D 1 153 ? 42.747 23.519 -14.639 1.00 25.06 153 LEU D O 1
ATOM 5962 N N . VAL D 1 154 ? 40.934 24.465 -15.580 1.00 24.41 154 VAL D N 1
ATOM 5963 C CA . VAL D 1 154 ? 40.644 23.290 -16.392 1.00 23.27 154 VAL D CA 1
ATOM 5964 C C . VAL D 1 154 ? 41.391 23.270 -17.719 1.00 21.79 154 VAL D C 1
ATOM 5965 O O . VAL D 1 154 ? 41.247 22.329 -18.492 1.00 23.01 154 VAL D O 1
ATOM 5969 N N . ASP D 1 155 ? 42.202 24.292 -17.973 1.00 21.18 155 ASP D N 1
ATOM 5970 C CA . ASP D 1 155 ? 42.961 24.382 -19.224 1.00 23.85 155 ASP D CA 1
ATOM 5971 C C . ASP D 1 155 ? 43.680 23.080 -19.617 1.00 24.93 155 ASP D C 1
ATOM 5972 O O . ASP D 1 155 ? 43.401 22.496 -20.674 1.00 23.56 155 ASP D O 1
ATOM 5977 N N . ALA D 1 156 ? 44.602 22.641 -18.761 1.00 25.41 156 ALA D N 1
ATOM 5978 C CA . ALA D 1 156 ? 45.393 21.435 -19.006 1.00 26.84 156 ALA D CA 1
ATOM 5979 C C . ALA D 1 156 ? 44.545 20.226 -19.369 1.00 26.53 156 ALA D C 1
ATOM 5980 O O . ALA D 1 156 ? 44.709 19.642 -20.437 1.00 26.11 156 ALA D O 1
ATOM 5982 N N . GLN D 1 157 ? 43.633 19.855 -18.481 1.00 26.83 157 GLN D N 1
ATOM 5983 C CA . GLN D 1 157 ? 42.783 18.707 -18.748 1.00 26.93 157 GLN D CA 1
ATOM 5984 C C . GLN D 1 157 ? 41.981 18.804 -20.040 1.00 26.29 157 GLN D C 1
ATOM 5985 O O . GLN D 1 157 ? 41.940 17.850 -20.815 1.00 26.06 157 GLN D O 1
ATOM 5991 N N . VAL D 1 158 ? 41.335 19.944 -20.267 1.00 26.59 158 VAL D N 1
ATOM 5992 C CA . VAL D 1 158 ? 40.537 20.131 -21.479 1.00 26.82 158 VAL D CA 1
ATOM 5993 C C . VAL D 1 158 ? 41.338 19.922 -22.750 1.00 25.87 158 VAL D C 1
ATOM 5994 O O . VAL D 1 158 ? 40.878 19.259 -23.682 1.00 27.09 158 VAL D O 1
ATOM 5998 N N . ALA D 1 159 ? 42.537 20.492 -22.791 1.00 26.25 159 ALA D N 1
ATOM 5999 C CA . ALA D 1 159 ? 43.389 20.387 -23.968 1.00 27.11 159 ALA D CA 1
ATOM 6000 C C . ALA D 1 159 ? 43.851 18.957 -24.235 1.00 28.51 159 ALA D C 1
ATOM 6001 O O . ALA D 1 159 ? 43.754 18.466 -25.360 1.00 27.83 159 ALA D O 1
ATOM 6003 N N . GLU D 1 160 ? 44.348 18.289 -23.203 1.00 30.33 160 GLU D N 1
ATOM 6004 C CA . GLU D 1 160 ? 44.838 16.926 -23.369 1.00 32.51 160 GLU D CA 1
ATOM 6005 C C . GLU D 1 160 ? 43.742 15.905 -23.634 1.00 29.81 160 GLU D C 1
ATOM 6006 O O . GLU D 1 160 ? 43.985 14.873 -24.247 1.00 29.50 160 GLU D O 1
ATOM 6012 N N . LYS D 1 161 ? 42.532 16.209 -23.189 1.00 29.04 161 LYS D N 1
ATOM 6013 C CA . LYS D 1 161 ? 41.396 15.315 -23.378 1.00 27.70 161 LYS D CA 1
ATOM 6014 C C . LYS D 1 161 ? 40.975 15.303 -24.846 1.00 27.08 161 LYS D C 1
ATOM 6015 O O . LYS D 1 161 ? 40.624 14.258 -25.388 1.00 26.33 161 LYS D O 1
ATOM 6021 N N . TYR D 1 162 ? 41.037 16.464 -25.492 1.00 25.70 162 TYR D N 1
ATOM 6022 C CA . TYR D 1 162 ? 40.627 16.579 -26.893 1.00 27.22 162 TYR D CA 1
ATOM 6023 C C . TYR D 1 162 ? 41.761 16.976 -27.831 1.00 27.74 162 TYR D C 1
ATOM 6024 O O . TYR D 1 162 ? 41.524 17.516 -28.916 1.00 27.88 162 TYR D O 1
ATOM 6033 N N . ASP D 1 163 ? 42.989 16.687 -27.411 1.00 28.72 163 ASP D N 1
ATOM 6034 C CA . ASP D 1 163 ? 44.183 17.007 -28.183 1.00 30.08 163 ASP D CA 1
ATOM 6035 C C . ASP D 1 163 ? 43.992 18.270 -29.016 1.00 28.42 163 ASP D C 1
ATOM 6036 O O . ASP D 1 163 ? 44.061 18.262 -30.244 1.00 28.88 163 ASP D O 1
ATOM 6041 N N . LEU D 1 164 ? 43.740 19.362 -28.307 1.00 28.01 164 LEU D N 1
ATOM 6042 C CA . LEU D 1 164 ? 43.543 20.662 -28.919 1.00 26.28 164 LEU D CA 1
ATOM 6043 C C . LEU D 1 164 ? 44.888 21.355 -29.120 1.00 25.61 164 LEU D C 1
ATOM 6044 O O . LEU D 1 164 ? 45.866 21.061 -28.427 1.00 26.27 164 LEU D O 1
ATOM 6049 N N . PRO D 1 165 ? 44.970 22.255 -30.106 1.00 25.29 165 PRO D N 1
ATOM 6050 C CA . PRO D 1 165 ? 46.232 22.959 -30.340 1.00 24.98 165 PRO D CA 1
ATOM 6051 C C . PRO D 1 165 ? 46.580 23.756 -29.092 1.00 25.68 165 PRO D C 1
ATOM 6052 O O . PRO D 1 165 ? 45.760 24.529 -28.595 1.00 27.69 165 PRO D O 1
ATOM 6056 N N . THR D 1 166 ? 47.782 23.569 -28.567 1.00 26.62 166 THR D N 1
ATOM 6057 C CA . THR D 1 166 ? 48.165 24.282 -27.351 1.00 26.98 166 THR D CA 1
ATOM 6058 C C . THR D 1 166 ? 47.966 25.798 -27.432 1.00 24.15 166 THR D C 1
ATOM 6059 O O . THR D 1 166 ? 47.884 26.474 -26.409 1.00 25.74 166 THR D O 1
ATOM 6063 N N . ASN D 1 167 ? 47.878 26.332 -28.644 1.00 22.97 167 ASN D N 1
ATOM 6064 C CA . ASN D 1 167 ? 47.664 27.763 -28.817 1.00 21.39 167 ASN D CA 1
ATOM 6065 C C . ASN D 1 167 ? 46.230 28.200 -28.510 1.00 20.67 167 ASN D C 1
ATOM 6066 O O . ASN D 1 167 ? 45.955 29.386 -28.363 1.00 19.99 167 ASN D O 1
ATOM 6071 N N . TRP D 1 168 ? 45.316 27.244 -28.404 1.00 18.87 168 TRP D N 1
ATOM 6072 C CA . TRP D 1 168 ? 43.932 27.578 -28.081 1.00 18.63 168 TRP D CA 1
ATOM 6073 C C . TRP D 1 168 ? 43.809 27.935 -26.608 1.00 18.58 168 TRP D C 1
ATOM 6074 O O . TRP D 1 168 ? 43.755 27.049 -25.758 1.00 19.60 168 TRP D O 1
ATOM 6085 N N . LYS D 1 169 ? 43.762 29.226 -26.303 1.00 18.47 169 LYS D N 1
ATOM 6086 C CA . LYS D 1 169 ? 43.638 29.664 -24.922 1.00 18.65 169 LYS D CA 1
ATOM 6087 C C . LYS D 1 169 ? 42.174 29.814 -24.567 1.00 18.22 169 LYS D C 1
ATOM 6088 O O . LYS D 1 169 ? 41.442 30.559 -25.207 1.00 18.88 169 LYS D O 1
ATOM 6102 N N . ARG D 1 171 ? 38.758 30.871 -22.823 1.00 14.73 171 ARG D N 1
ATOM 6103 C CA . ARG D 1 171 ? 38.235 32.129 -22.320 1.00 12.82 171 ARG D CA 1
ATOM 6104 C C . ARG D 1 171 ? 36.951 31.933 -21.525 1.00 11.52 171 ARG D C 1
ATOM 6105 O O . ARG D 1 171 ? 36.683 32.670 -20.585 1.00 8.60 171 ARG D O 1
ATOM 6113 N N . ALA D 1 172 ? 36.160 30.929 -21.891 1.00 11.92 172 ALA D N 1
ATOM 6114 C CA . ALA D 1 172 ? 34.909 30.681 -21.188 1.00 12.44 172 ALA D CA 1
ATOM 6115 C C . ALA D 1 172 ? 34.243 29.343 -21.539 1.00 14.18 172 ALA D C 1
ATOM 6116 O O . ALA D 1 172 ? 34.435 28.820 -22.629 1.00 11.99 172 ALA D O 1
ATOM 6118 N N . GLN D 1 173 ? 33.445 28.825 -20.602 1.00 14.37 173 GLN D N 1
ATOM 6119 C CA . GLN D 1 173 ? 32.709 27.567 -20.771 1.00 16.25 173 GLN D CA 1
ATOM 6120 C C . GLN D 1 173 ? 31.221 27.897 -20.671 1.00 18.25 173 GLN D C 1
ATOM 6121 O O . GLN D 1 173 ? 30.776 28.520 -19.707 1.00 16.37 173 GLN D O 1
ATOM 6127 N N . ILE D 1 174 ? 30.451 27.440 -21.648 1.00 20.25 174 ILE D N 1
ATOM 6128 C CA . ILE D 1 174 ? 29.027 27.762 -21.693 1.00 22.83 174 ILE D CA 1
ATOM 6129 C C . ILE D 1 174 ? 28.040 26.584 -21.670 1.00 22.95 174 ILE D C 1
ATOM 6130 O O . ILE D 1 174 ? 27.879 25.880 -22.666 1.00 23.30 174 ILE D O 1
ATOM 6135 N N . PRO D 1 175 ? 27.360 26.365 -20.531 1.00 23.23 175 PRO D N 1
ATOM 6136 C CA . PRO D 1 175 ? 26.384 25.271 -20.419 1.00 24.47 175 PRO D CA 1
ATOM 6137 C C . PRO D 1 175 ? 25.041 25.743 -20.979 1.00 24.83 175 PRO D C 1
ATOM 6138 O O . PRO D 1 175 ? 24.473 26.716 -20.491 1.00 25.56 175 PRO D O 1
ATOM 6142 N N . PHE D 1 176 ? 24.544 25.080 -22.016 1.00 26.01 176 PHE D N 1
ATOM 6143 C CA . PHE D 1 176 ? 23.268 25.483 -22.591 1.00 26.88 176 PHE D CA 1
ATOM 6144 C C . PHE D 1 176 ? 22.246 24.363 -22.515 1.00 28.73 176 PHE D C 1
ATOM 6145 O O . PHE D 1 176 ? 22.599 23.193 -22.376 1.00 28.08 176 PHE D O 1
ATOM 6153 N N . GLY D 1 177 ? 20.975 24.736 -22.613 1.00 30.35 177 GLY D N 1
ATOM 6154 C CA . GLY D 1 177 ? 19.911 23.757 -22.547 1.00 31.89 177 GLY D CA 1
ATOM 6155 C C . GLY D 1 177 ? 18.563 24.446 -22.532 1.00 32.88 177 GLY D C 1
ATOM 6156 O O . GLY D 1 177 ? 18.460 25.613 -22.908 1.00 33.07 177 GLY D O 1
ATOM 6157 N N . SER D 1 178 ? 17.527 23.733 -22.099 1.00 32.78 178 SER D N 1
ATOM 6158 C CA . SER D 1 178 ? 16.191 24.308 -22.052 1.00 32.83 178 SER D CA 1
ATOM 6159 C C . SER D 1 178 ? 16.036 25.186 -20.818 1.00 32.27 178 SER D C 1
ATOM 6160 O O . SER D 1 178 ? 16.659 24.937 -19.789 1.00 32.93 178 SER D O 1
ATOM 6163 N N . ILE D 1 179 ? 15.201 26.213 -20.931 1.00 32.30 179 ILE D N 1
ATOM 6164 C CA . ILE D 1 179 ? 14.955 27.132 -19.824 1.00 31.56 179 ILE D CA 1
ATOM 6165 C C . ILE D 1 179 ? 13.914 26.535 -18.871 1.00 32.25 179 ILE D C 1
ATOM 6166 O O . ILE D 1 179 ? 12.764 26.314 -19.254 1.00 29.49 179 ILE D O 1
ATOM 6171 N N . GLU D 1 180 ? 14.323 26.266 -17.634 1.00 33.68 180 GLU D N 1
ATOM 6172 C CA . GLU D 1 180 ? 13.408 25.694 -16.651 1.00 35.32 180 GLU D CA 1
ATOM 6173 C C . GLU D 1 180 ? 12.893 26.727 -15.661 1.00 36.07 180 GLU D C 1
ATOM 6174 O O . GLU D 1 180 ? 12.115 26.408 -14.766 1.00 35.09 180 GLU D O 1
ATOM 6180 N N . ALA D 1 181 ? 13.329 27.970 -15.830 1.00 37.64 181 ALA D N 1
ATOM 6181 C CA . ALA D 1 181 ? 12.904 29.057 -14.956 1.00 38.94 181 ALA D CA 1
ATOM 6182 C C . ALA D 1 181 ? 13.445 30.382 -15.478 1.00 39.95 181 ALA D C 1
ATOM 6183 O O . ALA D 1 181 ? 14.645 30.525 -15.692 1.00 40.78 181 ALA D O 1
ATOM 6185 N N . PRO D 1 182 ? 12.558 31.363 -15.708 1.00 40.97 182 PRO D N 1
ATOM 6186 C CA . PRO D 1 182 ? 12.973 32.678 -16.208 1.00 40.91 182 PRO D CA 1
ATOM 6187 C C . PRO D 1 182 ? 13.999 33.337 -15.290 1.00 40.12 182 PRO D C 1
ATOM 6188 O O . PRO D 1 182 ? 14.07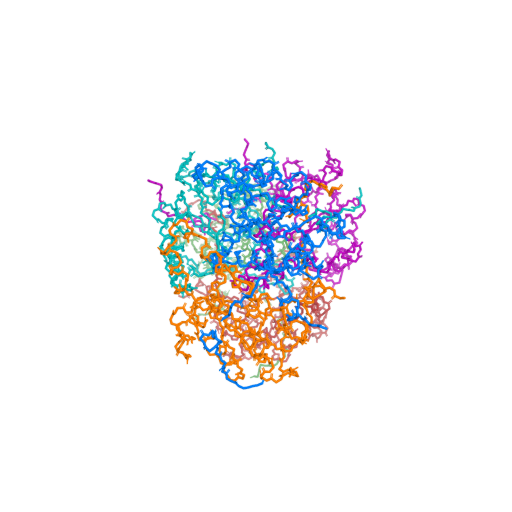1 33.023 -14.102 1.00 39.61 182 PRO D O 1
ATOM 6192 N N . ALA D 1 183 ? 14.793 34.246 -15.846 1.00 39.56 183 ALA D N 1
ATOM 6193 C CA . ALA D 1 183 ? 15.810 34.949 -15.070 1.00 39.56 183 ALA D CA 1
ATOM 6194 C C . ALA D 1 183 ? 15.147 35.869 -14.042 1.00 39.66 183 ALA D C 1
ATOM 6195 O O . ALA D 1 183 ? 13.986 36.253 -14.192 1.00 38.01 183 ALA D O 1
ATOM 6197 N N . GLY D 1 184 ? 15.892 36.215 -12.998 1.00 40.49 184 GLY D N 1
ATOM 6198 C CA . GLY D 1 184 ? 15.353 37.081 -11.966 1.00 43.14 184 GLY D CA 1
ATOM 6199 C C . GLY D 1 184 ? 15.310 38.535 -12.394 1.00 44.02 184 GLY D C 1
ATOM 6200 O O . GLY D 1 184 ? 15.197 38.842 -13.581 1.00 44.75 184 GLY D O 1
ATOM 6201 N N . GLU D 1 185 ? 15.393 39.431 -11.416 1.00 44.84 185 GLU D N 1
ATOM 6202 C CA . GLU D 1 185 ? 15.367 40.865 -11.674 1.00 43.86 185 GLU D CA 1
ATOM 6203 C C . GLU D 1 185 ? 16.769 41.364 -11.993 1.00 42.50 185 GLU D C 1
ATOM 6204 O O . GLU D 1 185 ? 17.759 40.780 -11.558 1.00 43.10 185 GLU D O 1
ATOM 6210 N N . LYS D 1 186 ? 16.851 42.446 -12.756 1.00 39.33 186 LYS D N 1
ATOM 6211 C CA . LYS D 1 186 ? 18.139 43.008 -13.120 1.00 36.13 186 LYS D CA 1
ATOM 6212 C C . LYS D 1 186 ? 18.067 44.529 -13.085 1.00 34.62 186 LYS D C 1
ATOM 6213 O O . LYS D 1 186 ? 17.187 45.126 -13.708 1.00 34.43 186 LYS D O 1
ATOM 6219 N N . GLU D 1 187 ? 18.989 45.158 -12.363 1.00 32.58 187 GLU D N 1
ATOM 6220 C CA . GLU D 1 187 ? 19.001 46.612 -12.260 1.00 33.04 187 GLU D CA 1
ATOM 6221 C C . GLU D 1 187 ? 19.940 47.266 -13.266 1.00 32.36 187 GLU D C 1
ATOM 6222 O O . GLU D 1 187 ? 20.916 46.666 -13.703 1.00 31.90 187 GLU D O 1
ATOM 6228 N N . PHE D 1 188 ? 19.631 48.506 -13.632 1.00 32.02 188 PHE D N 1
ATOM 6229 C CA . PHE D 1 188 ? 20.461 49.253 -14.569 1.00 31.01 188 PHE D CA 1
ATOM 6230 C C . PHE D 1 188 ? 20.923 50.531 -13.893 1.00 30.72 188 PHE D C 1
ATOM 6231 O O . PHE D 1 188 ? 20.148 51.182 -13.197 1.00 29.32 188 PHE D O 1
ATOM 6247 N N . ALA D 1 190 ? 22.198 54.496 -13.584 1.00 30.84 190 ALA D N 1
ATOM 6248 C CA . ALA D 1 190 ? 21.627 55.723 -14.129 1.00 29.79 190 ALA D CA 1
ATOM 6249 C C . ALA D 1 190 ? 22.260 56.082 -15.478 1.00 29.35 190 ALA D C 1
ATOM 6250 O O . ALA D 1 190 ? 23.476 56.039 -15.645 1.00 29.24 190 ALA D O 1
ATOM 6252 N N . ASP D 1 191 ? 21.422 56.444 -16.440 1.00 29.31 191 ASP D N 1
ATOM 6253 C CA . ASP D 1 191 ? 21.904 56.804 -17.769 1.00 29.64 191 ASP D CA 1
ATOM 6254 C C . ASP D 1 191 ? 22.691 58.103 -17.768 1.00 29.56 191 ASP D C 1
ATOM 6255 O O . ASP D 1 191 ? 23.618 58.279 -18.564 1.00 28.70 191 ASP D O 1
ATOM 6260 N N . GLN D 1 192 ? 22.321 59.001 -16.861 1.00 31.25 192 GLN D N 1
ATOM 6261 C CA . GLN D 1 192 ? 22.972 60.302 -16.740 1.00 33.65 192 GLN D CA 1
ATOM 6262 C C . GLN D 1 192 ? 24.453 60.217 -16.410 1.00 33.04 192 GLN D C 1
ATOM 6263 O O . GLN D 1 192 ? 25.204 61.160 -16.669 1.00 34.40 192 GLN D O 1
ATOM 6269 N N . GLU D 1 193 ? 24.879 59.093 -15.845 1.00 32.43 193 GLU D N 1
ATOM 6270 C CA . GLU D 1 193 ? 26.282 58.936 -15.499 1.00 32.20 193 GLU D CA 1
ATOM 6271 C C . GLU D 1 193 ? 26.939 57.876 -16.365 1.00 29.75 193 GLU D C 1
ATOM 6272 O O . GLU D 1 193 ? 28.086 57.516 -16.159 1.00 30.31 193 GLU D O 1
ATOM 6278 N N . ARG D 1 194 ? 26.202 57.380 -17.348 1.00 27.56 194 ARG D N 1
ATOM 6279 C CA . ARG D 1 194 ? 26.722 56.355 -18.234 1.00 23.58 194 ARG D CA 1
ATOM 6280 C C . ARG D 1 194 ? 26.870 56.856 -19.657 1.00 22.53 194 ARG D C 1
ATOM 6281 O O . ARG D 1 194 ? 27.783 56.454 -20.374 1.00 21.69 194 ARG D O 1
ATOM 6289 N N . PHE D 1 195 ? 25.967 57.748 -20.053 1.00 21.63 195 PHE D N 1
ATOM 6290 C CA . PHE D 1 195 ? 25.947 58.287 -21.404 1.00 19.70 195 PHE D CA 1
ATOM 6291 C C . PHE D 1 195 ? 25.991 59.818 -21.472 1.00 22.21 195 PHE D C 1
ATOM 6292 O O . PHE D 1 195 ? 25.531 60.506 -20.558 1.00 20.98 195 PHE D O 1
ATOM 6300 N N . LYS D 1 196 ? 26.534 60.341 -22.571 1.00 22.42 196 LYS D N 1
ATOM 6301 C CA . LYS D 1 196 ? 26.604 61.784 -22.794 1.00 23.46 196 LYS D CA 1
ATOM 6302 C C . LYS D 1 196 ? 26.338 62.071 -24.265 1.00 22.33 196 LYS D C 1
ATOM 6303 O O . LYS D 1 196 ? 26.872 61.392 -25.140 1.00 22.92 196 LYS D O 1
ATOM 6309 N N . VAL D 1 197 ? 25.519 63.076 -24.542 1.00 20.18 197 VAL D N 1
ATOM 6310 C CA . VAL D 1 197 ? 25.193 63.412 -25.915 1.00 18.41 197 VAL D CA 1
ATOM 6311 C C . VAL D 1 197 ? 25.496 64.867 -26.212 1.00 19.84 197 VAL D C 1
ATOM 6312 O O . VAL D 1 197 ? 25.177 65.749 -25.407 1.00 20.00 197 VAL D O 1
ATOM 6316 N N . PHE D 1 198 ? 26.098 65.107 -27.375 1.00 18.52 198 PHE D N 1
ATOM 6317 C CA . PHE D 1 198 ? 26.467 66.445 -27.808 1.00 21.50 198 PHE D CA 1
ATOM 6318 C C . PHE D 1 198 ? 26.221 66.623 -29.305 1.00 22.87 198 PHE D C 1
ATOM 6319 O O . PHE D 1 198 ? 26.648 65.790 -30.116 1.00 21.64 198 PHE D O 1
ATOM 6327 N N . GLY D 1 199 ? 25.542 67.716 -29.660 1.00 23.61 199 GLY D N 1
ATOM 6328 C CA . GLY D 1 199 ? 25.263 68.002 -31.054 1.00 24.81 199 GLY D CA 1
ATOM 6329 C C . GLY D 1 199 ? 23.823 67.744 -31.463 1.00 27.69 199 GLY D C 1
ATOM 6330 O O . GLY D 1 199 ? 23.044 67.168 -30.700 1.00 28.03 199 GLY D O 1
ATOM 6331 N N . ASP D 1 200 ? 23.476 68.177 -32.673 1.00 29.25 200 ASP D N 1
ATOM 6332 C CA . ASP D 1 200 ? 22.136 68.008 -33.225 1.00 30.35 200 ASP D CA 1
ATOM 6333 C C . ASP D 1 200 ? 22.182 67.543 -34.679 1.00 29.94 200 ASP D C 1
ATOM 6334 O O . ASP D 1 200 ? 23.177 67.736 -35.383 1.00 27.94 200 ASP D O 1
ATOM 6339 N N . LEU D 1 201 ? 21.090 66.926 -35.114 1.00 30.04 201 LEU D N 1
ATOM 6340 C CA . LEU D 1 201 ? 20.958 66.422 -36.473 1.00 30.29 201 LEU D CA 1
ATOM 6341 C C . LEU D 1 201 ? 20.919 67.564 -37.497 1.00 32.46 201 LEU D C 1
ATOM 6342 O O . LEU D 1 201 ? 21.633 67.459 -38.516 1.00 33.81 201 LEU D O 1
ATOM 6347 N N . SER E 1 2 ? 33.716 72.407 10.446 1.00 50.18 2 SER E N 1
ATOM 6348 C CA . SER E 1 2 ? 34.174 70.987 10.403 1.00 48.95 2 SER E CA 1
ATOM 6349 C C . SER E 1 2 ? 33.226 70.074 11.168 1.00 48.30 2 SER E C 1
ATOM 6350 O O . SER E 1 2 ? 33.173 70.107 12.403 1.00 48.30 2 SER E O 1
ATOM 6353 N N . ASN E 1 3 ? 32.476 69.262 10.429 1.00 45.83 3 ASN E N 1
ATOM 6354 C CA . ASN E 1 3 ? 31.533 68.331 11.033 1.00 43.84 3 ASN E CA 1
ATOM 6355 C C . ASN E 1 3 ? 31.795 66.898 10.581 1.00 42.45 3 ASN E C 1
ATOM 6356 O O . ASN E 1 3 ? 32.800 66.614 9.921 1.00 41.45 3 ASN E O 1
ATOM 6361 N N . PHE E 1 4 ? 30.881 66.003 10.946 1.00 40.74 4 PHE E N 1
ATOM 6362 C CA . PHE E 1 4 ? 30.998 64.591 10.604 1.00 39.19 4 PHE E CA 1
ATOM 6363 C C . PHE E 1 4 ? 31.009 64.352 9.096 1.00 38.54 4 PHE E C 1
ATOM 6364 O O . PHE E 1 4 ? 31.869 63.636 8.585 1.00 38.72 4 PHE E O 1
ATOM 6372 N N . LEU E 1 5 ? 30.060 64.958 8.390 1.00 38.33 5 LEU E N 1
ATOM 6373 C CA . LEU E 1 5 ? 29.965 64.804 6.939 1.00 39.39 5 LEU E CA 1
ATOM 6374 C C . LEU E 1 5 ? 31.334 65.062 6.298 1.00 39.64 5 LEU E C 1
ATOM 6375 O O . LEU E 1 5 ? 31.733 64.380 5.354 1.00 39.54 5 LEU E O 1
ATOM 6380 N N . ASP E 1 6 ? 32.053 66.041 6.832 1.00 38.83 6 ASP E N 1
ATOM 6381 C CA . ASP E 1 6 ? 33.370 66.376 6.324 1.00 38.51 6 ASP E CA 1
ATOM 6382 C C . ASP E 1 6 ? 34.349 65.213 6.539 1.00 36.62 6 ASP E C 1
ATOM 6383 O O . ASP E 1 6 ? 35.092 64.835 5.625 1.00 35.84 6 ASP E O 1
ATOM 6388 N N . LEU E 1 7 ? 34.348 64.647 7.746 1.00 33.37 7 LEU E N 1
ATOM 6389 C CA . LEU E 1 7 ? 35.233 63.527 8.059 1.00 30.36 7 LEU E CA 1
ATOM 6390 C C . LEU E 1 7 ? 34.873 62.321 7.194 1.00 29.95 7 LEU E C 1
ATOM 6391 O O . LEU E 1 7 ? 35.752 61.570 6.766 1.00 28.14 7 LEU E O 1
ATOM 6396 N N . GLN E 1 8 ? 33.576 62.137 6.953 1.00 30.24 8 GLN E N 1
ATOM 6397 C CA . GLN E 1 8 ? 33.094 61.033 6.126 1.00 31.05 8 GLN E CA 1
ATOM 6398 C C . GLN E 1 8 ? 33.716 61.124 4.735 1.00 32.21 8 GLN E C 1
ATOM 6399 O O . GLN E 1 8 ? 34.231 60.139 4.211 1.00 33.90 8 GLN E O 1
ATOM 6405 N N . LYS E 1 9 ? 33.663 62.312 4.141 1.00 31.83 9 LYS E N 1
ATOM 6406 C CA . LYS E 1 9 ? 34.230 62.523 2.811 1.00 32.40 9 LYS E CA 1
ATOM 6407 C C . LYS E 1 9 ? 35.711 62.187 2.791 1.00 32.11 9 LYS E C 1
ATOM 6408 O O . LYS E 1 9 ? 36.209 61.587 1.838 1.00 32.33 9 LYS E O 1
ATOM 6414 N N . GLN E 1 10 ? 36.411 62.578 3.851 1.00 32.34 10 GLN E N 1
ATOM 6415 C CA . GLN E 1 10 ? 37.842 62.337 3.948 1.00 31.33 10 GLN E CA 1
ATOM 6416 C C . GLN E 1 10 ? 38.187 60.853 4.037 1.00 30.64 10 GLN E C 1
ATOM 6417 O O . GLN E 1 10 ? 39.230 60.432 3.532 1.00 31.12 10 GLN E O 1
ATOM 6423 N N . ARG E 1 11 ? 37.322 60.061 4.670 1.00 28.59 11 ARG E N 1
ATOM 6424 C CA . ARG E 1 11 ? 37.578 58.627 4.794 1.00 28.02 11 ARG E CA 1
ATOM 6425 C C . ARG E 1 11 ? 37.419 57.925 3.449 1.00 27.22 11 ARG E C 1
ATOM 6426 O O . ARG E 1 11 ? 36.360 57.983 2.835 1.00 25.98 11 ARG E O 1
ATOM 6434 N N . ARG E 1 12 ? 38.483 57.260 3.011 1.00 28.48 12 ARG E N 1
ATOM 6435 C CA . ARG E 1 12 ? 38.495 56.543 1.739 1.00 30.97 12 ARG E CA 1
ATOM 6436 C C . ARG E 1 12 ? 39.386 55.313 1.866 1.00 32.71 12 ARG E C 1
ATOM 6437 O O . ARG E 1 12 ? 40.156 55.188 2.821 1.00 34.70 12 ARG E O 1
ATOM 6445 N N . SER E 1 13 ? 39.289 54.413 0.895 1.00 33.03 13 SER E N 1
ATOM 6446 C CA . SER E 1 13 ? 40.107 53.212 0.884 1.00 33.59 13 SER E CA 1
ATOM 6447 C C . SER E 1 13 ? 41.475 53.558 0.288 1.00 34.58 13 SER E C 1
ATOM 6448 O O . SER E 1 13 ? 41.597 53.774 -0.922 1.00 35.71 13 SER E O 1
ATOM 6451 N N . ILE E 1 14 ? 42.498 53.612 1.138 1.00 34.57 14 ILE E N 1
ATOM 6452 C CA . ILE E 1 14 ? 43.854 53.928 0.701 1.00 34.34 14 ILE E CA 1
ATOM 6453 C C . ILE E 1 14 ? 44.648 52.650 0.484 1.00 34.68 14 ILE E C 1
ATOM 6454 O O . ILE E 1 14 ? 44.735 51.806 1.377 1.00 35.50 14 ILE E O 1
ATOM 6459 N N . TYR E 1 15 ? 45.238 52.515 -0.700 1.00 34.25 15 TYR E N 1
ATOM 6460 C CA . TYR E 1 15 ? 46.011 51.330 -1.033 1.00 32.99 15 TYR E CA 1
ATOM 6461 C C . TYR E 1 15 ? 47.508 51.617 -1.067 1.00 32.93 15 TYR E C 1
ATOM 6462 O O . TYR E 1 15 ? 48.324 50.692 -1.035 1.00 31.79 15 TYR E O 1
ATOM 6471 N N . ALA E 1 16 ? 47.859 52.898 -1.143 1.00 31.91 16 ALA E N 1
ATOM 6472 C CA . ALA E 1 16 ? 49.265 53.299 -1.152 1.00 33.68 16 ALA E CA 1
ATOM 6473 C C . ALA E 1 16 ? 49.630 53.679 0.281 1.00 33.53 16 ALA E C 1
ATOM 6474 O O . ALA E 1 16 ? 49.588 54.847 0.652 1.00 32.79 16 ALA E O 1
ATOM 6476 N N . LEU E 1 17 ? 49.977 52.679 1.082 1.00 34.99 17 LEU E N 1
ATOM 6477 C CA . LEU E 1 17 ? 50.317 52.911 2.483 1.00 36.74 17 LEU E CA 1
ATOM 6478 C C . LEU E 1 17 ? 51.823 52.973 2.745 1.00 38.88 17 LEU E C 1
ATOM 6479 O O . LEU E 1 17 ? 52.617 52.353 2.029 1.00 39.58 17 LEU E O 1
ATOM 6484 N N . GLY E 1 18 ? 52.205 53.721 3.779 1.00 40.88 18 GLY E N 1
ATOM 6485 C CA . GLY E 1 18 ? 53.610 53.844 4.133 1.00 42.00 18 GLY E CA 1
ATOM 6486 C C . GLY E 1 18 ? 53.826 53.788 5.633 1.00 43.09 18 GLY E C 1
ATOM 6487 O O . GLY E 1 18 ? 52.865 53.794 6.396 1.00 43.41 18 GLY E O 1
ATOM 6488 N N . LYS E 1 19 ? 55.082 53.726 6.064 1.00 44.02 19 LYS E N 1
ATOM 6489 C CA . LYS E 1 19 ? 55.393 53.680 7.488 1.00 45.04 19 LYS E CA 1
ATOM 6490 C C . LYS E 1 19 ? 55.833 55.066 7.959 1.00 46.44 19 LYS E C 1
ATOM 6491 O O . LYS E 1 19 ? 56.961 55.241 8.410 1.00 47.37 19 LYS E O 1
ATOM 6497 N N . THR E 1 20 ? 54.942 56.047 7.859 1.00 47.02 20 THR E N 1
ATOM 6498 C CA . THR E 1 20 ? 55.268 57.409 8.266 1.00 48.22 20 THR E CA 1
ATOM 6499 C C . THR E 1 20 ? 54.172 58.019 9.146 1.00 48.74 20 THR E C 1
ATOM 6500 O O . THR E 1 20 ? 53.538 59.012 8.778 1.00 49.56 20 THR E O 1
ATOM 6504 N N . VAL E 1 21 ? 53.957 57.425 10.315 1.00 48.25 21 VAL E N 1
ATOM 6505 C CA . VAL E 1 21 ? 52.946 57.919 11.240 1.00 47.94 21 VAL E CA 1
ATOM 6506 C C . VAL E 1 21 ? 53.579 58.506 12.498 1.00 47.25 21 VAL E C 1
ATOM 6507 O O . VAL E 1 21 ? 54.313 57.825 13.211 1.00 47.34 21 VAL E O 1
ATOM 6511 N N . ASP E 1 22 ? 53.289 59.775 12.766 1.00 47.65 22 ASP E N 1
ATOM 6512 C CA . ASP E 1 22 ? 53.824 60.450 13.941 1.00 47.14 22 ASP E CA 1
ATOM 6513 C C . ASP E 1 22 ? 53.027 60.121 15.203 1.00 44.59 22 ASP E C 1
ATOM 6514 O O . ASP E 1 22 ? 52.579 61.015 15.919 1.00 44.61 22 ASP E O 1
ATOM 6519 N N . LEU E 1 23 ? 52.854 58.829 15.463 1.00 42.59 23 LEU E N 1
ATOM 6520 C CA . LEU E 1 23 ? 52.136 58.341 16.642 1.00 40.97 23 LEU E CA 1
ATOM 6521 C C . LEU E 1 23 ? 52.798 57.047 17.090 1.00 39.95 23 LEU E C 1
ATOM 6522 O O . LEU E 1 23 ? 53.142 56.204 16.258 1.00 40.27 23 LEU E O 1
ATOM 6527 N N . SER E 1 24 ? 52.983 56.899 18.399 1.00 38.72 24 SER E N 1
ATOM 6528 C CA . SER E 1 24 ? 53.623 55.712 18.959 1.00 36.38 24 SER E CA 1
ATOM 6529 C C . SER E 1 24 ? 52.682 54.522 18.953 1.00 36.14 24 SER E C 1
ATOM 6530 O O . SER E 1 24 ? 51.475 54.670 18.772 1.00 36.42 24 SER E O 1
ATOM 6533 N N . LYS E 1 25 ? 53.251 53.342 19.171 1.00 36.57 25 LYS E N 1
ATOM 6534 C CA . LYS E 1 25 ? 52.481 52.108 19.216 1.00 36.81 25 LYS E CA 1
ATOM 6535 C C . LYS E 1 25 ? 51.327 52.231 20.215 1.00 37.14 25 LYS E C 1
ATOM 6536 O O . LYS E 1 25 ? 50.164 52.044 19.854 1.00 36.83 25 LYS E O 1
ATOM 6542 N N . ALA E 1 26 ? 51.653 52.552 21.464 1.00 36.70 26 ALA E N 1
ATOM 6543 C CA . ALA E 1 26 ? 50.647 52.691 22.511 1.00 37.39 26 ALA E CA 1
ATOM 6544 C C . ALA E 1 26 ? 49.491 53.586 22.080 1.00 37.91 26 ALA E C 1
ATOM 6545 O O . ALA E 1 26 ? 48.326 53.264 22.305 1.00 38.34 26 ALA E O 1
ATOM 6547 N N . GLU E 1 27 ? 49.814 54.715 21.462 1.00 38.57 27 GLU E N 1
ATOM 6548 C CA . GLU E 1 27 ? 48.790 55.644 21.010 1.00 39.11 27 GLU E CA 1
ATOM 6549 C C . GLU E 1 27 ? 47.959 55.038 19.886 1.00 40.03 27 GLU E C 1
ATOM 6550 O O . GLU E 1 27 ? 46.797 55.408 19.693 1.00 39.65 27 GLU E O 1
ATOM 6556 N N . LEU E 1 28 ? 48.564 54.108 19.150 1.00 40.47 28 LEU E N 1
ATOM 6557 C CA . LEU E 1 28 ? 47.891 53.437 18.044 1.00 40.16 28 LEU E CA 1
ATOM 6558 C C . LEU E 1 28 ? 46.946 52.375 18.583 1.00 40.67 28 LEU E C 1
ATOM 6559 O O . LEU E 1 28 ? 45.798 52.275 18.141 1.00 41.40 28 LEU E O 1
ATOM 6564 N N . VAL E 1 29 ? 47.436 51.583 19.534 1.00 39.34 29 VAL E N 1
ATOM 6565 C CA . VAL E 1 29 ? 46.639 50.526 20.149 1.00 39.02 29 VAL E CA 1
ATOM 6566 C C . VAL E 1 29 ? 45.386 51.115 20.813 1.00 38.29 29 VAL E C 1
ATOM 6567 O O . VAL E 1 29 ? 44.295 50.548 20.722 1.00 38.67 29 VAL E O 1
ATOM 6571 N N . ALA E 1 30 ? 45.549 52.262 21.467 1.00 36.52 30 ALA E N 1
ATOM 6572 C CA . ALA E 1 30 ? 44.437 52.920 22.144 1.00 35.65 30 ALA E CA 1
ATOM 6573 C C . ALA E 1 30 ? 43.443 53.490 21.140 1.00 33.97 30 ALA E C 1
ATOM 6574 O O . ALA E 1 30 ? 42.236 53.393 21.331 1.00 32.84 30 ALA E O 1
ATOM 6576 N N . LEU E 1 31 ? 43.961 54.083 20.071 1.00 33.93 31 LEU E N 1
ATOM 6577 C CA . LEU E 1 31 ? 43.108 54.672 19.043 1.00 34.00 31 LEU E CA 1
ATOM 6578 C C . LEU E 1 31 ? 42.180 53.615 18.445 1.00 31.40 31 LEU E C 1
ATOM 6579 O O . LEU E 1 31 ? 40.998 53.855 18.247 1.00 29.66 31 LEU E O 1
ATOM 6584 N N . ILE E 1 32 ? 42.732 52.439 18.178 1.00 30.77 32 ILE E N 1
ATOM 6585 C CA . ILE E 1 32 ? 41.970 51.338 17.609 1.00 30.26 32 ILE E CA 1
ATOM 6586 C C . ILE E 1 32 ? 40.997 50.752 18.620 1.00 29.55 32 ILE E C 1
ATOM 6587 O O . ILE E 1 32 ? 39.793 50.696 18.366 1.00 28.79 32 ILE E O 1
ATOM 6592 N N . GLN E 1 33 ? 41.526 50.319 19.764 1.00 29.25 33 GLN E N 1
ATOM 6593 C CA . GLN E 1 33 ? 40.705 49.723 20.810 1.00 27.88 33 GLN E CA 1
ATOM 6594 C C . GLN E 1 33 ? 39.569 50.610 21.275 1.00 27.17 33 GLN E C 1
ATOM 6595 O O . GLN E 1 33 ? 38.443 50.143 21.402 1.00 29.55 33 GLN E O 1
ATOM 6601 N N . ASN E 1 34 ? 39.835 51.885 21.531 1.00 26.03 34 ASN E N 1
ATOM 6602 C CA . ASN E 1 34 ? 38.765 52.765 21.985 1.00 26.27 34 ASN E CA 1
ATOM 6603 C C . ASN E 1 34 ? 37.690 52.953 20.915 1.00 25.40 34 ASN E C 1
ATOM 6604 O O . ASN E 1 34 ? 36.513 53.118 21.234 1.00 25.31 34 ASN E O 1
ATOM 6609 N N . ALA E 1 35 ? 38.099 52.922 19.650 1.00 24.09 35 ALA E N 1
ATOM 6610 C CA . ALA E 1 35 ? 37.168 53.086 18.542 1.00 22.62 35 ALA E CA 1
ATOM 6611 C C . ALA E 1 35 ? 36.218 51.888 18.485 1.00 21.88 35 ALA E C 1
ATOM 6612 O O . ALA E 1 35 ? 35.022 52.045 18.264 1.00 20.26 35 ALA E O 1
ATOM 6614 N N . ILE E 1 36 ? 36.760 50.692 18.698 1.00 21.86 36 ILE E N 1
ATOM 6615 C CA . ILE E 1 36 ? 35.948 49.484 18.673 1.00 21.87 36 ILE E CA 1
ATOM 6616 C C . ILE E 1 36 ? 35.012 49.425 19.876 1.00 23.71 36 ILE E C 1
ATOM 6617 O O . ILE E 1 36 ? 33.878 48.958 19.762 1.00 24.47 36 ILE E O 1
ATOM 6622 N N . LYS E 1 37 ? 35.485 49.908 21.023 1.00 22.86 37 LYS E N 1
ATOM 6623 C CA . LYS E 1 37 ? 34.681 49.890 22.240 1.00 23.80 37 LYS E CA 1
ATOM 6624 C C . LYS E 1 37 ? 33.456 50.802 22.131 1.00 23.26 37 LYS E C 1
ATOM 6625 O O . LYS E 1 37 ? 32.375 50.472 22.626 1.00 22.18 37 LYS E O 1
ATOM 6631 N N . GLN E 1 38 ? 33.629 51.945 21.476 1.00 22.19 38 GLN E N 1
ATOM 6632 C CA . GLN E 1 38 ? 32.541 52.898 21.313 1.00 22.84 38 GLN E CA 1
ATOM 6633 C C . GLN E 1 38 ? 31.547 52.498 20.222 1.00 23.08 38 GLN E C 1
ATOM 6634 O O . GLN E 1 38 ? 30.472 53.098 20.111 1.00 22.15 38 GLN E O 1
ATOM 6640 N N . ALA E 1 39 ? 31.918 51.488 19.431 1.00 22.18 39 ALA E N 1
ATOM 6641 C CA . ALA E 1 39 ? 31.074 50.962 18.352 1.00 20.71 39 ALA E CA 1
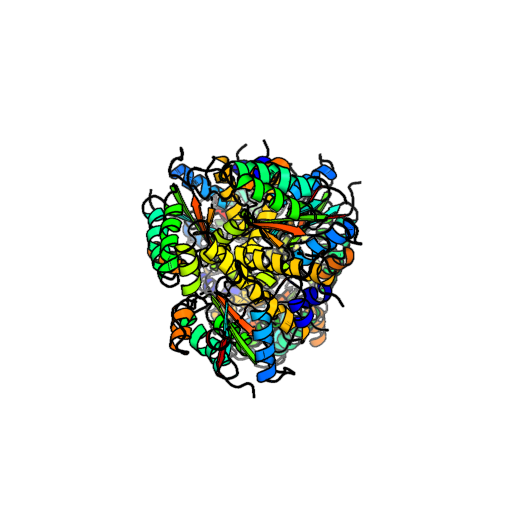ATOM 6642 C C . ALA E 1 39 ? 29.995 50.074 18.998 1.00 18.56 39 ALA E C 1
ATOM 6643 O O . ALA E 1 39 ? 30.289 48.998 19.521 1.00 18.23 39 ALA E O 1
ATOM 6645 N N . PRO E 1 40 ? 28.731 50.511 18.947 1.00 17.51 40 PRO E N 1
ATOM 6646 C CA . PRO E 1 40 ? 27.599 49.785 19.530 1.00 16.16 40 PRO E CA 1
ATOM 6647 C C . PRO E 1 40 ? 27.331 48.400 18.956 1.00 16.46 40 PRO E C 1
ATOM 6648 O O . PRO E 1 40 ? 27.743 48.073 17.838 1.00 14.70 40 PRO E O 1
ATOM 6652 N N . SER E 1 41 ? 26.637 47.582 19.738 1.00 16.29 41 SER E N 1
ATOM 6653 C CA . SER E 1 41 ? 26.295 46.226 19.336 1.00 17.11 41 SER E CA 1
ATOM 6654 C C . SER E 1 41 ? 24.928 45.887 19.918 1.00 17.06 41 SER E C 1
ATOM 6655 O O . SER E 1 41 ? 24.541 46.427 20.947 1.00 18.27 41 SER E O 1
ATOM 6658 N N . ALA E 1 42 ? 24.182 45.017 19.248 1.00 18.40 42 ALA E N 1
ATOM 6659 C CA . ALA E 1 42 ? 22.860 44.644 19.737 1.00 20.70 42 ALA E CA 1
ATOM 6660 C C . ALA E 1 42 ? 22.901 44.211 21.202 1.00 21.63 42 ALA E C 1
ATOM 6661 O O . ALA E 1 42 ? 23.760 43.416 21.598 1.00 22.02 42 ALA E O 1
ATOM 6663 N N . PHE E 1 43 ? 21.976 44.736 22.003 1.00 23.41 43 PHE E N 1
ATOM 6664 C CA . PHE E 1 43 ? 21.901 44.382 23.421 1.00 25.54 43 PHE E CA 1
ATOM 6665 C C . PHE E 1 43 ? 23.277 44.495 24.086 1.00 25.54 43 PHE E C 1
ATOM 6666 O O . PHE E 1 43 ? 23.581 43.771 25.032 1.00 24.66 43 PHE E O 1
ATOM 6674 N N . ASN E 1 44 ? 24.104 45.407 23.576 1.00 24.38 44 ASN E N 1
ATOM 6675 C CA . ASN E 1 44 ? 25.443 45.628 24.111 1.00 25.22 44 ASN E CA 1
ATOM 6676 C C . ASN E 1 44 ? 26.169 44.293 24.280 1.00 25.90 44 ASN E C 1
ATOM 6677 O O . ASN E 1 44 ? 26.881 44.067 25.257 1.00 25.69 44 ASN E O 1
ATOM 6682 N N . SER E 1 45 ? 25.982 43.415 23.302 1.00 25.96 45 SER E N 1
ATOM 6683 C CA . SER E 1 45 ? 26.590 42.091 23.318 1.00 25.12 45 SER E CA 1
ATOM 6684 C C . SER E 1 45 ? 28.105 42.124 23.123 1.00 25.71 45 SER E C 1
ATOM 6685 O O . SER E 1 45 ? 28.796 41.168 23.491 1.00 25.30 45 SER E O 1
ATOM 6688 N N . GLN E 1 46 ? 28.613 43.208 22.533 1.00 25.50 46 GLN E N 1
ATOM 6689 C CA . GLN E 1 46 ? 30.052 43.386 22.316 1.00 25.69 46 GLN E CA 1
ATOM 6690 C C . GLN E 1 46 ? 30.721 42.119 21.799 1.00 26.76 46 GLN E C 1
ATOM 6691 O O . GLN E 1 46 ? 31.611 41.567 22.438 1.00 29.73 46 GLN E O 1
ATOM 6697 N N . THR E 1 47 ? 30.305 41.661 20.631 1.00 27.24 47 THR E N 1
ATOM 6698 C CA . THR E 1 47 ? 30.853 40.446 20.060 1.00 27.33 47 THR E CA 1
ATOM 6699 C C . THR E 1 47 ? 32.116 40.678 19.238 1.00 28.26 47 THR E C 1
ATOM 6700 O O . THR E 1 47 ? 32.642 39.750 18.626 1.00 29.26 47 THR E O 1
ATOM 6704 N N . SER E 1 48 ? 32.600 41.916 19.229 1.00 28.47 48 SER E N 1
ATOM 6705 C CA . SER E 1 48 ? 33.795 42.268 18.475 1.00 28.48 48 SER E CA 1
ATOM 6706 C C . SER E 1 48 ? 35.095 42.042 19.255 1.00 27.97 48 SER E C 1
ATOM 6707 O O . SER E 1 48 ? 35.251 42.504 20.385 1.00 28.34 48 SER E O 1
ATOM 6710 N N . ARG E 1 49 ? 36.023 41.325 18.626 1.00 28.25 49 ARG E N 1
ATOM 6711 C CA . ARG E 1 49 ? 37.339 41.012 19.191 1.00 28.19 49 ARG E CA 1
ATOM 6712 C C . ARG E 1 49 ? 38.360 41.445 18.150 1.00 29.47 49 ARG E C 1
ATOM 6713 O O . ARG E 1 49 ? 38.182 41.191 16.959 1.00 30.29 49 ARG E O 1
ATOM 6721 N N . ALA E 1 50 ? 39.430 42.098 18.586 1.00 30.18 50 ALA E N 1
ATOM 6722 C CA . ALA E 1 50 ? 40.440 42.563 17.656 1.00 29.93 50 ALA E CA 1
ATOM 6723 C C . ALA E 1 50 ? 41.837 42.095 18.005 1.00 32.51 50 ALA E C 1
ATOM 6724 O O . ALA E 1 50 ? 42.133 41.752 19.150 1.00 31.28 50 ALA E O 1
ATOM 6726 N N . LEU E 1 51 ? 42.695 42.097 16.993 1.00 35.50 51 LEU E N 1
ATOM 6727 C CA . LEU E 1 51 ? 44.080 41.694 17.133 1.00 37.41 51 LEU E CA 1
ATOM 6728 C C . LEU E 1 51 ? 44.942 42.636 16.301 1.00 38.46 51 LEU E C 1
ATOM 6729 O O . LEU E 1 51 ? 44.872 42.631 15.073 1.00 39.27 51 LEU E O 1
ATOM 6734 N N . VAL E 1 52 ? 45.741 43.462 16.969 1.00 39.03 52 VAL E N 1
ATOM 6735 C CA . VAL E 1 52 ? 46.608 44.403 16.270 1.00 39.00 52 VAL E CA 1
ATOM 6736 C C . VAL E 1 52 ? 48.008 43.809 16.104 1.00 39.27 52 VAL E C 1
ATOM 6737 O O . VAL E 1 52 ? 48.547 43.197 17.026 1.00 39.89 52 VAL E O 1
ATOM 6741 N N . LEU E 1 53 ? 48.583 43.982 14.916 1.00 39.03 53 LEU E N 1
ATOM 6742 C CA . LEU E 1 53 ? 49.910 43.455 14.618 1.00 39.07 53 LEU E CA 1
ATOM 6743 C C . LEU E 1 53 ? 50.867 44.561 14.187 1.00 38.18 53 LEU E C 1
ATOM 6744 O O . LEU E 1 53 ? 50.479 45.478 13.469 1.00 37.13 53 LEU E O 1
ATOM 6749 N N . PHE E 1 54 ? 52.115 44.471 14.636 1.00 38.49 54 PHE E N 1
ATOM 6750 C CA . PHE E 1 54 ? 53.128 45.464 14.286 1.00 40.02 54 PHE E CA 1
ATOM 6751 C C . PHE E 1 54 ? 54.429 44.795 13.822 1.00 41.29 54 PHE E C 1
ATOM 6752 O O . PHE E 1 54 ? 54.618 43.586 14.001 1.00 42.82 54 PHE E O 1
ATOM 6760 N N . GLY E 1 55 ? 55.308 45.586 13.210 1.00 42.48 55 GLY E N 1
ATOM 6761 C CA . GLY E 1 55 ? 56.582 45.072 12.731 1.00 43.94 55 GLY E CA 1
ATOM 6762 C C . GLY E 1 55 ? 56.504 43.754 11.985 1.00 44.88 55 GLY E C 1
ATOM 6763 O O . GLY E 1 55 ? 55.632 43.558 11.141 1.00 45.07 55 GLY E O 1
ATOM 6764 N N . GLN E 1 56 ? 57.423 42.848 12.295 1.00 45.99 56 GLN E N 1
ATOM 6765 C CA . GLN E 1 56 ? 57.460 41.543 11.645 1.00 48.41 56 GLN E CA 1
ATOM 6766 C C . GLN E 1 56 ? 56.123 40.818 11.661 1.00 48.59 56 GLN E C 1
ATOM 6767 O O . GLN E 1 56 ? 55.730 40.228 10.658 1.00 49.97 56 GLN E O 1
ATOM 6773 N N . ASP E 1 57 ? 55.425 40.856 12.792 1.00 48.97 57 ASP E N 1
ATOM 6774 C CA . ASP E 1 57 ? 54.132 40.184 12.899 1.00 48.23 57 ASP E CA 1
ATOM 6775 C C . ASP E 1 57 ? 53.154 40.629 11.819 1.00 46.50 57 ASP E C 1
ATOM 6776 O O . ASP E 1 57 ? 52.480 39.804 11.197 1.00 45.56 57 ASP E O 1
ATOM 6781 N N . SER E 1 58 ? 53.080 41.936 11.602 1.00 44.59 58 SER E N 1
ATOM 6782 C CA . SER E 1 58 ? 52.191 42.492 10.596 1.00 43.19 58 SER E CA 1
ATOM 6783 C C . SER E 1 58 ? 52.659 42.056 9.210 1.00 43.67 58 SER E C 1
ATOM 6784 O O . SER E 1 58 ? 51.875 41.552 8.403 1.00 42.38 58 SER E O 1
ATOM 6787 N N . GLN E 1 59 ? 53.946 42.243 8.947 1.00 43.16 59 GLN E N 1
ATOM 6788 C CA . GLN E 1 59 ? 54.508 41.872 7.660 1.00 44.29 59 GLN E CA 1
ATOM 6789 C C . GLN E 1 59 ? 54.462 40.366 7.409 1.00 43.38 59 GLN E C 1
ATOM 6790 O O . GLN E 1 59 ? 54.348 39.930 6.267 1.00 43.84 59 GLN E O 1
ATOM 6796 N N . ASP E 1 60 ? 54.537 39.571 8.469 1.00 42.61 60 ASP E N 1
ATOM 6797 C CA . ASP E 1 60 ? 54.499 38.120 8.316 1.00 42.24 60 ASP E CA 1
ATOM 6798 C C . ASP E 1 60 ? 53.112 37.619 7.954 1.00 42.08 60 ASP E C 1
ATOM 6799 O O . ASP E 1 60 ? 52.969 36.631 7.231 1.00 41.50 60 ASP E O 1
ATOM 6804 N N . PHE E 1 61 ? 52.090 38.299 8.458 1.00 41.71 61 PHE E N 1
ATOM 6805 C CA . PHE E 1 61 ? 50.722 37.901 8.168 1.00 42.14 61 PHE E CA 1
ATOM 6806 C C . PHE E 1 61 ? 50.461 37.898 6.664 1.00 42.69 61 PHE E C 1
ATOM 6807 O O . PHE E 1 61 ? 49.754 37.032 6.145 1.00 41.85 61 PHE E O 1
ATOM 6815 N N . TRP E 1 62 ? 51.035 38.879 5.976 1.00 43.51 62 TRP E N 1
ATOM 6816 C CA . TRP E 1 62 ? 50.862 39.014 4.539 1.00 45.27 62 TRP E CA 1
ATOM 6817 C C . TRP E 1 62 ? 51.855 38.193 3.731 1.00 46.00 62 TRP E C 1
ATOM 6818 O O . TRP E 1 62 ? 51.456 37.296 2.987 1.00 45.96 62 TRP E O 1
ATOM 6829 N N . ASN E 1 63 ? 53.143 38.500 3.881 1.00 47.27 63 ASN E N 1
ATOM 6830 C CA . ASN E 1 63 ? 54.196 37.813 3.137 1.00 47.59 63 ASN E CA 1
ATOM 6831 C C . ASN E 1 63 ? 54.444 36.374 3.542 1.00 48.60 63 ASN E C 1
ATOM 6832 O O . ASN E 1 63 ? 55.255 35.684 2.924 1.00 49.92 63 ASN E O 1
ATOM 6837 N N . LYS E 1 64 ? 53.761 35.913 4.581 1.00 49.31 64 LYS E N 1
ATOM 6838 C CA . LYS E 1 64 ? 53.931 34.538 5.020 1.00 49.91 64 LYS E CA 1
ATOM 6839 C C . LYS E 1 64 ? 52.603 33.799 5.126 1.00 50.05 64 LYS E C 1
ATOM 6840 O O . LYS E 1 64 ? 52.302 32.938 4.297 1.00 50.18 64 LYS E O 1
ATOM 6846 N N . ILE E 1 65 ? 51.815 34.136 6.144 1.00 49.87 65 ILE E N 1
ATOM 6847 C CA . ILE E 1 65 ? 50.530 33.480 6.360 1.00 49.12 65 ILE E CA 1
ATOM 6848 C C . ILE E 1 65 ? 49.624 33.541 5.136 1.00 49.42 65 ILE E C 1
ATOM 6849 O O . ILE E 1 65 ? 49.201 32.505 4.620 1.00 49.55 65 ILE E O 1
ATOM 6854 N N . ALA E 1 66 ? 49.328 34.752 4.677 1.00 48.54 66 ALA E N 1
ATOM 6855 C CA . ALA E 1 66 ? 48.466 34.932 3.516 1.00 49.15 66 ALA E CA 1
ATOM 6856 C C . ALA E 1 66 ? 49.161 34.449 2.247 1.00 49.79 66 ALA E C 1
ATOM 6857 O O . ALA E 1 66 ? 48.512 33.983 1.305 1.00 48.91 66 ALA E O 1
ATOM 6859 N N . TYR E 1 67 ? 50.484 34.564 2.229 1.00 50.15 67 TYR E N 1
ATOM 6860 C CA . TYR E 1 67 ? 51.266 34.146 1.078 1.00 50.69 67 TYR E CA 1
ATOM 6861 C C . TYR E 1 67 ? 51.184 32.643 0.857 1.00 51.18 67 TYR E C 1
ATOM 6862 O O . TYR E 1 67 ? 50.820 32.194 -0.231 1.00 51.74 67 TYR E O 1
ATOM 6871 N N . SER E 1 68 ? 51.510 31.871 1.891 1.00 51.14 68 SER E N 1
ATOM 6872 C CA . SER E 1 68 ? 51.491 30.413 1.801 1.00 51.17 68 SER E CA 1
ATOM 6873 C C . SER E 1 68 ? 50.107 29.841 1.505 1.00 51.00 68 SER E C 1
ATOM 6874 O O . SER E 1 68 ? 49.987 28.799 0.861 1.00 52.09 68 SER E O 1
ATOM 6877 N N . GLU E 1 69 ? 49.067 30.517 1.976 1.00 50.55 69 GLU E N 1
ATOM 6878 C CA . GLU E 1 69 ? 47.699 30.059 1.759 1.00 50.91 69 GLU E CA 1
ATOM 6879 C C . GLU E 1 69 ? 47.166 30.397 0.371 1.00 51.41 69 GLU E C 1
ATOM 6880 O O . GLU E 1 69 ? 46.345 29.660 -0.177 1.00 51.80 69 GLU E O 1
ATOM 6886 N N . LEU E 1 70 ? 47.625 31.508 -0.197 1.00 51.69 70 LEU E N 1
ATOM 6887 C CA . LEU E 1 70 ? 47.175 31.916 -1.524 1.00 52.58 70 LEU E CA 1
ATOM 6888 C C . LEU E 1 70 ? 47.820 31.124 -2.659 1.00 53.78 70 LEU E C 1
ATOM 6889 O O . LEU E 1 70 ? 47.401 31.235 -3.807 1.00 54.42 70 LEU E O 1
ATOM 6894 N N . GLU E 1 71 ? 48.836 30.326 -2.342 1.00 54.33 71 GLU E N 1
ATOM 6895 C CA . GLU E 1 71 ? 49.512 29.516 -3.353 1.00 55.45 71 GLU E CA 1
ATOM 6896 C C . GLU E 1 71 ? 48.653 28.331 -3.774 1.00 55.90 71 GLU E C 1
ATOM 6897 O O . GLU E 1 71 ? 48.643 27.943 -4.937 1.00 56.51 71 GLU E O 1
ATOM 6903 N N . LYS E 1 72 ? 47.941 27.756 -2.814 1.00 56.30 72 LYS E N 1
ATOM 6904 C CA . LYS E 1 72 ? 47.089 26.602 -3.069 1.00 56.72 72 LYS E CA 1
ATOM 6905 C C . LYS E 1 72 ? 45.839 26.941 -3.884 1.00 56.35 72 LYS E C 1
ATOM 6906 O O . LYS E 1 72 ? 44.977 26.085 -4.082 1.00 57.18 72 LYS E O 1
ATOM 6912 N N . VAL E 1 73 ? 45.741 28.180 -4.361 1.00 55.09 73 VAL E N 1
ATOM 6913 C CA . VAL E 1 73 ? 44.580 28.606 -5.144 1.00 53.63 73 VAL E CA 1
ATOM 6914 C C . VAL E 1 73 ? 44.897 29.674 -6.195 1.00 52.80 73 VAL E C 1
ATOM 6915 O O . VAL E 1 73 ? 43.993 30.215 -6.830 1.00 52.84 73 VAL E O 1
ATOM 6919 N N . THR E 1 74 ? 46.177 29.971 -6.385 1.00 52.16 74 THR E N 1
ATOM 6920 C CA . THR E 1 74 ? 46.581 30.983 -7.354 1.00 52.37 74 THR E CA 1
ATOM 6921 C C . THR E 1 74 ? 47.596 30.437 -8.353 1.00 53.18 74 THR E C 1
ATOM 6922 O O . THR E 1 74 ? 48.745 30.173 -8.002 1.00 54.55 74 THR E O 1
ATOM 6926 N N . PRO E 1 75 ? 47.184 30.271 -9.619 1.00 53.66 75 PRO E N 1
ATOM 6927 C CA . PRO E 1 75 ? 48.073 29.754 -10.663 1.00 52.94 75 PRO E CA 1
ATOM 6928 C C . PRO E 1 75 ? 49.376 30.542 -10.721 1.00 53.07 75 PRO E C 1
ATOM 6929 O O . PRO E 1 75 ? 49.380 31.758 -10.529 1.00 53.67 75 PRO E O 1
ATOM 6933 N N . ALA E 1 76 ? 50.478 29.844 -10.978 1.00 53.05 76 ALA E N 1
ATOM 6934 C CA . ALA E 1 76 ? 51.791 30.476 -11.048 1.00 53.44 76 ALA E CA 1
ATOM 6935 C C . ALA E 1 76 ? 51.745 31.749 -11.887 1.00 53.99 76 ALA E C 1
ATOM 6936 O O . ALA E 1 76 ? 52.478 32.704 -11.626 1.00 54.36 76 ALA E O 1
ATOM 6938 N N . GLU E 1 77 ? 50.877 31.751 -12.894 1.00 54.91 77 GLU E N 1
ATOM 6939 C CA . GLU E 1 77 ? 50.706 32.895 -13.786 1.00 55.87 77 GLU E CA 1
ATOM 6940 C C . GLU E 1 77 ? 50.266 34.144 -13.022 1.00 54.85 77 GLU E C 1
ATOM 6941 O O . GLU E 1 77 ? 50.874 35.211 -13.142 1.00 53.37 77 GLU E O 1
ATOM 6947 N N . ALA E 1 78 ? 49.208 33.997 -12.229 1.00 54.43 78 ALA E N 1
ATOM 6948 C CA . ALA E 1 78 ? 48.657 35.102 -11.452 1.00 53.81 78 ALA E CA 1
ATOM 6949 C C . ALA E 1 78 ? 49.415 35.376 -10.157 1.00 53.68 78 ALA E C 1
ATOM 6950 O O . ALA E 1 78 ? 49.493 36.519 -9.709 1.00 53.01 78 ALA E O 1
ATOM 6952 N N . PHE E 1 79 ? 49.974 34.328 -9.562 1.00 53.28 79 PHE E N 1
ATOM 6953 C CA . PHE E 1 79 ? 50.695 34.470 -8.303 1.00 52.76 79 PHE E CA 1
ATOM 6954 C C . PHE E 1 79 ? 51.811 35.500 -8.380 1.00 52.46 79 PHE E C 1
ATOM 6955 O O . PHE E 1 79 ? 52.208 36.078 -7.370 1.00 51.42 79 PHE E O 1
ATOM 6963 N N . ALA E 1 80 ? 52.310 35.729 -9.587 1.00 52.86 80 ALA E N 1
ATOM 6964 C CA . ALA E 1 80 ? 53.376 36.695 -9.795 1.00 53.20 80 ALA E CA 1
ATOM 6965 C C . ALA E 1 80 ? 52.906 38.089 -9.378 1.00 52.51 80 ALA E C 1
ATOM 6966 O O . ALA E 1 80 ? 53.711 38.948 -9.021 1.00 52.84 80 ALA E O 1
ATOM 6968 N N . GLY E 1 81 ? 51.594 38.299 -9.417 1.00 52.22 81 GLY E N 1
ATOM 6969 C CA . GLY E 1 81 ? 51.034 39.586 -9.045 1.00 51.62 81 GLY E CA 1
ATOM 6970 C C . GLY E 1 81 ? 50.533 39.624 -7.614 1.00 51.52 81 GLY E C 1
ATOM 6971 O O . GLY E 1 81 ? 50.433 40.687 -7.005 1.00 51.09 81 GLY E O 1
ATOM 6972 N N . THR E 1 82 ? 50.212 38.455 -7.074 1.00 51.38 82 THR E N 1
ATOM 6973 C CA . THR E 1 82 ? 49.725 38.360 -5.708 1.00 51.39 82 THR E CA 1
ATOM 6974 C C . THR E 1 82 ? 50.820 38.772 -4.728 1.00 51.27 82 THR E C 1
ATOM 6975 O O . THR E 1 82 ? 50.558 39.483 -3.755 1.00 50.97 82 THR E O 1
ATOM 6979 N N . LYS E 1 83 ? 52.045 38.326 -4.993 1.00 50.59 83 LYS E N 1
ATOM 6980 C CA . LYS E 1 83 ? 53.178 38.653 -4.132 1.00 49.62 83 LYS E CA 1
ATOM 6981 C C . LYS E 1 83 ? 53.286 40.167 -3.963 1.00 48.55 83 LYS E C 1
ATOM 6982 O O . LYS E 1 83 ? 53.266 40.681 -2.844 1.00 47.95 83 LYS E O 1
ATOM 6988 N N . ALA E 1 84 ? 53.396 40.875 -5.083 1.00 46.71 84 ALA E N 1
ATOM 6989 C CA . ALA E 1 84 ? 53.508 42.329 -5.066 1.00 45.57 84 ALA E CA 1
ATOM 6990 C C . ALA E 1 84 ? 52.328 42.971 -4.343 1.00 44.64 84 ALA E C 1
ATOM 6991 O O . ALA E 1 84 ? 52.476 44.011 -3.695 1.00 42.49 84 ALA E O 1
ATOM 6993 N N . LYS E 1 85 ? 51.162 42.342 -4.467 1.00 44.16 85 LYS E N 1
ATOM 6994 C CA . LYS E 1 85 ? 49.938 42.818 -3.833 1.00 43.62 85 LYS E CA 1
ATOM 6995 C C . LYS E 1 85 ? 50.046 42.683 -2.313 1.00 42.83 85 LYS E C 1
ATOM 6996 O O . LYS E 1 85 ? 49.709 43.615 -1.574 1.00 41.02 85 LYS E O 1
ATOM 7002 N N . LEU E 1 86 ? 50.512 41.525 -1.848 1.00 40.69 86 LEU E N 1
ATOM 7003 C CA . LEU E 1 86 ? 50.655 41.301 -0.414 1.00 40.69 86 LEU E CA 1
ATOM 7004 C C . LEU E 1 86 ? 51.700 42.262 0.166 1.00 41.60 86 LEU E C 1
ATOM 7005 O O . LEU E 1 86 ? 51.511 42.823 1.246 1.00 41.11 86 LEU E O 1
ATOM 7010 N N . GLU E 1 87 ? 52.798 42.468 -0.554 1.00 41.88 87 GLU E N 1
ATOM 7011 C CA . GLU E 1 87 ? 53.821 43.394 -0.082 1.00 42.32 87 GLU E CA 1
ATOM 7012 C C . GLU E 1 87 ? 53.229 44.788 0.054 1.00 41.58 87 GLU E C 1
ATOM 7013 O O . GLU E 1 87 ? 53.677 45.576 0.884 1.00 42.60 87 GLU E O 1
ATOM 7019 N N . SER E 1 88 ? 52.224 45.085 -0.768 1.00 40.96 88 SER E N 1
ATOM 7020 C CA . SER E 1 88 ? 51.562 46.388 -0.753 1.00 40.80 88 SER E CA 1
ATOM 7021 C C . SER E 1 88 ? 50.883 46.653 0.592 1.00 40.93 88 SER E C 1
ATOM 7022 O O . SER E 1 88 ? 50.710 47.805 1.000 1.00 40.33 88 SER E O 1
ATOM 7025 N N . PHE E 1 89 ? 50.493 45.585 1.277 1.00 40.00 89 PHE E N 1
ATOM 7026 C CA . PHE E 1 89 ? 49.841 45.729 2.570 1.00 41.20 89 PHE E CA 1
ATOM 7027 C C . PHE E 1 89 ? 50.872 45.760 3.692 1.00 41.39 89 PHE E C 1
ATOM 7028 O O . PHE E 1 89 ? 50.795 46.590 4.596 1.00 42.44 89 PHE E O 1
ATOM 7036 N N . ALA E 1 90 ? 51.840 44.855 3.617 1.00 41.23 90 ALA E N 1
ATOM 7037 C CA . ALA E 1 90 ? 52.897 44.769 4.619 1.00 41.34 90 ALA E CA 1
ATOM 7038 C C . ALA E 1 90 ? 53.757 46.021 4.631 1.00 40.65 90 ALA E C 1
ATOM 7039 O O . ALA E 1 90 ? 54.691 46.133 5.420 1.00 41.63 90 ALA E O 1
ATOM 7041 N N . ALA E 1 91 ? 53.441 46.959 3.749 1.00 40.91 91 ALA E N 1
ATOM 7042 C CA . ALA E 1 91 ? 54.194 48.199 3.658 1.00 40.61 91 ALA E CA 1
ATOM 7043 C C . ALA E 1 91 ? 53.682 49.228 4.652 1.00 39.73 91 ALA E C 1
ATOM 7044 O O . ALA E 1 91 ? 54.312 50.257 4.873 1.00 38.70 91 ALA E O 1
ATOM 7046 N N . GLY E 1 92 ? 52.529 48.944 5.242 1.00 40.34 92 GLY E N 1
ATOM 7047 C CA . GLY E 1 92 ? 51.950 49.858 6.207 1.00 40.73 92 GLY E CA 1
ATOM 7048 C C . GLY E 1 92 ? 52.571 49.708 7.584 1.00 41.19 92 GLY E C 1
ATOM 7049 O O . GLY E 1 92 ? 53.464 48.877 7.783 1.00 40.84 92 GLY E O 1
ATOM 7050 N N . VAL E 1 93 ? 52.092 50.511 8.534 1.00 41.10 93 VAL E N 1
ATOM 7051 C CA . VAL E 1 93 ? 52.592 50.482 9.908 1.00 41.60 93 VAL E CA 1
ATOM 7052 C C . VAL E 1 93 ? 52.210 49.182 10.625 1.00 41.05 93 VAL E C 1
ATOM 7053 O O . VAL E 1 93 ? 53.020 48.595 11.335 1.00 41.10 93 VAL E O 1
ATOM 7057 N N . GLY E 1 94 ? 50.973 48.736 10.438 1.00 40.51 94 GLY E N 1
ATOM 7058 C CA . GLY E 1 94 ? 50.543 47.512 11.089 1.00 38.83 94 GLY E CA 1
ATOM 7059 C C . GLY E 1 94 ? 49.311 46.916 10.446 1.00 38.04 94 GLY E C 1
ATOM 7060 O O . GLY E 1 94 ? 48.807 47.435 9.446 1.00 37.67 94 GLY E O 1
ATOM 7061 N N . THR E 1 95 ? 48.818 45.829 11.029 1.00 36.33 95 THR E N 1
ATOM 7062 C CA . THR E 1 95 ? 47.645 45.135 10.523 1.00 35.01 95 THR E CA 1
ATOM 7063 C C . THR E 1 95 ? 46.658 44.780 11.636 1.00 35.43 95 THR E C 1
ATOM 7064 O O . THR E 1 95 ? 47.037 44.206 12.654 1.00 33.83 95 THR E O 1
ATOM 7068 N N . ILE E 1 96 ? 45.389 45.115 11.421 1.00 35.01 96 ILE E N 1
ATOM 7069 C CA . ILE E 1 96 ? 44.333 44.827 12.385 1.00 33.84 96 ILE E CA 1
ATOM 7070 C C . ILE E 1 96 ? 43.533 43.616 11.916 1.00 33.64 96 ILE E C 1
ATOM 7071 O O . ILE E 1 96 ? 43.282 43.455 10.720 1.00 32.76 96 ILE E O 1
ATOM 7076 N N . LEU E 1 97 ? 43.131 42.768 12.857 1.00 32.26 97 LEU E N 1
ATOM 7077 C CA . LEU E 1 97 ? 42.359 41.577 12.533 1.00 31.62 97 LEU E CA 1
ATOM 7078 C C . LEU E 1 97 ? 41.073 41.586 13.348 1.00 31.41 97 LEU E C 1
ATOM 7079 O O . LEU E 1 97 ? 41.105 41.339 14.556 1.00 31.81 97 LEU E O 1
ATOM 7084 N N . LEU E 1 98 ? 39.950 41.872 12.682 1.00 30.87 98 LEU E N 1
ATOM 7085 C CA . LEU E 1 98 ? 38.635 41.923 13.327 1.00 29.54 98 LEU E CA 1
ATOM 7086 C C . LEU E 1 98 ? 37.959 40.559 13.373 1.00 29.14 98 LEU E C 1
ATOM 7087 O O . LEU E 1 98 ? 37.816 39.880 12.350 1.00 28.60 98 LEU E O 1
ATOM 7092 N N . PHE E 1 99 ? 37.530 40.180 14.572 1.00 28.08 99 PHE E N 1
ATOM 7093 C CA . PHE E 1 99 ? 36.869 38.904 14.810 1.00 25.60 99 PHE E CA 1
ATOM 7094 C C . PHE E 1 99 ? 35.480 39.120 15.405 1.00 25.99 99 PHE E C 1
ATOM 7095 O O . PHE E 1 99 ? 35.153 40.219 15.876 1.00 22.86 99 PHE E O 1
ATOM 7103 N N . GLU E 1 100 ? 34.674 38.062 15.379 1.00 24.18 100 GLU E N 1
ATOM 7104 C CA . GLU E 1 100 ? 33.335 38.091 15.950 1.00 26.30 100 GLU E CA 1
ATOM 7105 C C . GLU E 1 100 ? 33.210 36.874 16.850 1.00 26.77 100 GLU E C 1
ATOM 7106 O O . GLU E 1 100 ? 33.358 35.730 16.404 1.00 25.20 100 GLU E O 1
ATOM 7112 N N . ASP E 1 101 ? 32.949 37.129 18.123 1.00 27.03 101 ASP E N 1
ATOM 7113 C CA . ASP E 1 101 ? 32.825 36.066 19.094 1.00 29.71 101 ASP E CA 1
ATOM 7114 C C . ASP E 1 101 ? 31.537 35.273 18.886 1.00 29.77 101 ASP E C 1
ATOM 7115 O O . ASP E 1 101 ? 30.444 35.753 19.190 1.00 28.95 101 ASP E O 1
ATOM 7120 N N . GLN E 1 102 ? 31.683 34.053 18.366 1.00 29.15 102 GLN E N 1
ATOM 7121 C CA . GLN E 1 102 ? 30.540 33.188 18.105 1.00 28.73 102 GLN E CA 1
ATOM 7122 C C . GLN E 1 102 ? 29.917 32.649 19.389 1.00 28.93 102 GLN E C 1
ATOM 7123 O O . GLN E 1 102 ? 28.714 32.391 19.436 1.00 30.22 102 GLN E O 1
ATOM 7129 N N . ALA E 1 103 ? 30.725 32.480 20.429 1.00 27.27 103 ALA E N 1
ATOM 7130 C CA . ALA E 1 103 ? 30.203 31.979 21.696 1.00 27.26 103 ALA E CA 1
ATOM 7131 C C . ALA E 1 103 ? 29.137 32.923 22.233 1.00 26.64 103 ALA E C 1
ATOM 7132 O O . ALA E 1 103 ? 28.086 32.491 22.695 1.00 26.22 103 ALA E O 1
ATOM 7134 N N . VAL E 1 104 ? 29.400 34.220 22.159 1.00 27.85 104 VAL E N 1
ATOM 7135 C CA . VAL E 1 104 ? 28.439 35.198 22.648 1.00 28.76 104 VAL E CA 1
ATOM 7136 C C . VAL E 1 104 ? 27.154 35.177 21.832 1.00 30.02 104 VAL E C 1
ATOM 7137 O O . VAL E 1 104 ? 26.061 35.083 22.389 1.00 30.89 104 VAL E O 1
ATOM 7141 N N . VAL E 1 105 ? 27.282 35.257 20.511 1.00 31.87 105 VAL E N 1
ATOM 7142 C CA . VAL E 1 105 ? 26.102 35.261 19.650 1.00 33.54 105 VAL E CA 1
ATOM 7143 C C . VAL E 1 105 ? 25.311 33.967 19.794 1.00 33.13 105 VAL E C 1
ATOM 7144 O O . VAL E 1 105 ? 24.083 33.974 19.717 1.00 31.56 105 VAL E O 1
ATOM 7148 N N . ARG E 1 106 ? 26.017 32.859 20.002 1.00 34.58 106 ARG E N 1
ATOM 7149 C CA . ARG E 1 106 ? 25.367 31.564 20.165 1.00 36.89 106 ARG E CA 1
ATOM 7150 C C . ARG E 1 106 ? 24.511 31.537 21.432 1.00 36.64 106 ARG E C 1
ATOM 7151 O O . ARG E 1 106 ? 23.402 30.994 21.434 1.00 36.55 106 ARG E O 1
ATOM 7159 N N . ASN E 1 107 ? 25.019 32.133 22.506 1.00 35.41 107 ASN E N 1
ATOM 7160 C CA . ASN E 1 107 ? 24.277 32.180 23.761 1.00 34.17 107 ASN E CA 1
ATOM 7161 C C . ASN E 1 107 ? 23.008 33.012 23.586 1.00 32.42 107 ASN E C 1
ATOM 7162 O O . ASN E 1 107 ? 21.939 32.662 24.095 1.00 32.85 107 ASN E O 1
ATOM 7167 N N . LEU E 1 108 ? 23.128 34.113 22.855 1.00 29.41 108 LEU E N 1
ATOM 7168 C CA . LEU E 1 108 ? 21.991 34.985 22.610 1.00 27.26 108 LEU E CA 1
ATOM 7169 C C . LEU E 1 108 ? 20.834 34.245 21.954 1.00 27.16 108 LEU E C 1
ATOM 7170 O O . LEU E 1 108 ? 19.677 34.454 22.301 1.00 25.61 108 LEU E O 1
ATOM 7175 N N . GLU E 1 109 ? 21.148 33.374 21.004 1.00 29.44 109 GLU E N 1
ATOM 7176 C CA . GLU E 1 109 ? 20.110 32.625 20.310 1.00 31.97 109 GLU E CA 1
ATOM 7177 C C . GLU E 1 109 ? 19.384 31.686 21.257 1.00 32.37 109 GLU E C 1
ATOM 7178 O O . GLU E 1 109 ? 18.168 31.525 21.171 1.00 32.22 109 GLU E O 1
ATOM 7184 N N . GLU E 1 110 ? 20.143 31.073 22.159 1.00 35.08 110 GLU E N 1
ATOM 7185 C CA . GLU E 1 110 ? 19.596 30.134 23.128 1.00 36.82 110 GLU E CA 1
ATOM 7186 C C . GLU E 1 110 ? 18.807 30.847 24.216 1.00 37.31 110 GLU E C 1
ATOM 7187 O O . GLU E 1 110 ? 17.869 30.280 24.787 1.00 38.48 110 GLU E O 1
ATOM 7193 N N . ASN E 1 111 ? 19.187 32.089 24.500 1.00 35.96 111 ASN E N 1
ATOM 7194 C CA . ASN E 1 111 ? 18.510 32.868 25.525 1.00 35.01 111 ASN E CA 1
ATOM 7195 C C . ASN E 1 111 ? 17.193 33.461 25.063 1.00 34.23 111 ASN E C 1
ATOM 7196 O O . ASN E 1 111 ? 16.227 33.503 25.825 1.00 32.86 111 ASN E O 1
ATOM 7201 N N . PHE E 1 112 ? 17.156 33.912 23.813 1.00 33.23 112 PHE E N 1
ATOM 7202 C CA . PHE E 1 112 ? 15.963 34.540 23.265 1.00 32.62 112 PHE E CA 1
ATOM 7203 C C . PHE E 1 112 ? 15.565 33.898 21.926 1.00 33.02 112 PHE E C 1
ATOM 7204 O O . PHE E 1 112 ? 15.714 34.505 20.862 1.00 30.89 112 PHE E O 1
ATOM 7212 N N . PRO E 1 113 ? 15.039 32.664 21.973 1.00 32.99 113 PRO E N 1
ATOM 7213 C CA . PRO E 1 113 ? 14.629 31.944 20.766 1.00 32.85 113 PRO E CA 1
ATOM 7214 C C . PRO E 1 113 ? 13.649 32.727 19.909 1.00 32.80 113 PRO E C 1
ATOM 7215 O O . PRO E 1 113 ? 13.496 32.454 18.716 1.00 32.76 113 PRO E O 1
ATOM 7219 N N . LEU E 1 114 ? 12.990 33.702 20.521 1.00 30.69 114 LEU E N 1
ATOM 7220 C CA . LEU E 1 114 ? 12.024 34.510 19.807 1.00 30.41 114 LEU E CA 1
ATOM 7221 C C . LEU E 1 114 ? 12.741 35.545 18.940 1.00 29.07 114 LEU E C 1
ATOM 7222 O O . LEU E 1 114 ? 12.118 36.238 18.140 1.00 29.38 114 LEU E O 1
ATOM 7227 N N . TYR E 1 115 ? 14.058 35.620 19.101 1.00 27.28 115 TYR E N 1
ATOM 7228 C CA . TYR E 1 115 ? 14.892 36.558 18.359 1.00 25.26 115 TYR E CA 1
ATOM 7229 C C . TYR E 1 115 ? 16.082 35.812 17.755 1.00 25.83 115 TYR E C 1
ATOM 7230 O O . TYR E 1 115 ? 16.857 36.370 16.980 1.00 24.91 115 TYR E O 1
ATOM 7239 N N . ALA E 1 116 ? 16.209 34.542 18.121 1.00 26.68 116 ALA E N 1
ATOM 7240 C CA . ALA E 1 116 ? 17.306 33.698 17.675 1.00 25.81 116 ALA E CA 1
ATOM 7241 C C . ALA E 1 116 ? 17.976 34.045 16.347 1.00 26.55 116 ALA E C 1
ATOM 7242 O O . ALA E 1 116 ? 19.124 34.481 16.312 1.00 25.27 116 ALA E O 1
ATOM 7244 N N . GLU E 1 117 ? 17.264 33.832 15.251 1.00 28.37 117 GLU E N 1
ATOM 7245 C CA . GLU E 1 117 ? 17.845 34.067 13.937 1.00 30.53 117 GLU E CA 1
ATOM 7246 C C . GLU E 1 117 ? 18.260 35.500 13.613 1.00 29.60 117 GLU E C 1
ATOM 7247 O O . GLU E 1 117 ? 18.896 35.741 12.587 1.00 28.61 117 GLU E O 1
ATOM 7253 N N . ASN E 1 118 ? 17.930 36.441 14.493 1.00 28.57 118 ASN E N 1
ATOM 7254 C CA . ASN E 1 118 ? 18.293 37.843 14.287 1.00 27.53 118 ASN E CA 1
ATOM 7255 C C . ASN E 1 118 ? 19.707 38.186 14.780 1.00 26.21 118 ASN E C 1
ATOM 7256 O O . ASN E 1 118 ? 20.313 39.158 14.322 1.00 25.57 118 ASN E O 1
ATOM 7261 N N . PHE E 1 119 ? 20.241 37.387 15.697 1.00 23.00 119 PHE E N 1
ATOM 7262 C CA . PHE E 1 119 ? 21.559 37.679 16.258 1.00 21.31 119 PHE E CA 1
ATOM 7263 C C . PHE E 1 119 ? 22.730 37.574 15.301 1.00 20.45 119 PHE E C 1
ATOM 7264 O O . PHE E 1 119 ? 23.677 38.358 15.380 1.00 19.41 119 PHE E O 1
ATOM 7272 N N . GLN E 1 120 ? 22.670 36.610 14.397 1.00 19.77 120 GLN E N 1
ATOM 7273 C CA . GLN E 1 120 ? 23.749 36.428 13.444 1.00 21.27 120 GLN E CA 1
ATOM 7274 C C . GLN E 1 120 ? 23.846 37.639 12.504 1.00 18.78 120 GLN E C 1
ATOM 7275 O O . GLN E 1 120 ? 24.937 38.120 12.213 1.00 16.18 120 GLN E O 1
ATOM 7281 N N . PRO E 1 121 ? 22.704 38.119 11.991 1.00 17.89 121 PRO E N 1
ATOM 7282 C CA . PRO E 1 121 ? 22.732 39.284 11.104 1.00 18.31 121 PRO E CA 1
ATOM 7283 C C . PRO E 1 121 ? 23.223 40.499 11.910 1.00 18.00 121 PRO E C 1
ATOM 7284 O O . PRO E 1 121 ? 24.094 41.246 11.455 1.00 17.73 121 PRO E O 1
ATOM 7288 N N . TRP E 1 122 ? 22.681 40.682 13.113 1.00 16.14 122 TRP E N 1
ATOM 7289 C CA . TRP E 1 122 ? 23.098 41.809 13.943 1.00 16.75 122 TRP E CA 1
ATOM 7290 C C . TRP E 1 122 ? 24.583 41.743 14.246 1.00 17.90 122 TRP E C 1
ATOM 7291 O O . TRP E 1 122 ? 25.240 42.776 14.387 1.00 18.24 122 TRP E O 1
ATOM 7302 N N . SER E 1 123 ? 25.115 40.528 14.336 1.00 16.21 123 SER E N 1
ATOM 7303 C CA . SER E 1 123 ? 26.528 40.347 14.598 1.00 16.38 123 SER E CA 1
ATOM 7304 C C . SER E 1 123 ? 27.318 40.912 13.411 1.00 17.26 123 SER E C 1
ATOM 7305 O O . SER E 1 123 ? 28.262 41.684 13.595 1.00 16.11 123 SER E O 1
ATOM 7308 N N . GLU E 1 124 ? 26.935 40.529 12.194 1.00 18.04 124 GLU E N 1
ATOM 7309 C CA . GLU E 1 124 ? 27.619 41.036 11.002 1.00 19.03 124 GLU E CA 1
ATOM 7310 C C . GLU E 1 124 ? 27.541 42.565 10.935 1.00 17.52 124 GLU E C 1
ATOM 7311 O O . GLU E 1 124 ? 28.531 43.230 10.625 1.00 15.57 124 GLU E O 1
ATOM 7317 N N . GLN E 1 125 ? 26.368 43.113 11.248 1.00 17.09 125 GLN E N 1
ATOM 7318 C CA . GLN E 1 125 ? 26.177 44.564 11.220 1.00 19.57 125 GLN E CA 1
ATOM 7319 C C . GLN E 1 125 ? 27.111 45.202 12.241 1.00 20.18 125 GLN E C 1
ATOM 7320 O O . GLN E 1 125 ? 27.708 46.243 11.981 1.00 20.86 125 GLN E O 1
ATOM 7326 N N . ALA E 1 126 ? 27.242 44.559 13.398 1.00 20.93 126 ALA E N 1
ATOM 7327 C CA . ALA E 1 126 ? 28.120 45.055 14.462 1.00 21.61 126 ALA E CA 1
ATOM 7328 C C . ALA E 1 126 ? 29.540 45.178 13.938 1.00 20.37 126 ALA E C 1
ATOM 7329 O O . ALA E 1 126 ? 30.176 46.224 14.091 1.00 22.09 126 ALA E O 1
ATOM 7331 N N . HIS E 1 127 ? 30.037 44.107 13.322 1.00 20.36 127 HIS E N 1
ATOM 7332 C CA . HIS E 1 127 ? 31.387 44.100 12.752 1.00 18.62 127 HIS E CA 1
ATOM 7333 C C . HIS E 1 127 ? 31.561 45.225 11.759 1.00 17.60 127 HIS E C 1
ATOM 7334 O O . HIS E 1 127 ? 32.646 45.785 11.621 1.00 17.48 127 HIS E O 1
ATOM 7341 N N . GLY E 1 128 ? 30.485 45.540 11.056 1.00 18.29 128 GLY E N 1
ATOM 7342 C CA . GLY E 1 128 ? 30.534 46.612 10.084 1.00 19.00 128 GLY E CA 1
ATOM 7343 C C . GLY E 1 128 ? 30.673 47.939 10.799 1.00 16.98 128 GLY E C 1
ATOM 7344 O O . GLY E 1 128 ? 31.381 48.827 10.335 1.00 18.64 128 GLY E O 1
ATOM 7345 N N . ILE E 1 129 ? 29.991 48.073 11.930 1.00 16.18 129 ILE E N 1
ATOM 7346 C CA . ILE E 1 129 ? 30.057 49.297 12.721 1.00 15.43 129 ILE E CA 1
ATOM 7347 C C . ILE E 1 129 ? 31.479 49.415 13.285 1.00 14.72 129 ILE E C 1
ATOM 7348 O O . ILE E 1 129 ? 32.105 50.469 13.220 1.00 13.79 129 ILE E O 1
ATOM 7353 N N . ALA E 1 130 ? 31.991 48.309 13.812 1.00 15.59 130 ALA E N 1
ATOM 7354 C CA . ALA E 1 130 ? 33.339 48.277 14.365 1.00 16.07 130 ALA E CA 1
ATOM 7355 C C . ALA E 1 130 ? 34.345 48.691 13.292 1.00 17.45 130 ALA E C 1
ATOM 7356 O O . ALA E 1 130 ? 35.278 49.454 13.560 1.00 16.32 130 ALA E O 1
ATOM 7358 N N . LEU E 1 131 ? 34.138 48.200 12.071 1.00 18.51 131 LEU E N 1
ATOM 7359 C CA . LEU E 1 131 ? 35.024 48.519 10.957 1.00 17.77 131 LEU E CA 1
ATOM 7360 C C . LEU E 1 131 ? 34.982 49.997 10.571 1.00 18.93 131 LEU E C 1
ATOM 7361 O O . LEU E 1 131 ? 36.018 50.626 10.362 1.00 20.13 131 LEU E O 1
ATOM 7366 N N . TYR E 1 132 ? 33.778 50.547 10.486 1.00 18.78 132 TYR E N 1
ATOM 7367 C CA . TYR E 1 132 ? 33.600 51.941 10.109 1.00 20.30 132 TYR E CA 1
ATOM 7368 C C . TYR E 1 132 ? 34.148 52.907 11.158 1.00 20.63 132 TYR E C 1
ATOM 7369 O O . TYR E 1 132 ? 34.699 53.951 10.812 1.00 20.31 132 TYR E O 1
ATOM 7378 N N . ALA E 1 133 ? 33.991 52.552 12.435 1.00 21.98 133 ALA E N 1
ATOM 7379 C CA . ALA E 1 133 ? 34.484 53.380 13.540 1.00 21.67 133 ALA E CA 1
ATOM 7380 C C . ALA E 1 133 ? 36.001 53.531 13.443 1.00 23.43 133 ALA E C 1
ATOM 7381 O O . ALA E 1 133 ? 36.536 54.639 13.515 1.00 25.32 133 ALA E O 1
ATOM 7383 N N . ILE E 1 134 ? 36.688 52.405 13.285 1.00 24.71 134 ILE E N 1
ATOM 7384 C CA . ILE E 1 134 ? 38.137 52.391 13.152 1.00 25.79 134 ILE E CA 1
ATOM 7385 C C . ILE E 1 134 ? 38.565 53.191 11.919 1.00 27.68 134 ILE E C 1
ATOM 7386 O O . ILE E 1 134 ? 39.565 53.913 11.959 1.00 27.75 134 ILE E O 1
ATOM 7391 N N . TRP E 1 135 ? 37.810 53.045 10.828 1.00 26.92 135 TRP E N 1
ATOM 7392 C CA . TRP E 1 135 ? 38.122 53.735 9.575 1.00 27.49 135 TRP E CA 1
ATOM 7393 C C . TRP E 1 135 ? 38.133 55.239 9.794 1.00 26.40 135 TRP E C 1
ATOM 7394 O O . TRP E 1 135 ? 39.093 55.926 9.446 1.00 23.64 135 TRP E O 1
ATOM 7405 N N . LEU E 1 136 ? 37.050 55.741 10.376 1.00 28.01 136 LEU E N 1
ATOM 7406 C CA . LEU E 1 136 ? 36.911 57.161 10.670 1.00 29.13 136 LEU E CA 1
ATOM 7407 C C . LEU E 1 136 ? 37.970 57.646 11.680 1.00 30.81 136 LEU E C 1
ATOM 7408 O O . LEU E 1 136 ? 38.608 58.680 11.463 1.00 30.51 136 LEU E O 1
ATOM 7413 N N . ALA E 1 137 ? 38.169 56.902 12.768 1.00 30.93 137 ALA E N 1
ATOM 7414 C CA . ALA E 1 137 ? 39.151 57.295 13.785 1.00 30.56 137 ALA E CA 1
ATOM 7415 C C . ALA E 1 137 ? 40.529 57.491 13.166 1.00 31.09 137 ALA E C 1
ATOM 7416 O O . ALA E 1 137 ? 41.213 58.493 13.417 1.00 29.76 137 ALA E O 1
ATOM 7418 N N . LEU E 1 138 ? 40.941 56.522 12.357 1.00 30.51 138 LEU E N 1
ATOM 7419 C CA . LEU E 1 138 ? 42.230 56.594 11.698 1.00 30.20 138 LEU E CA 1
ATOM 7420 C C . LEU E 1 138 ? 42.228 57.666 10.610 1.00 30.34 138 LEU E C 1
ATOM 7421 O O . LEU E 1 138 ? 43.227 58.341 10.391 1.00 31.26 138 LEU E O 1
ATOM 7426 N N . ALA E 1 139 ? 41.100 57.846 9.942 1.00 31.51 139 ALA E N 1
ATOM 7427 C CA . ALA E 1 139 ? 41.027 58.846 8.885 1.00 32.55 139 ALA E CA 1
ATOM 7428 C C . ALA E 1 139 ? 41.259 60.254 9.430 1.00 33.48 139 ALA E C 1
ATOM 7429 O O . ALA E 1 139 ? 41.896 61.086 8.776 1.00 32.58 139 ALA E O 1
ATOM 7431 N N . GLU E 1 140 ? 40.741 60.514 10.628 1.00 34.34 140 GLU E N 1
ATOM 7432 C CA . GLU E 1 140 ? 40.879 61.821 11.264 1.00 35.16 140 GLU E CA 1
ATOM 7433 C C . GLU E 1 140 ? 42.346 62.165 11.517 1.00 35.19 140 GLU E C 1
ATOM 7434 O O . GLU E 1 140 ? 42.785 63.289 11.261 1.00 35.76 140 GLU E O 1
ATOM 7440 N N . GLN E 1 141 ? 43.107 61.191 12.005 1.00 35.95 141 GLN E N 1
ATOM 7441 C CA . GLN E 1 141 ? 44.528 61.379 12.273 1.00 36.62 141 GLN E CA 1
ATOM 7442 C C . GLN E 1 141 ? 45.336 61.214 10.990 1.00 36.68 141 GLN E C 1
ATOM 7443 O O . GLN E 1 141 ? 46.536 60.947 11.027 1.00 36.09 141 GLN E O 1
ATOM 7449 N N . ASN E 1 142 ? 44.663 61.367 9.854 1.00 37.66 142 ASN E N 1
ATOM 7450 C CA . ASN E 1 142 ? 45.314 61.242 8.555 1.00 37.87 142 ASN E CA 1
ATOM 7451 C C . ASN E 1 142 ? 46.038 59.909 8.411 1.00 37.10 142 ASN E C 1
ATOM 7452 O O . ASN E 1 142 ? 47.203 59.860 8.006 1.00 36.80 142 ASN E O 1
ATOM 7457 N N . ILE E 1 143 ? 45.344 58.830 8.751 1.00 36.62 143 ILE E N 1
ATOM 7458 C CA . ILE E 1 143 ? 45.907 57.491 8.650 1.00 35.90 143 ILE E CA 1
ATOM 7459 C C . ILE E 1 143 ? 45.098 56.686 7.642 1.00 36.39 143 ILE E C 1
ATOM 7460 O O . ILE E 1 143 ? 43.894 56.485 7.811 1.00 34.26 143 ILE E O 1
ATOM 7465 N N . GLY E 1 144 ? 45.769 56.235 6.588 1.00 36.30 144 GLY E N 1
ATOM 7466 C CA . GLY E 1 144 ? 45.093 55.463 5.569 1.00 35.95 144 GLY E CA 1
ATOM 7467 C C . GLY E 1 144 ? 45.028 53.981 5.883 1.00 35.59 144 GLY E C 1
ATOM 7468 O O . GLY E 1 144 ? 45.850 53.449 6.635 1.00 34.99 144 GLY E O 1
ATOM 7477 N N . SER E 1 146 ? 42.768 49.996 4.396 1.00 30.88 146 SER E N 1
ATOM 7478 C CA . SER E 1 146 ? 41.864 49.331 3.466 1.00 28.93 146 SER E CA 1
ATOM 7479 C C . SER E 1 146 ? 41.368 48.068 4.158 1.00 28.17 146 SER E C 1
ATOM 7480 O O . SER E 1 146 ? 42.003 47.579 5.091 1.00 27.96 146 SER E O 1
ATOM 7483 N N . VAL E 1 147 ? 40.225 47.556 3.720 1.00 26.54 147 VAL E N 1
ATOM 7484 C CA . VAL E 1 147 ? 39.686 46.341 4.310 1.00 24.07 147 VAL E CA 1
ATOM 7485 C C . VAL E 1 147 ? 39.925 45.180 3.355 1.00 22.43 147 VAL E C 1
ATOM 7486 O O . VAL E 1 147 ? 39.727 45.291 2.156 1.00 22.05 147 VAL E O 1
ATOM 7490 N N . GLN E 1 148 ? 40.369 44.061 3.903 1.00 22.71 148 GLN E N 1
ATOM 7491 C CA . GLN E 1 148 ? 40.645 42.880 3.103 1.00 22.17 148 GLN E CA 1
ATOM 7492 C C . GLN E 1 148 ? 39.929 41.667 3.700 1.00 22.94 148 GLN E C 1
ATOM 7493 O O . GLN E 1 148 ? 39.600 41.650 4.891 1.00 22.17 148 GLN E O 1
ATOM 7499 N N . HIS E 1 149 ? 39.663 40.667 2.868 1.00 21.82 149 HIS E N 1
ATOM 7500 C CA . HIS E 1 149 ? 38.968 39.469 3.323 1.00 22.35 149 HIS E CA 1
ATOM 7501 C C . HIS E 1 149 ? 39.645 38.206 2.809 1.00 23.57 149 HIS E C 1
ATOM 7502 O O . HIS E 1 149 ? 39.182 37.597 1.843 1.00 24.98 149 HIS E O 1
ATOM 7509 N N . TYR E 1 150 ? 40.733 37.808 3.457 1.00 24.21 150 TYR E N 1
ATOM 7510 C CA . TYR E 1 150 ? 41.448 36.612 3.049 1.00 26.39 150 TYR E CA 1
ATOM 7511 C C . TYR E 1 150 ? 41.031 35.432 3.912 1.00 27.92 150 TYR E C 1
ATOM 7512 O O . TYR E 1 150 ? 41.749 34.443 4.043 1.00 26.94 150 TYR E O 1
ATOM 7521 N N . ASN E 1 151 ? 39.842 35.565 4.491 1.00 28.60 151 ASN E N 1
ATOM 7522 C CA . ASN E 1 151 ? 39.244 34.545 5.340 1.00 29.33 151 ASN E CA 1
ATOM 7523 C C . ASN E 1 151 ? 38.227 33.772 4.513 1.00 29.59 151 ASN E C 1
ATOM 7524 O O . ASN E 1 151 ? 37.682 34.308 3.558 1.00 30.94 151 ASN E O 1
ATOM 7529 N N . PRO E 1 152 ? 37.930 32.517 4.890 1.00 31.33 152 PRO E N 1
ATOM 7530 C CA . PRO E 1 152 ? 38.476 31.779 6.034 1.00 32.36 152 PRO E CA 1
ATOM 7531 C C . PRO E 1 152 ? 39.725 30.993 5.675 1.00 32.73 152 PRO E C 1
ATOM 7532 O O . PRO E 1 152 ? 39.905 29.869 6.141 1.00 33.56 152 PRO E O 1
ATOM 7536 N N . LEU E 1 153 ? 40.573 31.595 4.847 1.00 33.15 153 LEU E N 1
ATOM 7537 C CA . LEU E 1 153 ? 41.806 30.972 4.385 1.00 34.10 153 LEU E CA 1
ATOM 7538 C C . LEU E 1 153 ? 42.923 31.036 5.427 1.00 34.84 153 LEU E C 1
ATOM 7539 O O . LEU E 1 153 ? 43.529 30.018 5.763 1.00 35.59 153 LEU E O 1
ATOM 7544 N N . VAL E 1 154 ? 43.196 32.238 5.922 1.00 34.02 154 VAL E N 1
ATOM 7545 C CA . VAL E 1 154 ? 44.236 32.435 6.919 1.00 34.31 154 VAL E CA 1
ATOM 7546 C C . VAL E 1 154 ? 43.752 32.153 8.342 1.00 34.50 154 VAL E C 1
ATOM 7547 O O . VAL E 1 154 ? 44.550 32.139 9.276 1.00 35.84 154 VAL E O 1
ATOM 7551 N N . ASP E 1 155 ? 42.452 31.929 8.503 1.00 33.43 155 ASP E N 1
ATOM 7552 C CA . ASP E 1 155 ? 41.876 31.666 9.821 1.00 35.44 155 ASP E CA 1
ATOM 7553 C C . ASP E 1 155 ? 42.680 30.714 10.710 1.00 35.56 155 ASP E C 1
ATOM 7554 O O . ASP E 1 155 ? 43.217 31.125 11.740 1.00 34.85 155 ASP E O 1
ATOM 7559 N N . ALA E 1 156 ? 42.762 29.449 10.310 1.00 36.26 156 ALA E N 1
ATOM 7560 C CA . ALA E 1 156 ? 43.479 28.439 11.087 1.00 37.89 156 ALA E CA 1
ATOM 7561 C C . ALA E 1 156 ? 44.911 28.832 11.440 1.00 38.47 156 ALA E C 1
ATOM 7562 O O . ALA E 1 156 ? 45.288 28.856 12.613 1.00 40.10 156 ALA E O 1
ATOM 7564 N N . GLN E 1 157 ? 45.704 29.146 10.427 1.00 38.40 157 GLN E N 1
ATOM 7565 C CA . GLN E 1 157 ? 47.095 29.516 10.643 1.00 38.84 157 GLN E CA 1
ATOM 7566 C C . GLN E 1 157 ? 47.263 30.786 11.491 1.00 39.23 157 GLN E C 1
ATOM 7567 O O . GLN E 1 157 ? 48.361 31.070 11.973 1.00 40.06 157 GLN E O 1
ATOM 7573 N N . VAL E 1 158 ? 46.186 31.543 11.685 1.00 39.63 158 VAL E N 1
ATOM 7574 C CA . VAL E 1 158 ? 46.260 32.763 12.492 1.00 40.81 158 VAL E CA 1
ATOM 7575 C C . VAL E 1 158 ? 45.900 32.470 13.945 1.00 42.31 158 VAL E C 1
ATOM 7576 O O . VAL E 1 158 ? 46.481 33.044 14.871 1.00 41.80 158 VAL E O 1
ATOM 7580 N N . ALA E 1 159 ? 44.943 31.571 14.141 1.00 43.15 159 ALA E N 1
ATOM 7581 C CA . ALA E 1 159 ? 44.509 31.207 15.481 1.00 44.93 159 ALA E CA 1
ATOM 7582 C C . ALA E 1 159 ? 45.562 30.350 16.179 1.00 46.21 159 ALA E C 1
ATOM 7583 O O . ALA E 1 159 ? 45.615 30.293 17.409 1.00 47.01 159 ALA E O 1
ATOM 7585 N N . GLU E 1 160 ? 46.400 29.688 15.389 1.00 47.48 160 GLU E N 1
ATOM 7586 C CA . GLU E 1 160 ? 47.439 28.825 15.936 1.00 47.90 160 GLU E CA 1
ATOM 7587 C C . GLU E 1 160 ? 48.658 29.631 16.376 1.00 46.94 160 GLU E C 1
ATOM 7588 O O . GLU E 1 160 ? 49.208 29.404 17.449 1.00 46.33 160 GLU E O 1
ATOM 7594 N N . LYS E 1 161 ? 49.071 30.576 15.539 1.00 46.27 161 LYS E N 1
ATOM 7595 C CA . LYS E 1 161 ? 50.235 31.407 15.831 1.00 46.21 161 LYS E CA 1
ATOM 7596 C C . LYS E 1 161 ? 49.990 32.410 16.956 1.00 45.84 161 LYS E C 1
ATOM 7597 O O . LYS E 1 161 ? 50.938 32.967 17.516 1.00 46.30 161 LYS E O 1
ATOM 7603 N N . TYR E 1 162 ? 48.725 32.638 17.291 1.00 44.89 162 TYR E N 1
ATOM 7604 C CA . TYR E 1 162 ? 48.401 33.590 18.344 1.00 44.78 162 TYR E CA 1
ATOM 7605 C C . TYR E 1 162 ? 47.492 32.996 19.406 1.00 44.75 162 TYR E C 1
ATOM 7606 O O . TYR E 1 162 ? 46.953 33.716 20.246 1.00 43.75 162 TYR E O 1
ATOM 7615 N N . ASP E 1 163 ? 47.327 31.679 19.361 1.00 45.39 163 ASP E N 1
ATOM 7616 C CA . ASP E 1 163 ? 46.484 30.983 20.324 1.00 46.54 163 ASP E CA 1
ATOM 7617 C C . ASP E 1 163 ? 45.141 31.682 20.486 1.00 45.05 163 ASP E C 1
ATOM 7618 O O . ASP E 1 163 ? 44.786 32.116 21.585 1.00 43.25 163 ASP E O 1
ATOM 7623 N N . LEU E 1 164 ? 44.397 31.799 19.391 1.00 42.69 164 LEU E N 1
ATOM 7624 C CA . LEU E 1 164 ? 43.095 32.445 19.446 1.00 41.97 164 LEU E CA 1
ATOM 7625 C C . LEU E 1 164 ? 41.993 31.405 19.646 1.00 41.60 164 LEU E C 1
ATOM 7626 O O . LEU E 1 164 ? 42.041 30.315 19.067 1.00 41.65 164 LEU E O 1
ATOM 7631 N N . PRO E 1 165 ? 40.988 31.725 20.482 1.00 40.94 165 PRO E N 1
ATOM 7632 C CA . PRO E 1 165 ? 39.874 30.809 20.751 1.00 41.22 165 PRO E CA 1
ATOM 7633 C C . PRO E 1 165 ? 39.186 30.393 19.461 1.00 42.58 165 PRO E C 1
ATOM 7634 O O . PRO E 1 165 ? 39.257 31.102 18.452 1.00 43.03 165 PRO E O 1
ATOM 7638 N N . THR E 1 166 ? 38.507 29.253 19.505 1.00 43.48 166 THR E N 1
ATOM 7639 C CA . THR E 1 166 ? 37.794 28.737 18.344 1.00 43.91 166 THR E CA 1
ATOM 7640 C C . THR E 1 166 ? 36.531 29.538 18.049 1.00 43.20 166 THR E C 1
ATOM 7641 O O . THR E 1 166 ? 36.017 29.509 16.936 1.00 45.62 166 THR E O 1
ATOM 7645 N N . ASN E 1 167 ? 36.032 30.252 19.049 1.00 43.04 167 ASN E N 1
ATOM 7646 C CA . ASN E 1 167 ? 34.819 31.045 18.888 1.00 42.13 167 ASN E CA 1
ATOM 7647 C C . ASN E 1 167 ? 35.058 32.408 18.234 1.00 40.43 167 ASN E C 1
ATOM 7648 O O . ASN E 1 167 ? 34.111 33.125 17.918 1.00 40.22 167 ASN E O 1
ATOM 7653 N N . TRP E 1 168 ? 36.326 32.755 18.033 1.00 39.40 168 TRP E N 1
ATOM 7654 C CA . TRP E 1 168 ? 36.699 34.013 17.388 1.00 38.07 168 TRP E CA 1
ATOM 7655 C C . TRP E 1 168 ? 36.677 33.785 15.884 1.00 37.91 168 TRP E C 1
ATOM 7656 O O . TRP E 1 168 ? 37.600 33.193 15.327 1.00 38.29 168 TRP E O 1
ATOM 7667 N N . LYS E 1 169 ? 35.622 34.263 15.236 1.00 37.94 169 LYS E N 1
ATOM 7668 C CA . LYS E 1 169 ? 35.452 34.091 13.798 1.00 37.65 169 LYS E CA 1
ATOM 7669 C C . LYS E 1 169 ? 36.047 35.243 12.987 1.00 37.22 169 LYS E C 1
ATOM 7670 O O . LYS E 1 169 ? 35.570 36.378 13.042 1.00 36.15 169 LYS E O 1
ATOM 7684 N N . ARG E 1 171 ? 36.821 37.890 10.328 1.00 31.45 171 ARG E N 1
ATOM 7685 C CA . ARG E 1 171 ? 35.879 38.612 9.467 1.00 30.07 171 ARG E CA 1
ATOM 7686 C C . ARG E 1 171 ? 36.524 39.627 8.521 1.00 28.15 171 ARG E C 1
ATOM 7687 O O . ARG E 1 171 ? 36.004 39.890 7.443 1.00 27.56 171 ARG E O 1
ATOM 7695 N N . ALA E 1 172 ? 37.645 40.208 8.923 1.00 28.02 172 ALA E N 1
ATOM 7696 C CA . ALA E 1 172 ? 38.321 41.182 8.073 1.00 26.94 172 ALA E CA 1
ATOM 7697 C C . ALA E 1 172 ? 39.697 41.581 8.588 1.00 27.97 172 ALA E C 1
ATOM 7698 O O . ALA E 1 172 ? 39.915 41.714 9.796 1.00 28.89 172 ALA E O 1
ATOM 7700 N N . GLN E 1 173 ? 40.628 41.786 7.664 1.00 26.56 173 GLN E N 1
ATOM 7701 C CA . GLN E 1 173 ? 41.976 42.188 8.023 1.00 25.94 173 GLN E CA 1
ATOM 7702 C C . GLN E 1 173 ? 42.221 43.579 7.466 1.00 27.17 173 GLN E C 1
ATOM 7703 O O . GLN E 1 173 ? 42.120 43.800 6.261 1.00 27.51 173 GLN E O 1
ATOM 7709 N N . ILE E 1 174 ? 42.548 44.513 8.355 1.00 29.20 174 ILE E N 1
ATOM 7710 C CA . ILE E 1 174 ? 42.783 45.897 7.977 1.00 28.58 174 ILE E CA 1
ATOM 7711 C C . ILE E 1 174 ? 44.223 46.391 8.086 1.00 30.07 174 ILE E C 1
ATOM 7712 O O . ILE E 1 174 ? 44.734 46.645 9.180 1.00 29.75 174 ILE E O 1
ATOM 7717 N N . PRO E 1 175 ? 44.903 46.527 6.946 1.00 30.28 175 PRO E N 1
ATOM 7718 C CA . PRO E 1 175 ? 46.283 47.013 6.952 1.00 30.22 175 PRO E CA 1
ATOM 7719 C C . PRO E 1 175 ? 46.217 48.548 6.942 1.00 30.08 175 PRO E C 1
ATOM 7720 O O . PRO E 1 175 ? 45.501 49.134 6.127 1.00 31.01 175 PRO E O 1
ATOM 7724 N N . PHE E 1 176 ? 46.937 49.198 7.850 1.00 29.55 176 PHE E N 1
ATOM 7725 C CA . PHE E 1 176 ? 46.922 50.656 7.930 1.00 29.07 176 PHE E CA 1
ATOM 7726 C C . PHE E 1 176 ? 48.329 51.234 7.926 1.00 29.00 176 PHE E C 1
ATOM 7727 O O . PHE E 1 176 ? 49.292 50.549 8.268 1.00 27.49 176 PHE E O 1
ATOM 7735 N N . GLY E 1 177 ? 48.437 52.500 7.539 1.00 28.56 177 GLY E N 1
ATOM 7736 C CA . GLY E 1 177 ? 49.733 53.144 7.500 1.00 30.29 177 GLY E CA 1
ATOM 7737 C C . GLY E 1 177 ? 49.577 54.567 7.017 1.00 31.70 177 GLY E C 1
ATOM 7738 O O . GLY E 1 177 ? 48.494 55.138 7.119 1.00 30.92 177 GLY E O 1
ATOM 7739 N N . SER E 1 178 ? 50.656 55.131 6.484 1.00 33.89 178 SER E N 1
ATOM 7740 C CA . SER E 1 178 ? 50.659 56.501 5.975 1.00 36.84 178 SER E CA 1
ATOM 7741 C C . SER E 1 178 ? 50.101 56.571 4.562 1.00 38.13 178 SER E C 1
ATOM 7742 O O . SER E 1 178 ? 50.339 55.676 3.755 1.00 40.07 178 SER E O 1
ATOM 7745 N N . ILE E 1 179 ? 49.372 57.645 4.268 1.00 39.37 179 ILE E N 1
ATOM 7746 C CA . ILE E 1 179 ? 48.778 57.855 2.947 1.00 40.57 179 ILE E CA 1
ATOM 7747 C C . ILE E 1 179 ? 49.813 58.384 1.947 1.00 41.71 179 ILE E C 1
ATOM 7748 O O . ILE E 1 179 ? 50.219 59.542 2.015 1.00 41.01 179 ILE E O 1
ATOM 7753 N N . GLU E 1 180 ? 50.222 57.531 1.013 1.00 43.64 180 GLU E N 1
ATOM 7754 C CA . GLU E 1 180 ? 51.209 57.901 -0.002 1.00 45.28 180 GLU E CA 1
ATOM 7755 C C . GLU E 1 180 ? 50.556 58.296 -1.331 1.00 45.69 180 GLU E C 1
ATOM 7756 O O . GLU E 1 180 ? 51.247 58.666 -2.280 1.00 45.99 180 GLU E O 1
ATOM 7762 N N . ALA E 1 181 ? 49.228 58.219 -1.394 1.00 45.16 181 ALA E N 1
ATOM 7763 C CA . ALA E 1 181 ? 48.496 58.561 -2.612 1.00 44.92 181 ALA E CA 1
ATOM 7764 C C . ALA E 1 181 ? 47.001 58.698 -2.342 1.00 44.45 181 ALA E C 1
ATOM 7765 O O . ALA E 1 181 ? 46.386 57.794 -1.784 1.00 43.17 181 ALA E O 1
ATOM 7767 N N . PRO E 1 182 ? 46.399 59.837 -2.737 1.00 45.30 182 PRO E N 1
ATOM 7768 C CA . PRO E 1 182 ? 44.967 60.100 -2.539 1.00 45.76 182 PRO E CA 1
ATOM 7769 C C . PRO E 1 182 ? 44.079 59.100 -3.274 1.00 45.90 182 PRO E C 1
ATOM 7770 O O . PRO E 1 182 ? 44.476 58.536 -4.298 1.00 45.42 182 PRO E O 1
ATOM 7774 N N . ALA E 1 183 ? 42.880 58.882 -2.744 1.00 46.34 183 ALA E N 1
ATOM 7775 C CA . ALA E 1 183 ? 41.938 57.947 -3.345 1.00 46.53 183 ALA E CA 1
ATOM 7776 C C . ALA E 1 183 ? 41.502 58.448 -4.715 1.00 47.10 183 ALA E C 1
ATOM 7777 O O . ALA E 1 183 ? 41.614 59.636 -5.019 1.00 46.98 183 ALA E O 1
ATOM 7779 N N . GLY E 1 184 ? 40.998 57.534 -5.536 1.00 47.89 184 GLY E N 1
ATOM 7780 C CA . GLY E 1 184 ? 40.558 57.902 -6.867 1.00 47.78 184 GLY E CA 1
ATOM 7781 C C . GLY E 1 184 ? 39.182 58.536 -6.890 1.00 47.43 184 GLY E C 1
ATOM 7782 O O . GLY E 1 184 ? 38.688 59.027 -5.876 1.00 47.45 184 GLY E O 1
ATOM 7783 N N . GLU E 1 185 ? 38.562 58.523 -8.063 1.00 47.36 185 GLU E N 1
ATOM 7784 C CA . GLU E 1 185 ? 37.237 59.101 -8.235 1.00 47.42 185 GLU E CA 1
ATOM 7785 C C . GLU E 1 185 ? 36.194 58.176 -7.625 1.00 46.11 185 GLU E C 1
ATOM 7786 O O . GLU E 1 185 ? 36.311 56.951 -7.712 1.00 46.58 185 GLU E O 1
ATOM 7792 N N . LYS E 1 186 ? 35.176 58.763 -7.008 1.00 43.99 186 LYS E N 1
ATOM 7793 C CA . LYS E 1 186 ? 34.119 57.985 -6.383 1.00 43.29 186 LYS E CA 1
ATOM 7794 C C . LYS E 1 186 ? 32.795 58.272 -7.082 1.00 40.81 186 LYS E C 1
ATOM 7795 O O . LYS E 1 186 ? 32.486 59.423 -7.389 1.00 40.89 186 LYS E O 1
ATOM 7801 N N . GLU E 1 187 ? 32.013 57.226 -7.327 1.00 38.26 187 GLU E N 1
ATOM 7802 C CA . GLU E 1 187 ? 30.735 57.380 -8.016 1.00 36.34 187 GLU E CA 1
ATOM 7803 C C . GLU E 1 187 ? 29.543 57.069 -7.111 1.00 36.09 187 GLU E C 1
ATOM 7804 O O . GLU E 1 187 ? 29.594 56.149 -6.293 1.00 35.29 187 GLU E O 1
ATOM 7810 N N . PHE E 1 188 ? 28.471 57.842 -7.264 1.00 35.08 188 PHE E N 1
ATOM 7811 C CA . PHE E 1 188 ? 27.259 57.635 -6.478 1.00 36.20 188 PHE E CA 1
ATOM 7812 C C . PHE E 1 188 ? 26.081 57.362 -7.411 1.00 36.31 188 PHE E C 1
ATOM 7813 O O . PHE E 1 188 ? 25.959 57.972 -8.474 1.00 36.59 188 PHE E O 1
ATOM 7829 N N . ALA E 1 190 ? 22.056 57.141 -8.678 1.00 38.08 190 ALA E N 1
ATOM 7830 C CA . ALA E 1 190 ? 20.982 58.125 -8.736 1.00 37.57 190 ALA E CA 1
ATOM 7831 C C . ALA E 1 190 ? 20.146 58.084 -7.460 1.00 37.83 190 ALA E C 1
ATOM 7832 O O . ALA E 1 190 ? 19.544 57.055 -7.133 1.00 37.19 190 ALA E O 1
ATOM 7834 N N . ASP E 1 191 ? 20.104 59.210 -6.750 1.00 37.73 191 ASP E N 1
ATOM 7835 C CA . ASP E 1 191 ? 19.352 59.313 -5.503 1.00 38.63 191 ASP E CA 1
ATOM 7836 C C . ASP E 1 191 ? 17.852 59.074 -5.666 1.00 39.42 191 ASP E C 1
ATOM 7837 O O . ASP E 1 191 ? 17.189 58.633 -4.729 1.00 39.43 191 ASP E O 1
ATOM 7842 N N . GLN E 1 192 ? 17.316 59.349 -6.853 1.00 40.51 192 GLN E N 1
ATOM 7843 C CA . GLN E 1 192 ? 15.887 59.155 -7.088 1.00 41.13 192 GLN E CA 1
ATOM 7844 C C . GLN E 1 192 ? 15.514 57.679 -7.084 1.00 40.21 192 GLN E C 1
ATOM 7845 O O . GLN E 1 192 ? 14.336 57.332 -7.044 1.00 40.36 192 GLN E O 1
ATOM 7851 N N . GLU E 1 193 ? 16.521 56.813 -7.121 1.00 40.17 193 GLU E N 1
ATOM 7852 C CA . GLU E 1 193 ? 16.297 55.370 -7.106 1.00 39.66 193 GLU E CA 1
ATOM 7853 C C . GLU E 1 193 ? 16.802 54.774 -5.792 1.00 39.19 193 GLU E C 1
ATOM 7854 O O . GLU E 1 193 ? 16.648 53.581 -5.536 1.00 38.71 193 GLU E O 1
ATOM 7860 N N . ARG E 1 194 ? 17.396 55.615 -4.951 1.00 39.24 194 ARG E N 1
ATOM 7861 C CA . ARG E 1 194 ? 17.954 55.162 -3.679 1.00 38.37 194 ARG E CA 1
ATOM 7862 C C . ARG E 1 194 ? 17.159 55.612 -2.460 1.00 38.99 194 ARG E C 1
ATOM 7863 O O . ARG E 1 194 ? 17.144 54.930 -1.432 1.00 39.29 194 ARG E O 1
ATOM 7871 N N . PHE E 1 195 ? 16.498 56.758 -2.579 1.00 39.03 195 PHE E N 1
ATOM 7872 C CA . PHE E 1 195 ? 15.728 57.306 -1.475 1.00 38.93 195 PHE E CA 1
ATOM 7873 C C . PHE E 1 195 ? 14.302 57.679 -1.867 1.00 40.56 195 PHE E C 1
ATOM 7874 O O . PHE E 1 195 ? 13.989 57.858 -3.042 1.00 42.12 195 PHE E O 1
ATOM 7882 N N . LYS E 1 196 ? 13.438 57.789 -0.866 1.00 42.45 196 LYS E N 1
ATOM 7883 C CA . LYS E 1 196 ? 12.040 58.140 -1.074 1.00 44.14 196 LYS E CA 1
ATOM 7884 C C . LYS E 1 196 ? 11.514 58.778 0.206 1.00 45.28 196 LYS E C 1
ATOM 7885 O O . LYS E 1 196 ? 11.502 58.145 1.259 1.00 46.25 196 LYS E O 1
ATOM 7891 N N . VAL E 1 197 ? 11.084 60.032 0.109 1.00 45.72 197 VAL E N 1
ATOM 7892 C CA . VAL E 1 197 ? 10.565 60.759 1.261 1.00 45.71 197 VAL E CA 1
ATOM 7893 C C . VAL E 1 197 ? 9.043 60.888 1.214 1.00 46.42 197 VAL E C 1
ATOM 7894 O O . VAL E 1 197 ? 8.456 61.037 0.145 1.00 47.56 197 VAL E O 1
ATOM 7898 N N . PHE E 1 198 ? 8.411 60.831 2.382 1.00 46.58 198 PHE E N 1
ATOM 7899 C CA . PHE E 1 198 ? 6.959 60.944 2.493 1.00 46.70 198 PHE E CA 1
ATOM 7900 C C . PHE E 1 198 ? 6.572 61.708 3.758 1.00 47.37 198 PHE E C 1
ATOM 7901 O O . PHE E 1 198 ? 7.078 61.421 4.846 1.00 46.99 198 PHE E O 1
ATOM 7909 N N . GLY E 1 199 ? 5.679 62.682 3.604 1.00 47.35 199 GLY E N 1
ATOM 7910 C CA . GLY E 1 199 ? 5.234 63.483 4.730 1.00 47.44 199 GLY E CA 1
ATOM 7911 C C . GLY E 1 199 ? 6.060 64.742 4.907 1.00 47.98 199 GLY E C 1
ATOM 7912 O O . GLY E 1 199 ? 6.980 65.005 4.133 1.00 48.55 199 GLY E O 1
ATOM 7913 N N . ASP E 1 200 ? 5.728 65.529 5.926 1.00 49.14 200 ASP E N 1
ATOM 7914 C CA . ASP E 1 200 ? 6.448 66.765 6.218 1.00 49.93 200 ASP E CA 1
ATOM 7915 C C . ASP E 1 200 ? 6.140 67.264 7.630 1.00 50.52 200 ASP E C 1
ATOM 7916 O O . ASP E 1 200 ? 5.095 66.946 8.195 1.00 51.41 200 ASP E O 1
ATOM 7921 N N . LEU E 1 201 ? 7.057 68.036 8.203 1.00 51.04 201 LEU E N 1
ATOM 7922 C CA . LEU E 1 201 ? 6.867 68.560 9.551 1.00 51.50 201 LEU E CA 1
ATOM 7923 C C . LEU E 1 201 ? 5.675 69.499 9.615 1.00 52.92 201 LEU E C 1
ATOM 7924 O O . LEU E 1 201 ? 5.353 70.172 8.638 1.00 53.47 201 LEU E O 1
ATOM 7929 N N . GLU E 1 202 ? 5.020 69.545 10.769 1.00 54.89 202 GLU E N 1
ATOM 7930 C CA . GLU E 1 202 ? 3.876 70.431 10.954 1.00 57.10 202 GLU E CA 1
ATOM 7931 C C . GLU E 1 202 ? 3.385 70.375 12.394 1.00 57.78 202 GLU E C 1
ATOM 7932 O O . GLU E 1 202 ? 3.775 69.422 13.107 1.00 57.97 202 GLU E O 1
ATOM 7938 N N . SER F 1 2 ? 35.620 67.178 20.298 1.00 47.91 2 SER F N 1
ATOM 7939 C CA . SER F 1 2 ? 36.183 67.729 19.029 1.00 47.27 2 SER F CA 1
ATOM 7940 C C . SER F 1 2 ? 36.557 66.612 18.064 1.00 46.07 2 SER F C 1
ATOM 7941 O O . SER F 1 2 ? 36.134 66.610 16.901 1.00 47.15 2 SER F O 1
ATOM 7944 N N . ASN F 1 3 ? 37.353 65.665 18.556 1.00 43.48 3 ASN F N 1
ATOM 7945 C CA . ASN F 1 3 ? 37.804 64.529 17.758 1.00 41.45 3 ASN F CA 1
ATOM 7946 C C . ASN F 1 3 ? 36.670 63.543 17.482 1.00 40.40 3 ASN F C 1
ATOM 7947 O O . ASN F 1 3 ? 35.521 63.766 17.882 1.00 38.78 3 ASN F O 1
ATOM 7952 N N . PHE F 1 4 ? 36.998 62.451 16.801 1.00 38.05 4 PHE F N 1
ATOM 7953 C CA . PHE F 1 4 ? 36.001 61.444 16.472 1.00 35.97 4 PHE F CA 1
ATOM 7954 C C . PHE F 1 4 ? 35.526 60.665 17.699 1.00 35.59 4 PHE F C 1
ATOM 7955 O O . PHE F 1 4 ? 34.355 60.297 17.793 1.00 34.18 4 PHE F O 1
ATOM 7963 N N . LEU F 1 5 ? 36.444 60.408 18.627 1.00 35.67 5 LEU F N 1
ATOM 7964 C CA . LEU F 1 5 ? 36.119 59.674 19.847 1.00 35.60 5 LEU F CA 1
ATOM 7965 C C . LEU F 1 5 ? 35.030 60.375 20.655 1.00 34.56 5 LEU F C 1
ATOM 7966 O O . LEU F 1 5 ? 34.076 59.741 21.099 1.00 35.41 5 LEU F O 1
ATOM 7971 N N . ASP F 1 6 ? 35.167 61.683 20.844 1.00 33.18 6 ASP F N 1
ATOM 7972 C CA . ASP F 1 6 ? 34.174 62.428 21.609 1.00 31.75 6 ASP F CA 1
ATOM 7973 C C . ASP F 1 6 ? 32.777 62.307 20.995 1.00 30.00 6 ASP F C 1
ATOM 7974 O O . ASP F 1 6 ? 31.782 62.258 21.718 1.00 28.85 6 ASP F O 1
ATOM 7979 N N . LEU F 1 7 ? 32.707 62.257 19.665 1.00 27.77 7 LEU F N 1
ATOM 7980 C CA . LEU F 1 7 ? 31.430 62.127 18.966 1.00 25.95 7 LEU F CA 1
ATOM 7981 C C . LEU F 1 7 ? 30.872 60.728 19.215 1.00 25.20 7 LEU F C 1
ATOM 7982 O O . LEU F 1 7 ? 29.682 60.563 19.429 1.00 25.26 7 LEU F O 1
ATOM 7987 N N . GLN F 1 8 ? 31.748 59.728 19.190 1.00 24.92 8 GLN F N 1
ATOM 7988 C CA . GLN F 1 8 ? 31.342 58.343 19.438 1.00 25.60 8 GLN F CA 1
ATOM 7989 C C . GLN F 1 8 ? 30.665 58.214 20.805 1.00 26.37 8 GLN F C 1
ATOM 7990 O O . GLN F 1 8 ? 29.584 57.625 20.922 1.00 26.19 8 GLN F O 1
ATOM 7996 N N . LYS F 1 9 ? 31.318 58.751 21.836 1.00 26.53 9 LYS F N 1
ATOM 7997 C CA . LYS F 1 9 ? 30.782 58.693 23.192 1.00 27.03 9 LYS F CA 1
ATOM 7998 C C . LYS F 1 9 ? 29.459 59.434 23.252 1.00 26.50 9 LYS F C 1
ATOM 7999 O O . LYS F 1 9 ? 28.522 59.010 23.919 1.00 27.55 9 LYS F O 1
ATOM 8005 N N . GLN F 1 10 ? 29.388 60.543 22.530 1.00 26.02 10 GLN F N 1
ATOM 8006 C CA . GLN F 1 10 ? 28.188 61.359 22.494 1.00 27.05 10 GLN F CA 1
ATOM 8007 C C . GLN F 1 10 ? 27.010 60.603 21.865 1.00 26.75 10 GLN F C 1
ATOM 8008 O O . GLN F 1 10 ? 25.853 60.942 22.112 1.00 25.51 10 GLN F O 1
ATOM 8014 N N . ARG F 1 11 ? 27.302 59.586 21.054 1.00 26.65 11 ARG F N 1
ATOM 8015 C CA . ARG F 1 11 ? 26.245 58.800 20.414 1.00 26.79 11 ARG F CA 1
ATOM 8016 C C . ARG F 1 11 ? 25.752 57.687 21.337 1.00 27.15 11 ARG F C 1
ATOM 8017 O O . ARG F 1 11 ? 26.539 56.855 21.798 1.00 28.48 11 ARG F O 1
ATOM 8025 N N . ARG F 1 12 ? 24.447 57.668 21.593 1.00 27.75 12 ARG F N 1
ATOM 8026 C CA . ARG F 1 12 ? 23.832 56.662 22.456 1.00 27.73 12 ARG F CA 1
ATOM 8027 C C . ARG F 1 12 ? 22.420 56.342 21.942 1.00 27.98 12 ARG F C 1
ATOM 8028 O O . ARG F 1 12 ? 21.937 56.970 21.004 1.00 27.59 12 ARG F O 1
ATOM 8036 N N . SER F 1 13 ? 21.764 55.360 22.553 1.00 28.19 13 SER F N 1
ATOM 8037 C CA . SER F 1 13 ? 20.403 55.011 22.160 1.00 27.44 13 SER F CA 1
ATOM 8038 C C . SER F 1 13 ? 19.453 55.824 23.027 1.00 26.12 13 SER F C 1
ATOM 8039 O O . SER F 1 13 ? 19.494 55.746 24.249 1.00 25.91 13 SER F O 1
ATOM 8042 N N . ILE F 1 14 ? 18.613 56.620 22.380 1.00 26.32 14 ILE F N 1
ATOM 8043 C CA . ILE F 1 14 ? 17.661 57.471 23.078 1.00 26.36 14 ILE F CA 1
ATOM 8044 C C . ILE F 1 14 ? 16.246 56.978 22.810 1.00 27.42 14 ILE F C 1
ATOM 8045 O O . ILE F 1 14 ? 15.806 56.905 21.654 1.00 27.53 14 ILE F O 1
ATOM 8050 N N . TYR F 1 15 ? 15.540 56.646 23.885 1.00 26.67 15 TYR F N 1
ATOM 8051 C CA . TYR F 1 15 ? 14.184 56.134 23.779 1.00 28.61 15 TYR F CA 1
ATOM 8052 C C . TYR F 1 15 ? 13.153 57.211 24.071 1.00 30.19 15 TYR F C 1
ATOM 8053 O O . TYR F 1 15 ? 11.981 57.082 23.713 1.00 31.34 15 TYR F O 1
ATOM 8062 N N . ALA F 1 16 ? 13.595 58.276 24.726 1.00 30.96 16 ALA F N 1
ATOM 8063 C CA . ALA F 1 16 ? 12.708 59.378 25.047 1.00 31.67 16 ALA F CA 1
ATOM 8064 C C . ALA F 1 16 ? 12.935 60.467 24.003 1.00 32.78 16 ALA F C 1
ATOM 8065 O O . ALA F 1 16 ? 13.854 61.282 24.127 1.00 31.07 16 ALA F O 1
ATOM 8067 N N . LEU F 1 17 ? 12.097 60.460 22.970 1.00 34.53 17 LEU F N 1
ATOM 8068 C CA . LEU F 1 17 ? 12.198 61.418 21.876 1.00 36.62 17 LEU F CA 1
ATOM 8069 C C . LEU F 1 17 ? 11.054 62.421 21.881 1.00 39.43 17 LEU F C 1
ATOM 8070 O O . LEU F 1 17 ? 9.928 62.094 22.255 1.00 38.29 17 LEU F O 1
ATOM 8075 N N . GLY F 1 18 ? 11.354 63.642 21.442 1.00 42.91 18 GLY F N 1
ATOM 8076 C CA . GLY F 1 18 ? 10.347 64.685 21.390 1.00 46.83 18 GLY F CA 1
ATOM 8077 C C . GLY F 1 18 ? 10.078 65.143 19.969 1.00 49.89 18 GLY F C 1
ATOM 8078 O O . GLY F 1 18 ? 10.485 64.483 19.008 1.00 50.51 18 GLY F O 1
ATOM 8079 N N . LYS F 1 19 ? 9.404 66.284 19.838 1.00 51.53 19 LYS F N 1
ATOM 8080 C CA . LYS F 1 19 ? 9.060 66.833 18.530 1.00 52.57 19 LYS F CA 1
ATOM 8081 C C . LYS F 1 19 ? 9.924 68.049 18.180 1.00 52.83 19 LYS F C 1
ATOM 8082 O O . LYS F 1 19 ? 9.930 68.508 17.038 1.00 52.44 19 LYS F O 1
ATOM 8088 N N . THR F 1 20 ? 10.645 68.562 19.176 1.00 54.23 20 THR F N 1
ATOM 8089 C CA . THR F 1 20 ? 11.522 69.720 19.005 1.00 54.73 20 THR F CA 1
ATOM 8090 C C . THR F 1 20 ? 12.716 69.396 18.114 1.00 55.24 20 THR F C 1
ATOM 8091 O O . THR F 1 20 ? 13.233 68.281 18.127 1.00 56.09 20 THR F O 1
ATOM 8095 N N . VAL F 1 21 ? 13.144 70.382 17.335 1.00 56.12 21 VAL F N 1
ATOM 8096 C CA . VAL F 1 21 ? 14.275 70.223 16.429 1.00 56.38 21 VAL F CA 1
ATOM 8097 C C . VAL F 1 21 ? 14.658 71.565 15.811 1.00 56.52 21 VAL F C 1
ATOM 8098 O O . VAL F 1 21 ? 13.795 72.358 15.428 1.00 56.06 21 VAL F O 1
ATOM 8102 N N . ASP F 1 22 ? 15.959 71.812 15.718 1.00 56.74 22 ASP F N 1
ATOM 8103 C CA . ASP F 1 22 ? 16.458 73.054 15.148 1.00 56.59 22 ASP F CA 1
ATOM 8104 C C . ASP F 1 22 ? 17.096 72.854 13.773 1.00 55.93 22 ASP F C 1
ATOM 8105 O O . ASP F 1 22 ? 18.233 73.270 13.540 1.00 56.03 22 ASP F O 1
ATOM 8110 N N . LEU F 1 23 ? 16.346 72.216 12.872 1.00 54.68 23 LEU F N 1
ATOM 8111 C CA . LEU F 1 23 ? 16.787 71.953 11.499 1.00 53.49 23 LEU F CA 1
ATOM 8112 C C . LEU F 1 23 ? 15.593 71.860 10.553 1.00 53.45 23 LEU F C 1
ATOM 8113 O O . LEU F 1 23 ? 14.518 71.403 10.939 1.00 53.32 23 LEU F O 1
ATOM 8118 N N . SER F 1 24 ? 15.787 72.293 9.313 1.00 53.77 24 SER F N 1
ATOM 8119 C CA . SER F 1 24 ? 14.721 72.247 8.320 1.00 54.41 24 SER F CA 1
ATOM 8120 C C . SER F 1 24 ? 14.497 70.822 7.825 1.00 54.79 24 SER F C 1
ATOM 8121 O O . SER F 1 24 ? 15.367 69.965 7.963 1.00 55.29 24 SER F O 1
ATOM 8124 N N . LYS F 1 25 ? 13.328 70.570 7.248 1.00 54.70 25 LYS F N 1
ATOM 8125 C CA . LYS F 1 25 ? 13.011 69.246 6.729 1.00 54.14 25 LYS F CA 1
ATOM 8126 C C . LYS F 1 25 ? 13.996 68.900 5.615 1.00 53.94 25 LYS F C 1
ATOM 8127 O O . LYS F 1 25 ? 14.560 67.803 5.585 1.00 53.75 25 LYS F O 1
ATOM 8133 N N . ALA F 1 26 ? 14.204 69.846 4.705 1.00 53.33 26 ALA F N 1
ATOM 8134 C CA . ALA F 1 26 ? 15.128 69.646 3.599 1.00 52.53 26 ALA F CA 1
ATOM 8135 C C . ALA F 1 26 ? 16.538 69.474 4.155 1.00 51.97 26 ALA F C 1
ATOM 8136 O O . ALA F 1 26 ? 17.402 68.882 3.509 1.00 51.91 26 ALA F O 1
ATOM 8138 N N . GLU F 1 27 ? 16.764 69.993 5.358 1.00 50.85 27 GLU F N 1
ATOM 8139 C CA . GLU F 1 27 ? 18.070 69.885 5.993 1.00 51.35 27 GLU F CA 1
ATOM 8140 C C . GLU F 1 27 ? 18.240 68.507 6.630 1.00 50.04 27 GLU F C 1
ATOM 8141 O O . GLU F 1 27 ? 19.324 67.924 6.592 1.00 50.19 27 GLU F O 1
ATOM 8147 N N . LEU F 1 28 ? 17.165 67.990 7.216 1.00 48.34 28 LEU F N 1
ATOM 8148 C CA . LEU F 1 28 ? 17.208 66.679 7.848 1.00 46.84 28 LEU F CA 1
ATOM 8149 C C . LEU F 1 28 ? 17.356 65.603 6.776 1.00 46.04 28 LEU F C 1
ATOM 8150 O O . LEU F 1 28 ? 18.208 64.718 6.888 1.00 45.48 28 LEU F O 1
ATOM 8155 N N . VAL F 1 29 ? 16.531 65.688 5.735 1.00 44.43 29 VAL F N 1
ATOM 8156 C CA . VAL F 1 29 ? 16.589 64.721 4.645 1.00 42.14 29 VAL F CA 1
ATOM 8157 C C . VAL F 1 29 ? 17.994 64.702 4.039 1.00 39.80 29 VAL F C 1
ATOM 8158 O O . VAL F 1 29 ? 18.512 63.647 3.677 1.00 38.35 29 VAL F O 1
ATOM 8162 N N . ALA F 1 30 ? 18.604 65.878 3.946 1.00 37.32 30 ALA F N 1
ATOM 8163 C CA . ALA F 1 30 ? 19.947 66.011 3.389 1.00 36.32 30 ALA F CA 1
ATOM 8164 C C . ALA F 1 30 ? 20.992 65.460 4.348 1.00 34.80 30 ALA F C 1
ATOM 8165 O O . ALA F 1 30 ? 21.983 64.851 3.932 1.00 32.44 30 ALA F O 1
ATOM 8167 N N . LEU F 1 31 ? 20.770 65.685 5.635 1.00 33.57 31 LEU F N 1
ATOM 8168 C CA . LEU F 1 31 ? 21.701 65.222 6.645 1.00 32.77 31 LEU F CA 1
ATOM 8169 C C . LEU F 1 31 ? 21.725 63.692 6.671 1.00 31.31 31 LEU F C 1
ATOM 8170 O O . LEU F 1 31 ? 22.774 63.079 6.867 1.00 30.72 31 LEU F O 1
ATOM 8175 N N . ILE F 1 32 ? 20.565 63.086 6.446 1.00 30.44 32 ILE F N 1
ATOM 8176 C CA . ILE F 1 32 ? 20.421 61.635 6.452 1.00 30.17 32 ILE F CA 1
ATOM 8177 C C . ILE F 1 32 ? 20.963 60.985 5.185 1.00 31.49 32 ILE F C 1
ATOM 8178 O O . ILE F 1 32 ? 21.799 60.085 5.248 1.00 32.11 32 ILE F O 1
ATOM 8183 N N . GLN F 1 33 ? 20.477 61.443 4.037 1.00 31.60 33 GLN F N 1
ATOM 8184 C CA . GLN F 1 33 ? 20.898 60.898 2.753 1.00 31.61 33 GLN F CA 1
ATOM 8185 C C . GLN F 1 33 ? 22.388 61.000 2.508 1.00 30.80 33 GLN F C 1
ATOM 8186 O O . GLN F 1 33 ? 23.019 60.042 2.061 1.00 30.03 33 GLN F O 1
ATOM 8192 N N . ASN F 1 34 ? 22.945 62.171 2.785 1.00 31.06 34 ASN F N 1
ATOM 8193 C CA . ASN F 1 34 ? 24.363 62.392 2.577 1.00 29.69 34 ASN F CA 1
ATOM 8194 C C . ASN F 1 34 ? 25.193 61.495 3.487 1.00 29.28 34 ASN F C 1
ATOM 8195 O O . ASN F 1 34 ? 26.219 60.959 3.072 1.00 27.69 34 ASN F O 1
ATOM 8200 N N . ALA F 1 35 ? 24.744 61.318 4.725 1.00 28.15 35 ALA F N 1
ATOM 8201 C CA . ALA F 1 35 ? 25.487 60.480 5.659 1.00 27.59 35 ALA F CA 1
ATOM 8202 C C . ALA F 1 35 ? 25.503 59.048 5.146 1.00 25.05 35 ALA F C 1
ATOM 8203 O O . ALA F 1 35 ? 26.481 58.327 5.311 1.00 24.45 35 ALA F O 1
ATOM 8205 N N . ILE F 1 36 ? 24.406 58.651 4.515 1.00 25.43 36 ILE F N 1
ATOM 8206 C CA . ILE F 1 36 ? 24.271 57.309 3.969 1.00 24.51 36 ILE F CA 1
ATOM 8207 C C . ILE F 1 36 ? 25.131 57.140 2.732 1.00 24.75 36 ILE F C 1
ATOM 8208 O O . ILE F 1 36 ? 25.750 56.102 2.542 1.00 25.75 36 ILE F O 1
ATOM 8213 N N . LYS F 1 37 ? 25.177 58.172 1.898 1.00 25.88 37 LYS F N 1
ATOM 8214 C CA . LYS F 1 37 ? 25.946 58.104 0.661 1.00 25.86 37 LYS F CA 1
ATOM 8215 C C . LYS F 1 37 ? 27.424 57.931 0.919 1.00 24.75 37 LYS F C 1
ATOM 8216 O O . LYS F 1 37 ? 28.106 57.211 0.199 1.00 23.96 37 LYS F O 1
ATOM 8222 N N . GLN F 1 38 ? 27.907 58.584 1.966 1.00 25.33 38 GLN F N 1
ATOM 8223 C CA . GLN F 1 38 ? 29.314 58.537 2.321 1.00 26.00 38 GLN F CA 1
ATOM 8224 C C . GLN F 1 38 ? 29.710 57.250 3.035 1.00 24.27 38 GLN F C 1
ATOM 8225 O O . GLN F 1 38 ? 30.890 56.982 3.233 1.00 22.99 38 GLN F O 1
ATOM 8231 N N . ALA F 1 39 ? 28.717 56.464 3.430 1.00 24.22 39 ALA F N 1
ATOM 8232 C CA . ALA F 1 39 ? 28.968 55.200 4.107 1.00 23.47 39 ALA F CA 1
ATOM 8233 C C . ALA F 1 39 ? 29.438 54.201 3.052 1.00 23.38 39 ALA F C 1
ATOM 8234 O O . ALA F 1 39 ? 28.731 53.937 2.081 1.00 24.30 39 ALA F O 1
ATOM 8236 N N . PRO F 1 40 ? 30.644 53.638 3.227 1.00 23.35 40 PRO F N 1
ATOM 8237 C CA . PRO F 1 40 ? 31.226 52.668 2.293 1.00 23.07 40 PRO F CA 1
ATOM 8238 C C . PRO F 1 40 ? 30.464 51.351 2.152 1.00 22.02 40 PRO F C 1
ATOM 8239 O O . PRO F 1 40 ? 29.766 50.914 3.067 1.00 22.90 40 PRO F O 1
ATOM 8243 N N . SER F 1 41 ? 30.604 50.729 0.988 1.00 21.61 41 SER F N 1
ATOM 8244 C CA . SER F 1 41 ? 29.945 49.462 0.690 1.00 19.82 41 SER F CA 1
ATOM 8245 C C . SER F 1 41 ? 30.900 48.637 -0.162 1.00 18.79 41 SER F C 1
ATOM 8246 O O . SER F 1 41 ? 31.682 49.201 -0.934 1.00 19.23 41 SER F O 1
ATOM 8249 N N . ALA F 1 42 ? 30.846 47.314 -0.016 1.00 16.68 42 ALA F N 1
ATOM 8250 C CA . ALA F 1 42 ? 31.725 46.425 -0.772 1.00 18.84 42 ALA F CA 1
ATOM 8251 C C . ALA F 1 42 ? 31.767 46.810 -2.251 1.00 19.34 42 ALA F C 1
ATOM 8252 O O . ALA F 1 42 ? 30.733 46.979 -2.893 1.00 21.38 42 ALA F O 1
ATOM 8254 N N . PHE F 1 43 ? 32.979 46.944 -2.774 1.00 18.85 43 PHE F N 1
ATOM 8255 C CA . PHE F 1 43 ? 33.209 47.325 -4.158 1.00 20.70 43 PHE F CA 1
ATOM 8256 C C . PHE F 1 43 ? 32.218 48.384 -4.648 1.00 21.39 43 PHE F C 1
ATOM 8257 O O . PHE F 1 43 ? 31.787 48.374 -5.800 1.00 19.90 43 PHE F O 1
ATOM 8265 N N . ASN F 1 44 ? 31.879 49.299 -3.739 1.00 21.16 44 ASN F N 1
ATOM 8266 C CA . ASN F 1 44 ? 30.979 50.416 -4.017 1.00 21.54 44 ASN F CA 1
ATOM 8267 C C . ASN F 1 44 ? 29.659 49.972 -4.627 1.00 21.83 44 ASN F C 1
ATOM 8268 O O . ASN F 1 44 ? 29.156 50.590 -5.559 1.00 23.64 44 ASN F O 1
ATOM 8273 N N . SER F 1 45 ? 29.100 48.901 -4.076 1.00 22.67 45 SER F N 1
ATOM 8274 C CA . SER F 1 45 ? 27.831 48.341 -4.536 1.00 22.96 45 SER F CA 1
ATOM 8275 C C . SER F 1 45 ? 26.636 49.212 -4.146 1.00 22.69 45 SER F C 1
ATOM 8276 O O . SER F 1 45 ? 25.560 49.104 -4.747 1.00 21.00 45 SER F O 1
ATOM 8279 N N . GLN F 1 46 ? 26.813 50.057 -3.130 1.00 22.05 46 GLN F N 1
ATOM 8280 C CA . GLN F 1 46 ? 25.744 50.956 -2.680 1.00 23.22 46 GLN F CA 1
ATOM 8281 C C . GLN F 1 46 ? 24.384 50.254 -2.644 1.00 23.38 46 GLN F C 1
ATOM 8282 O O . GLN F 1 46 ? 23.430 50.674 -3.308 1.00 22.12 46 GLN F O 1
ATOM 8288 N N . THR F 1 47 ? 24.303 49.193 -1.852 1.00 23.66 47 THR F N 1
ATOM 8289 C CA . THR F 1 47 ? 23.086 48.408 -1.734 1.00 22.98 47 THR F CA 1
ATOM 8290 C C . THR F 1 47 ? 22.087 48.924 -0.701 1.00 24.30 47 THR F C 1
ATOM 8291 O O . THR F 1 47 ? 21.075 48.277 -0.437 1.00 26.26 47 THR F O 1
ATOM 8295 N N . SER F 1 48 ? 22.361 50.087 -0.121 1.00 25.65 48 SER F N 1
ATOM 8296 C CA . SER F 1 48 ? 21.456 50.642 0.883 1.00 26.17 48 SER F CA 1
ATOM 8297 C C . SER F 1 48 ? 20.408 51.564 0.261 1.00 25.90 48 SER F C 1
ATOM 8298 O O . SER F 1 48 ? 20.718 52.376 -0.602 1.00 26.08 48 SER F O 1
ATOM 8301 N N . ARG F 1 49 ? 19.163 51.401 0.706 1.00 27.57 49 ARG F N 1
ATOM 8302 C CA . ARG F 1 49 ? 18.015 52.196 0.261 1.00 29.18 49 ARG F CA 1
ATOM 8303 C C . ARG F 1 49 ? 17.299 52.625 1.546 1.00 30.77 49 ARG F C 1
ATOM 8304 O O . ARG F 1 49 ? 17.154 51.824 2.476 1.00 30.29 49 ARG F O 1
ATOM 8312 N N . ALA F 1 50 ? 16.843 53.871 1.596 1.00 30.80 50 ALA F N 1
ATOM 8313 C CA . ALA F 1 50 ? 16.171 54.375 2.789 1.00 33.99 50 ALA F CA 1
ATOM 8314 C C . ALA F 1 50 ? 14.854 55.070 2.486 1.00 35.32 50 ALA F C 1
ATOM 8315 O O . ALA F 1 50 ? 14.688 55.691 1.442 1.00 36.79 50 ALA F O 1
ATOM 8317 N N . LEU F 1 51 ? 13.926 54.969 3.428 1.00 37.02 51 LEU F N 1
ATOM 8318 C CA . LEU F 1 51 ? 12.613 55.578 3.294 1.00 37.83 51 LEU F CA 1
ATOM 8319 C C . LEU F 1 51 ? 12.412 56.490 4.503 1.00 38.30 51 LEU F C 1
ATOM 8320 O O . LEU F 1 51 ? 12.341 56.015 5.638 1.00 38.84 51 LEU F O 1
ATOM 8325 N N . VAL F 1 52 ? 12.340 57.795 4.266 1.00 37.41 52 VAL F N 1
ATOM 8326 C CA . VAL F 1 52 ? 12.154 58.752 5.353 1.00 36.10 52 VAL F CA 1
ATOM 8327 C C . VAL F 1 52 ? 10.699 59.189 5.449 1.00 36.11 52 VAL F C 1
ATOM 8328 O O . VAL F 1 52 ? 10.062 59.503 4.441 1.00 36.47 52 VAL F O 1
ATOM 8332 N N . LEU F 1 53 ? 10.174 59.201 6.669 1.00 35.00 53 LEU F N 1
ATOM 8333 C CA . LEU F 1 53 ? 8.791 59.572 6.903 1.00 34.69 53 LEU F CA 1
ATOM 8334 C C . LEU F 1 53 ? 8.687 60.743 7.871 1.00 35.97 53 LEU F C 1
ATOM 8335 O O . LEU F 1 53 ? 9.493 60.876 8.783 1.00 36.01 53 LEU F O 1
ATOM 8340 N N . PHE F 1 54 ? 7.685 61.591 7.662 1.00 37.59 54 PHE F N 1
ATOM 8341 C CA . PHE F 1 54 ? 7.459 62.754 8.516 1.00 38.52 54 PHE F CA 1
ATOM 8342 C C . PHE F 1 54 ? 5.977 62.914 8.826 1.00 38.82 54 PHE F C 1
ATOM 8343 O O . PHE F 1 54 ? 5.124 62.515 8.037 1.00 38.92 54 PHE F O 1
ATOM 8351 N N . GLY F 1 55 ? 5.676 63.499 9.979 1.00 39.27 55 GLY F N 1
ATOM 8352 C CA . GLY F 1 55 ? 4.290 63.698 10.358 1.00 40.74 55 GLY F CA 1
ATOM 8353 C C . GLY F 1 55 ? 3.448 62.437 10.311 1.00 41.63 55 GLY F C 1
ATOM 8354 O O . GLY F 1 55 ? 3.832 61.399 10.854 1.00 42.17 55 GLY F O 1
ATOM 8355 N N . GLN F 1 56 ? 2.291 62.540 9.663 1.00 42.41 56 GLN F N 1
ATOM 8356 C CA . GLN F 1 56 ? 1.355 61.431 9.526 1.00 43.44 56 GLN F CA 1
ATOM 8357 C C . GLN F 1 56 ? 2.032 60.120 9.136 1.00 43.21 56 GLN F C 1
ATOM 8358 O O . GLN F 1 56 ? 1.884 59.114 9.824 1.00 43.37 56 GLN F O 1
ATOM 8364 N N . ASP F 1 57 ? 2.774 60.140 8.033 1.00 42.91 57 ASP F N 1
ATOM 8365 C CA . ASP F 1 57 ? 3.467 58.949 7.546 1.00 43.37 57 ASP F CA 1
ATOM 8366 C C . ASP F 1 57 ? 4.325 58.278 8.609 1.00 42.69 57 ASP F C 1
ATOM 8367 O O . ASP F 1 57 ? 4.278 57.059 8.784 1.00 42.51 57 ASP F O 1
ATOM 8372 N N . SER F 1 58 ? 5.119 59.074 9.311 1.00 42.51 58 SER F N 1
ATOM 8373 C CA . SER F 1 58 ? 5.985 58.545 10.351 1.00 42.45 58 SER F CA 1
ATOM 8374 C C . SER F 1 58 ? 5.181 57.955 11.507 1.00 42.75 58 SER F C 1
ATOM 8375 O O . SER F 1 58 ? 5.404 56.819 11.918 1.00 42.38 58 SER F O 1
ATOM 8378 N N . GLN F 1 59 ? 4.236 58.733 12.023 1.00 43.84 59 GLN F N 1
ATOM 8379 C CA . GLN F 1 59 ? 3.410 58.297 13.143 1.00 44.79 59 GLN F CA 1
ATOM 8380 C C . GLN F 1 59 ? 2.604 57.047 12.801 1.00 45.23 59 GLN F C 1
ATOM 8381 O O . GLN F 1 59 ? 2.635 56.048 13.534 1.00 45.73 59 GLN F O 1
ATOM 8387 N N . ASP F 1 60 ? 1.885 57.106 11.684 1.00 44.90 60 ASP F N 1
ATOM 8388 C CA . ASP F 1 60 ? 1.066 55.991 11.237 1.00 44.40 60 ASP F CA 1
ATOM 8389 C C . ASP F 1 60 ? 1.843 54.683 11.140 1.00 43.27 60 ASP F C 1
ATOM 8390 O O . ASP F 1 60 ? 1.290 53.614 11.374 1.00 43.27 60 ASP F O 1
ATOM 8395 N N . PHE F 1 61 ? 3.123 54.764 10.798 1.00 42.51 61 PHE F N 1
ATOM 8396 C CA . PHE F 1 61 ? 3.935 53.559 10.679 1.00 41.82 61 PHE F CA 1
ATOM 8397 C C . PHE F 1 61 ? 3.954 52.735 11.963 1.00 40.43 61 PHE F C 1
ATOM 8398 O O . PHE F 1 61 ? 3.850 51.507 11.928 1.00 39.20 61 PHE F O 1
ATOM 8406 N N . TRP F 1 62 ? 4.094 53.419 13.095 1.00 38.94 62 TRP F N 1
ATOM 8407 C CA . TRP F 1 62 ? 4.145 52.741 14.383 1.00 36.30 62 TRP F CA 1
ATOM 8408 C C . TRP F 1 62 ? 2.763 52.438 14.949 1.00 35.48 62 TRP F C 1
ATOM 8409 O O . TRP F 1 62 ? 2.496 51.316 15.374 1.00 35.06 62 TRP F O 1
ATOM 8420 N N . ASN F 1 63 ? 1.882 53.431 14.942 1.00 36.90 63 ASN F N 1
ATOM 8421 C CA . ASN F 1 63 ? 0.543 53.254 15.491 1.00 38.60 63 ASN F CA 1
ATOM 8422 C C . ASN F 1 63 ? -0.423 52.474 14.615 1.00 40.27 63 ASN F C 1
ATOM 8423 O O . ASN F 1 63 ? -1.442 51.982 15.103 1.00 42.38 63 ASN F O 1
ATOM 8428 N N . LYS F 1 64 ? -0.110 52.353 13.329 1.00 41.55 64 LYS F N 1
ATOM 8429 C CA . LYS F 1 64 ? -0.973 51.621 12.410 1.00 42.70 64 LYS F CA 1
ATOM 8430 C C . LYS F 1 64 ? -0.333 50.340 11.897 1.00 43.18 64 LYS F C 1
ATOM 8431 O O . LYS F 1 64 ? -0.720 49.238 12.286 1.00 43.11 64 LYS F O 1
ATOM 8437 N N . ILE F 1 65 ? 0.646 50.493 11.016 1.00 42.54 65 ILE F N 1
ATOM 8438 C CA . ILE F 1 65 ? 1.321 49.344 10.437 1.00 43.28 65 ILE F CA 1
ATOM 8439 C C . ILE F 1 65 ? 1.887 48.388 11.491 1.00 44.06 65 ILE F C 1
ATOM 8440 O O . ILE F 1 65 ? 1.509 47.214 11.543 1.00 42.11 65 ILE F O 1
ATOM 8445 N N . ALA F 1 66 ? 2.791 48.896 12.323 1.00 45.38 66 ALA F N 1
ATOM 8446 C CA . ALA F 1 66 ? 3.416 48.091 13.365 1.00 46.46 66 ALA F CA 1
ATOM 8447 C C . ALA F 1 66 ? 2.384 47.536 14.339 1.00 47.63 66 ALA F C 1
ATOM 8448 O O . ALA F 1 66 ? 2.338 46.327 14.593 1.00 46.53 66 ALA F O 1
ATOM 8450 N N . TYR F 1 67 ? 1.561 48.429 14.880 1.00 48.87 67 TYR F N 1
ATOM 8451 C CA . TYR F 1 67 ? 0.530 48.046 15.833 1.00 51.40 67 TYR F CA 1
ATOM 8452 C C . TYR F 1 67 ? -0.345 46.917 15.291 1.00 52.33 67 TYR F C 1
ATOM 8453 O O . TYR F 1 67 ? -0.524 45.889 15.949 1.00 52.79 67 TYR F O 1
ATOM 8462 N N . SER F 1 68 ? -0.884 47.111 14.088 1.00 52.48 68 SER F N 1
ATOM 8463 C CA . SER F 1 68 ? -1.750 46.117 13.464 1.00 51.86 68 SER F CA 1
ATOM 8464 C C . SER F 1 68 ? -1.056 44.774 13.278 1.00 51.51 68 SER F C 1
ATOM 8465 O O . SER F 1 68 ? -1.664 43.723 13.477 1.00 51.47 68 SER F O 1
ATOM 8468 N N . GLU F 1 69 ? 0.218 44.805 12.905 1.00 51.15 69 GLU F N 1
ATOM 8469 C CA . GLU F 1 69 ? 0.969 43.573 12.702 1.00 51.44 69 GLU F CA 1
ATOM 8470 C C . GLU F 1 69 ? 1.292 42.845 14.008 1.00 51.66 69 GLU F C 1
ATOM 8471 O O . GLU F 1 69 ? 1.369 41.617 14.035 1.00 51.44 69 GLU F O 1
ATOM 8477 N N . LEU F 1 70 ? 1.476 43.599 15.087 1.00 51.45 70 LEU F N 1
ATOM 8478 C CA . LEU F 1 70 ? 1.781 43.004 16.383 1.00 51.51 70 LEU F CA 1
ATOM 8479 C C . LEU F 1 70 ? 0.561 42.380 17.058 1.00 51.70 70 LEU F C 1
ATOM 8480 O O . LEU F 1 70 ? 0.694 41.421 17.821 1.00 51.27 70 LEU F O 1
ATOM 8485 N N . GLU F 1 71 ? -0.623 42.920 16.778 1.00 51.54 71 GLU F N 1
ATOM 8486 C CA . GLU F 1 71 ? -1.853 42.409 17.378 1.00 52.09 71 GLU F CA 1
ATOM 8487 C C . GLU F 1 71 ? -2.196 40.983 16.955 1.00 52.60 71 GLU F C 1
ATOM 8488 O O . GLU F 1 71 ? -3.158 40.394 17.455 1.00 52.89 71 GLU F O 1
ATOM 8494 N N . LYS F 1 72 ? -1.408 40.426 16.042 1.00 52.84 72 LYS F N 1
ATOM 8495 C CA . LYS F 1 72 ? -1.642 39.070 15.559 1.00 53.37 72 LYS F CA 1
ATOM 8496 C C . LYS F 1 72 ? -0.685 38.045 16.168 1.00 53.68 72 LYS F C 1
ATOM 8497 O O . LYS F 1 72 ? -1.011 36.861 16.256 1.00 54.68 72 LYS F O 1
ATOM 8503 N N . VAL F 1 73 ? 0.490 38.497 16.590 1.00 53.42 73 VAL F N 1
ATOM 8504 C CA . VAL F 1 73 ? 1.478 37.599 17.178 1.00 54.18 73 VAL F CA 1
ATOM 8505 C C . VAL F 1 73 ? 1.765 37.881 18.652 1.00 53.85 73 VAL F C 1
ATOM 8506 O O . VAL F 1 73 ? 2.809 37.472 19.165 1.00 53.61 73 VAL F O 1
ATOM 8510 N N . THR F 1 74 ? 0.845 38.573 19.325 1.00 53.70 74 THR F N 1
ATOM 8511 C CA . THR F 1 74 ? 1.009 38.905 20.743 1.00 53.57 74 THR F CA 1
ATOM 8512 C C . THR F 1 74 ? -0.308 38.786 21.511 1.00 54.84 74 THR F C 1
ATOM 8513 O O . THR F 1 74 ? -1.364 39.178 21.011 1.00 54.27 74 THR F O 1
ATOM 8517 N N . PRO F 1 75 ? -0.259 38.243 22.744 1.00 55.58 75 PRO F N 1
ATOM 8518 C CA . PRO F 1 75 ? -1.455 38.076 23.580 1.00 55.51 75 PRO F CA 1
ATOM 8519 C C . PRO F 1 75 ? -2.197 39.395 23.780 1.00 56.08 75 PRO F C 1
ATOM 8520 O O . PRO F 1 75 ? -1.587 40.464 23.810 1.00 56.04 75 PRO F O 1
ATOM 8524 N N . ALA F 1 76 ? -3.515 39.315 23.920 1.00 57.17 76 ALA F N 1
ATOM 8525 C CA . ALA F 1 76 ? -4.333 40.509 24.100 1.00 57.73 76 ALA F CA 1
ATOM 8526 C C . ALA F 1 76 ? -3.973 41.283 25.366 1.00 58.12 76 ALA F C 1
ATOM 8527 O O . ALA F 1 76 ? -4.372 42.435 25.527 1.00 57.26 76 ALA F O 1
ATOM 8529 N N . GLU F 1 77 ? -3.216 40.651 26.258 1.00 59.64 77 GLU F N 1
ATOM 8530 C CA . GLU F 1 77 ? -2.826 41.285 27.515 1.00 61.10 77 GLU F CA 1
ATOM 8531 C C . GLU F 1 77 ? -1.818 42.410 27.286 1.00 60.95 77 GLU F C 1
ATOM 8532 O O . GLU F 1 77 ? -1.816 43.413 28.006 1.00 60.69 77 GLU F O 1
ATOM 8538 N N . ALA F 1 78 ? -0.965 42.240 26.279 1.00 60.56 78 ALA F N 1
ATOM 8539 C CA . ALA F 1 78 ? 0.047 43.240 25.952 1.00 60.17 78 ALA F CA 1
ATOM 8540 C C . ALA F 1 78 ? -0.543 44.294 25.024 1.00 59.68 78 ALA F C 1
ATOM 8541 O O . ALA F 1 78 ? 0.180 45.069 24.409 1.00 60.28 78 ALA F O 1
ATOM 8543 N N . PHE F 1 79 ? -1.866 44.313 24.931 1.00 59.75 79 PHE F N 1
ATOM 8544 C CA . PHE F 1 79 ? -2.575 45.262 24.083 1.00 59.53 79 PHE F CA 1
ATOM 8545 C C . PHE F 1 79 ? -2.112 46.702 24.337 1.00 58.53 79 PHE F C 1
ATOM 8546 O O . PHE F 1 79 ? -1.349 47.268 23.550 1.00 59.07 79 PHE F O 1
ATOM 8554 N N . ALA F 1 80 ? -2.573 47.284 25.442 1.00 57.08 80 ALA F N 1
ATOM 8555 C CA . ALA F 1 80 ? -2.231 48.656 25.808 1.00 54.87 80 ALA F CA 1
ATOM 8556 C C . ALA F 1 80 ? -0.726 48.869 25.892 1.00 53.80 80 ALA F C 1
ATOM 8557 O O . ALA F 1 80 ? -0.212 49.911 25.473 1.00 54.04 80 ALA F O 1
ATOM 8559 N N . GLY F 1 81 ? -0.021 47.882 26.436 1.00 51.61 81 GLY F N 1
ATOM 8560 C CA . GLY F 1 81 ? 1.419 47.992 26.555 1.00 49.31 81 GLY F CA 1
ATOM 8561 C C . GLY F 1 81 ? 2.104 48.257 25.227 1.00 47.91 81 GLY F C 1
ATOM 8562 O O . GLY F 1 81 ? 2.891 49.194 25.111 1.00 48.12 81 GLY F O 1
ATOM 8563 N N . THR F 1 82 ? 1.809 47.433 24.225 1.00 46.80 82 THR F N 1
ATOM 8564 C CA . THR F 1 82 ? 2.412 47.584 22.902 1.00 45.26 82 THR F CA 1
ATOM 8565 C C . THR F 1 82 ? 2.053 48.934 22.293 1.00 44.65 82 THR F C 1
ATOM 8566 O O . THR F 1 82 ? 2.924 49.643 21.782 1.00 43.95 82 THR F O 1
ATOM 8570 N N . LYS F 1 83 ? 0.769 49.281 22.354 1.00 44.33 83 LYS F N 1
ATOM 8571 C CA . LYS F 1 83 ? 0.282 50.548 21.812 1.00 44.14 83 LYS F CA 1
ATOM 8572 C C . LYS F 1 83 ? 1.039 51.733 22.412 1.00 43.33 83 LYS F C 1
ATOM 8573 O O . LYS F 1 83 ? 1.409 52.666 21.700 1.00 43.54 83 LYS F O 1
ATOM 8579 N N . ALA F 1 84 ? 1.276 51.692 23.719 1.00 42.36 84 ALA F N 1
ATOM 8580 C CA . ALA F 1 84 ? 2.002 52.769 24.386 1.00 42.10 84 ALA F CA 1
ATOM 8581 C C . ALA F 1 84 ? 3.436 52.859 23.870 1.00 41.74 84 ALA F C 1
ATOM 8582 O O . ALA F 1 84 ? 3.926 53.941 23.559 1.00 42.07 84 ALA F O 1
ATOM 8584 N N . LYS F 1 85 ? 4.110 51.720 23.776 1.00 41.03 85 LYS F N 1
ATOM 8585 C CA . LYS F 1 85 ? 5.484 51.703 23.298 1.00 41.56 85 LYS F CA 1
ATOM 8586 C C . LYS F 1 85 ? 5.600 52.323 21.908 1.00 41.17 85 LYS F C 1
ATOM 8587 O O . LYS F 1 85 ? 6.385 53.249 21.694 1.00 41.02 85 LYS F O 1
ATOM 8593 N N . LEU F 1 86 ? 4.823 51.808 20.963 1.00 41.15 86 LEU F N 1
ATOM 8594 C CA . LEU F 1 86 ? 4.859 52.320 19.601 1.00 41.13 86 LEU F CA 1
ATOM 8595 C C . LEU F 1 86 ? 4.567 53.813 19.556 1.00 40.62 86 LEU F C 1
ATOM 8596 O O . LEU F 1 86 ? 5.003 54.519 18.651 1.00 40.74 86 LEU F O 1
ATOM 8601 N N . GLU F 1 87 ? 3.838 54.296 20.551 1.00 40.61 87 GLU F N 1
ATOM 8602 C CA . GLU F 1 87 ? 3.485 55.701 20.606 1.00 40.70 87 GLU F CA 1
ATOM 8603 C C . GLU F 1 87 ? 4.670 56.545 21.088 1.00 39.06 87 GLU F C 1
ATOM 8604 O O . GLU F 1 87 ? 4.751 57.738 20.798 1.00 38.65 87 GLU F O 1
ATOM 8610 N N . SER F 1 88 ? 5.598 55.924 21.813 1.00 37.46 88 SER F N 1
ATOM 8611 C CA . SER F 1 88 ? 6.768 56.650 22.306 1.00 37.61 88 SER F CA 1
ATOM 8612 C C . SER F 1 88 ? 7.756 56.837 21.158 1.00 37.39 88 SER F C 1
ATOM 8613 O O . SER F 1 88 ? 8.667 57.658 21.232 1.00 37.55 88 SER F O 1
ATOM 8616 N N . PHE F 1 89 ? 7.568 56.054 20.101 1.00 36.80 89 PHE F N 1
ATOM 8617 C CA . PHE F 1 89 ? 8.416 56.129 18.921 1.00 36.48 89 PHE F CA 1
ATOM 8618 C C . PHE F 1 89 ? 7.826 57.128 17.932 1.00 38.34 89 PHE F C 1
ATOM 8619 O O . PHE F 1 89 ? 8.550 57.901 17.303 1.00 37.55 89 PHE F O 1
ATOM 8627 N N . ALA F 1 90 ? 6.503 57.097 17.801 1.00 39.84 90 ALA F N 1
ATOM 8628 C CA . ALA F 1 90 ? 5.789 57.986 16.899 1.00 41.29 90 ALA F CA 1
ATOM 8629 C C . ALA F 1 90 ? 5.780 59.409 17.431 1.00 42.31 90 ALA F C 1
ATOM 8630 O O . ALA F 1 90 ? 5.379 60.338 16.727 1.00 42.06 90 ALA F O 1
ATOM 8632 N N . ALA F 1 91 ? 6.221 59.571 18.675 1.00 42.99 91 ALA F N 1
ATOM 8633 C CA . ALA F 1 91 ? 6.250 60.881 19.313 1.00 44.35 91 ALA F CA 1
ATOM 8634 C C . ALA F 1 91 ? 7.505 61.651 18.936 1.00 45.66 91 ALA F C 1
ATOM 8635 O O . ALA F 1 91 ? 7.823 62.677 19.547 1.00 46.46 91 ALA F O 1
ATOM 8637 N N . GLY F 1 92 ? 8.218 61.152 17.931 1.00 45.71 92 GLY F N 1
ATOM 8638 C CA . GLY F 1 92 ? 9.435 61.808 17.491 1.00 46.07 92 GLY F CA 1
ATOM 8639 C C . GLY F 1 92 ? 9.216 62.680 16.267 1.00 46.71 92 GLY F C 1
ATOM 8640 O O . GLY F 1 92 ? 8.080 62.854 15.814 1.00 46.84 92 GLY F O 1
ATOM 8641 N N . VAL F 1 93 ? 10.305 63.226 15.729 1.00 45.97 93 VAL F N 1
ATOM 8642 C CA . VAL F 1 93 ? 10.240 64.087 14.550 1.00 45.65 93 VAL F CA 1
ATOM 8643 C C . VAL F 1 93 ? 9.947 63.280 13.286 1.00 45.05 93 VAL F C 1
ATOM 8644 O O . VAL F 1 93 ? 9.131 63.685 12.453 1.00 45.16 93 VAL F O 1
ATOM 8648 N N . GLY F 1 94 ? 10.617 62.139 13.147 1.00 43.99 94 GLY F N 1
ATOM 8649 C CA . GLY F 1 94 ? 10.409 61.306 11.979 1.00 41.28 94 GLY F CA 1
ATOM 8650 C C . GLY F 1 94 ? 10.901 59.883 12.141 1.00 40.13 94 GLY F C 1
ATOM 8651 O O . GLY F 1 94 ? 11.476 59.521 13.173 1.00 39.25 94 GLY F O 1
ATOM 8652 N N . THR F 1 95 ? 10.672 59.079 11.104 1.00 37.38 95 THR F N 1
ATOM 8653 C CA . THR F 1 95 ? 11.064 57.678 11.082 1.00 35.30 95 THR F CA 1
ATOM 8654 C C . THR F 1 95 ? 11.906 57.357 9.849 1.00 35.39 95 THR F C 1
ATOM 8655 O O . THR F 1 95 ? 11.673 57.896 8.761 1.00 35.07 95 THR F O 1
ATOM 8659 N N . ILE F 1 96 ? 12.879 56.467 10.018 1.00 34.29 96 ILE F N 1
ATOM 8660 C CA . ILE F 1 96 ? 13.755 56.070 8.923 1.00 32.98 96 ILE F CA 1
ATOM 8661 C C . ILE F 1 96 ? 13.721 54.564 8.707 1.00 32.44 96 ILE F C 1
ATOM 8662 O O . ILE F 1 96 ? 14.158 53.800 9.561 1.00 32.23 96 ILE F O 1
ATOM 8667 N N . LEU F 1 97 ? 13.197 54.141 7.562 1.00 33.24 97 LEU F N 1
ATOM 8668 C CA . LEU F 1 97 ? 13.135 52.722 7.217 1.00 33.16 97 LEU F CA 1
ATOM 8669 C C . LEU F 1 97 ? 14.321 52.414 6.325 1.00 33.17 97 LEU F C 1
ATOM 8670 O O . LEU F 1 97 ? 14.368 52.843 5.176 1.00 34.84 97 LEU F O 1
ATOM 8675 N N . LEU F 1 98 ? 15.288 51.682 6.869 1.00 33.34 98 LEU F N 1
ATOM 8676 C CA . LEU F 1 98 ? 16.499 51.327 6.141 1.00 31.15 98 LEU F CA 1
ATOM 8677 C C . LEU F 1 98 ? 16.327 49.968 5.487 1.00 30.05 98 LEU F C 1
ATOM 8678 O O . LEU F 1 98 ? 15.886 49.007 6.121 1.00 30.85 98 LEU F O 1
ATOM 8683 N N . PHE F 1 99 ? 16.684 49.903 4.210 1.00 28.35 99 PHE F N 1
ATOM 8684 C CA . PHE F 1 99 ? 16.559 48.689 3.419 1.00 27.58 99 PHE F CA 1
ATOM 8685 C C . PHE F 1 99 ? 17.895 48.300 2.813 1.00 27.92 99 PHE F C 1
ATOM 8686 O O . PHE F 1 99 ? 18.828 49.105 2.757 1.00 27.49 99 PHE F O 1
ATOM 8694 N N . GLU F 1 100 ? 17.961 47.055 2.353 1.00 28.83 100 GLU F N 1
ATOM 8695 C CA . GLU F 1 100 ? 19.133 46.516 1.677 1.00 29.81 100 GLU F CA 1
ATOM 8696 C C . GLU F 1 100 ? 18.624 45.890 0.377 1.00 30.15 100 GLU F C 1
ATOM 8697 O O . GLU F 1 100 ? 17.791 44.988 0.397 1.00 28.91 100 GLU F O 1
ATOM 8703 N N . ASP F 1 101 ? 19.115 46.391 -0.748 1.00 31.90 101 ASP F N 1
ATOM 8704 C CA . ASP F 1 101 ? 18.712 45.891 -2.056 1.00 34.13 101 ASP F CA 1
ATOM 8705 C C . ASP F 1 101 ? 19.241 44.473 -2.254 1.00 36.03 101 ASP F C 1
ATOM 8706 O O . ASP F 1 101 ? 20.445 44.272 -2.356 1.00 37.37 101 ASP F O 1
ATOM 8711 N N . GLN F 1 102 ? 18.342 43.494 -2.323 1.00 39.15 102 GLN F N 1
ATOM 8712 C CA . GLN F 1 102 ? 18.741 42.095 -2.487 1.00 41.28 102 GLN F CA 1
ATOM 8713 C C . GLN F 1 102 ? 19.041 41.703 -3.925 1.00 43.69 102 GLN F C 1
ATOM 8714 O O . GLN F 1 102 ? 19.773 40.747 -4.177 1.00 43.65 102 GLN F O 1
ATOM 8720 N N . ALA F 1 103 ? 18.465 42.443 -4.864 1.00 47.34 103 ALA F N 1
ATOM 8721 C CA . ALA F 1 103 ? 18.661 42.182 -6.283 1.00 49.95 103 ALA F CA 1
ATOM 8722 C C . ALA F 1 103 ? 20.147 42.161 -6.627 1.00 51.83 103 ALA F C 1
ATOM 8723 O O . ALA F 1 103 ? 20.640 41.211 -7.238 1.00 52.60 103 ALA F O 1
ATOM 8725 N N . VAL F 1 104 ? 20.860 43.206 -6.219 1.00 53.83 104 VAL F N 1
ATOM 8726 C CA . VAL F 1 104 ? 22.289 43.309 -6.494 1.00 56.37 104 VAL F CA 1
ATOM 8727 C C . VAL F 1 104 ? 23.125 42.193 -5.859 1.00 57.51 104 VAL F C 1
ATOM 8728 O O . VAL F 1 104 ? 24.160 41.813 -6.397 1.00 57.37 104 VAL F O 1
ATOM 8732 N N . VAL F 1 105 ? 22.677 41.666 -4.722 1.00 60.01 105 VAL F N 1
ATOM 8733 C CA . VAL F 1 105 ? 23.412 40.600 -4.038 1.00 60.72 105 VAL F CA 1
ATOM 8734 C C . VAL F 1 105 ? 22.953 39.206 -4.471 1.00 61.67 105 VAL F C 1
ATOM 8735 O O . VAL F 1 105 ? 23.638 38.214 -4.221 1.00 61.76 105 VAL F O 1
ATOM 8739 N N . ARG F 1 106 ? 21.799 39.134 -5.126 1.00 63.19 106 ARG F N 1
ATOM 8740 C CA . ARG F 1 106 ? 21.269 37.858 -5.596 1.00 64.55 106 ARG F CA 1
ATOM 8741 C C . ARG F 1 106 ? 21.744 37.472 -6.995 1.00 65.60 106 ARG F C 1
ATOM 8742 O O . ARG F 1 106 ? 21.737 36.288 -7.342 1.00 65.87 106 ARG F O 1
ATOM 8750 N N . ASN F 1 107 ? 22.151 38.454 -7.798 1.00 66.54 107 ASN F N 1
ATOM 8751 C CA . ASN F 1 107 ? 22.635 38.156 -9.145 1.00 67.12 107 ASN F CA 1
ATOM 8752 C C . ASN F 1 107 ? 24.117 37.804 -9.083 1.00 67.18 107 ASN F C 1
ATOM 8753 O O . ASN F 1 107 ? 24.581 36.908 -9.792 1.00 68.00 107 ASN F O 1
ATOM 8758 N N . LEU F 1 108 ? 24.858 38.514 -8.237 1.00 66.50 108 LEU F N 1
ATOM 8759 C CA . LEU F 1 108 ? 26.285 38.253 -8.077 1.00 66.94 108 LEU F CA 1
ATOM 8760 C C . LEU F 1 108 ? 26.445 36.989 -7.244 1.00 67.49 108 LEU F C 1
ATOM 8761 O O . LEU F 1 108 ? 27.558 36.516 -7.013 1.00 67.98 108 LEU F O 1
ATOM 8766 N N . GLU F 1 109 ? 25.316 36.450 -6.795 1.00 67.83 109 GLU F N 1
ATOM 8767 C CA . GLU F 1 109 ? 25.304 35.249 -5.972 1.00 68.25 109 GLU F CA 1
ATOM 8768 C C . GLU F 1 109 ? 26.106 34.114 -6.608 1.00 68.12 109 GLU F C 1
ATOM 8769 O O . GLU F 1 109 ? 27.260 33.881 -6.236 1.00 68.18 109 GLU F O 1
ATOM 8775 N N . GLU F 1 110 ? 25.508 33.418 -7.572 1.00 67.60 110 GLU F N 1
ATOM 8776 C CA . GLU F 1 110 ? 26.201 32.310 -8.222 1.00 67.64 110 GLU F CA 1
ATOM 8777 C C . GLU F 1 110 ? 27.214 32.758 -9.270 1.00 67.54 110 GLU F C 1
ATOM 8778 O O . GLU F 1 110 ? 27.501 32.027 -10.217 1.00 67.70 110 GLU F O 1
ATOM 8784 N N . ASN F 1 111 ? 27.756 33.960 -9.093 1.00 67.42 111 ASN F N 1
ATOM 8785 C CA . ASN F 1 111 ? 28.762 34.489 -10.011 1.00 67.72 111 ASN F CA 1
ATOM 8786 C C . ASN F 1 111 ? 30.161 34.141 -9.513 1.00 68.46 111 ASN F C 1
ATOM 8787 O O . ASN F 1 111 ? 31.144 34.293 -10.238 1.00 67.64 111 ASN F O 1
ATOM 8792 N N . PHE F 1 112 ? 30.241 33.686 -8.266 1.00 69.83 112 PHE F N 1
ATOM 8793 C CA . PHE F 1 112 ? 31.510 33.293 -7.663 1.00 70.91 112 PHE F CA 1
ATOM 8794 C C . PHE F 1 112 ? 31.354 32.069 -6.763 1.00 71.94 112 PHE F C 1
ATOM 8795 O O . PHE F 1 112 ? 30.739 32.144 -5.695 1.00 72.64 112 PHE F O 1
ATOM 8803 N N . PRO F 1 113 ? 31.906 30.918 -7.190 1.00 72.54 113 PRO F N 1
ATOM 8804 C CA . PRO F 1 113 ? 31.830 29.673 -6.417 1.00 72.33 113 PRO F CA 1
ATOM 8805 C C . PRO F 1 113 ? 32.895 29.627 -5.319 1.00 71.99 113 PRO F C 1
ATOM 8806 O O . PRO F 1 113 ? 33.321 28.547 -4.894 1.00 71.91 113 PRO F O 1
ATOM 8810 N N . LEU F 1 114 ? 33.314 30.808 -4.864 1.00 70.86 114 LEU F N 1
ATOM 8811 C CA . LEU F 1 114 ? 34.332 30.921 -3.825 1.00 69.82 114 LEU F CA 1
ATOM 8812 C C . LEU F 1 114 ? 34.203 32.207 -3.002 1.00 68.01 114 LEU F C 1
ATOM 8813 O O . LEU F 1 114 ? 35.132 32.592 -2.293 1.00 67.65 114 LEU F O 1
ATOM 8818 N N . TYR F 1 115 ? 33.053 32.869 -3.096 1.00 66.00 115 TYR F N 1
ATOM 8819 C CA . TYR F 1 115 ? 32.823 34.100 -2.340 1.00 64.19 115 TYR F CA 1
ATOM 8820 C C . TYR F 1 115 ? 31.412 34.206 -1.772 1.00 64.99 115 TYR F C 1
ATOM 8821 O O . TYR F 1 115 ? 30.905 35.314 -1.573 1.00 65.13 115 TYR F O 1
ATOM 8830 N N . ALA F 1 116 ? 30.784 33.062 -1.507 1.00 65.28 116 ALA F N 1
ATOM 8831 C CA . ALA F 1 116 ? 29.431 33.035 -0.951 1.00 65.14 116 ALA F CA 1
ATOM 8832 C C . ALA F 1 116 ? 29.462 33.369 0.543 1.00 65.26 116 ALA F C 1
ATOM 8833 O O . ALA F 1 116 ? 28.499 33.910 1.095 1.00 65.34 116 ALA F O 1
ATOM 8835 N N . GLU F 1 117 ? 30.584 33.047 1.183 1.00 65.26 117 GLU F N 1
ATOM 8836 C CA . GLU F 1 117 ? 30.779 33.292 2.612 1.00 64.52 117 GLU F CA 1
ATOM 8837 C C . GLU F 1 117 ? 30.899 34.787 2.909 1.00 63.83 117 GLU F C 1
ATOM 8838 O O . GLU F 1 117 ? 30.844 35.201 4.070 1.00 63.95 117 GLU F O 1
ATOM 8844 N N . ASN F 1 118 ? 31.076 35.597 1.867 1.00 61.99 118 ASN F N 1
ATOM 8845 C CA . ASN F 1 118 ? 31.232 37.034 2.067 1.00 60.51 118 ASN F CA 1
ATOM 8846 C C . ASN F 1 118 ? 30.098 37.902 1.509 1.00 60.12 118 ASN F C 1
ATOM 8847 O O . ASN F 1 118 ? 29.756 38.924 2.110 1.00 60.03 118 ASN F O 1
ATOM 8852 N N . PHE F 1 119 ? 29.525 37.505 0.371 1.00 58.72 119 PHE F N 1
ATOM 8853 C CA . PHE F 1 119 ? 28.445 38.270 -0.261 1.00 56.29 119 PHE F CA 1
ATOM 8854 C C . PHE F 1 119 ? 27.350 38.755 0.691 1.00 53.99 119 PHE F C 1
ATOM 8855 O O . PHE F 1 119 ? 27.299 39.936 1.038 1.00 53.36 119 PHE F O 1
ATOM 8863 N N . GLN F 1 120 ? 26.470 37.848 1.108 1.00 50.42 120 GLN F N 1
ATOM 8864 C CA . GLN F 1 120 ? 25.387 38.211 2.016 1.00 45.48 120 GLN F CA 1
ATOM 8865 C C . GLN F 1 120 ? 25.926 38.947 3.253 1.00 41.65 120 GLN F C 1
ATOM 8866 O O . GLN F 1 120 ? 25.416 40.003 3.628 1.00 39.94 120 GLN F O 1
ATOM 8872 N N . PRO F 1 121 ? 26.961 38.390 3.909 1.00 37.51 121 PRO F N 1
ATOM 8873 C CA . PRO F 1 121 ? 27.519 39.052 5.093 1.00 33.51 121 PRO F CA 1
ATOM 8874 C C . PRO F 1 121 ? 27.924 40.498 4.806 1.00 30.27 121 PRO F C 1
ATOM 8875 O O . PRO F 1 121 ? 27.689 41.385 5.628 1.00 29.36 121 PRO F O 1
ATOM 8879 N N . TRP F 1 122 ? 28.521 40.731 3.637 1.00 27.56 122 TRP F N 1
ATOM 8880 C CA . TRP F 1 122 ? 28.953 42.070 3.233 1.00 23.73 122 TRP F CA 1
ATOM 8881 C C . TRP F 1 122 ? 27.823 43.073 3.171 1.00 22.54 122 TRP F C 1
ATOM 8882 O O . TRP F 1 122 ? 28.030 44.264 3.424 1.00 22.25 122 TRP F O 1
ATOM 8893 N N . SER F 1 123 ? 26.632 42.592 2.821 1.00 21.34 123 SER F N 1
ATOM 8894 C CA . SER F 1 123 ? 25.449 43.440 2.725 1.00 18.98 123 SER F CA 1
ATOM 8895 C C . SER F 1 123 ? 25.034 43.832 4.132 1.00 19.01 123 SER F C 1
ATOM 8896 O O . SER F 1 123 ? 24.778 45.005 4.415 1.00 20.28 123 SER F O 1
ATOM 8899 N N . GLU F 1 124 ? 24.957 42.840 5.013 1.00 18.98 124 GLU F N 1
ATOM 8900 C CA . GLU F 1 124 ? 24.585 43.100 6.398 1.00 18.94 124 GLU F CA 1
ATOM 8901 C C . GLU F 1 124 ? 25.565 44.096 6.988 1.00 18.44 124 GLU F C 1
ATOM 8902 O O . GLU F 1 124 ? 25.173 45.060 7.628 1.00 20.27 124 GLU F O 1
ATOM 8908 N N . GLN F 1 125 ? 26.850 43.857 6.765 1.00 18.74 125 GLN F N 1
ATOM 8909 C CA . GLN F 1 125 ? 27.880 44.743 7.289 1.00 19.95 125 GLN F CA 1
ATOM 8910 C C . GLN F 1 125 ? 27.716 46.162 6.752 1.00 21.32 125 GLN F C 1
ATOM 8911 O O . GLN F 1 125 ? 27.892 47.127 7.495 1.00 23.50 125 GLN F O 1
ATOM 8917 N N . ALA F 1 126 ? 27.356 46.276 5.472 1.00 21.04 126 ALA F N 1
ATOM 8918 C CA . ALA F 1 126 ? 27.159 47.572 4.820 1.00 20.03 126 ALA F CA 1
ATOM 8919 C C . ALA F 1 126 ? 25.979 48.319 5.440 1.00 18.71 126 ALA F C 1
ATOM 8920 O O . ALA F 1 126 ? 25.995 49.543 5.540 1.00 19.56 126 ALA F O 1
ATOM 8922 N N . HIS F 1 127 ? 24.953 47.577 5.848 1.00 17.25 127 HIS F N 1
ATOM 8923 C CA . HIS F 1 127 ? 23.792 48.173 6.499 1.00 13.98 127 HIS F CA 1
ATOM 8924 C C . HIS F 1 127 ? 24.139 48.642 7.912 1.00 15.63 127 HIS F C 1
ATOM 8925 O O . HIS F 1 127 ? 23.539 49.573 8.427 1.00 16.53 127 HIS F O 1
ATOM 8932 N N . GLY F 1 128 ? 25.082 47.963 8.553 1.00 18.34 128 GLY F N 1
ATOM 8933 C CA . GLY F 1 128 ? 25.471 48.356 9.896 1.00 19.60 128 GLY F CA 1
ATOM 8934 C C . GLY F 1 128 ? 26.186 49.691 9.798 1.00 19.69 128 GLY F C 1
ATOM 8935 O O . GLY F 1 128 ? 25.916 50.629 10.560 1.00 18.65 128 GLY F O 1
ATOM 8936 N N . ILE F 1 129 ? 27.094 49.765 8.828 1.00 19.84 129 ILE F N 1
ATOM 8937 C CA . ILE F 1 129 ? 27.871 50.962 8.565 1.00 18.38 129 ILE F CA 1
ATOM 8938 C C . ILE F 1 129 ? 26.944 52.145 8.265 1.00 18.97 129 ILE F C 1
ATOM 8939 O O . ILE F 1 129 ? 27.102 53.230 8.834 1.00 18.01 129 ILE F O 1
ATOM 8944 N N . ALA F 1 130 ? 25.964 51.924 7.394 1.00 18.67 130 ALA F N 1
ATOM 8945 C CA . ALA F 1 130 ? 25.019 52.970 7.031 1.00 18.37 130 ALA F CA 1
ATOM 8946 C C . ALA F 1 130 ? 24.281 53.440 8.278 1.00 19.33 130 ALA F C 1
ATOM 8947 O O . ALA F 1 130 ? 24.074 54.635 8.483 1.00 20.07 130 ALA F O 1
ATOM 8949 N N . LEU F 1 131 ? 23.866 52.477 9.094 1.00 17.99 131 LEU F N 1
ATOM 8950 C CA . LEU F 1 131 ? 23.146 52.748 10.330 1.00 18.27 131 LEU F CA 1
ATOM 8951 C C . LEU F 1 131 ? 24.014 53.615 11.219 1.00 18.31 131 LEU F C 1
ATOM 8952 O O . LEU F 1 131 ? 23.607 54.685 11.655 1.00 18.16 131 LEU F O 1
ATOM 8957 N N . TYR F 1 132 ? 25.226 53.152 11.479 1.00 18.16 132 TYR F N 1
ATOM 8958 C CA . TYR F 1 132 ? 26.132 53.909 12.322 1.00 18.59 132 TYR F CA 1
ATOM 8959 C C . TYR F 1 132 ? 26.358 55.318 11.772 1.00 19.88 132 TYR F C 1
ATOM 8960 O O . TYR F 1 132 ? 26.388 56.286 12.539 1.00 19.78 132 TYR F O 1
ATOM 8969 N N . ALA F 1 133 ? 26.495 55.436 10.450 1.00 20.56 133 ALA F N 1
ATOM 8970 C CA . ALA F 1 133 ? 26.714 56.729 9.797 1.00 21.22 133 ALA F CA 1
ATOM 8971 C C . ALA F 1 133 ? 25.606 57.699 10.170 1.00 22.05 133 ALA F C 1
ATOM 8972 O O . ALA F 1 133 ? 25.853 58.862 10.493 1.00 22.12 133 ALA F O 1
ATOM 8974 N N . ILE F 1 134 ? 24.374 57.216 10.122 1.00 22.75 134 ILE F N 1
ATOM 8975 C CA . ILE F 1 134 ? 23.238 58.039 10.469 1.00 24.97 134 ILE F CA 1
ATOM 8976 C C . ILE F 1 134 ? 23.280 58.386 11.956 1.00 27.11 134 ILE F C 1
ATOM 8977 O O . ILE F 1 134 ? 23.070 59.535 12.340 1.00 30.34 134 ILE F O 1
ATOM 8982 N N . TRP F 1 135 ? 23.555 57.383 12.784 1.00 26.89 135 TRP F N 1
ATOM 8983 C CA . TRP F 1 135 ? 23.630 57.572 14.226 1.00 26.57 135 TRP F CA 1
ATOM 8984 C C . TRP F 1 135 ? 24.632 58.681 14.566 1.00 26.78 135 TRP F C 1
ATOM 8985 O O . TRP F 1 135 ? 24.346 59.564 15.369 1.00 26.69 135 TRP F O 1
ATOM 8996 N N . LEU F 1 136 ? 25.812 58.621 13.955 1.00 28.08 136 LEU F N 1
ATOM 8997 C CA . LEU F 1 136 ? 26.851 59.619 14.197 1.00 29.60 136 LEU F CA 1
ATOM 8998 C C . LEU F 1 136 ? 26.465 60.998 13.656 1.00 30.40 136 LEU F C 1
ATOM 8999 O O . LEU F 1 136 ? 26.653 62.005 14.329 1.00 30.96 136 LEU F O 1
ATOM 9004 N N . ALA F 1 137 ? 25.908 61.039 12.453 1.00 31.85 137 ALA F N 1
ATOM 9005 C CA . ALA F 1 137 ? 25.501 62.303 11.846 1.00 32.04 137 ALA F CA 1
ATOM 9006 C C . ALA F 1 137 ? 24.470 63.009 12.724 1.00 31.77 137 ALA F C 1
ATOM 9007 O O . ALA F 1 137 ? 24.558 64.212 12.955 1.00 31.23 137 ALA F O 1
ATOM 9009 N N . LEU F 1 138 ? 23.490 62.257 13.209 1.00 30.81 138 LEU F N 1
ATOM 9010 C CA . LEU F 1 138 ? 22.463 62.829 14.070 1.00 31.82 138 LEU F CA 1
ATOM 9011 C C . LEU F 1 138 ? 23.005 63.169 15.458 1.00 31.72 138 LEU F C 1
ATOM 9012 O O . LEU F 1 138 ? 22.662 64.209 16.022 1.00 33.99 138 LEU F O 1
ATOM 9017 N N . ALA F 1 139 ? 23.849 62.299 16.003 1.00 31.33 139 ALA F N 1
ATOM 9018 C CA . ALA F 1 139 ? 24.431 62.527 17.321 1.00 31.65 139 ALA F CA 1
ATOM 9019 C C . ALA F 1 139 ? 25.121 63.883 17.371 1.00 33.00 139 ALA F C 1
ATOM 9020 O O . ALA F 1 139 ? 25.002 64.618 18.353 1.00 33.85 139 ALA F O 1
ATOM 9022 N N . GLU F 1 140 ? 25.846 64.211 16.308 1.00 33.01 140 GLU F N 1
ATOM 9023 C CA . GLU F 1 140 ? 26.548 65.483 16.231 1.00 34.77 140 GLU F CA 1
ATOM 9024 C C . GLU F 1 140 ? 25.560 66.650 16.188 1.00 36.17 140 GLU F C 1
ATOM 9025 O O . GLU F 1 140 ? 25.875 67.745 16.642 1.00 38.01 140 GLU F O 1
ATOM 9031 N N . GLN F 1 141 ? 24.366 66.418 15.647 1.00 37.06 141 GLN F N 1
ATOM 9032 C CA . GLN F 1 141 ? 23.346 67.465 15.561 1.00 38.43 141 GLN F CA 1
ATOM 9033 C C . GLN F 1 141 ? 22.444 67.475 16.783 1.00 38.83 141 GLN F C 1
ATOM 9034 O O . GLN F 1 141 ? 21.462 68.219 16.831 1.00 39.11 141 GLN F O 1
ATOM 9040 N N . ASN F 1 142 ? 22.778 66.636 17.758 1.00 38.19 142 ASN F N 1
ATOM 9041 C CA . ASN F 1 142 ? 21.998 66.527 18.982 1.00 38.88 142 ASN F CA 1
ATOM 9042 C C . ASN F 1 142 ? 20.595 65.991 18.728 1.00 38.84 142 ASN F C 1
ATOM 9043 O O . ASN F 1 142 ? 19.633 66.385 19.389 1.00 37.83 142 ASN F O 1
ATOM 9048 N N . ILE F 1 143 ? 20.492 65.081 17.765 1.00 38.19 143 ILE F N 1
ATOM 9049 C CA . ILE F 1 143 ? 19.216 64.468 17.439 1.00 37.59 143 ILE F CA 1
ATOM 9050 C C . ILE F 1 143 ? 19.255 63.004 17.856 1.00 36.72 143 ILE F C 1
ATOM 9051 O O . ILE F 1 143 ? 19.971 62.194 17.273 1.00 37.23 143 ILE F O 1
ATOM 9056 N N . GLY F 1 144 ? 18.481 62.671 18.878 1.00 35.40 144 GLY F N 1
ATOM 9057 C CA . GLY F 1 144 ? 18.454 61.306 19.361 1.00 35.31 144 GLY F CA 1
ATOM 9058 C C . GLY F 1 144 ? 17.687 60.334 18.483 1.00 33.59 144 GLY F C 1
ATOM 9059 O O . GLY F 1 144 ? 16.855 60.733 17.660 1.00 32.15 144 GLY F O 1
ATOM 9068 N N . SER F 1 146 ? 16.892 55.605 18.114 1.00 31.35 146 SER F N 1
ATOM 9069 C CA . SER F 1 146 ? 17.080 54.231 18.563 1.00 29.04 146 SER F CA 1
ATOM 9070 C C . SER F 1 146 ? 16.872 53.344 17.333 1.00 29.09 146 SER F C 1
ATOM 9071 O O . SER F 1 146 ? 16.260 53.772 16.358 1.00 27.40 146 SER F O 1
ATOM 9074 N N . VAL F 1 147 ? 17.382 52.119 17.379 1.00 27.48 147 VAL F N 1
ATOM 9075 C CA . VAL F 1 147 ? 17.227 51.215 16.247 1.00 27.67 147 VAL F CA 1
ATOM 9076 C C . VAL F 1 147 ? 16.221 50.125 16.610 1.00 28.18 147 VAL F C 1
ATOM 9077 O O . VAL F 1 147 ? 16.417 49.392 17.578 1.00 28.15 147 VAL F O 1
ATOM 9081 N N . GLN F 1 148 ? 15.146 50.026 15.834 1.00 27.86 148 GLN F N 1
ATOM 9082 C CA . GLN F 1 148 ? 14.106 49.024 16.077 1.00 26.35 148 GLN F CA 1
ATOM 9083 C C . GLN F 1 148 ? 14.049 48.004 14.950 1.00 27.20 148 GLN F C 1
ATOM 9084 O O . GLN F 1 148 ? 14.376 48.310 13.788 1.00 27.54 148 GLN F O 1
ATOM 9090 N N . HIS F 1 149 ? 13.623 46.792 15.289 1.00 26.47 149 HIS F N 1
ATOM 9091 C CA . HIS F 1 149 ? 13.539 45.721 14.320 1.00 23.57 149 HIS F CA 1
ATOM 9092 C C . HIS F 1 149 ? 12.217 44.975 14.354 1.00 26.36 149 HIS F C 1
ATOM 9093 O O . HIS F 1 149 ? 12.130 43.872 14.905 1.00 25.06 149 HIS F O 1
ATOM 9100 N N . TYR F 1 150 ? 11.190 45.579 13.761 1.00 28.23 150 TYR F N 1
ATOM 9101 C CA . TYR F 1 150 ? 9.875 44.966 13.697 1.00 29.87 150 TYR F CA 1
ATOM 9102 C C . TYR F 1 150 ? 9.690 44.273 12.355 1.00 30.65 150 TYR F C 1
ATOM 9103 O O . TYR F 1 150 ? 8.567 44.068 11.896 1.00 29.55 150 TYR F O 1
ATOM 9112 N N . ASN F 1 151 ? 10.815 43.923 11.734 1.00 32.08 151 ASN F N 1
ATOM 9113 C CA . ASN F 1 151 ? 10.838 43.222 10.457 1.00 31.97 151 ASN F CA 1
ATOM 9114 C C . ASN F 1 151 ? 11.047 41.739 10.750 1.00 34.04 151 ASN F C 1
ATOM 9115 O O . ASN F 1 151 ? 11.585 41.386 11.799 1.00 33.15 151 ASN F O 1
ATOM 9120 N N . PRO F 1 152 ? 10.624 40.853 9.826 1.00 35.86 152 PRO F N 1
ATOM 9121 C CA . PRO F 1 152 ? 9.977 41.179 8.553 1.00 35.61 152 PRO F CA 1
ATOM 9122 C C . PRO F 1 152 ? 8.461 41.281 8.658 1.00 36.35 152 PRO F C 1
ATOM 9123 O O . PRO F 1 152 ? 7.763 41.318 7.644 1.00 37.38 152 PRO F O 1
ATOM 9127 N N . LEU F 1 153 ? 7.955 41.321 9.885 1.00 35.78 153 LEU F N 1
ATOM 9128 C CA . LEU F 1 153 ? 6.519 41.413 10.129 1.00 35.80 153 LEU F CA 1
ATOM 9129 C C . LEU F 1 153 ? 5.853 42.558 9.371 1.00 35.71 153 LEU F C 1
ATOM 9130 O O . LEU F 1 153 ? 4.870 42.355 8.665 1.00 36.60 153 LEU F O 1
ATOM 9135 N N . VAL F 1 154 ? 6.387 43.763 9.523 1.00 34.89 154 VAL F N 1
ATOM 9136 C CA . VAL F 1 154 ? 5.828 44.936 8.866 1.00 34.42 154 VAL F CA 1
ATOM 9137 C C . VAL F 1 154 ? 6.211 45.095 7.393 1.00 34.87 154 VAL F C 1
ATOM 9138 O O . VAL F 1 154 ? 5.745 46.021 6.733 1.00 35.93 154 VAL F O 1
ATOM 9142 N N . ASP F 1 155 ? 7.055 44.203 6.880 1.00 35.08 155 ASP F N 1
ATOM 9143 C CA . ASP F 1 155 ? 7.489 44.266 5.480 1.00 36.71 155 ASP F CA 1
ATOM 9144 C C . ASP F 1 155 ? 6.330 44.450 4.492 1.00 37.04 155 ASP F C 1
ATOM 9145 O O . ASP F 1 155 ? 6.257 45.454 3.777 1.00 35.53 155 ASP F O 1
ATOM 9150 N N . ALA F 1 156 ? 5.429 43.473 4.461 1.00 36.72 156 ALA F N 1
ATOM 9151 C CA . ALA F 1 156 ? 4.284 43.507 3.560 1.00 36.58 156 ALA F CA 1
ATOM 9152 C C . ALA F 1 156 ? 3.571 44.852 3.508 1.00 37.20 156 ALA F C 1
ATOM 9153 O O . ALA F 1 156 ? 3.470 45.465 2.443 1.00 37.36 156 ALA F O 1
ATOM 9155 N N . GLN F 1 157 ? 3.070 45.315 4.649 1.00 37.75 157 GLN F N 1
ATOM 9156 C CA . GLN F 1 157 ? 2.355 46.584 4.693 1.00 37.87 157 GLN F CA 1
ATOM 9157 C C . GLN F 1 157 ? 3.211 47.784 4.317 1.00 38.07 157 GLN F C 1
ATOM 9158 O O . GLN F 1 157 ? 2.697 48.797 3.842 1.00 39.08 157 GLN F O 1
ATOM 9164 N N . VAL F 1 158 ? 4.514 47.687 4.528 1.00 37.70 158 VAL F N 1
ATOM 9165 C CA . VAL F 1 158 ? 5.373 48.806 4.198 1.00 37.31 158 VAL F CA 1
ATOM 9166 C C . VAL F 1 158 ? 5.577 48.913 2.695 1.00 38.52 158 VAL F C 1
ATOM 9167 O O . VAL F 1 158 ? 5.445 49.990 2.118 1.00 37.28 158 VAL F O 1
ATOM 9171 N N . ALA F 1 159 ? 5.889 47.783 2.069 1.00 40.88 159 ALA F N 1
ATOM 9172 C CA . ALA F 1 159 ? 6.108 47.732 0.629 1.00 43.11 159 ALA F CA 1
ATOM 9173 C C . ALA F 1 159 ? 4.865 48.188 -0.147 1.00 43.95 159 ALA F C 1
ATOM 9174 O O . ALA F 1 159 ? 4.974 48.926 -1.126 1.00 43.42 159 ALA F O 1
ATOM 9176 N N . GLU F 1 160 ? 3.691 47.750 0.302 1.00 45.03 160 GLU F N 1
ATOM 9177 C CA . GLU F 1 160 ? 2.427 48.106 -0.343 1.00 45.69 160 GLU F CA 1
ATOM 9178 C C . GLU F 1 160 ? 2.095 49.594 -0.233 1.00 45.20 160 GLU F C 1
ATOM 9179 O O . GLU F 1 160 ? 1.849 50.259 -1.242 1.00 44.99 160 GLU F O 1
ATOM 9185 N N . LYS F 1 161 ? 2.091 50.114 0.990 1.00 44.22 161 LYS F N 1
ATOM 9186 C CA . LYS F 1 161 ? 1.772 51.518 1.226 1.00 43.27 161 LYS F CA 1
ATOM 9187 C C . LYS F 1 161 ? 2.697 52.485 0.481 1.00 44.04 161 LYS F C 1
ATOM 9188 O O . LYS F 1 161 ? 2.390 53.672 0.340 1.00 43.18 161 LYS F O 1
ATOM 9194 N N . TYR F 1 162 ? 3.824 51.980 -0.005 1.00 44.58 162 TYR F N 1
ATOM 9195 C CA . TYR F 1 162 ? 4.757 52.832 -0.729 1.00 46.13 162 TYR F CA 1
ATOM 9196 C C . TYR F 1 162 ? 5.229 52.173 -2.024 1.00 46.77 162 TYR F C 1
ATOM 9197 O O . TYR F 1 162 ? 6.198 52.623 -2.634 1.00 46.17 162 TYR F O 1
ATOM 9206 N N . ASP F 1 163 ? 4.523 51.124 -2.446 1.00 48.23 163 ASP F N 1
ATOM 9207 C CA . ASP F 1 163 ? 4.866 50.375 -3.661 1.00 50.17 163 ASP F CA 1
ATOM 9208 C C . ASP F 1 163 ? 6.378 50.274 -3.838 1.00 49.65 163 ASP F C 1
ATOM 9209 O O . ASP F 1 163 ? 6.945 50.716 -4.841 1.00 49.33 163 ASP F O 1
ATOM 9214 N N . LEU F 1 164 ? 7.025 49.678 -2.846 1.00 48.68 164 LEU F N 1
ATOM 9215 C CA . LEU F 1 164 ? 8.466 49.524 -2.876 1.00 48.38 164 LEU F CA 1
ATOM 9216 C C . LEU F 1 164 ? 8.848 48.242 -3.607 1.00 47.28 164 LEU F C 1
ATOM 9217 O O . LEU F 1 164 ? 8.110 47.256 -3.582 1.00 46.82 164 LEU F O 1
ATOM 9222 N N . PRO F 1 165 ? 10.004 48.247 -4.285 1.00 46.50 165 PRO F N 1
ATOM 9223 C CA . PRO F 1 165 ? 10.460 47.059 -5.014 1.00 46.89 165 PRO F CA 1
ATOM 9224 C C . PRO F 1 165 ? 10.629 45.868 -4.062 1.00 48.25 165 PRO F C 1
ATOM 9225 O O . PRO F 1 165 ? 11.056 46.036 -2.920 1.00 48.21 165 PRO F O 1
ATOM 9229 N N . THR F 1 166 ? 10.295 44.671 -4.533 1.00 49.54 166 THR F N 1
ATOM 9230 C CA . THR F 1 166 ? 10.410 43.469 -3.716 1.00 50.75 166 THR F CA 1
ATOM 9231 C C . THR F 1 166 ? 11.858 43.229 -3.287 1.00 49.91 166 THR F C 1
ATOM 9232 O O . THR F 1 166 ? 12.114 42.586 -2.264 1.00 49.21 166 THR F O 1
ATOM 9236 N N . ASN F 1 167 ? 12.795 43.754 -4.073 1.00 48.88 167 ASN F N 1
ATOM 9237 C CA . ASN F 1 167 ? 14.220 43.607 -3.794 1.00 47.18 167 ASN F CA 1
ATOM 9238 C C . ASN F 1 167 ? 14.639 44.403 -2.563 1.00 44.41 167 ASN F C 1
ATOM 9239 O O . ASN F 1 167 ? 15.683 44.140 -1.966 1.00 44.18 167 ASN F O 1
ATOM 9244 N N . TRP F 1 168 ? 13.823 45.387 -2.199 1.00 40.17 168 TRP F N 1
ATOM 9245 C CA . TRP F 1 168 ? 14.085 46.231 -1.038 1.00 36.39 168 TRP F CA 1
ATOM 9246 C C . TRP F 1 168 ? 13.788 45.477 0.258 1.00 36.57 168 TRP F C 1
ATOM 9247 O O . TRP F 1 168 ? 12.640 45.430 0.714 1.00 35.28 168 TRP F O 1
ATOM 9258 N N . LYS F 1 169 ? 14.828 44.887 0.841 1.00 36.18 169 LYS F N 1
ATOM 9259 C CA . LYS F 1 169 ? 14.687 44.134 2.083 1.00 38.02 169 LYS F CA 1
ATOM 9260 C C . LYS F 1 169 ? 14.842 45.070 3.282 1.00 36.96 169 LYS F C 1
ATOM 9261 O O . LYS F 1 169 ? 15.909 45.643 3.498 1.00 35.27 169 LYS F O 1
ATOM 9275 N N . ARG F 1 171 ? 15.625 46.328 6.798 1.00 33.76 171 ARG F N 1
ATOM 9276 C CA . ARG F 1 171 ? 16.564 45.855 7.811 1.00 31.38 171 ARG F CA 1
ATOM 9277 C C . ARG F 1 171 ? 16.418 46.542 9.165 1.00 28.91 171 ARG F C 1
ATOM 9278 O O . ARG F 1 171 ? 16.869 46.019 10.179 1.00 28.10 171 ARG F O 1
ATOM 9286 N N . ALA F 1 172 ? 15.789 47.711 9.184 1.00 28.84 172 ALA F N 1
ATOM 9287 C CA . ALA F 1 172 ? 15.603 48.442 10.430 1.00 27.99 172 ALA F CA 1
ATOM 9288 C C . ALA F 1 172 ? 14.677 49.654 10.284 1.00 28.15 172 ALA F C 1
ATOM 9289 O O . ALA F 1 172 ? 14.483 50.182 9.192 1.00 27.47 172 ALA F O 1
ATOM 9291 N N . GLN F 1 173 ? 14.098 50.074 11.403 1.00 29.07 173 GLN F N 1
ATOM 9292 C CA . GLN F 1 173 ? 13.197 51.223 11.444 1.00 28.95 173 GLN F CA 1
ATOM 9293 C C . GLN F 1 173 ? 13.790 52.140 12.502 1.00 30.61 173 GLN F C 1
ATOM 9294 O O . GLN F 1 173 ? 13.841 51.782 13.680 1.00 32.21 173 GLN F O 1
ATOM 9300 N N . ILE F 1 174 ? 14.250 53.313 12.081 1.00 31.55 174 ILE F N 1
ATOM 9301 C CA . ILE F 1 174 ? 14.891 54.254 12.991 1.00 31.92 174 ILE F CA 1
ATOM 9302 C C . ILE F 1 174 ? 14.055 55.461 13.367 1.00 33.97 174 ILE F C 1
ATOM 9303 O O . ILE F 1 174 ? 13.877 56.378 12.566 1.00 33.93 174 ILE F O 1
ATOM 9308 N N . PRO F 1 175 ? 13.515 55.474 14.593 1.00 35.44 175 PRO F N 1
ATOM 9309 C CA . PRO F 1 175 ? 12.708 56.620 15.026 1.00 35.67 175 PRO F CA 1
ATOM 9310 C C . PRO F 1 175 ? 13.667 57.668 15.593 1.00 36.28 175 PRO F C 1
ATOM 9311 O O . PRO F 1 175 ? 14.442 57.369 16.498 1.00 36.60 175 PRO F O 1
ATOM 9315 N N . PHE F 1 176 ? 13.646 58.880 15.047 1.00 37.04 176 PHE F N 1
ATOM 9316 C CA . PHE F 1 176 ? 14.539 59.925 15.539 1.00 37.59 176 PHE F CA 1
ATOM 9317 C C . PHE F 1 176 ? 13.784 61.167 15.988 1.00 37.16 176 PHE F C 1
ATOM 9318 O O . PHE F 1 176 ? 12.596 61.324 15.706 1.00 37.65 176 PHE F O 1
ATOM 9326 N N . GLY F 1 177 ? 14.483 62.044 16.697 1.00 37.15 177 GLY F N 1
ATOM 9327 C CA . GLY F 1 177 ? 13.865 63.263 17.185 1.00 37.99 177 GLY F CA 1
ATOM 9328 C C . GLY F 1 177 ? 14.708 63.925 18.258 1.00 38.31 177 GLY F C 1
ATOM 9329 O O . GLY F 1 177 ? 15.897 63.617 18.401 1.00 38.48 177 GLY F O 1
ATOM 9330 N N . SER F 1 178 ? 14.104 64.837 19.011 1.00 38.06 178 SER F N 1
ATOM 9331 C CA . SER F 1 178 ? 14.821 65.534 20.069 1.00 37.57 178 SER F CA 1
ATOM 9332 C C . SER F 1 178 ? 15.057 64.627 21.269 1.00 37.83 178 SER F C 1
ATOM 9333 O O . SER F 1 178 ? 14.252 63.746 21.556 1.00 37.49 178 SER F O 1
ATOM 9336 N N . ILE F 1 179 ? 16.172 64.844 21.961 1.00 38.51 179 ILE F N 1
ATOM 9337 C CA . ILE F 1 179 ? 16.522 64.045 23.126 1.00 39.84 179 ILE F CA 1
ATOM 9338 C C . ILE F 1 179 ? 15.797 64.575 24.358 1.00 40.95 179 ILE F C 1
ATOM 9339 O O . ILE F 1 179 ? 16.122 65.647 24.867 1.00 41.11 179 ILE F O 1
ATOM 9344 N N . GLU F 1 180 ? 14.811 63.818 24.831 1.00 42.18 180 GLU F N 1
ATOM 9345 C CA . GLU F 1 180 ? 14.030 64.218 25.995 1.00 43.20 180 GLU F CA 1
ATOM 9346 C C . GLU F 1 180 ? 14.571 63.629 27.294 1.00 43.64 180 GLU F C 1
ATOM 9347 O O . GLU F 1 180 ? 14.098 63.970 28.376 1.00 44.85 180 GLU F O 1
ATOM 9353 N N . ALA F 1 181 ? 15.567 62.755 27.190 1.00 43.57 181 ALA F N 1
ATOM 9354 C CA . ALA F 1 181 ? 16.154 62.139 28.373 1.00 43.55 181 ALA F CA 1
ATOM 9355 C C . ALA F 1 181 ? 17.445 61.399 28.026 1.00 43.76 181 ALA F C 1
ATOM 9356 O O . ALA F 1 181 ? 17.427 60.440 27.256 1.00 44.00 181 ALA F O 1
ATOM 9358 N N . PRO F 1 182 ? 18.583 61.839 28.593 1.00 44.08 182 PRO F N 1
ATOM 9359 C CA . PRO F 1 182 ? 19.896 61.229 28.354 1.00 44.76 182 PRO F CA 1
ATOM 9360 C C . PRO F 1 182 ? 19.896 59.722 28.593 1.00 45.38 182 PRO F C 1
ATOM 9361 O O . PRO F 1 182 ? 19.060 59.201 29.333 1.00 45.86 182 PRO F O 1
ATOM 9365 N N . ALA F 1 183 ? 20.847 59.031 27.973 1.00 45.18 183 ALA F N 1
ATOM 9366 C CA . ALA F 1 183 ? 20.961 57.588 28.117 1.00 45.66 183 ALA F CA 1
ATOM 9367 C C . ALA F 1 183 ? 21.591 57.226 29.461 1.00 46.22 183 ALA F C 1
ATOM 9368 O O . ALA F 1 183 ? 22.307 58.028 30.059 1.00 45.54 183 ALA F O 1
ATOM 9370 N N . GLY F 1 184 ? 21.326 56.009 29.925 1.00 47.18 184 GLY F N 1
ATOM 9371 C CA . GLY F 1 184 ? 21.873 55.559 31.191 1.00 48.17 184 GLY F CA 1
ATOM 9372 C C . GLY F 1 184 ? 23.331 55.144 31.104 1.00 49.36 184 GLY F C 1
ATOM 9373 O O . GLY F 1 184 ? 23.986 55.328 30.080 1.00 49.16 184 GLY F O 1
ATOM 9374 N N . GLU F 1 185 ? 23.839 54.574 32.191 1.00 50.30 185 GLU F N 1
ATOM 9375 C CA . GLU F 1 185 ? 25.224 54.133 32.254 1.00 50.43 185 GLU F CA 1
ATOM 9376 C C . GLU F 1 185 ? 25.410 52.898 31.382 1.00 49.00 185 GLU F C 1
ATOM 9377 O O . GLU F 1 185 ? 24.582 51.991 31.397 1.00 48.18 185 GLU F O 1
ATOM 9383 N N . LYS F 1 186 ? 26.499 52.860 30.625 1.00 47.91 186 LYS F N 1
ATOM 9384 C CA . LYS F 1 186 ? 26.772 51.716 29.766 1.00 46.59 186 LYS F CA 1
ATOM 9385 C C . LYS F 1 186 ? 27.941 50.898 30.305 1.00 45.85 186 LYS F C 1
ATOM 9386 O O . LYS F 1 186 ? 28.876 51.443 30.886 1.00 45.60 186 LYS F O 1
ATOM 9392 N N . GLU F 1 187 ? 27.874 49.585 30.112 1.00 45.39 187 GLU F N 1
ATOM 9393 C CA . GLU F 1 187 ? 28.914 48.675 30.579 1.00 45.53 187 GLU F CA 1
ATOM 9394 C C . GLU F 1 187 ? 29.851 48.266 29.439 1.00 44.96 187 GLU F C 1
ATOM 9395 O O . GLU F 1 187 ? 29.465 48.269 28.269 1.00 44.18 187 GLU F O 1
ATOM 9401 N N . PHE F 1 188 ? 31.086 47.918 29.789 1.00 43.47 188 PHE F N 1
ATOM 9402 C CA . PHE F 1 188 ? 32.072 47.477 28.808 1.00 42.09 188 PHE F CA 1
ATOM 9403 C C . PHE F 1 188 ? 32.729 46.214 29.345 1.00 42.97 188 PHE F C 1
ATOM 9404 O O . PHE F 1 188 ? 33.008 46.117 30.538 1.00 43.45 188 PHE F O 1
ATOM 9420 N N . ALA F 1 190 ? 35.768 43.182 29.649 1.00 42.47 190 ALA F N 1
ATOM 9421 C CA . ALA F 1 190 ? 37.202 43.240 29.932 1.00 42.74 190 ALA F CA 1
ATOM 9422 C C . ALA F 1 190 ? 38.024 43.285 28.646 1.00 42.95 190 ALA F C 1
ATOM 9423 O O . ALA F 1 190 ? 38.071 42.309 27.892 1.00 42.16 190 ALA F O 1
ATOM 9425 N N . ASP F 1 191 ? 38.681 44.415 28.404 1.00 43.31 191 ASP F N 1
ATOM 9426 C CA . ASP F 1 191 ? 39.488 44.576 27.202 1.00 45.43 191 ASP F CA 1
ATOM 9427 C C . ASP F 1 191 ? 40.583 43.522 27.096 1.00 45.71 191 ASP F C 1
ATOM 9428 O O . ASP F 1 191 ? 40.977 43.137 25.998 1.00 44.95 191 ASP F O 1
ATOM 9433 N N . GLN F 1 192 ? 41.064 43.054 28.242 1.00 46.98 192 GLN F N 1
ATOM 9434 C CA . GLN F 1 192 ? 42.110 42.038 28.272 1.00 48.02 192 GLN F CA 1
ATOM 9435 C C . GLN F 1 192 ? 41.605 40.725 27.689 1.00 46.74 192 GLN F C 1
ATOM 9436 O O . GLN F 1 192 ? 42.387 39.847 27.334 1.00 47.01 192 GLN F O 1
ATOM 9442 N N . GLU F 1 193 ? 40.290 40.596 27.591 1.00 46.04 193 GLU F N 1
ATOM 9443 C CA . GLU F 1 193 ? 39.684 39.390 27.048 1.00 45.98 193 GLU F CA 1
ATOM 9444 C C . GLU F 1 193 ? 38.992 39.721 25.729 1.00 44.83 193 GLU F C 1
ATOM 9445 O O . GLU F 1 193 ? 38.208 38.927 25.207 1.00 45.05 193 GLU F O 1
ATOM 9451 N N . ARG F 1 194 ? 39.303 40.892 25.183 1.00 42.66 194 ARG F N 1
ATOM 9452 C CA . ARG F 1 194 ? 38.687 41.337 23.941 1.00 40.85 194 ARG F CA 1
ATOM 9453 C C . ARG F 1 194 ? 39.722 41.771 22.896 1.00 40.27 194 ARG F C 1
ATOM 9454 O O . ARG F 1 194 ? 39.485 41.671 21.694 1.00 39.17 194 ARG F O 1
ATOM 9462 N N . PHE F 1 195 ? 40.873 42.242 23.362 1.00 39.29 195 PHE F N 1
ATOM 9463 C CA . PHE F 1 195 ? 41.921 42.708 22.464 1.00 39.64 195 PHE F CA 1
ATOM 9464 C C . PHE F 1 195 ? 43.259 41.997 22.668 1.00 39.66 195 PHE F C 1
ATOM 9465 O O . PHE F 1 195 ? 43.563 41.513 23.757 1.00 39.63 195 PHE F O 1
ATOM 9473 N N . LYS F 1 196 ? 44.051 41.941 21.602 1.00 39.86 196 LYS F N 1
ATOM 9474 C CA . LYS F 1 196 ? 45.369 41.314 21.635 1.00 40.61 196 LYS F CA 1
ATOM 9475 C C . LYS F 1 196 ? 46.323 42.062 20.708 1.00 40.83 196 LYS F C 1
ATOM 9476 O O . LYS F 1 196 ? 45.992 42.335 19.556 1.00 40.38 196 LYS F O 1
ATOM 9482 N N . VAL F 1 197 ? 47.505 42.394 21.219 1.00 40.37 197 VAL F N 1
ATOM 9483 C CA . VAL F 1 197 ? 48.504 43.117 20.451 1.00 38.30 197 VAL F CA 1
ATOM 9484 C C . VAL F 1 197 ? 49.785 42.301 20.359 1.00 39.88 197 VAL F C 1
ATOM 9485 O O . VAL F 1 197 ? 50.156 41.603 21.299 1.00 40.77 197 VAL F O 1
ATOM 9489 N N . PHE F 1 198 ? 50.462 42.392 19.221 1.00 40.45 198 PHE F N 1
ATOM 9490 C CA . PHE F 1 198 ? 51.697 41.649 19.006 1.00 40.24 198 PHE F CA 1
ATOM 9491 C C . PHE F 1 198 ? 52.635 42.425 18.091 1.00 40.03 198 PHE F C 1
ATOM 9492 O O . PHE F 1 198 ? 52.185 43.112 17.175 1.00 38.95 198 PHE F O 1
ATOM 9500 N N . GLY F 1 199 ? 53.936 42.305 18.348 1.00 40.42 199 GLY F N 1
ATOM 9501 C CA . GLY F 1 199 ? 54.935 42.993 17.544 1.00 41.15 199 GLY F CA 1
ATOM 9502 C C . GLY F 1 199 ? 55.059 44.466 17.881 1.00 41.83 199 GLY F C 1
ATOM 9503 O O . GLY F 1 199 ? 54.192 45.022 18.542 1.00 40.44 199 GLY F O 1
ATOM 9504 N N . ASP F 1 200 ? 56.136 45.103 17.427 1.00 44.30 200 ASP F N 1
ATOM 9505 C CA . ASP F 1 200 ? 56.344 46.529 17.692 1.00 46.93 200 ASP F CA 1
ATOM 9506 C C . ASP F 1 200 ? 56.873 47.263 16.458 1.00 47.76 200 ASP F C 1
ATOM 9507 O O . ASP F 1 200 ? 57.154 46.584 15.450 1.00 48.28 200 ASP F O 1
#

B-factor: mean 28.29, std 12.9, range [1.0, 74.27]

InterPro domains:
  IPR000415 Nitroreductase-like [G3DSA:3.40.109.10] (1-200)
  IPR000415 Nitroreductase-like [SSF55469] (3-199)
  IPR029479 Nitroreductase [PF00881] (9-177)
  IPR033877 Nitroreductase Frm2/Hbn1-like [PTHR43035] (2-199)
  IPR033877 Nitroreductase Frm2/Hbn1-like [cd02140] (4-196)